Protein AF-0000000067794181 (afdb_homodimer)

Nearest PDB structures (foldseek):
  1wez-assembly1_A  TM=5.269E-01  e=7.602E-02  Homo sapiens
  7q4l-assembly1_A  TM=6.633E-01  e=2.798E-01  Homo sapiens
  2von-assembly1_A  TM=4.989E-01  e=1.961E-01  Homo sapiens
  6ezb-assembly1_A  TM=3.135E-01  e=2.990E+00  Homo sapiens
  4wfs-assembly1_A  TM=2.857E-01  e=4.527E+00  Homo sapiens

Sequence (930 aa):
MYAQSIDLLRHLAFFSPKLDPTSLPSEEDADIRKFLKSQSPDTSTCLLSELPEFISGAKRLAVPVYTIWGSSEDVRVVEKFASSELHVPNLHIVGLASDTPCPLITCPGGLKIRLLGLGGAFIVPKLLDHGASMTSSIGGMVGATWSTLLGVGELLCNVRDTYAVDEIRVFLCHNSPLKEELLCHLAHTLRADYVICGGLHFFYGLSFNHFAVTPSFETYVSALGQRSAAFAAVWQRLRHSNDLTSLTPQKLELLDLAANIFLTVPRLKDEEINGNGLVKLNHAENEALRNTTAVLFQRLWYFNLPDMTHGNLVLSWKNGRLGSEMSSEGFDLSNRKRGAGNAPRGGWKERERDPVLKNTPTGPAEPGSASSKDHIVEGPGVWVPVGGSEDLIRGFFPPEHRANITQVVIKMKSM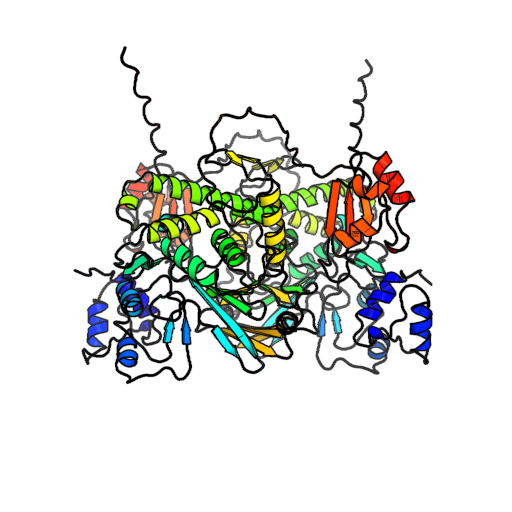KGSKPFSMIFFDTEEQADAALAAIDAAAGSASRIKKERKGRPRPGRGGRGMYAQSIDLLRHLAFFSPKLDPTSLPSEEDADIRKFLKSQSPDTSTCLLSELPEFISGAKRLAVPVYTIWGSSEDVRVVEKFASSELHVPNLHIVGLASDTPCPLITCPGGLKIRLLGLGGAFIVPKLLDHGASMTSSIGGMVGATWSTLLGVGELLCNVRDTYAVDEIRVFLCHNSPLKEELLCHLAHTLRADYVICGGLHFFYGLSFNHFAVTPSFETYVSALGQRSAAFAAVWQRLRHSNDLTSLTPQKLELLDLAANIFLTVPRLKDEEINGNGLVKLNHAENEALRNTTAVLFQRLWYFNLPDMTHGNLVLSWKNGRLGSEMSSEGFDLSNRKRGAGNAPRGGWKERERDPVLKNTPTGPAEPGSASSKDHIVEGPGVWVPVGGSEDLIRGFFPPEHRANITQVVIKMKSMKGSKPFSMIFFDTEEQADAALAAIDAAAGSASRIKKERKGRPRPGRGGRG

Organism: Yarrowia lipolytica (strain CLIB 122 / E 150) (NCBI:txid284591)

Secondary structure (DSSP, 8-state):
-----HHHHHHHHHH-TTS-GGGSPPTTTS-HHHHHHHH--STT--TT--HHHHHHTSS--SS-EEE---SSSBHHHHHHHHTTSS--TTEEETT-TTS-SS-EEE-TTS-EEEEEEE-SB--GGGTT--BT-SSTTEEEEBTEEEE-HHHHHHHHHHHHTT--TTEEEEEEESS-GGG-HHHHHHHHHTT-SEEEEE-SS-SS-EEE-HHHHSS-HHHHHHHHHHHHHHHHHHHHHHHHSGGGGGS-HHHHHHHHHHHHHHH----SSSEEEETTEEEE--HHHHHHHHHHHHHHHHH-EEEEEPPTTTEEEEEEEETTEEEEEEEE---B-THHHHTTTSS--------S-S------------------------S-EEEES--S-HHHHHHTS-HHHHTTEEEEEEE---STTPPPEEEEEESSHHHHHHHHHH--GGG-S-EEE----------------/-----HHHHHHHHHH-TTS-GGGSPPTTTS-HHHHHHHH--STT--TT--HHHHHHTSS--SS-EEE---SSSBHHHHHHHHTTSS--TTEEETT-TTS-SS-EEE-TTS-EEEEEEE-SB--GGGTT--BT-SSTTEEEEBTEEEE-HHHHHHHHHHHHTT--TTEEEEEEESS-GGG-HHHHHHHHHTT-SEEEEE-SS-SS-EEE-HHHHSS-HHHHHHHHHHHHHHHHHHHHHHHHSGGGGGS-HHHHHHHHHHHHHHH----SSSEEEETTEEEE--HHHHHHHHHHHHHHHHH-EEEEEPPTTTEEEEEEEETTEEEEEEEE---B-THHHHTTTSS--------S-S------------------------S-EEEES--S-HHHHHHTS-HHHHTTEEEEEEE---STTPPPEEEEEESSHHHHHHHHHT--GGG-S-EEE----------------

Foldseek 3Di:
DCVPDLVLLLVLQCPAPLHDNVPQDDPPDDSSPVVQCVVCVDPQDRSSDCQSCQQVVVDADPAQDEEAAEFFAALVVVVCVLVVVTDGPSYHHALRPVHLNWDWDADPPGAIETEQEFHHAEDLLCQQPQDPHPDRQWRDHHGGTHGHLLSLLSSLVSQVVPDDPRYAYEYEYADDCVVPVLVVLSCLSSVHQEYEYADFQDLFKDKDFQVVVPPDLQVSQVVLQQNLVVSVVSVVVVVPPCPCVVDDPVSVVSSVVSNVSSNDAADPDQWDQDPVGIDHDDPVSNVVRSVSVVVCRPRYMYIHAHDPVFWDKDWDDDPNDTDIDTGGNDDDPVVVVVCVPPPPPPPVPPPVPPPPPPDDDDDDPDPPPPCPPPDPVLAWKKKFLAADDPCVVLVQFPPVLSVFFPDKAWAPCDTPPRRTMIITGGDHNVSRVVRQVRGHCVRPPMDIDDRPPPPDDPPDPDPDD/DDPPPLVLLLVLQCPAPLHDNVPQDDPPDDSSVVVQCVVCVDPQDRSSDCQSCQQVVVDADPAQDEEAAEFFAALVVVVCVLVVVGDGPSYHHALRPVHLNWDWDADPPGAIETEQEFHHAEDLLCQQPQDPHPDRQWRDHHGGTHGHLLSLLSSLVSQVVPDDPRYAYEYEYADDCVVPVLVVLSCLSSVHQEYEYADFQDLFKDKDFQVVVPPDLQVSQVVLQQNLVVSVVSVVVVVPPCPCVVDDPVSVVSSVVSNVSSNDAADPDQWDQDPVGIDHDDPVSNVVRSVSCVVCRPRYMYIHAHDPVFWDKDWDDDPNDTDIDTGGNDDDPVVVVPCVPPVPPPPVPPPVPPPPPPDDDDDDPDDPPPPPPPDPVPAWKKKFLAADDPVVVLVQFPPVLSVFWPDKAWAPCPGPPRRTMIITGGDHNVSRVVRQVRGHCVRPPMDIDDRPDPPDDPPDDDDDD

pLDDT: mean 75.2, std 21.26, range [19.27, 96.81]

InterPro domains:
  IPR018829 Domain of unknown function DUF2433 [PF10360] (204-336)
  IPR052743 Fungal Glutaminase GtaA [PTHR31987] (8-339)

Radius of gyration: 31.62 Å; Cα contacts (8 Å, |Δi|>4): 1600; chains: 2; bounding box: 80×80×88 Å

Solvent-accessible surface area (backbone atoms only — not comparable to full-atom values): 51447 Å² total; per-residue (Å²): 129,85,75,72,48,70,62,54,52,46,51,50,45,48,69,29,90,78,40,61,52,84,72,51,67,57,94,85,76,57,55,65,61,57,53,50,50,65,72,24,77,52,88,79,49,51,71,90,47,63,57,63,38,33,57,71,56,79,38,77,58,93,53,80,42,79,42,57,55,48,41,62,35,45,33,68,59,53,46,30,41,40,70,56,75,42,66,42,76,46,61,40,50,32,46,28,76,60,44,64,31,58,44,73,45,76,41,88,95,67,47,30,37,33,40,39,32,47,36,11,32,76,42,80,90,40,24,87,42,28,70,72,39,90,48,68,48,42,13,16,34,83,54,32,18,23,27,14,38,43,31,50,12,50,49,50,60,64,46,70,82,60,76,53,75,50,44,44,29,37,34,35,34,36,54,53,39,61,77,31,52,64,55,42,52,49,38,55,74,67,59,34,47,31,34,44,21,50,36,83,71,26,41,54,40,33,26,46,32,50,58,66,50,38,84,40,70,66,56,52,33,50,51,37,43,52,51,23,50,55,47,46,56,53,50,54,57,46,71,70,36,78,72,63,72,79,53,52,71,68,56,48,50,26,35,49,53,33,49,47,55,55,64,60,64,37,54,92,47,52,68,41,78,50,99,90,40,80,47,76,48,57,60,70,57,33,50,50,40,41,52,54,48,55,52,43,32,60,61,30,36,38,35,30,37,24,33,77,92,34,29,49,74,46,76,43,80,56,96,44,14,52,19,39,37,40,36,18,44,29,56,81,51,46,66,31,61,58,59,69,70,78,44,71,82,68,53,68,76,68,65,77,69,58,72,68,81,68,78,83,77,80,77,79,76,78,81,72,76,78,73,76,67,80,63,72,76,80,36,28,18,33,33,26,64,44,48,73,50,70,67,58,60,47,61,31,34,52,75,81,44,44,74,48,50,74,43,75,46,64,38,58,63,76,56,88,83,49,69,20,25,22,40,36,27,20,85,37,57,65,54,21,51,54,36,58,74,54,40,36,75,86,38,49,83,56,41,74,46,75,72,80,72,75,76,74,77,76,77,78,80,76,80,81,126,134,79,82,64,52,69,63,55,53,48,50,50,45,48,70,29,91,77,40,62,52,83,72,50,65,58,92,84,78,57,53,65,61,56,53,50,50,64,72,25,79,53,88,79,51,51,71,90,47,64,58,64,37,33,56,71,56,80,38,78,59,93,53,79,41,79,42,57,55,48,43,63,35,46,34,70,59,53,47,31,42,41,70,55,75,43,65,42,74,45,60,41,51,32,49,28,75,61,44,66,32,58,42,72,43,76,43,90,94,68,47,31,37,33,40,39,30,46,34,10,32,78,42,78,90,40,23,87,41,27,71,72,39,91,47,66,48,42,13,17,34,82,55,33,18,24,28,15,38,41,32,48,12,50,50,49,59,63,45,68,83,60,77,52,76,50,45,44,31,37,34,36,34,36,54,53,38,61,75,32,50,63,55,43,51,48,38,56,74,68,59,33,47,31,36,43,21,50,35,84,76,26,39,54,41,33,26,46,34,51,56,65,52,38,84,40,73,64,57,51,33,50,50,38,43,52,51,24,51,55,46,48,57,53,51,53,57,46,73,69,37,80,73,62,73,80,51,52,70,67,55,48,49,26,35,49,52,33,48,48,53,52,64,60,62,36,55,91,44,50,67,41,77,50,100,89,37,80,46,76,48,56,61,71,58,34,49,52,42,40,51,55,47,54,51,43,34,62,60,30,36,38,35,31,37,22,31,77,91,34,27,49,75,46,77,43,81,55,97,47,14,53,18,38,37,39,36,17,43,30,56,78,50,47,65,29,61,59,56,70,71,76,46,70,79,67,54,71,77,64,67,75,68,59,74,68,82,70,75,84,78,80,78,79,77,76,80,77,76,78,73,77,69,81,61,71,77,80,36,28,17,32,32,27,63,42,49,73,52,69,66,60,61,47,61,31,34,50,74,82,46,42,74,48,51,73,43,75,44,65,38,60,61,78,55,92,82,49,68,21,26,22,39,37,27,20,85,38,57,65,53,21,54,54,35,57,74,55,39,38,75,86,40,51,82,54,42,75,47,75,75,81,73,75,77,73,78,76,77,80,80,76,80,83,127

Structure (mmCIF, N/CA/C/O backbone):
data_AF-0000000067794181-model_v1
#
loop_
_entity.id
_entity.type
_entity.pdbx_description
1 polymer YALI0D22748p
#
loop_
_atom_site.group_PDB
_atom_site.id
_atom_site.type_symbol
_atom_site.label_atom_id
_atom_site.label_alt_id
_atom_site.label_comp_id
_atom_site.label_asym_id
_atom_site.label_entity_id
_atom_site.label_seq_id
_atom_site.pdbx_PDB_ins_code
_atom_site.Cartn_x
_atom_site.Cartn_y
_atom_site.Cartn_z
_atom_site.occupancy
_atom_site.B_iso_or_equiv
_atom_site.auth_seq_id
_atom_site.auth_comp_id
_atom_site.auth_asym_id
_atom_site.auth_atom_id
_atom_site.pdbx_PDB_model_num
ATOM 1 N N . MET A 1 1 ? -4.297 -29.844 -33.812 1 21.94 1 MET A N 1
ATOM 2 C CA . MET A 1 1 ? -3.021 -29.438 -33.25 1 21.94 1 MET A CA 1
ATOM 3 C C . MET A 1 1 ? -3.02 -27.953 -32.906 1 21.94 1 MET A C 1
ATOM 5 O O . MET A 1 1 ? -3.873 -27.203 -33.406 1 21.94 1 MET A O 1
ATOM 9 N N . TYR A 1 2 ? -1.809 -27.406 -32.281 1 29.52 2 TYR A N 1
ATOM 10 C CA . TYR A 1 2 ? -1.677 -26.297 -31.344 1 29.52 2 TYR A CA 1
ATOM 11 C C . TYR A 1 2 ? -1.994 -24.969 -32 1 29.52 2 TYR A C 1
ATOM 13 O O . TYR A 1 2 ? -1.175 -24.422 -32.75 1 29.52 2 TYR A O 1
ATOM 21 N N . ALA A 1 3 ? -2.9 -24.797 -32.5 1 33.03 3 ALA A N 1
ATOM 22 C CA . ALA A 1 3 ? -3.422 -23.5 -32.906 1 33.03 3 ALA A CA 1
ATOM 23 C C . ALA A 1 3 ? -3.121 -22.438 -31.844 1 33.03 3 ALA A C 1
ATOM 25 O O . ALA A 1 3 ? -3.994 -22.078 -31.047 1 33.03 3 ALA A O 1
ATOM 26 N N . GLN A 1 4 ? -2.338 -22.594 -30.781 1 44.5 4 GLN A N 1
ATOM 27 C CA . GLN A 1 4 ? -1.729 -21.781 -29.734 1 44.5 4 GLN A CA 1
ATOM 28 C C . GLN A 1 4 ? -1.338 -20.406 -30.281 1 44.5 4 GLN A C 1
ATOM 30 O O . GLN A 1 4 ? -0.601 -20.297 -31.266 1 44.5 4 GLN A O 1
ATOM 35 N N . SER A 1 5 ? -2.307 -19.312 -30 1 59.09 5 SER A N 1
ATOM 36 C CA . SER A 1 5 ? -2.732 -18.078 -30.641 1 59.09 5 SER A CA 1
ATOM 37 C C . SER A 1 5 ? -1.534 -17.219 -31.047 1 59.09 5 SER A C 1
ATOM 39 O O . SER A 1 5 ? -0.481 -17.281 -30.406 1 59.09 5 SER A O 1
ATOM 41 N N . ILE A 1 6 ? -1.471 -17.078 -32.25 1 64.25 6 ILE A N 1
ATOM 42 C CA . ILE A 1 6 ? -0.579 -16.094 -32.875 1 64.25 6 ILE A CA 1
ATOM 43 C C . ILE A 1 6 ? -0.438 -14.875 -31.984 1 64.25 6 ILE A C 1
ATOM 45 O O . ILE A 1 6 ? 0.654 -14.32 -31.844 1 64.25 6 ILE A O 1
ATOM 49 N N . ASP A 1 7 ? -1.552 -14.805 -31.188 1 64.44 7 ASP A N 1
ATOM 50 C CA . ASP A 1 7 ? -1.535 -13.641 -30.312 1 64.44 7 ASP A CA 1
ATOM 51 C C . ASP A 1 7 ? -0.619 -13.867 -29.125 1 64.44 7 ASP A C 1
ATOM 53 O O . ASP A 1 7 ? 0.117 -12.961 -28.719 1 64.44 7 ASP A O 1
ATOM 57 N N . LEU A 1 8 ? -0.659 -15.016 -28.672 1 73.62 8 LEU A N 1
ATOM 58 C CA . LEU A 1 8 ? 0.198 -15.328 -27.547 1 73.62 8 LEU A CA 1
ATOM 59 C C . LEU A 1 8 ? 1.668 -15.312 -27.953 1 73.62 8 LEU A C 1
ATOM 61 O O . LEU A 1 8 ? 2.512 -14.789 -27.219 1 73.62 8 LEU A O 1
ATOM 65 N N . LEU A 1 9 ? 1.829 -15.883 -29.078 1 75.25 9 LEU A N 1
ATOM 66 C CA . LEU A 1 9 ? 3.205 -15.906 -29.562 1 75.25 9 LEU A CA 1
ATOM 67 C C . LEU A 1 9 ? 3.734 -14.5 -29.781 1 75.25 9 LEU A C 1
ATOM 69 O O . LEU A 1 9 ? 4.895 -14.211 -29.469 1 75.25 9 LEU A O 1
ATOM 73 N N . ARG A 1 10 ? 2.93 -13.734 -30.25 1 74.81 10 ARG A N 1
ATOM 74 C CA . ARG A 1 10 ? 3.326 -12.352 -30.469 1 74.81 10 ARG A CA 1
ATOM 75 C C . ARG A 1 10 ? 3.598 -11.641 -29.156 1 74.81 10 ARG A C 1
ATOM 77 O O . ARG A 1 10 ? 4.555 -10.867 -29.047 1 74.81 10 ARG A O 1
ATOM 84 N N . HIS A 1 11 ? 2.744 -11.891 -28.219 1 74.31 11 HIS A N 1
ATOM 85 C CA . HIS A 1 11 ? 2.924 -11.297 -26.906 1 74.31 11 HIS A CA 1
ATOM 86 C C . HIS A 1 11 ? 4.242 -11.742 -26.281 1 74.31 11 HIS A C 1
ATOM 88 O O . HIS A 1 11 ? 4.992 -10.914 -25.75 1 74.31 11 HIS A O 1
ATOM 94 N N . LEU A 1 12 ? 4.473 -12.938 -26.453 1 75.94 12 LEU A N 1
ATOM 95 C CA . LEU A 1 12 ? 5.703 -13.484 -25.891 1 75.94 12 LEU A CA 1
ATOM 96 C C . LEU A 1 12 ? 6.926 -12.906 -26.594 1 75.94 12 LEU A C 1
ATOM 98 O O . LEU A 1 12 ? 7.926 -12.586 -25.953 1 75.94 12 LEU A O 1
ATOM 102 N N . ALA A 1 13 ? 6.746 -12.805 -27.844 1 76.5 13 ALA A N 1
ATOM 103 C CA . ALA A 1 13 ? 7.852 -12.258 -28.625 1 76.5 13 ALA A CA 1
ATOM 104 C C . ALA A 1 13 ? 8.078 -10.781 -28.297 1 76.5 13 ALA A C 1
ATOM 106 O O . ALA A 1 13 ? 9.219 -10.336 -28.188 1 76.5 13 ALA A O 1
ATOM 107 N N . PHE A 1 14 ? 7.027 -10.195 -28.047 1 72.5 14 PHE A N 1
ATOM 108 C CA . PHE A 1 14 ? 7.086 -8.758 -27.797 1 72.5 14 PHE A CA 1
ATOM 109 C C . PHE A 1 14 ? 7.762 -8.469 -26.453 1 72.5 14 PHE A C 1
ATOM 111 O O . PHE A 1 14 ? 8.523 -7.508 -26.344 1 72.5 14 PHE A O 1
ATOM 118 N N . PHE A 1 15 ? 7.508 -9.336 -25.516 1 70.62 15 PHE A N 1
ATOM 119 C CA . PHE A 1 15 ? 8.008 -9.047 -24.172 1 70.62 15 PHE A CA 1
ATOM 120 C C . PHE A 1 15 ? 9.266 -9.852 -23.891 1 70.62 15 PHE A C 1
ATOM 122 O O . PHE A 1 15 ? 9.805 -9.797 -22.781 1 70.62 15 PHE A O 1
ATOM 129 N N . SER A 1 16 ? 9.656 -10.492 -24.922 1 73.88 16 SER A N 1
ATOM 130 C CA . SER A 1 16 ? 10.875 -11.266 -24.719 1 73.88 16 SER A CA 1
ATOM 131 C C . SER A 1 16 ? 12.102 -10.367 -24.641 1 73.88 16 SER A C 1
ATOM 133 O O . SER A 1 16 ? 12.289 -9.492 -25.5 1 73.88 16 SER A O 1
ATOM 135 N N . PRO A 1 17 ? 12.867 -10.602 -23.594 1 71 17 PRO A N 1
ATOM 136 C CA . PRO A 1 17 ? 14.102 -9.828 -23.531 1 71 17 PRO A CA 1
ATOM 137 C C . PRO A 1 17 ? 15.109 -10.227 -24.609 1 71 17 PRO A C 1
ATOM 139 O O . PRO A 1 17 ? 16.094 -9.523 -24.828 1 71 17 PRO A O 1
ATOM 142 N N . LYS A 1 18 ? 14.844 -11.273 -25.344 1 72.94 18 LYS A N 1
ATOM 143 C CA . LYS A 1 18 ? 15.781 -11.789 -26.328 1 72.94 18 LYS A CA 1
ATOM 144 C C . LYS A 1 18 ? 15.5 -11.195 -27.719 1 72.94 18 LYS A C 1
ATOM 146 O O . LYS A 1 18 ? 16.312 -11.328 -28.625 1 72.94 18 LYS A O 1
ATOM 151 N N . LEU A 1 19 ? 14.297 -10.57 -27.812 1 75.12 19 LEU A N 1
ATOM 152 C CA . LEU A 1 19 ? 13.906 -10.031 -29.109 1 75.12 19 LEU A CA 1
ATOM 153 C C . LEU A 1 19 ? 13.648 -8.531 -29.031 1 75.12 19 LEU A C 1
ATOM 155 O O . LEU A 1 19 ? 13.133 -8.039 -28.016 1 75.12 19 LEU A O 1
ATOM 159 N N . ASP A 1 20 ? 14.133 -7.93 -29.953 1 74.94 20 ASP A N 1
ATOM 160 C CA . ASP A 1 20 ? 13.75 -6.527 -30.094 1 74.94 20 ASP A CA 1
ATOM 161 C C . ASP A 1 20 ? 12.312 -6.398 -30.578 1 74.94 20 ASP A C 1
ATOM 163 O O . ASP A 1 20 ? 11.969 -6.859 -31.672 1 74.94 20 ASP A O 1
ATOM 167 N N . PRO A 1 21 ? 11.484 -5.84 -29.781 1 76.94 21 PRO A N 1
ATOM 168 C CA . PRO A 1 21 ? 10.078 -5.734 -30.156 1 76.94 21 PRO A CA 1
ATOM 169 C C . PRO A 1 21 ? 9.883 -5.008 -31.5 1 76.94 21 PRO A C 1
ATOM 171 O O . PRO A 1 21 ? 8.906 -5.262 -32.188 1 76.94 21 PRO A O 1
ATOM 174 N N . THR A 1 22 ? 10.742 -4.156 -31.844 1 74.44 22 THR A N 1
ATOM 175 C CA . THR A 1 22 ? 10.617 -3.379 -33.062 1 74.44 22 THR A CA 1
ATOM 176 C C . THR A 1 22 ? 10.914 -4.246 -34.281 1 74.44 22 THR A C 1
ATOM 178 O O . THR A 1 22 ? 10.523 -3.902 -35.406 1 74.44 22 THR A O 1
ATOM 181 N N . SER A 1 23 ? 11.547 -5.336 -34.094 1 75.38 23 SER A N 1
ATOM 182 C CA . SER A 1 23 ? 11.906 -6.215 -35.188 1 75.38 23 SER A CA 1
ATOM 183 C C . SER A 1 23 ? 10.766 -7.168 -35.562 1 75.38 23 SER A C 1
ATOM 185 O O . SER A 1 23 ? 10.828 -7.875 -36.562 1 75.38 23 SER A O 1
ATOM 187 N N . LEU A 1 24 ? 9.805 -7.109 -34.688 1 77.31 24 LEU A N 1
ATOM 188 C CA . LEU A 1 24 ? 8.703 -8.039 -34.906 1 77.31 24 LEU A CA 1
ATOM 189 C C . LEU A 1 24 ? 7.875 -7.625 -36.125 1 77.31 24 LEU A C 1
ATOM 191 O O . LEU A 1 24 ? 7.676 -6.434 -36.375 1 77.31 24 LEU A O 1
ATOM 195 N N . PRO A 1 25 ? 7.594 -8.633 -36.938 1 74.94 25 PRO A N 1
ATOM 196 C CA . PRO A 1 25 ? 6.777 -8.297 -38.094 1 74.94 25 PRO A CA 1
ATOM 197 C C . PRO A 1 25 ? 5.434 -7.684 -37.719 1 74.94 25 PRO A C 1
ATOM 199 O O . PRO A 1 25 ? 4.918 -7.941 -36.625 1 74.94 25 PRO A O 1
ATOM 202 N N . SER A 1 26 ? 4.996 -6.754 -38.531 1 64.31 26 SER A N 1
ATOM 203 C CA . SER A 1 26 ? 3.723 -6.082 -38.312 1 64.31 26 SER A CA 1
ATOM 204 C C . SER A 1 26 ? 2.568 -7.078 -38.25 1 64.31 26 SER A C 1
ATOM 206 O O . SER A 1 26 ? 2.658 -8.164 -38.844 1 64.31 26 SER A O 1
ATOM 208 N N . GLU A 1 27 ? 1.489 -6.898 -37.406 1 60.09 27 GLU A N 1
ATOM 209 C CA . GLU A 1 27 ? 0.33 -7.75 -37.156 1 60.09 27 GLU A CA 1
ATOM 210 C C . GLU A 1 27 ? -0.272 -8.258 -38.469 1 60.09 27 GLU A C 1
ATOM 212 O O . GLU A 1 27 ? -0.819 -9.359 -38.5 1 60.09 27 GLU A O 1
ATOM 217 N N . GLU A 1 28 ? -0.421 -7.387 -39.531 1 53.44 28 GLU A N 1
ATOM 218 C CA . GLU A 1 28 ? -1.058 -7.711 -40.812 1 53.44 28 GLU A CA 1
ATOM 219 C C . GLU A 1 28 ? -0.286 -8.805 -41.531 1 53.44 28 GLU A C 1
ATOM 221 O O . GLU A 1 28 ? -0.873 -9.594 -42.281 1 53.44 28 GLU A O 1
ATOM 226 N N . ASP A 1 29 ? 0.99 -8.617 -41.75 1 52 29 ASP A N 1
ATOM 227 C CA . ASP A 1 29 ? 1.738 -9.273 -42.812 1 52 29 ASP A CA 1
ATOM 228 C C . ASP A 1 29 ? 2.137 -10.688 -42.438 1 52 29 ASP A C 1
ATOM 230 O O . ASP A 1 29 ? 1.846 -11.648 -43.156 1 52 29 ASP A O 1
ATOM 234 N N . ALA A 1 30 ? 3.484 -10.875 -41.781 1 55.91 30 ALA A N 1
ATOM 235 C CA . ALA A 1 30 ? 4.355 -12.047 -41.812 1 55.91 30 ALA A CA 1
ATOM 236 C C . ALA A 1 30 ? 4.113 -12.93 -40.594 1 55.91 30 ALA A C 1
ATOM 238 O O . ALA A 1 30 ? 3.691 -12.445 -39.531 1 55.91 30 ALA A O 1
ATOM 239 N N . ASP A 1 31 ? 3.842 -14.234 -40.688 1 69.19 31 ASP A N 1
ATOM 240 C CA . ASP A 1 31 ? 3.711 -15.367 -39.781 1 69.19 31 ASP A CA 1
ATOM 241 C C . ASP A 1 31 ? 4.766 -15.312 -38.688 1 69.19 31 ASP A C 1
ATOM 243 O O . ASP A 1 31 ? 5.957 -15.484 -38.938 1 69.19 31 ASP A O 1
ATOM 247 N N . ILE A 1 32 ? 4.418 -14.555 -37.562 1 77.19 32 ILE A N 1
ATOM 248 C CA . ILE A 1 32 ? 5.332 -14.484 -36.438 1 77.19 32 ILE A CA 1
ATOM 249 C C . ILE A 1 32 ? 6.051 -15.82 -36.25 1 77.19 32 ILE A C 1
ATOM 251 O O . ILE A 1 32 ? 7.223 -15.859 -35.875 1 77.19 32 ILE A O 1
ATOM 255 N N . ARG A 1 33 ? 5.359 -16.75 -36.719 1 76.19 33 ARG A N 1
ATOM 256 C CA . ARG A 1 33 ? 5.973 -18.078 -36.625 1 76.19 33 ARG A CA 1
ATOM 257 C C . ARG A 1 33 ? 7.141 -18.203 -37.625 1 76.19 33 ARG A C 1
ATOM 259 O O . ARG A 1 33 ? 8.203 -18.719 -37.25 1 76.19 33 ARG A O 1
ATOM 266 N N . LYS A 1 34 ? 6.777 -17.766 -38.75 1 76.19 34 LYS A N 1
ATOM 267 C CA . LYS A 1 34 ? 7.812 -17.797 -39.781 1 76.19 34 LYS A CA 1
ATOM 268 C C . LYS A 1 34 ? 9.008 -16.938 -39.406 1 76.19 34 LYS A C 1
ATOM 270 O O . LYS A 1 34 ? 10.156 -17.312 -39.625 1 76.19 34 LYS A O 1
ATOM 275 N N . PHE A 1 35 ? 8.672 -15.836 -38.875 1 77.56 35 PHE A N 1
ATOM 276 C CA . PHE A 1 35 ? 9.711 -14.906 -38.438 1 77.56 35 PHE A CA 1
ATOM 277 C C . PHE A 1 35 ? 10.57 -15.531 -37.344 1 77.56 35 PHE A C 1
ATOM 279 O O . PHE A 1 35 ? 11.797 -15.516 -37.438 1 77.56 35 PHE A O 1
ATOM 286 N N . LEU A 1 36 ? 9.93 -16.172 -36.406 1 77.88 36 LEU A N 1
ATOM 287 C CA . LEU A 1 36 ? 10.656 -16.75 -35.281 1 77.88 36 LEU A CA 1
ATOM 288 C C . LEU A 1 36 ? 11.484 -17.953 -35.719 1 77.88 36 LEU A C 1
ATOM 290 O O . LEU A 1 36 ? 12.594 -18.156 -35.25 1 77.88 36 LEU A O 1
ATOM 294 N N . LYS A 1 37 ? 10.945 -18.641 -36.719 1 75.38 37 LYS A N 1
ATOM 295 C CA . LYS A 1 37 ? 11.664 -19.797 -37.25 1 75.38 37 LYS A CA 1
ATOM 296 C C . LYS A 1 37 ? 12.891 -19.359 -38.031 1 75.38 37 LYS A C 1
ATOM 298 O O . LYS A 1 37 ? 13.922 -20.016 -38 1 75.38 37 LYS A O 1
ATOM 303 N N . SER A 1 38 ? 12.695 -18.266 -38.656 1 75.31 38 SER A N 1
ATOM 304 C CA . SER A 1 38 ? 13.781 -17.766 -39.5 1 75.31 38 SER A CA 1
ATOM 305 C C . SER A 1 38 ? 14.93 -17.234 -38.656 1 75.31 38 SER A C 1
ATOM 307 O O . SER A 1 38 ? 16.094 -17.266 -39.062 1 75.31 38 SER A O 1
ATOM 309 N N . GLN A 1 39 ? 14.547 -16.703 -37.5 1 72.12 39 GLN A N 1
ATOM 310 C CA . GLN A 1 39 ? 15.562 -16.109 -36.625 1 72.12 39 GLN A CA 1
ATOM 311 C C . GLN A 1 39 ? 16.297 -17.188 -35.844 1 72.12 39 GLN A C 1
ATOM 313 O O . GLN A 1 39 ? 17.359 -16.922 -35.25 1 72.12 39 GLN A O 1
ATOM 318 N N . SER A 1 40 ? 15.703 -18.344 -35.719 1 64.62 40 SER A N 1
ATOM 319 C CA . SER A 1 40 ? 16.344 -19.438 -35 1 64.62 40 SER A CA 1
ATOM 320 C C . SER A 1 40 ? 16.875 -20.5 -35.969 1 64.62 40 SER A C 1
ATOM 322 O O . SER A 1 40 ? 16.188 -21.484 -36.25 1 64.62 40 SER A O 1
ATOM 324 N N . PRO A 1 41 ? 17.953 -20.172 -36.719 1 58.03 41 PRO A N 1
ATOM 325 C CA . PRO A 1 41 ? 18.422 -21.125 -37.719 1 58.03 41 PRO A CA 1
ATOM 326 C C . PRO A 1 41 ? 18.625 -22.531 -37.188 1 58.03 41 PRO A C 1
ATOM 328 O O . PRO A 1 41 ? 18.5 -23.516 -37.906 1 58.03 41 PRO A O 1
ATOM 331 N N . ASP A 1 42 ? 19.156 -22.625 -35.938 1 55.44 42 ASP A N 1
ATOM 332 C CA . ASP A 1 42 ? 19.391 -23.953 -35.375 1 55.44 42 ASP A CA 1
ATOM 333 C C . ASP A 1 42 ? 18.188 -24.469 -34.594 1 55.44 42 ASP A C 1
ATOM 335 O O . ASP A 1 42 ? 17.609 -23.75 -33.781 1 55.44 42 ASP A O 1
ATOM 339 N N . THR A 1 43 ? 17.484 -25.406 -35.125 1 53.44 43 THR A N 1
ATOM 340 C CA . THR A 1 43 ? 16.297 -26.078 -34.625 1 53.44 43 THR A CA 1
ATOM 341 C C . THR A 1 43 ? 16.391 -26.281 -33.094 1 53.44 43 THR A C 1
ATOM 343 O O . THR A 1 43 ? 15.375 -26.516 -32.438 1 53.44 43 THR A O 1
ATOM 346 N N . SER A 1 44 ? 17.578 -26.172 -32.562 1 53.97 44 SER A N 1
ATOM 347 C CA . SER A 1 44 ? 17.766 -26.562 -31.172 1 53.97 44 SER A CA 1
ATOM 348 C C . SER A 1 44 ? 17.531 -25.375 -30.25 1 53.97 44 SER A C 1
ATOM 350 O O . SER A 1 44 ? 17.375 -25.547 -29.031 1 53.97 44 SER A O 1
ATOM 352 N N . THR A 1 45 ? 17.562 -24.188 -30.859 1 60.12 45 THR A N 1
ATOM 353 C CA . THR A 1 45 ? 17.5 -23.047 -29.953 1 60.12 45 THR A CA 1
ATOM 354 C C . THR A 1 45 ? 16.188 -22.281 -30.125 1 60.12 45 THR A C 1
ATOM 356 O O . THR A 1 45 ? 15.789 -21.984 -31.25 1 60.12 45 THR A O 1
ATOM 359 N N . CYS A 1 46 ? 15.289 -22.469 -29.219 1 65.19 46 CYS A N 1
ATOM 360 C CA . CYS A 1 46 ? 14.07 -21.672 -29.203 1 65.19 46 CYS A CA 1
ATOM 361 C C . CYS A 1 46 ? 14.375 -20.203 -28.906 1 65.19 46 CYS A C 1
ATOM 363 O O . CYS A 1 46 ? 14.977 -19.891 -27.875 1 65.19 46 CYS A O 1
ATOM 365 N N . LEU A 1 47 ? 14.133 -19.312 -29.891 1 73.5 47 LEU A N 1
ATOM 366 C CA . LEU A 1 47 ? 14.43 -17.891 -29.781 1 73.5 47 LEU A CA 1
ATOM 367 C C . LEU A 1 47 ? 13.742 -17.281 -28.562 1 73.5 47 LEU A C 1
ATOM 369 O O . LEU A 1 47 ? 14.266 -16.344 -27.969 1 73.5 47 LEU A O 1
ATOM 373 N N . LEU A 1 48 ? 12.672 -17.938 -28.188 1 77.56 48 LEU A N 1
ATOM 374 C CA . LEU A 1 48 ? 11.875 -17.281 -27.156 1 77.56 48 LEU A CA 1
ATOM 375 C C . LEU A 1 48 ? 12.125 -17.922 -25.797 1 77.56 48 LEU A C 1
ATOM 377 O O . LEU A 1 48 ? 11.562 -17.484 -24.781 1 77.56 48 LEU A O 1
ATOM 381 N N . SER A 1 49 ? 12.961 -18.969 -25.875 1 82.88 49 SER A N 1
ATOM 382 C CA . SER A 1 49 ? 13.172 -19.656 -24.594 1 82.88 49 SER A CA 1
ATOM 383 C C . SER A 1 49 ? 14.625 -20.062 -24.438 1 82.88 49 SER A C 1
ATOM 385 O O . SER A 1 49 ? 15.266 -20.516 -25.391 1 82.88 49 SER A O 1
ATOM 387 N N . GLU A 1 50 ? 15.109 -19.953 -23.297 1 87 50 GLU A N 1
ATOM 388 C CA . GLU A 1 50 ? 16.438 -20.453 -22.953 1 87 50 GLU A CA 1
ATOM 389 C C . GLU A 1 50 ? 16.359 -21.75 -22.141 1 87 50 GLU A C 1
ATOM 391 O O . GLU A 1 50 ? 17.375 -22.266 -21.688 1 87 50 GLU A O 1
ATOM 396 N N . LEU A 1 51 ? 15.188 -22.297 -22.031 1 89.56 51 LEU A N 1
ATOM 397 C CA . LEU A 1 51 ? 14.969 -23.453 -21.188 1 89.56 51 LEU A CA 1
ATOM 398 C C . LEU A 1 51 ? 15.758 -24.656 -21.703 1 89.56 51 LEU A C 1
ATOM 400 O O . LEU A 1 51 ? 16.406 -25.359 -20.922 1 89.56 51 LEU A O 1
ATOM 404 N N . PRO A 1 52 ? 15.781 -24.859 -23 1 89.19 52 PRO A N 1
ATOM 405 C CA . PRO A 1 52 ? 16.547 -26.016 -23.484 1 89.19 52 PRO A CA 1
ATOM 406 C C . PRO A 1 52 ? 18.031 -25.922 -23.125 1 89.19 52 PRO A C 1
ATOM 408 O O . PRO A 1 52 ? 18.672 -26.938 -22.844 1 89.19 52 PRO A O 1
ATOM 411 N N . GLU A 1 53 ? 18.5 -24.719 -23.062 1 91.38 53 GLU A N 1
ATOM 412 C CA . GLU A 1 53 ? 19.906 -24.516 -22.703 1 91.38 53 GLU A CA 1
ATOM 413 C C . GLU A 1 53 ? 20.141 -24.812 -21.219 1 91.38 53 GLU A C 1
ATOM 415 O O . GLU A 1 53 ? 21.219 -25.281 -20.844 1 91.38 53 GLU A O 1
ATOM 420 N N . PHE A 1 54 ? 19.219 -24.531 -20.453 1 94.19 54 PHE A N 1
ATOM 421 C CA . PHE A 1 54 ? 19.328 -24.828 -19.031 1 94.19 54 PHE A CA 1
ATOM 422 C C . PHE A 1 54 ? 19.188 -26.328 -18.766 1 94.19 54 PHE A C 1
ATOM 424 O O . PHE A 1 54 ? 19.875 -26.891 -17.922 1 94.19 54 PHE A O 1
ATOM 431 N N . ILE A 1 55 ? 18.344 -27 -19.578 1 92.25 55 ILE A N 1
ATOM 432 C CA . ILE A 1 55 ? 18.125 -28.422 -19.422 1 92.25 55 ILE A CA 1
ATOM 433 C C . ILE A 1 55 ? 19.375 -29.188 -19.875 1 92.25 55 ILE A C 1
ATOM 435 O O . ILE A 1 55 ? 19.781 -30.156 -19.219 1 92.25 55 ILE A O 1
ATOM 439 N N . SER A 1 56 ? 19.969 -28.703 -20.891 1 91.81 56 SER A N 1
ATOM 440 C CA . SER A 1 56 ? 21.141 -29.375 -21.453 1 91.81 56 SER A CA 1
ATOM 441 C C . SER A 1 56 ? 22.391 -29.109 -20.625 1 91.81 56 SER A C 1
ATOM 443 O O . SER A 1 56 ? 23.391 -29.797 -20.781 1 91.81 56 SER A O 1
ATOM 445 N N . GLY A 1 57 ? 22.344 -28.016 -19.844 1 92.75 57 GLY A N 1
ATOM 446 C CA . GLY A 1 57 ? 23.516 -27.656 -19.047 1 92.75 57 GLY A CA 1
ATOM 447 C C . GLY A 1 57 ? 24.391 -26.609 -19.719 1 92.75 57 GLY A C 1
ATOM 448 O O . GLY A 1 57 ? 25.391 -26.172 -19.141 1 92.75 57 GLY A O 1
ATOM 449 N N . ALA A 1 58 ? 24.016 -26.234 -20.922 1 93.12 58 ALA A N 1
ATOM 450 C CA . ALA A 1 58 ? 24.75 -25.172 -21.594 1 93.12 58 ALA A CA 1
ATOM 451 C C . ALA A 1 58 ? 24.719 -23.875 -20.781 1 93.12 58 ALA A C 1
ATOM 453 O O . ALA A 1 58 ? 25.672 -23.094 -20.812 1 93.12 58 ALA A O 1
ATOM 454 N N . LYS A 1 59 ? 23.578 -23.594 -20.172 1 93.5 59 LYS A N 1
ATOM 455 C CA . LYS A 1 59 ? 23.406 -22.516 -19.203 1 93.5 59 LYS A CA 1
ATOM 456 C C . LYS A 1 59 ? 23.125 -23.078 -17.812 1 93.5 59 LYS A C 1
ATOM 458 O O . LYS A 1 59 ? 22.578 -24.172 -17.688 1 93.5 59 LYS A O 1
ATOM 463 N N . ARG A 1 60 ? 23.609 -22.344 -16.875 1 95.5 60 ARG A N 1
ATOM 464 C CA . ARG A 1 60 ? 23.406 -22.797 -15.508 1 95.5 60 ARG A CA 1
ATOM 465 C C . ARG A 1 60 ? 23 -21.641 -14.594 1 95.5 60 ARG A C 1
ATOM 467 O O . ARG A 1 60 ? 23.391 -20.5 -14.82 1 95.5 60 ARG A O 1
ATOM 474 N N . LEU A 1 61 ? 22.172 -21.906 -13.633 1 95.88 61 LEU A N 1
ATOM 475 C CA . LEU A 1 61 ? 21.906 -20.969 -12.547 1 95.88 61 LEU A CA 1
ATOM 476 C C . LEU A 1 61 ? 23 -21 -11.5 1 95.88 61 LEU A C 1
ATOM 478 O O . LEU A 1 61 ? 23.328 -22.078 -10.969 1 95.88 61 LEU A O 1
ATOM 482 N N . ALA A 1 62 ? 23.578 -19.859 -11.18 1 94.44 62 ALA A N 1
ATOM 483 C CA . ALA A 1 62 ? 24.766 -19.781 -10.32 1 94.44 62 ALA A CA 1
ATOM 484 C C . ALA A 1 62 ? 24.391 -19.969 -8.852 1 94.44 62 ALA A C 1
ATOM 486 O O . ALA A 1 62 ? 25.219 -20.391 -8.039 1 94.44 62 ALA A O 1
ATOM 487 N N . VAL A 1 63 ? 23.188 -19.641 -8.5 1 93.06 63 VAL A N 1
ATOM 488 C CA . VAL A 1 63 ? 22.703 -19.734 -7.129 1 93.06 63 VAL A CA 1
ATOM 489 C C . VAL A 1 63 ? 21.328 -20.391 -7.121 1 93.06 63 VAL A C 1
ATOM 491 O O . VAL A 1 63 ? 20.641 -20.438 -8.148 1 93.06 63 VAL A O 1
ATOM 494 N N . PRO A 1 64 ? 20.938 -20.953 -5.988 1 92.94 64 PRO A N 1
ATOM 495 C CA . PRO A 1 64 ? 19.578 -21.484 -5.918 1 92.94 64 PRO A CA 1
ATOM 496 C C . PRO A 1 64 ? 18.516 -20.422 -6.234 1 92.94 64 PRO A C 1
ATOM 498 O O . PRO A 1 64 ? 18.609 -19.297 -5.738 1 92.94 64 PRO A O 1
ATOM 501 N N . VAL A 1 65 ? 17.672 -20.734 -7.105 1 95.25 65 VAL A N 1
ATOM 502 C CA . VAL A 1 65 ? 16.547 -19.891 -7.5 1 95.25 65 VAL A CA 1
ATOM 503 C C . VAL A 1 65 ? 15.234 -20.547 -7.098 1 95.25 65 VAL A C 1
ATOM 505 O O . VAL A 1 65 ? 14.953 -21.672 -7.48 1 95.25 65 VAL A O 1
ATOM 508 N N . TYR A 1 66 ? 14.5 -19.812 -6.254 1 95.31 66 TYR A N 1
ATOM 509 C CA . TYR A 1 66 ? 13.172 -20.266 -5.848 1 95.31 66 TYR A CA 1
ATOM 510 C C . TYR A 1 66 ? 12.086 -19.453 -6.539 1 95.31 66 TYR A C 1
ATOM 512 O O . TYR A 1 66 ? 12.117 -18.219 -6.531 1 95.31 66 TYR A O 1
ATOM 520 N N . THR A 1 67 ? 11.211 -20.094 -7.191 1 94.5 67 THR A N 1
ATOM 521 C CA . THR A 1 67 ? 10.156 -19.391 -7.922 1 94.5 67 THR A CA 1
ATOM 522 C C . THR A 1 67 ? 8.852 -20.172 -7.871 1 94.5 67 THR A C 1
ATOM 524 O O . THR A 1 67 ? 8.836 -21.344 -7.488 1 94.5 67 THR A O 1
ATOM 527 N N . ILE A 1 68 ? 7.762 -19.531 -8.141 1 95.69 68 ILE A N 1
ATOM 528 C CA . ILE A 1 68 ? 6.492 -20.156 -8.484 1 95.69 68 ILE A CA 1
ATOM 529 C C . ILE A 1 68 ? 6.203 -19.969 -9.969 1 95.69 68 ILE A C 1
ATOM 531 O O . ILE A 1 68 ? 6.84 -19.141 -10.625 1 95.69 68 ILE A O 1
ATOM 535 N N . TRP A 1 69 ? 5.336 -20.844 -10.523 1 93.56 69 TRP A N 1
ATOM 536 C CA . TRP A 1 69 ? 4.953 -20.562 -11.906 1 93.56 69 TRP A CA 1
ATOM 537 C C . TRP A 1 69 ? 3.902 -19.469 -11.969 1 93.56 69 TRP A C 1
ATOM 539 O O . TRP A 1 69 ? 3.078 -19.328 -11.062 1 93.56 69 TRP A O 1
ATOM 549 N N . GLY A 1 70 ? 3.91 -18.641 -12.992 1 91.44 70 GLY A N 1
ATOM 550 C CA . GLY A 1 70 ? 3.014 -17.5 -13.156 1 91.44 70 GLY A CA 1
ATOM 551 C C . GLY A 1 70 ? 1.709 -17.875 -13.836 1 91.44 70 GLY A C 1
ATOM 552 O O . GLY A 1 70 ? 1.329 -19.047 -13.867 1 91.44 70 GLY A O 1
ATOM 553 N N . SER A 1 71 ? 1.025 -16.828 -14.352 1 91.06 71 SER A N 1
ATOM 554 C CA . SER A 1 71 ? -0.31 -17.016 -14.906 1 91.06 71 SER A CA 1
ATOM 555 C C . SER A 1 71 ? -0.25 -17.281 -16.406 1 91.06 71 SER A C 1
ATOM 557 O O . SER A 1 71 ? -1.238 -17.703 -17.016 1 91.06 71 SER A O 1
ATOM 559 N N . SER A 1 72 ? 0.879 -17.047 -17 1 86.81 72 SER A N 1
ATOM 560 C CA . SER A 1 72 ? 0.945 -17.125 -18.453 1 86.81 72 SER A CA 1
ATOM 561 C C . SER A 1 72 ? 1.931 -18.188 -18.906 1 86.81 72 SER A C 1
ATOM 563 O O . SER A 1 72 ? 2.568 -18.047 -19.953 1 86.81 72 SER A O 1
ATOM 565 N N . GLU A 1 73 ? 2.018 -19.25 -18.156 1 89.44 73 GLU A N 1
ATOM 566 C CA . GLU A 1 73 ? 2.936 -20.328 -18.5 1 89.44 73 GLU A CA 1
ATOM 567 C C . GLU A 1 73 ? 2.258 -21.375 -19.375 1 89.44 73 GLU A C 1
ATOM 569 O O . GLU A 1 73 ? 1.039 -21.344 -19.562 1 89.44 73 GLU A O 1
ATOM 574 N N . ASP A 1 74 ? 3.113 -22.203 -19.984 1 89.62 74 ASP A N 1
ATOM 575 C CA . ASP A 1 74 ? 2.625 -23.438 -20.578 1 89.62 74 ASP A CA 1
ATOM 576 C C . ASP A 1 74 ? 2.473 -24.547 -19.531 1 89.62 74 ASP A C 1
ATOM 578 O O . ASP A 1 74 ? 3.463 -25.016 -18.969 1 89.62 74 ASP A O 1
ATOM 582 N N . VAL A 1 75 ? 1.254 -25 -19.406 1 93.62 75 VAL A N 1
ATOM 583 C CA . VAL A 1 75 ? 0.949 -25.922 -18.328 1 93.62 75 VAL A CA 1
ATOM 584 C C . VAL A 1 75 ? 1.702 -27.234 -18.547 1 93.62 75 VAL A C 1
ATOM 586 O O . VAL A 1 75 ? 2.082 -27.906 -17.578 1 93.62 75 VAL A O 1
ATOM 589 N N . ARG A 1 76 ? 1.994 -27.656 -19.766 1 91.94 76 ARG A N 1
ATOM 590 C CA . ARG A 1 76 ? 2.699 -28.891 -20.078 1 91.94 76 ARG A CA 1
ATOM 591 C C . ARG A 1 76 ? 4.129 -28.859 -19.547 1 91.94 76 ARG A C 1
ATOM 593 O O . ARG A 1 76 ? 4.652 -29.875 -19.078 1 91.94 76 ARG A O 1
ATOM 600 N N . VAL A 1 77 ? 4.656 -27.672 -19.656 1 92.88 77 VAL A N 1
ATOM 601 C CA . VAL A 1 77 ? 6.02 -27.516 -19.156 1 92.88 77 VAL A CA 1
ATOM 602 C C . VAL A 1 77 ? 6.027 -27.562 -17.641 1 92.88 77 VAL A C 1
ATOM 604 O O . VAL A 1 77 ? 6.887 -28.219 -17.031 1 92.88 77 VAL A O 1
ATOM 607 N N . VAL A 1 78 ? 5.078 -26.922 -17.031 1 94.38 78 VAL A N 1
ATOM 608 C CA . VAL A 1 78 ? 4.965 -26.938 -15.57 1 94.38 78 VAL A CA 1
ATOM 609 C C . VAL A 1 78 ? 4.797 -28.359 -15.078 1 94.38 78 VAL A C 1
ATOM 611 O O . VAL A 1 78 ? 5.441 -28.766 -14.102 1 94.38 78 VAL A O 1
ATOM 614 N N . GLU A 1 79 ? 4.035 -29.109 -15.781 1 93.44 79 GLU A N 1
ATOM 615 C CA . GLU A 1 79 ? 3.779 -30.5 -15.414 1 93.44 79 GLU A CA 1
ATOM 616 C C . GLU A 1 79 ? 5.039 -31.344 -15.539 1 93.44 79 GLU A C 1
ATOM 618 O O . GLU A 1 79 ? 5.258 -32.281 -14.75 1 93.44 79 GLU A O 1
ATOM 623 N N . LYS A 1 80 ? 5.758 -31.078 -16.531 1 92.94 80 LYS A N 1
ATOM 624 C CA . LYS A 1 80 ? 7 -31.828 -16.719 1 92.94 80 LYS A CA 1
ATOM 625 C C . LYS A 1 80 ? 7.984 -31.531 -15.578 1 92.94 80 LYS A C 1
ATOM 627 O O . LYS A 1 80 ? 8.758 -32.406 -15.188 1 92.94 80 LYS A O 1
ATOM 632 N N . PHE A 1 81 ? 7.977 -30.328 -15.078 1 93.62 81 PHE A N 1
ATOM 633 C CA . PHE A 1 81 ? 8.766 -30.031 -13.891 1 93.62 81 PHE A CA 1
ATOM 634 C C . PHE A 1 81 ? 8.18 -30.734 -12.664 1 93.62 81 PHE A C 1
ATOM 636 O O . PHE A 1 81 ? 8.922 -31.25 -11.828 1 93.62 81 PHE A O 1
ATOM 643 N N . ALA A 1 82 ? 6.875 -30.766 -12.617 1 92.25 82 ALA A N 1
ATOM 644 C CA . ALA A 1 82 ? 6.195 -31.391 -11.484 1 92.25 82 ALA A CA 1
ATOM 645 C C . ALA A 1 82 ? 6.473 -32.875 -11.43 1 92.25 82 ALA A C 1
ATOM 647 O O . ALA A 1 82 ? 6.578 -33.469 -10.344 1 92.25 82 ALA A O 1
ATOM 648 N N . SER A 1 83 ? 6.625 -33.531 -12.625 1 89.25 83 SER A N 1
ATOM 649 C CA . SER A 1 83 ? 6.855 -34.969 -12.703 1 89.25 83 SER A CA 1
ATOM 650 C C . SER A 1 83 ? 8.344 -35.281 -12.695 1 89.25 83 SER A C 1
ATOM 652 O O . SER A 1 83 ? 8.734 -36.438 -12.781 1 89.25 83 SER A O 1
ATOM 654 N N . SER A 1 84 ? 9.164 -34.312 -12.703 1 89.38 84 SER A N 1
ATOM 655 C CA . SER A 1 84 ? 10.617 -34.438 -12.703 1 89.38 84 SER A CA 1
ATOM 656 C C . SER A 1 84 ? 11.125 -34.938 -14.055 1 89.38 84 SER A C 1
ATOM 658 O O . SER A 1 84 ? 12.234 -35.469 -14.156 1 89.38 84 SER A O 1
ATOM 660 N N . GLU A 1 85 ? 10.219 -34.875 -15.016 1 91.38 85 GLU A N 1
ATOM 661 C CA . GLU A 1 85 ? 10.695 -35.125 -16.375 1 91.38 85 GLU A CA 1
ATOM 662 C C . GLU A 1 85 ? 11.703 -34.062 -16.812 1 91.38 85 GLU A C 1
ATOM 664 O O . GLU A 1 85 ? 12.641 -34.375 -17.562 1 91.38 85 GLU A O 1
ATOM 669 N N . LEU A 1 86 ? 11.414 -32.812 -16.438 1 92.94 86 LEU A N 1
ATOM 670 C CA . LEU A 1 86 ? 12.352 -31.734 -16.656 1 92.94 86 LEU A CA 1
ATOM 671 C C . LEU A 1 86 ? 13.023 -31.312 -15.344 1 92.94 86 LEU A C 1
ATOM 673 O O . LEU A 1 86 ? 12.391 -31.328 -14.281 1 92.94 86 LEU A O 1
ATOM 677 N N . HIS A 1 87 ? 14.273 -31.062 -15.484 1 92.31 87 HIS A N 1
ATOM 678 C CA . HIS A 1 87 ? 15.039 -30.625 -14.32 1 92.31 87 HIS A CA 1
ATOM 679 C C . HIS A 1 87 ? 16.109 -29.625 -14.711 1 92.31 87 HIS A C 1
ATOM 681 O O . HIS A 1 87 ? 16.781 -29.781 -15.734 1 92.31 87 HIS A O 1
ATOM 687 N N . VAL A 1 88 ? 16.172 -28.609 -14 1 94.75 88 VAL A N 1
ATOM 688 C CA . VAL A 1 88 ? 17.234 -27.609 -14.109 1 94.75 88 VAL A CA 1
ATOM 689 C C . VAL A 1 88 ? 17.938 -27.453 -12.766 1 94.75 88 VAL A C 1
ATOM 691 O O . VAL A 1 88 ? 17.312 -27.078 -11.773 1 94.75 88 VAL A O 1
ATOM 694 N N . PRO A 1 89 ? 19.25 -27.75 -12.719 1 94.06 89 PRO A N 1
ATOM 695 C CA . PRO A 1 89 ? 19.969 -27.594 -11.445 1 94.06 89 PRO A CA 1
ATOM 696 C C . PRO A 1 89 ? 19.812 -26.203 -10.844 1 94.06 89 PRO A C 1
ATOM 698 O O . PRO A 1 89 ? 19.891 -25.203 -11.555 1 94.06 89 PRO A O 1
ATOM 701 N N . ASN A 1 90 ? 19.5 -26.094 -9.547 1 94.06 90 ASN A N 1
ATOM 702 C CA . ASN A 1 90 ? 19.391 -24.891 -8.75 1 94.06 90 ASN A CA 1
ATOM 703 C C . ASN A 1 90 ? 18.047 -24.203 -8.961 1 94.06 90 ASN A C 1
ATOM 705 O O . ASN A 1 90 ? 17.734 -23.203 -8.305 1 94.06 90 ASN A O 1
ATOM 709 N N . LEU A 1 91 ? 17.25 -24.734 -9.828 1 95.31 91 LEU A N 1
ATOM 710 C CA . LEU A 1 91 ? 15.898 -24.203 -9.977 1 95.31 91 LEU A CA 1
ATOM 711 C C . LEU A 1 91 ? 14.914 -24.938 -9.078 1 95.31 91 LEU A C 1
ATOM 713 O O . LEU A 1 91 ? 14.758 -26.156 -9.18 1 95.31 91 LEU A O 1
ATOM 717 N N . HIS A 1 92 ? 14.312 -24.25 -8.164 1 93.94 92 HIS A N 1
ATOM 718 C CA . HIS A 1 92 ? 13.328 -24.812 -7.242 1 93.94 92 HIS A CA 1
ATOM 719 C C . HIS A 1 92 ? 11.969 -24.156 -7.426 1 93.94 92 HIS A C 1
ATOM 721 O O . HIS A 1 92 ? 11.805 -22.969 -7.137 1 93.94 92 HIS A O 1
ATOM 727 N N . ILE A 1 93 ? 11.094 -24.891 -7.906 1 95.06 93 ILE A N 1
ATOM 728 C CA . ILE A 1 93 ? 9.734 -24.375 -8.07 1 95.06 93 ILE A CA 1
ATOM 729 C C . ILE A 1 93 ? 8.906 -24.703 -6.828 1 95.06 93 ILE A C 1
ATOM 731 O O . ILE A 1 93 ? 8.461 -25.844 -6.652 1 95.06 93 ILE A O 1
ATOM 735 N N . VAL A 1 94 ? 8.633 -23.672 -6.059 1 94.69 94 VAL A N 1
ATOM 736 C CA . VAL A 1 94 ? 7.957 -23.812 -4.77 1 94.69 94 VAL A CA 1
ATOM 737 C C . VAL A 1 94 ? 6.52 -24.266 -4.98 1 94.69 94 VAL A C 1
ATOM 739 O O . VAL A 1 94 ? 5.828 -23.766 -5.875 1 94.69 94 VAL A O 1
ATOM 742 N N . GLY A 1 95 ? 6.066 -25.234 -4.172 1 89 95 GLY A N 1
ATOM 743 C CA . GLY A 1 95 ? 4.699 -25.719 -4.242 1 89 95 GLY A CA 1
ATOM 744 C C . GLY A 1 95 ? 4.559 -26.984 -5.055 1 89 95 GLY A C 1
ATOM 745 O O . GLY A 1 95 ? 3.527 -27.656 -4.992 1 89 95 GLY A O 1
ATOM 746 N N . LEU A 1 96 ? 5.59 -27.266 -5.879 1 85.38 96 LEU A N 1
ATOM 747 C CA . LEU A 1 96 ? 5.523 -28.484 -6.664 1 85.38 96 LEU A CA 1
ATOM 748 C C . LEU A 1 96 ? 5.977 -29.688 -5.836 1 85.38 96 LEU A C 1
ATOM 750 O O . LEU A 1 96 ? 6.922 -29.594 -5.055 1 85.38 96 LEU A O 1
ATOM 754 N N . ALA A 1 97 ? 5.332 -30.766 -6.074 1 69 97 ALA A N 1
ATOM 755 C CA . ALA A 1 97 ? 5.578 -31.984 -5.316 1 69 97 ALA A CA 1
ATOM 756 C C . ALA A 1 97 ? 6.965 -32.531 -5.613 1 69 97 ALA A C 1
ATOM 758 O O . ALA A 1 97 ? 7.609 -33.125 -4.738 1 69 97 ALA A O 1
ATOM 759 N N . SER A 1 98 ? 7.355 -32.375 -6.809 1 65.94 98 SER A N 1
ATOM 760 C CA . SER A 1 98 ? 8.609 -33 -7.242 1 65.94 98 SER A CA 1
ATOM 761 C C . SER A 1 98 ? 9.805 -32.344 -6.531 1 65.94 98 SER A C 1
ATOM 763 O O . SER A 1 98 ? 10.883 -32.969 -6.465 1 65.94 98 SER A O 1
ATOM 765 N N . ASP A 1 99 ? 9.617 -31.234 -6.059 1 68.31 99 ASP A N 1
ATOM 766 C CA . ASP A 1 99 ? 10.633 -30.516 -5.289 1 68.31 99 ASP A CA 1
ATOM 767 C C . ASP A 1 99 ? 10.25 -30.438 -3.811 1 68.31 99 ASP A C 1
ATOM 769 O O . ASP A 1 99 ? 9.312 -31.109 -3.371 1 68.31 99 ASP A O 1
ATOM 773 N N . THR A 1 100 ? 11.102 -30.031 -2.986 1 76.81 100 THR A N 1
ATOM 774 C CA . THR A 1 100 ? 10.648 -29.672 -1.646 1 76.81 100 THR A CA 1
ATOM 775 C C . THR A 1 100 ? 9.586 -28.578 -1.713 1 76.81 100 THR A C 1
ATOM 777 O O . THR A 1 100 ? 9.883 -27.422 -2.018 1 76.81 100 THR A O 1
ATOM 780 N N . PRO A 1 101 ? 8.289 -29.109 -1.619 1 83.62 101 PRO A N 1
ATOM 781 C CA . PRO A 1 101 ? 7.188 -28.172 -1.861 1 83.62 101 PRO A CA 1
ATOM 782 C C . PRO A 1 101 ? 7.305 -26.891 -1.022 1 83.62 101 PRO A C 1
ATOM 784 O O . PRO A 1 101 ? 6.902 -25.812 -1.468 1 83.62 101 PRO A O 1
ATOM 787 N N . CYS A 1 102 ? 7.836 -27.047 0.184 1 89.25 102 CYS A N 1
ATOM 788 C CA . CYS A 1 102 ? 8.039 -25.906 1.075 1 89.25 102 CYS A CA 1
ATOM 789 C C . CYS A 1 102 ? 9.477 -25.844 1.568 1 89.25 102 CYS A C 1
ATOM 791 O O . CYS A 1 102 ? 9.758 -26.172 2.725 1 89.25 102 CYS A O 1
ATOM 793 N N . PRO A 1 103 ? 10.344 -25.359 0.699 1 89.88 103 PRO A N 1
ATOM 794 C CA . PRO A 1 103 ? 11.758 -25.375 1.076 1 89.88 103 PRO A CA 1
ATOM 795 C C . PRO A 1 103 ? 12.062 -24.469 2.268 1 89.88 103 PRO A C 1
ATOM 797 O O . PRO A 1 103 ? 11.477 -23.391 2.395 1 89.88 103 PRO A O 1
ATOM 800 N N . LEU A 1 104 ? 12.945 -24.969 3.123 1 89.75 104 LEU A N 1
ATOM 801 C CA . LEU A 1 104 ? 13.484 -24.219 4.25 1 89.75 104 LEU A CA 1
ATOM 802 C C . LEU A 1 104 ? 14.891 -23.719 3.945 1 89.75 104 LEU A C 1
ATOM 804 O O . LEU A 1 104 ? 15.797 -24.516 3.709 1 89.75 104 LEU A O 1
ATOM 808 N N . ILE A 1 105 ? 15.016 -22.438 3.871 1 89.31 105 ILE A N 1
ATOM 809 C CA . ILE A 1 105 ? 16.297 -21.812 3.572 1 89.31 105 ILE A CA 1
ATOM 810 C C . ILE A 1 105 ? 16.953 -21.328 4.867 1 89.31 105 ILE A C 1
ATOM 812 O O . ILE A 1 105 ? 16.344 -20.578 5.637 1 89.31 105 ILE A O 1
ATOM 816 N N . THR A 1 106 ? 18.109 -21.766 5.113 1 86.88 106 THR A N 1
ATOM 817 C CA . THR A 1 106 ? 18.859 -21.312 6.277 1 86.88 106 THR A CA 1
ATOM 818 C C . THR A 1 106 ? 19.859 -20.219 5.883 1 86.88 106 THR A C 1
ATOM 820 O O . THR A 1 106 ? 20.75 -20.469 5.066 1 86.88 106 THR A O 1
ATOM 823 N N . CYS A 1 107 ? 19.594 -19.078 6.359 1 79.81 107 CYS A N 1
ATOM 824 C CA . CYS A 1 107 ? 20.453 -17.922 6.047 1 79.81 107 CYS A CA 1
ATOM 825 C C . CYS A 1 107 ? 21.594 -17.812 7.043 1 79.81 107 CYS A C 1
ATOM 827 O O . CYS A 1 107 ? 21.562 -18.422 8.109 1 79.81 107 CYS A O 1
ATOM 829 N N . PRO A 1 108 ? 22.641 -17.062 6.512 1 75.75 108 PRO A N 1
ATOM 830 C CA . PRO A 1 108 ? 23.703 -16.781 7.488 1 75.75 108 PRO A CA 1
ATOM 831 C C . PRO A 1 108 ? 23.188 -16.078 8.734 1 75.75 108 PRO A C 1
ATOM 833 O O . PRO A 1 108 ? 22.312 -15.203 8.633 1 75.75 108 PRO A O 1
ATOM 836 N N . GLY A 1 109 ? 23.594 -16.484 9.977 1 74.19 109 GLY A N 1
ATOM 837 C CA . GLY A 1 109 ? 23.125 -15.883 11.219 1 74.19 109 GLY A CA 1
ATOM 838 C C . GLY A 1 109 ? 22 -16.672 11.867 1 74.19 109 GLY A C 1
ATOM 839 O O . GLY A 1 109 ? 21.531 -16.312 12.953 1 74.19 109 GLY A O 1
ATOM 840 N N . GLY A 1 110 ? 21.531 -17.703 11.109 1 76 110 GLY A N 1
ATOM 841 C CA . GLY A 1 110 ? 20.609 -18.625 11.734 1 76 110 GLY A CA 1
ATOM 842 C C . GLY A 1 110 ? 19.156 -18.375 11.359 1 76 110 GLY A C 1
ATOM 843 O O . GLY A 1 110 ? 18.266 -19.078 11.836 1 76 110 GLY A O 1
ATOM 844 N N . LEU A 1 111 ? 18.938 -17.406 10.523 1 81.31 111 LEU A N 1
ATOM 845 C CA . LEU A 1 111 ? 17.578 -17.141 10.086 1 81.31 111 LEU A CA 1
ATOM 846 C C . LEU A 1 111 ? 17.062 -18.266 9.195 1 81.31 111 LEU A C 1
ATOM 848 O O . LEU A 1 111 ? 17.766 -18.719 8.289 1 81.31 111 LEU A O 1
ATOM 852 N N . LYS A 1 112 ? 15.938 -18.812 9.562 1 87.94 112 LYS A N 1
ATOM 853 C CA . LYS A 1 112 ? 15.273 -19.828 8.75 1 87.94 112 LYS A CA 1
ATOM 854 C C . LYS A 1 112 ? 14.062 -19.234 8.023 1 87.94 112 LYS A C 1
ATOM 856 O O . LYS A 1 112 ? 13.188 -18.641 8.648 1 87.94 112 LYS A O 1
ATOM 861 N N . ILE A 1 113 ? 14.086 -19.391 6.734 1 91.81 113 ILE A N 1
ATOM 862 C CA . ILE A 1 113 ? 12.977 -18.922 5.918 1 91.81 113 ILE A CA 1
ATOM 863 C C . ILE A 1 113 ? 12.281 -20.094 5.25 1 91.81 113 ILE A C 1
ATOM 865 O O . ILE A 1 113 ? 12.906 -20.859 4.5 1 91.81 113 ILE A O 1
ATOM 869 N N . ARG A 1 114 ? 11.086 -20.312 5.594 1 92.88 114 ARG A N 1
ATOM 870 C CA . ARG A 1 114 ? 10.25 -21.281 4.914 1 92.88 114 ARG A CA 1
ATOM 871 C C . ARG A 1 114 ? 9.477 -20.641 3.766 1 92.88 114 ARG A C 1
ATOM 873 O O . ARG A 1 114 ? 8.766 -19.656 3.965 1 92.88 114 ARG A O 1
ATOM 880 N N . LEU A 1 115 ? 9.633 -21.141 2.582 1 94.94 115 LEU A N 1
ATOM 881 C CA . LEU A 1 115 ? 8.906 -20.625 1.428 1 94.94 115 LEU A CA 1
ATOM 882 C C . LEU A 1 115 ? 7.637 -21.438 1.178 1 94.94 115 LEU A C 1
ATOM 884 O O . LEU A 1 115 ? 7.68 -22.672 1.145 1 94.94 115 LEU A O 1
ATOM 888 N N . LEU A 1 116 ? 6.574 -20.734 1.138 1 95.5 116 LEU A N 1
ATOM 889 C CA . LEU A 1 116 ? 5.27 -21.281 0.757 1 95.5 116 LEU A CA 1
ATOM 890 C C . LEU A 1 116 ? 4.82 -20.703 -0.587 1 95.5 116 LEU A C 1
ATOM 892 O O . LEU A 1 116 ? 5.043 -19.531 -0.874 1 95.5 116 LEU A O 1
ATOM 896 N N . GLY A 1 117 ? 4.34 -21.578 -1.417 1 95.62 117 GLY A N 1
ATOM 897 C CA . GLY A 1 117 ? 4.07 -21.078 -2.754 1 95.62 117 GLY A CA 1
ATOM 898 C C . GLY A 1 117 ? 2.785 -21.625 -3.348 1 95.62 117 GLY A C 1
ATOM 899 O O . GLY A 1 117 ? 2.451 -22.797 -3.16 1 95.62 117 GLY A O 1
ATOM 900 N N . LEU A 1 118 ? 2.041 -20.781 -3.957 1 95.62 118 LEU A N 1
ATOM 901 C CA . LEU A 1 118 ? 0.896 -21.109 -4.797 1 95.62 118 LEU A CA 1
ATOM 902 C C . LEU A 1 118 ? 1.066 -20.547 -6.203 1 95.62 118 LEU A C 1
ATOM 904 O O . LEU A 1 118 ? 1 -19.328 -6.395 1 95.62 118 LEU A O 1
ATOM 908 N N . GLY A 1 119 ? 1.277 -21.469 -7.133 1 95.25 119 GLY A N 1
ATOM 909 C CA . GLY A 1 119 ? 1.521 -21.047 -8.5 1 95.25 119 GLY A CA 1
ATOM 910 C C . GLY A 1 119 ? 0.246 -20.828 -9.289 1 95.25 119 GLY A C 1
ATOM 911 O O . GLY A 1 119 ? -0.804 -21.375 -8.953 1 95.25 119 GLY A O 1
ATOM 912 N N . GLY A 1 120 ? 0.356 -19.969 -10.391 1 94.88 120 GLY A N 1
ATOM 913 C CA . GLY A 1 120 ? -0.758 -19.719 -11.289 1 94.88 120 GLY A CA 1
ATOM 914 C C . GLY A 1 120 ? -1.683 -18.609 -10.805 1 94.88 120 GLY A C 1
ATOM 915 O O . GLY A 1 120 ? -1.589 -18.188 -9.656 1 94.88 120 GLY A O 1
ATOM 916 N N . ALA A 1 121 ? -2.531 -18.188 -11.656 1 93.81 121 ALA A N 1
ATOM 917 C CA . ALA A 1 121 ? -3.504 -17.141 -11.305 1 93.81 121 ALA A CA 1
ATOM 918 C C . ALA A 1 121 ? -4.551 -17.688 -10.336 1 93.81 121 ALA A C 1
ATOM 920 O O . ALA A 1 121 ? -5.031 -18.812 -10.484 1 93.81 121 ALA A O 1
ATOM 921 N N . PHE A 1 122 ? -4.832 -16.922 -9.32 1 94.25 122 PHE A N 1
ATOM 922 C CA . PHE A 1 122 ? -5.91 -17.25 -8.406 1 94.25 122 PHE A CA 1
ATOM 923 C C . PHE A 1 122 ? -7.242 -16.703 -8.906 1 94.25 122 PHE A C 1
ATOM 925 O O . PHE A 1 122 ? -7.496 -15.5 -8.805 1 94.25 122 PHE A O 1
ATOM 932 N N . ILE A 1 123 ? -8.031 -17.562 -9.461 1 92.12 123 ILE A N 1
ATOM 933 C CA . ILE A 1 123 ? -9.328 -17.234 -10.039 1 92.12 123 ILE A CA 1
ATOM 934 C C . ILE A 1 123 ? -10.398 -18.156 -9.445 1 92.12 123 ILE A C 1
ATOM 936 O O . ILE A 1 123 ? -10.461 -19.344 -9.766 1 92.12 123 ILE A O 1
ATOM 940 N N . VAL A 1 124 ? -11.289 -17.531 -8.727 1 90.81 124 VAL A N 1
ATOM 941 C CA . VAL A 1 124 ? -12.203 -18.297 -7.887 1 90.81 124 VAL A CA 1
ATOM 942 C C . VAL A 1 124 ? -13.047 -19.219 -8.758 1 90.81 124 VAL A C 1
ATOM 944 O O . VAL A 1 124 ? -13.141 -20.422 -8.484 1 90.81 124 VAL A O 1
ATOM 947 N N . PRO A 1 125 ? -13.578 -18.797 -9.859 1 88.25 125 PRO A N 1
ATOM 948 C CA . PRO A 1 125 ? -14.406 -19.703 -10.672 1 88.25 125 PRO A CA 1
ATOM 949 C C . PRO A 1 125 ? -13.602 -20.844 -11.297 1 88.25 125 PRO A C 1
ATOM 951 O O . PRO A 1 125 ? -14.172 -21.844 -11.727 1 88.25 125 PRO A O 1
ATOM 954 N N . LYS A 1 126 ? -12.297 -20.719 -11.344 1 90.75 126 LYS A N 1
ATOM 955 C CA . LYS A 1 126 ? -11.469 -21.703 -12.016 1 90.75 126 LYS A CA 1
ATOM 956 C C . LYS A 1 126 ? -10.812 -22.656 -11.016 1 90.75 126 LYS A C 1
ATOM 958 O O . LYS A 1 126 ? -10.109 -23.594 -11.406 1 90.75 126 LYS A O 1
ATOM 963 N N . LEU A 1 127 ? -11.031 -22.469 -9.742 1 90.69 127 LEU A N 1
ATOM 964 C CA . LEU A 1 127 ? -10.344 -23.234 -8.703 1 90.69 127 LEU A CA 1
ATOM 965 C C . LEU A 1 127 ? -10.68 -24.719 -8.82 1 90.69 127 LEU A C 1
ATOM 967 O O . LEU A 1 127 ? -9.914 -25.562 -8.367 1 90.69 127 LEU A O 1
ATOM 971 N N . LEU A 1 128 ? -11.758 -25.047 -9.461 1 85.19 128 LEU A N 1
ATOM 972 C CA . LEU A 1 128 ? -12.172 -26.438 -9.531 1 85.19 128 LEU A CA 1
ATOM 973 C C . LEU A 1 128 ? -12.016 -26.984 -10.945 1 85.19 128 LEU A C 1
ATOM 975 O O . LEU A 1 128 ? -12.57 -28.031 -11.281 1 85.19 128 LEU A O 1
ATOM 979 N N . ASP A 1 129 ? -11.352 -26.25 -11.727 1 86.94 129 ASP A N 1
ATOM 980 C CA . ASP A 1 129 ? -11.039 -26.625 -13.102 1 86.94 129 ASP A CA 1
ATOM 981 C C . ASP A 1 129 ? -9.531 -26.75 -13.312 1 86.94 129 ASP A C 1
ATOM 983 O O . ASP A 1 129 ? -8.789 -25.781 -13.094 1 86.94 129 ASP A O 1
ATOM 987 N N . HIS A 1 130 ? -9.125 -27.984 -13.734 1 87.75 130 HIS A N 1
ATOM 988 C CA . HIS A 1 130 ? -7.688 -28.109 -13.969 1 87.75 130 HIS A CA 1
ATOM 989 C C . HIS A 1 130 ? -7.336 -27.875 -15.43 1 87.75 130 HIS A C 1
ATOM 991 O O . HIS A 1 130 ? -6.164 -27.938 -15.812 1 87.75 130 HIS A O 1
ATOM 997 N N . GLY A 1 131 ? -8.32 -27.672 -16.219 1 91.56 131 GLY A N 1
ATOM 998 C CA . GLY A 1 131 ? -8.094 -27.344 -17.625 1 91.56 131 GLY A CA 1
ATOM 999 C C . GLY A 1 131 ? -7.469 -28.484 -18.406 1 91.56 131 GLY A C 1
ATOM 1000 O O . GLY A 1 131 ? -7.961 -29.625 -18.359 1 91.56 131 GLY A O 1
ATOM 1001 N N . ALA A 1 132 ? -6.371 -28.203 -19.109 1 91.25 132 ALA A N 1
ATOM 1002 C CA . ALA A 1 132 ? -5.703 -29.188 -19.953 1 91.25 132 ALA A CA 1
ATOM 1003 C C . ALA A 1 132 ? -4.633 -29.938 -19.172 1 91.25 132 ALA A C 1
ATOM 1005 O O . ALA A 1 132 ? -3.943 -30.812 -19.719 1 91.25 132 ALA A O 1
ATOM 1006 N N . SER A 1 133 ? -4.516 -29.594 -17.922 1 91.12 133 SER A N 1
ATOM 1007 C CA . SER A 1 133 ? -3.482 -30.219 -17.109 1 91.12 133 SER A CA 1
ATOM 1008 C C . SER A 1 133 ? -3.828 -31.688 -16.812 1 91.12 133 SER A C 1
ATOM 1010 O O . SER A 1 133 ? -4.996 -32.031 -16.641 1 91.12 133 SER A O 1
ATOM 1012 N N . MET A 1 134 ? -2.777 -32.531 -16.797 1 86.88 134 MET A N 1
ATOM 1013 C CA . MET A 1 134 ? -2.938 -33.906 -16.422 1 86.88 134 MET A CA 1
ATOM 1014 C C . MET A 1 134 ? -2.768 -34.094 -14.906 1 86.88 134 MET A C 1
ATOM 1016 O O . MET A 1 134 ? -3.068 -35.156 -14.367 1 86.88 134 MET A O 1
ATOM 1020 N N . THR A 1 135 ? -2.242 -33.094 -14.266 1 81.94 135 THR A N 1
ATOM 1021 C CA . THR A 1 135 ? -2.068 -33.062 -12.812 1 81.94 135 THR A CA 1
ATOM 1022 C C . THR A 1 135 ? -3.152 -32.219 -12.156 1 81.94 135 THR A C 1
ATOM 1024 O O . THR A 1 135 ? -3.221 -31.016 -12.383 1 81.94 135 THR A O 1
ATOM 1027 N N . SER A 1 136 ? -3.93 -32.719 -11.312 1 79.25 136 SER A N 1
ATOM 1028 C CA . SER A 1 136 ? -5.121 -32.062 -10.781 1 79.25 136 SER A CA 1
ATOM 1029 C C . SER A 1 136 ? -4.746 -30.891 -9.891 1 79.25 136 SER A C 1
ATOM 1031 O O . SER A 1 136 ? -5.539 -29.953 -9.719 1 79.25 136 SER A O 1
ATOM 1033 N N . SER A 1 137 ? -3.613 -30.875 -9.359 1 87.69 137 SER A N 1
ATOM 1034 C CA . SER A 1 137 ? -3.207 -29.812 -8.453 1 87.69 137 SER A CA 1
ATOM 1035 C C . SER A 1 137 ? -2.668 -28.609 -9.227 1 87.69 137 SER A C 1
ATOM 1037 O O . SER A 1 137 ? -2.348 -27.578 -8.633 1 87.69 137 SER A O 1
ATOM 1039 N N . ILE A 1 138 ? -2.514 -28.75 -10.516 1 93 138 ILE A N 1
ATOM 1040 C CA . ILE A 1 138 ? -2.068 -27.688 -11.398 1 93 138 ILE A CA 1
ATOM 1041 C C . ILE A 1 138 ? -3.145 -27.391 -12.445 1 93 138 ILE A C 1
ATOM 1043 O O . ILE A 1 138 ? -3.645 -28.312 -13.102 1 93 138 ILE A O 1
ATOM 1047 N N . GLY A 1 139 ? -3.574 -26.141 -12.508 1 94.12 139 GLY A N 1
ATOM 1048 C CA . GLY A 1 139 ? -4.562 -25.766 -13.508 1 94.12 139 GLY A CA 1
ATOM 1049 C C . GLY A 1 139 ? -3.979 -24.938 -14.641 1 94.12 139 GLY A C 1
ATOM 1050 O O . GLY A 1 139 ? -3.09 -24.109 -14.422 1 94.12 139 GLY A O 1
ATOM 1051 N N . GLY A 1 140 ? -4.492 -25.25 -15.836 1 94.31 140 GLY A N 1
ATOM 1052 C CA . GLY A 1 140 ? -4.051 -24.359 -16.891 1 94.31 140 GLY A CA 1
ATOM 1053 C C . GLY A 1 140 ? -4.133 -24.984 -18.281 1 94.31 140 GLY A C 1
ATOM 1054 O O . GLY A 1 140 ? -4.707 -26.062 -18.438 1 94.31 140 GLY A O 1
ATOM 1055 N N . MET A 1 141 ? -3.799 -24.281 -19.266 1 91.81 141 MET A N 1
ATOM 1056 C CA . MET A 1 141 ? -3.596 -24.641 -20.672 1 91.81 141 MET A CA 1
ATOM 1057 C C . MET A 1 141 ? -2.377 -23.922 -21.25 1 91.81 141 MET A C 1
ATOM 1059 O O . MET A 1 141 ? -1.597 -23.328 -20.5 1 91.81 141 MET A O 1
ATOM 1063 N N . VAL A 1 142 ? -2.191 -24.031 -22.438 1 85.81 142 VAL A N 1
ATOM 1064 C CA . VAL A 1 142 ? -1.069 -23.359 -23.078 1 85.81 142 VAL A CA 1
ATOM 1065 C C . VAL A 1 142 ? -1.266 -21.844 -22.984 1 85.81 142 VAL A C 1
ATOM 1067 O O . VAL A 1 142 ? -2.24 -21.312 -23.531 1 85.81 142 VAL A O 1
ATOM 1070 N N . GLY A 1 143 ? -0.36 -21.203 -22.219 1 85.38 143 GLY A N 1
ATOM 1071 C CA . GLY A 1 143 ? -0.384 -19.75 -22.172 1 85.38 143 GLY A CA 1
ATOM 1072 C C . GLY A 1 143 ? -1.221 -19.188 -21.031 1 85.38 143 GLY A C 1
ATOM 1073 O O . GLY A 1 143 ? -1.351 -17.984 -20.875 1 85.38 143 GLY A O 1
ATOM 1074 N N . ALA A 1 144 ? -1.837 -20.031 -20.359 1 88.75 144 ALA A N 1
ATOM 1075 C CA . ALA A 1 144 ? -2.656 -19.609 -19.219 1 88.75 144 ALA A CA 1
ATOM 1076 C C . ALA A 1 144 ? -2.65 -20.672 -18.125 1 88.75 144 ALA A C 1
ATOM 1078 O O . ALA A 1 144 ? -3.047 -21.812 -18.344 1 88.75 144 ALA A O 1
ATOM 1079 N N . THR A 1 145 ? -2.164 -20.375 -17.047 1 94.62 145 THR A N 1
ATOM 1080 C CA . THR A 1 145 ? -2.125 -21.266 -15.906 1 94.62 145 THR A CA 1
ATOM 1081 C C . THR A 1 145 ? -2.801 -20.641 -14.695 1 94.62 145 THR A C 1
ATOM 1083 O O . THR A 1 145 ? -2.816 -19.406 -14.555 1 94.62 145 THR A O 1
ATOM 1086 N N . TRP A 1 146 ? -3.459 -21.438 -13.859 1 95.62 146 TRP A N 1
ATOM 1087 C CA . TRP A 1 146 ? -4.141 -20.938 -12.68 1 95.62 146 TRP A CA 1
ATOM 1088 C C . TRP A 1 146 ? -4.043 -21.938 -11.523 1 95.62 146 TRP A C 1
ATOM 1090 O O . TRP A 1 146 ? -3.615 -23.062 -11.719 1 95.62 146 TRP A O 1
ATOM 1100 N N . SER A 1 147 ? -4.332 -21.469 -10.32 1 95.44 147 SER A N 1
ATOM 1101 C CA . SER A 1 147 ? -4.328 -22.312 -9.125 1 95.44 147 SER A CA 1
ATOM 1102 C C . SER A 1 147 ? -5.59 -23.156 -9.055 1 95.44 147 SER A C 1
ATOM 1104 O O . SER A 1 147 ? -6.641 -22.766 -9.562 1 95.44 147 SER A O 1
ATOM 1106 N N . THR A 1 148 ? -5.461 -24.281 -8.453 1 93.44 148 THR A N 1
ATOM 1107 C CA . THR A 1 148 ? -6.609 -25.156 -8.219 1 93.44 148 THR A CA 1
ATOM 1108 C C . THR A 1 148 ? -6.859 -25.328 -6.723 1 93.44 148 THR A C 1
ATOM 1110 O O . THR A 1 148 ? -5.957 -25.109 -5.91 1 93.44 148 THR A O 1
ATOM 1113 N N . LEU A 1 149 ? -8.07 -25.703 -6.43 1 93.56 149 LEU A N 1
ATOM 1114 C CA . LEU A 1 149 ? -8.406 -25.953 -5.031 1 93.56 149 LEU A CA 1
ATOM 1115 C C . LEU A 1 149 ? -7.586 -27.109 -4.473 1 93.56 149 LEU A C 1
ATOM 1117 O O . LEU A 1 149 ? -7.203 -27.094 -3.301 1 93.56 149 LEU A O 1
ATOM 1121 N N . LEU A 1 150 ? -7.387 -28.109 -5.246 1 91 150 LEU A N 1
ATOM 1122 C CA . LEU A 1 150 ? -6.551 -29.219 -4.82 1 91 150 LEU A CA 1
ATOM 1123 C C . LEU A 1 150 ? -5.133 -28.75 -4.516 1 91 150 LEU A C 1
ATOM 1125 O O . LEU A 1 150 ? -4.516 -29.203 -3.553 1 91 150 LEU A O 1
ATOM 1129 N N . GLY A 1 151 ? -4.629 -27.859 -5.387 1 93.69 151 GLY A N 1
ATOM 1130 C CA . GLY A 1 151 ? -3.326 -27.281 -5.109 1 93.69 151 GLY A CA 1
ATOM 1131 C C . GLY A 1 151 ? -3.268 -26.547 -3.775 1 93.69 151 GLY A C 1
ATOM 1132 O O . GLY A 1 151 ? -2.271 -26.641 -3.057 1 93.69 151 GLY A O 1
ATOM 1133 N N . VAL A 1 152 ? -4.305 -25.828 -3.42 1 95.44 152 VAL A N 1
ATOM 1134 C CA . VAL A 1 152 ? -4.402 -25.156 -2.131 1 95.44 152 VAL A CA 1
ATOM 1135 C C . VAL A 1 152 ? -4.406 -26.172 -1.004 1 95.44 152 VAL A C 1
ATOM 1137 O O . VAL A 1 152 ? -3.725 -26 0.008 1 95.44 152 VAL A O 1
ATOM 1140 N N . GLY A 1 153 ? -5.188 -27.234 -1.226 1 92.88 153 GLY A N 1
ATOM 1141 C CA . GLY A 1 153 ? -5.219 -28.297 -0.235 1 92.88 153 GLY A CA 1
ATOM 1142 C C . GLY A 1 153 ? -3.861 -28.922 0.011 1 92.88 153 GLY A C 1
ATOM 1143 O O . GLY A 1 153 ? -3.492 -29.188 1.157 1 92.88 153 GLY A O 1
ATOM 1144 N N . GLU A 1 154 ? -3.152 -29.141 -1.049 1 90.19 154 GLU A N 1
ATOM 1145 C CA . GLU A 1 154 ? -1.812 -29.703 -0.93 1 90.19 154 GLU A CA 1
ATOM 1146 C C . GLU A 1 154 ? -0.883 -28.766 -0.162 1 90.19 154 GLU A C 1
ATOM 1148 O O . GLU A 1 154 ? -0.091 -29.219 0.67 1 90.19 154 GLU A O 1
ATOM 1153 N N . LEU A 1 155 ? -0.96 -27.516 -0.451 1 93.31 155 LEU A N 1
ATOM 1154 C CA . LEU A 1 155 ? -0.161 -26.516 0.252 1 93.31 155 LEU A CA 1
ATOM 1155 C C . LEU A 1 155 ? -0.46 -26.531 1.747 1 93.31 155 LEU A C 1
ATOM 1157 O O . LEU A 1 155 ? 0.459 -26.562 2.568 1 93.31 155 LEU A O 1
ATOM 1161 N N . LEU A 1 156 ? -1.689 -26.594 2.072 1 90.38 156 LEU A N 1
ATOM 1162 C CA . LEU A 1 156 ? -2.113 -26.609 3.469 1 90.38 156 LEU A CA 1
ATOM 1163 C C . LEU A 1 156 ? -1.624 -27.859 4.176 1 90.38 156 LEU A C 1
ATOM 1165 O O . LEU A 1 156 ? -1.153 -27.797 5.312 1 90.38 156 LEU A O 1
ATOM 1169 N N . CYS A 1 157 ? -1.696 -28.938 3.52 1 85.56 157 CYS A N 1
ATOM 1170 C CA . CYS A 1 157 ? -1.26 -30.203 4.094 1 85.56 157 CYS A CA 1
AT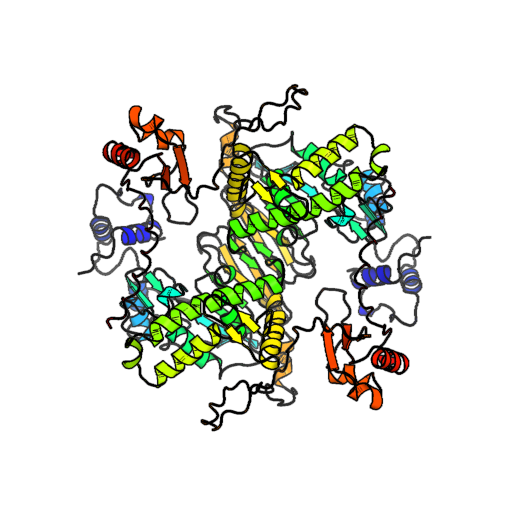OM 1171 C C . CYS A 1 157 ? 0.245 -30.203 4.336 1 85.56 157 CYS A C 1
ATOM 1173 O O . CYS A 1 157 ? 0.712 -30.688 5.371 1 85.56 157 CYS A O 1
ATOM 1175 N N . ASN A 1 158 ? 0.913 -29.672 3.383 1 83 158 ASN A N 1
ATOM 1176 C CA . ASN A 1 158 ? 2.367 -29.641 3.492 1 83 158 ASN A CA 1
ATOM 1177 C C . ASN A 1 158 ? 2.822 -28.75 4.645 1 83 158 ASN A C 1
ATOM 1179 O O . ASN A 1 158 ? 3.854 -29.016 5.266 1 83 158 ASN A O 1
ATOM 1183 N N . VAL A 1 159 ? 2.08 -27.672 4.992 1 82.12 159 VAL A N 1
ATOM 1184 C CA . VAL A 1 159 ? 2.49 -26.672 5.969 1 82.12 159 VAL A CA 1
ATOM 1185 C C . VAL A 1 159 ? 2.029 -27.094 7.363 1 82.12 159 VAL A C 1
ATOM 1187 O O . VAL A 1 159 ? 2.662 -26.734 8.359 1 82.12 159 VAL A O 1
ATOM 1190 N N . ARG A 1 160 ? 0.951 -27.688 7.508 1 70.94 160 ARG A N 1
ATOM 1191 C CA . ARG A 1 160 ? 0.35 -28.016 8.797 1 70.94 160 ARG A CA 1
ATOM 1192 C C . ARG A 1 160 ? 1.357 -28.703 9.711 1 70.94 160 ARG A C 1
ATOM 1194 O O . ARG A 1 160 ? 1.48 -28.359 10.883 1 70.94 160 ARG A O 1
ATOM 1201 N N . ASP A 1 161 ? 2.166 -29.578 9.188 1 63.91 161 ASP A N 1
ATOM 1202 C CA . ASP A 1 161 ? 3.002 -30.375 10.07 1 63.91 161 ASP A CA 1
ATOM 1203 C C . ASP A 1 161 ? 4.41 -29.781 10.172 1 63.91 161 ASP A C 1
ATOM 1205 O O . ASP A 1 161 ? 5.242 -30.297 10.93 1 63.91 161 ASP A O 1
ATOM 1209 N N . THR A 1 162 ? 4.609 -28.562 9.508 1 65.62 162 THR A N 1
ATOM 1210 C CA . THR A 1 162 ? 6.008 -28.156 9.438 1 65.62 162 THR A CA 1
ATOM 1211 C C . THR A 1 162 ? 6.219 -26.828 10.156 1 65.62 162 THR A C 1
ATOM 1213 O O . THR A 1 162 ? 7.312 -26.25 10.109 1 65.62 162 THR A O 1
ATOM 1216 N N . TYR A 1 163 ? 5.355 -26.359 10.961 1 71.06 163 TYR A N 1
ATOM 1217 C CA . TYR A 1 163 ? 5.531 -25.016 11.523 1 71.06 163 TYR A CA 1
ATOM 1218 C C . TYR A 1 163 ? 6.559 -25.031 12.648 1 71.06 163 TYR A C 1
ATOM 1220 O O . TYR A 1 163 ? 6.527 -25.906 13.523 1 71.06 163 TYR A O 1
ATOM 1228 N N . ALA A 1 164 ? 7.488 -24.172 12.477 1 73.44 164 ALA A N 1
ATOM 1229 C CA . ALA A 1 164 ? 8.445 -23.922 13.547 1 73.44 164 ALA A CA 1
ATOM 1230 C C . ALA A 1 164 ? 8.438 -22.438 13.953 1 73.44 164 ALA A C 1
ATOM 1232 O O . ALA A 1 164 ? 8.344 -21.562 13.102 1 73.44 164 ALA A O 1
ATOM 1233 N N . VAL A 1 165 ? 8.508 -22.234 15.25 1 73.44 165 VAL A N 1
ATOM 1234 C CA . VAL A 1 165 ? 8.367 -20.891 15.805 1 73.44 165 VAL A CA 1
ATOM 1235 C C . VAL A 1 165 ? 9.562 -20.031 15.398 1 73.44 165 VAL A C 1
ATOM 1237 O O . VAL A 1 165 ? 9.461 -18.812 15.328 1 73.44 165 VAL A O 1
ATOM 1240 N N . ASP A 1 166 ? 10.594 -20.656 15.055 1 78.06 166 ASP A N 1
ATOM 1241 C CA . ASP A 1 166 ? 11.82 -19.906 14.797 1 78.06 166 ASP A CA 1
ATOM 1242 C C . ASP A 1 166 ? 12 -19.641 13.305 1 78.06 166 ASP A C 1
ATOM 1244 O O . ASP A 1 166 ? 13.047 -19.141 12.883 1 78.06 166 ASP A O 1
ATOM 1248 N N . GLU A 1 167 ? 11.008 -19.969 12.539 1 87.69 167 GLU A N 1
ATOM 1249 C CA . GLU A 1 167 ? 11.125 -19.719 11.109 1 87.69 167 GLU A CA 1
ATOM 1250 C C . GLU A 1 167 ? 10.312 -18.5 10.695 1 87.69 167 GLU A C 1
ATOM 1252 O O . GLU A 1 167 ? 9.359 -18.109 11.375 1 87.69 167 GLU A O 1
ATOM 1257 N N . ILE A 1 168 ? 10.758 -17.859 9.664 1 90.88 168 ILE A N 1
ATOM 1258 C CA . ILE A 1 168 ? 9.984 -16.828 8.977 1 90.88 168 ILE A CA 1
ATOM 1259 C C . ILE A 1 168 ? 9.305 -17.438 7.75 1 90.88 168 ILE A C 1
ATOM 1261 O O . ILE A 1 168 ? 9.961 -18.062 6.91 1 90.88 168 ILE A O 1
ATOM 1265 N N . ARG A 1 169 ? 8.062 -17.281 7.688 1 93.19 169 ARG A N 1
ATOM 1266 C CA . ARG A 1 169 ? 7.324 -17.875 6.574 1 93.19 169 ARG A CA 1
ATOM 1267 C C . ARG A 1 169 ? 7.004 -16.828 5.516 1 93.19 169 ARG A C 1
ATOM 1269 O O . ARG A 1 169 ? 6.422 -15.781 5.824 1 93.19 169 ARG A O 1
ATOM 1276 N N . VAL A 1 170 ? 7.41 -17.109 4.324 1 95.56 170 VAL A N 1
ATOM 1277 C CA . VAL A 1 170 ? 7.156 -16.234 3.18 1 95.56 170 VAL A CA 1
ATOM 1278 C C . VAL A 1 170 ? 6.242 -16.938 2.184 1 95.56 170 VAL A C 1
ATOM 1280 O O . VAL A 1 170 ? 6.602 -17.984 1.633 1 95.56 170 VAL A O 1
ATOM 1283 N N . PHE A 1 171 ? 5.086 -16.344 2.006 1 96.5 171 PHE A N 1
ATOM 1284 C CA . PHE A 1 171 ? 4.117 -16.891 1.059 1 96.5 171 PHE A CA 1
ATOM 1285 C C . PHE A 1 171 ? 4.262 -16.234 -0.305 1 96.5 171 PHE A C 1
ATOM 1287 O O . PHE A 1 171 ? 4.109 -15.008 -0.426 1 96.5 171 PHE A O 1
ATOM 1294 N N . LEU A 1 172 ? 4.543 -17.047 -1.313 1 96.81 172 LEU A N 1
ATOM 1295 C CA . LEU A 1 172 ? 4.68 -16.594 -2.693 1 96.81 172 LEU A CA 1
ATOM 1296 C C . LEU A 1 172 ? 3.414 -16.891 -3.492 1 96.81 172 LEU A C 1
ATOM 1298 O O . LEU A 1 172 ? 2.928 -18.031 -3.488 1 96.81 172 LEU A O 1
ATOM 1302 N N . CYS A 1 173 ? 2.848 -15.914 -4.16 1 95.38 173 CYS A N 1
ATOM 1303 C CA . CYS A 1 173 ? 1.695 -16.109 -5.031 1 95.38 173 CYS A CA 1
ATOM 1304 C C . CYS A 1 173 ? 1.728 -15.148 -6.211 1 95.38 173 CYS A C 1
ATOM 1306 O O . CYS A 1 173 ? 2.527 -14.211 -6.227 1 95.38 173 CYS A O 1
ATOM 1308 N N . HIS A 1 174 ? 0.909 -15.453 -7.191 1 92.81 174 HIS A N 1
ATOM 1309 C CA . HIS A 1 174 ? 0.929 -14.648 -8.406 1 92.81 174 HIS A CA 1
ATOM 1310 C C . HIS A 1 174 ? 0.065 -13.398 -8.25 1 92.81 174 HIS A C 1
ATOM 1312 O O . HIS A 1 174 ? 0.509 -12.289 -8.555 1 92.81 174 HIS A O 1
ATOM 1318 N N . ASN A 1 175 ? -1.16 -13.594 -7.738 1 89.69 175 ASN A N 1
ATOM 1319 C CA . ASN A 1 175 ? -2.092 -12.477 -7.59 1 89.69 175 ASN A CA 1
ATOM 1320 C C . ASN A 1 175 ? -1.753 -11.625 -6.371 1 89.69 175 ASN A C 1
ATOM 1322 O O . ASN A 1 175 ? -1.339 -12.148 -5.336 1 89.69 175 ASN A O 1
ATOM 1326 N N . SER A 1 176 ? -1.942 -10.328 -6.547 1 84.06 176 SER A N 1
ATOM 1327 C CA . SER A 1 176 ? -1.874 -9.492 -5.355 1 84.06 176 SER A CA 1
ATOM 1328 C C . SER A 1 176 ? -3.027 -9.789 -4.402 1 84.06 176 SER A C 1
ATOM 1330 O O . SER A 1 176 ? -4.195 -9.734 -4.797 1 84.06 176 SER A O 1
ATOM 1332 N N . PRO A 1 177 ? -2.754 -10.055 -3.17 1 74.25 177 PRO A N 1
ATOM 1333 C CA . PRO A 1 177 ? -3.809 -10.445 -2.23 1 74.25 177 PRO A CA 1
ATOM 1334 C C . PRO A 1 177 ? -4.809 -9.32 -1.967 1 74.25 177 PRO A C 1
ATOM 1336 O O . PRO A 1 177 ? -5.941 -9.586 -1.555 1 74.25 177 PRO A O 1
ATOM 1339 N N . LEU A 1 178 ? -4.398 -8.117 -2.131 1 73.69 178 LEU A N 1
ATOM 1340 C CA . LEU A 1 178 ? -5.336 -7.035 -1.854 1 73.69 178 LEU A CA 1
ATOM 1341 C C . LEU A 1 178 ? -6.52 -7.086 -2.814 1 73.69 178 LEU A C 1
ATOM 1343 O O . LEU A 1 178 ? -7.586 -6.539 -2.523 1 73.69 178 LEU A O 1
ATOM 1347 N N . LYS A 1 179 ? -6.336 -7.762 -3.949 1 75.06 179 LYS A N 1
ATOM 1348 C CA . LYS A 1 179 ? -7.43 -7.898 -4.902 1 75.06 179 LYS A CA 1
ATOM 1349 C C . LYS A 1 179 ? -8.164 -9.227 -4.715 1 75.06 179 LYS A C 1
ATOM 1351 O O . LYS A 1 179 ? -9.172 -9.484 -5.375 1 75.06 179 LYS A O 1
ATOM 1356 N N . GLU A 1 180 ? -7.602 -9.977 -3.887 1 85.44 180 GLU A N 1
ATOM 1357 C CA . GLU A 1 180 ? -8.133 -11.305 -3.619 1 85.44 180 GLU A CA 1
ATOM 1358 C C . GLU A 1 180 ? -8.102 -11.625 -2.127 1 85.44 180 GLU A C 1
ATOM 1360 O O . GLU A 1 180 ? -7.184 -12.289 -1.649 1 85.44 180 GLU A O 1
ATOM 1365 N N . GLU A 1 181 ? -9.141 -11.258 -1.41 1 87.94 181 GLU A N 1
ATOM 1366 C CA . GLU A 1 181 ? -9.148 -11.359 0.046 1 87.94 181 GLU A CA 1
ATOM 1367 C C . GLU A 1 181 ? -9.031 -12.812 0.498 1 87.94 181 GLU A C 1
ATOM 1369 O O . GLU A 1 181 ? -8.516 -13.094 1.582 1 87.94 181 GLU A O 1
ATOM 1374 N N . LEU A 1 182 ? -9.453 -13.742 -0.315 1 92.56 182 LEU A N 1
ATOM 1375 C CA . LEU A 1 182 ? -9.32 -15.148 0.056 1 92.56 182 LEU A CA 1
ATOM 1376 C C . LEU A 1 182 ? -7.852 -15.562 0.103 1 92.56 182 LEU A C 1
ATOM 1378 O O . LEU A 1 182 ? -7.469 -16.406 0.913 1 92.56 182 LEU A O 1
ATOM 1382 N N . LEU A 1 183 ? -7.105 -15 -0.801 1 93 183 LEU A N 1
ATOM 1383 C CA . LEU A 1 183 ? -5.672 -15.266 -0.77 1 93 183 LEU A CA 1
ATOM 1384 C C . LEU A 1 183 ? -5.043 -14.711 0.505 1 93 183 LEU A C 1
ATOM 1386 O O . LEU A 1 183 ? -4.105 -15.297 1.048 1 93 183 LEU A O 1
ATOM 1390 N N . CYS A 1 184 ? -5.57 -13.562 0.949 1 92.5 184 CYS A N 1
ATOM 1391 C CA . CYS A 1 184 ? -5.117 -13.016 2.225 1 92.5 184 CYS A CA 1
ATOM 1392 C C . CYS A 1 184 ? -5.441 -13.969 3.369 1 92.5 184 CYS A C 1
ATOM 1394 O O . CYS A 1 184 ? -4.605 -14.211 4.242 1 92.5 184 CYS A O 1
ATOM 1396 N N . HIS A 1 185 ? -6.637 -14.461 3.322 1 94.25 185 HIS A N 1
ATOM 1397 C CA . HIS A 1 185 ? -7.055 -15.414 4.344 1 94.25 185 HIS A CA 1
ATOM 1398 C C . HIS A 1 185 ? -6.188 -16.672 4.312 1 94.25 185 HIS A C 1
ATOM 1400 O O . HIS A 1 185 ? -5.855 -17.219 5.359 1 94.25 185 HIS A O 1
ATOM 1406 N N . LEU A 1 186 ? -5.867 -17.078 3.119 1 95.25 186 LEU A N 1
ATOM 1407 C CA . LEU A 1 186 ? -4.965 -18.219 2.99 1 95.25 186 LEU A CA 1
ATOM 1408 C C . LEU A 1 186 ? -3.611 -17.922 3.623 1 95.25 186 LEU A C 1
ATOM 1410 O O . LEU A 1 186 ? -3.068 -18.75 4.363 1 95.25 186 LEU A O 1
ATOM 1414 N N . ALA A 1 187 ? -3.086 -16.766 3.377 1 94.81 187 ALA A N 1
ATOM 1415 C CA . ALA A 1 187 ? -1.812 -16.359 3.969 1 94.81 187 ALA A CA 1
ATOM 1416 C C . ALA A 1 187 ? -1.884 -16.375 5.492 1 94.81 187 ALA A C 1
ATOM 1418 O O . ALA A 1 187 ? -0.93 -16.781 6.16 1 94.81 187 ALA A O 1
ATOM 1419 N N . HIS A 1 188 ? -2.992 -15.938 5.98 1 91.12 188 HIS A N 1
ATOM 1420 C CA . HIS A 1 188 ? -3.203 -15.977 7.422 1 91.12 188 HIS A CA 1
ATOM 1421 C C . HIS A 1 188 ? -3.168 -17.406 7.953 1 91.12 188 HIS A C 1
ATOM 1423 O O . HIS A 1 188 ? -2.506 -17.688 8.953 1 91.12 188 HIS A O 1
ATOM 1429 N N . THR A 1 189 ? -3.855 -18.25 7.258 1 90.31 189 THR A N 1
ATOM 1430 C CA . THR A 1 189 ? -3.951 -19.641 7.66 1 90.31 189 THR A CA 1
ATOM 1431 C C . THR A 1 189 ? -2.584 -20.312 7.605 1 90.31 189 THR A C 1
ATOM 1433 O O . THR A 1 189 ? -2.277 -21.172 8.43 1 90.31 189 THR A O 1
ATOM 1436 N N . LEU A 1 190 ? -1.831 -19.891 6.688 1 92.5 190 LEU A N 1
ATOM 1437 C CA . LEU A 1 190 ? -0.488 -20.438 6.527 1 92.5 190 LEU A CA 1
ATOM 1438 C C . LEU A 1 190 ? 0.466 -19.844 7.559 1 92.5 190 LEU A C 1
ATOM 1440 O O . LEU A 1 190 ? 1.629 -20.25 7.637 1 92.5 190 LEU A O 1
ATOM 1444 N N . ARG A 1 191 ? 0.039 -18.828 8.32 1 88.62 191 ARG A N 1
ATOM 1445 C CA . ARG A 1 191 ? 0.847 -18.109 9.305 1 88.62 191 ARG A CA 1
ATOM 1446 C C . ARG A 1 191 ? 2.059 -17.453 8.641 1 88.62 191 ARG A C 1
ATOM 1448 O O . ARG A 1 191 ? 3.18 -17.578 9.141 1 88.62 191 ARG A O 1
ATOM 1455 N N . ALA A 1 192 ? 1.729 -16.953 7.488 1 93.44 192 ALA A N 1
ATOM 1456 C CA . ALA A 1 192 ? 2.789 -16.25 6.773 1 93.44 192 ALA A CA 1
ATOM 1457 C C . ALA A 1 192 ? 3.16 -14.953 7.488 1 93.44 192 ALA A C 1
ATOM 1459 O O . ALA A 1 192 ? 2.299 -14.289 8.07 1 93.44 192 ALA A O 1
ATOM 1460 N N . ASP A 1 193 ? 4.438 -14.609 7.453 1 92.12 193 ASP A N 1
ATOM 1461 C CA . ASP A 1 193 ? 4.91 -13.32 7.957 1 92.12 193 ASP A CA 1
ATOM 1462 C C . ASP A 1 193 ? 4.961 -12.281 6.84 1 92.12 193 ASP A C 1
ATOM 1464 O O . ASP A 1 193 ? 4.754 -11.086 7.082 1 92.12 193 ASP A O 1
ATOM 1468 N N . TYR A 1 194 ? 5.242 -12.836 5.676 1 95.44 194 TYR A N 1
ATOM 1469 C CA . TYR A 1 194 ? 5.348 -11.984 4.492 1 95.44 194 TYR A CA 1
ATOM 1470 C C . TYR A 1 194 ? 4.668 -12.633 3.293 1 95.44 194 TYR A C 1
ATOM 1472 O O . TYR A 1 194 ? 4.672 -13.859 3.158 1 95.44 194 TYR A O 1
ATOM 1480 N N . VAL A 1 195 ? 4.086 -11.82 2.504 1 96.38 195 VAL A N 1
ATOM 1481 C CA . VAL A 1 195 ? 3.566 -12.242 1.21 1 96.38 195 VAL A CA 1
ATOM 1482 C C . VAL A 1 195 ? 4.289 -11.5 0.089 1 96.38 195 VAL A C 1
ATOM 1484 O O . VAL A 1 195 ? 4.398 -10.273 0.12 1 96.38 195 VAL A O 1
ATOM 1487 N N . ILE A 1 196 ? 4.805 -12.227 -0.824 1 96 196 ILE A N 1
ATOM 1488 C CA . ILE A 1 196 ? 5.477 -11.633 -1.978 1 96 196 ILE A CA 1
ATOM 1489 C C . ILE A 1 196 ? 4.77 -12.062 -3.262 1 96 196 ILE A C 1
ATOM 1491 O O . ILE A 1 196 ? 4.594 -13.258 -3.508 1 96 196 ILE A O 1
ATOM 1495 N N . CYS A 1 197 ? 4.336 -11.156 -4.008 1 92.5 197 CYS A N 1
ATOM 1496 C CA . CYS A 1 197 ? 3.615 -11.477 -5.234 1 92.5 197 CYS A CA 1
ATOM 1497 C C . CYS A 1 197 ? 4.16 -10.672 -6.41 1 92.5 197 CYS A C 1
ATOM 1499 O O . CYS A 1 197 ? 5.012 -9.797 -6.23 1 92.5 197 CYS A O 1
ATOM 1501 N N . GLY A 1 198 ? 3.76 -11.117 -7.559 1 80.62 198 GLY A N 1
ATOM 1502 C CA . GLY A 1 198 ? 4.18 -10.422 -8.766 1 80.62 198 GLY A CA 1
ATOM 1503 C C . GLY A 1 198 ? 3.318 -9.211 -9.094 1 80.62 198 GLY A C 1
ATOM 1504 O O . GLY A 1 198 ? 2.162 -9.141 -8.664 1 80.62 198 GLY A O 1
ATOM 1505 N N . GLY A 1 199 ? 3.979 -8.078 -9.492 1 64.81 199 GLY A N 1
ATOM 1506 C CA . GLY A 1 199 ? 3.236 -6.883 -9.852 1 64.81 199 GLY A CA 1
ATOM 1507 C C . GLY A 1 199 ? 2.875 -6.824 -11.32 1 64.81 199 GLY A C 1
ATOM 1508 O O . GLY A 1 199 ? 3.574 -7.398 -12.164 1 64.81 199 GLY A O 1
ATOM 1509 N N . LEU A 1 200 ? 1.64 -6.625 -11.547 1 59.94 200 LEU A N 1
ATOM 1510 C CA . LEU A 1 200 ? 1.276 -6.391 -12.938 1 59.94 200 LEU A CA 1
ATOM 1511 C C . LEU A 1 200 ? 1.731 -5.012 -13.391 1 59.94 200 LEU A C 1
ATOM 1513 O O . LEU A 1 200 ? 1.136 -3.998 -13.016 1 59.94 200 LEU A O 1
ATOM 1517 N N . HIS A 1 201 ? 2.762 -4.887 -14.148 1 58.59 201 HIS A N 1
ATOM 1518 C CA . HIS A 1 201 ? 3.115 -3.697 -14.922 1 58.59 201 HIS A CA 1
ATOM 1519 C C . HIS A 1 201 ? 3.34 -2.496 -14.008 1 58.59 201 HIS A C 1
ATOM 1521 O O . HIS A 1 201 ? 3.107 -1.354 -14.406 1 58.59 201 HIS A O 1
ATOM 1527 N N . PHE A 1 202 ? 3.791 -2.852 -12.805 1 64.81 202 PHE A N 1
ATOM 1528 C CA . PHE A 1 202 ? 3.994 -1.709 -11.922 1 64.81 202 PHE A CA 1
ATOM 1529 C C . PHE A 1 202 ? 5.406 -1.154 -12.07 1 64.81 202 PHE A C 1
ATOM 1531 O O . PHE A 1 202 ? 6.379 -1.909 -12.055 1 64.81 202 PHE A O 1
ATOM 1538 N N . PHE A 1 203 ? 5.371 0.122 -12.242 1 79.12 203 PHE A N 1
ATOM 1539 C CA . PHE A 1 203 ? 6.664 0.795 -12.312 1 79.12 203 PHE A CA 1
ATOM 1540 C C . PHE A 1 203 ? 7.215 1.058 -10.922 1 79.12 203 PHE A C 1
ATOM 1542 O O . PHE A 1 203 ? 8.406 1.31 -10.758 1 79.12 203 PHE A O 1
ATOM 1549 N N . TYR A 1 204 ? 6.332 1.008 -9.898 1 88.88 204 TYR A N 1
ATOM 1550 C CA . TYR A 1 204 ? 6.77 1.043 -8.508 1 88.88 204 TYR A CA 1
ATOM 1551 C C . TYR A 1 204 ? 6.344 -0.222 -7.77 1 88.88 204 TYR A C 1
ATOM 1553 O O . TYR A 1 204 ? 5.238 -0.728 -7.98 1 88.88 204 TYR A O 1
ATOM 1561 N N . GLY A 1 205 ? 7.266 -0.783 -7.004 1 91.5 205 GLY A N 1
ATOM 1562 C CA . GLY A 1 205 ? 6.879 -1.866 -6.113 1 91.5 205 GLY A CA 1
ATOM 1563 C C . GLY A 1 205 ? 5.91 -1.431 -5.031 1 91.5 205 GLY A C 1
ATOM 1564 O O . GLY A 1 205 ? 5.902 -0.264 -4.633 1 91.5 205 GLY A O 1
ATOM 1565 N N . LEU A 1 206 ? 5.102 -2.344 -4.609 1 92 206 LEU A N 1
ATOM 1566 C CA . LEU A 1 206 ? 4.168 -2.072 -3.521 1 92 206 LEU A CA 1
ATOM 1567 C C . LEU A 1 206 ? 4.691 -2.629 -2.201 1 92 206 LEU A C 1
ATOM 1569 O O . LEU A 1 206 ? 5.312 -3.695 -2.174 1 92 206 LEU A O 1
ATOM 1573 N N . SER A 1 207 ? 4.531 -1.929 -1.167 1 92.62 207 SER A N 1
ATOM 1574 C CA . SER A 1 207 ? 4.816 -2.307 0.213 1 92.62 207 SER A CA 1
ATOM 1575 C C . SER A 1 207 ? 3.725 -1.821 1.159 1 92.62 207 SER A C 1
ATOM 1577 O O . SER A 1 207 ? 3.475 -0.619 1.264 1 92.62 207 SER A O 1
ATOM 1579 N N . PHE A 1 208 ? 3.039 -2.809 1.806 1 90.56 208 PHE A N 1
ATOM 1580 C CA . PHE A 1 208 ? 1.937 -2.365 2.65 1 90.56 208 PHE A CA 1
ATOM 1581 C C . PHE A 1 208 ? 1.479 -3.486 3.574 1 90.56 208 PHE A C 1
ATOM 1583 O O . PHE A 1 208 ? 1.959 -4.617 3.475 1 90.56 208 PHE A O 1
ATOM 1590 N N . ASN A 1 209 ? 0.671 -3.186 4.484 1 89.69 209 ASN A N 1
ATOM 1591 C CA . ASN A 1 209 ? -0.179 -4.113 5.223 1 89.69 209 ASN A CA 1
ATOM 1592 C C . ASN A 1 209 ? -1.638 -3.664 5.215 1 89.69 209 ASN A C 1
ATOM 1594 O O . ASN A 1 209 ? -1.947 -2.555 4.781 1 89.69 209 ASN A O 1
ATOM 1598 N N . HIS A 1 210 ? -2.486 -4.48 5.668 1 89 210 HIS A N 1
ATOM 1599 C CA . HIS A 1 210 ? -3.91 -4.18 5.555 1 89 210 HIS A CA 1
ATOM 1600 C C . HIS A 1 210 ? -4.309 -3.043 6.492 1 89 210 HIS A C 1
ATOM 1602 O O . HIS A 1 210 ? -5.195 -2.248 6.168 1 89 210 HIS A O 1
ATOM 1608 N N . PHE A 1 211 ? -3.68 -2.938 7.582 1 86.25 211 PHE A N 1
ATOM 1609 C CA . PHE A 1 211 ? -3.99 -1.876 8.531 1 86.25 211 PHE A CA 1
ATOM 1610 C C . PHE A 1 211 ? -3.795 -0.505 7.891 1 86.25 211 PHE A C 1
ATOM 1612 O O . PHE A 1 211 ? -4.586 0.411 8.125 1 86.25 211 PHE A O 1
ATOM 1619 N N . ALA A 1 212 ? -2.816 -0.459 7.141 1 83.94 212 ALA A N 1
ATOM 1620 C CA . ALA A 1 212 ? -2.461 0.833 6.562 1 83.94 212 ALA A CA 1
ATOM 1621 C C . ALA A 1 212 ? -3.354 1.163 5.367 1 83.94 212 ALA A C 1
ATOM 1623 O O . ALA A 1 212 ? -3.617 2.334 5.086 1 83.94 212 ALA A O 1
ATOM 1624 N N . VAL A 1 213 ? -3.824 0.18 4.66 1 83.81 213 VAL A N 1
ATOM 1625 C CA . VAL A 1 213 ? -4.398 0.482 3.354 1 83.81 213 VAL A CA 1
ATOM 1626 C C . VAL A 1 213 ? -5.91 0.26 3.391 1 83.81 213 VAL A C 1
ATOM 1628 O O . VAL A 1 213 ? -6.617 0.609 2.443 1 83.81 213 VAL A O 1
ATOM 1631 N N . THR A 1 214 ? -6.395 -0.347 4.391 1 83.62 214 THR A N 1
ATOM 1632 C CA . THR A 1 214 ? -7.832 -0.554 4.531 1 83.62 214 THR A CA 1
ATOM 1633 C C . THR A 1 214 ? -8.43 0.444 5.523 1 83.62 214 THR A C 1
ATOM 1635 O O . THR A 1 214 ? -7.816 0.748 6.547 1 83.62 214 THR A O 1
ATOM 1638 N N . PRO A 1 215 ? -9.633 0.908 5.25 1 76.44 215 PRO A N 1
ATOM 1639 C CA . PRO A 1 215 ? -10.227 1.915 6.129 1 76.44 215 PRO A CA 1
ATOM 1640 C C . PRO A 1 215 ? -10.383 1.427 7.566 1 76.44 215 PRO A C 1
ATOM 1642 O O . PRO A 1 215 ? -10.18 2.197 8.508 1 76.44 215 PRO A O 1
ATOM 1645 N N . SER A 1 216 ? -10.812 0.101 7.672 1 80.56 216 SER A N 1
ATOM 1646 C CA . SER A 1 216 ? -11 -0.458 9.008 1 80.56 216 SER A CA 1
ATOM 1647 C C . SER A 1 216 ? -10.945 -1.981 8.984 1 80.56 216 SER A C 1
ATOM 1649 O O . SER A 1 216 ? -11.047 -2.594 7.918 1 80.56 216 SER A O 1
ATOM 1651 N N . PHE A 1 217 ? -10.703 -2.5 10.18 1 88.44 217 PHE A N 1
ATOM 1652 C CA . PHE A 1 217 ? -10.727 -3.953 10.32 1 88.44 217 PHE A CA 1
ATOM 1653 C C . PHE A 1 217 ? -12.086 -4.516 9.93 1 88.44 217 PHE A C 1
ATOM 1655 O O . PHE A 1 217 ? -12.172 -5.574 9.297 1 88.44 217 PHE A O 1
ATOM 1662 N N . GLU A 1 218 ? -13.156 -3.811 10.234 1 86.19 218 GLU A N 1
ATOM 1663 C CA . GLU A 1 218 ? -14.516 -4.234 9.914 1 86.19 218 GLU A CA 1
ATOM 1664 C C . GLU A 1 218 ? -14.734 -4.305 8.406 1 86.19 218 GLU A C 1
ATOM 1666 O O . GLU A 1 218 ? -15.375 -5.23 7.91 1 86.19 218 GLU A O 1
ATOM 1671 N N . THR A 1 219 ? -14.18 -3.346 7.762 1 83.12 219 THR A N 1
ATOM 1672 C CA . THR A 1 219 ? -14.297 -3.34 6.309 1 83.12 219 THR A CA 1
ATOM 1673 C C . THR A 1 219 ? -13.578 -4.547 5.707 1 83.12 219 THR A C 1
ATOM 1675 O O . THR A 1 219 ? -14.078 -5.168 4.766 1 83.12 219 THR A O 1
ATOM 1678 N N . TYR A 1 220 ? -12.5 -4.848 6.234 1 89.12 220 TYR A N 1
ATOM 1679 C CA . TYR A 1 220 ? -11.727 -5.988 5.758 1 89.12 220 TYR A CA 1
ATOM 1680 C C . TYR A 1 220 ? -12.484 -7.293 5.977 1 89.12 220 TYR A C 1
ATOM 1682 O O . TYR A 1 220 ? -12.586 -8.117 5.062 1 89.12 220 TYR A O 1
ATOM 1690 N N . VAL A 1 221 ? -12.992 -7.477 7.211 1 91.69 221 VAL A N 1
ATOM 1691 C CA . VAL A 1 221 ? -13.719 -8.695 7.574 1 91.69 221 VAL A CA 1
ATOM 1692 C C . VAL A 1 221 ? -14.969 -8.828 6.707 1 91.69 221 VAL A C 1
ATOM 1694 O O . VAL A 1 221 ? -15.312 -9.93 6.27 1 91.69 221 VAL A O 1
ATOM 1697 N N . SER A 1 222 ? -15.609 -7.715 6.48 1 87.81 222 SER A N 1
ATOM 1698 C CA . SER A 1 222 ? -16.797 -7.73 5.629 1 87.81 222 SER A CA 1
ATOM 1699 C C . SER A 1 222 ? -16.453 -8.164 4.207 1 87.81 222 SER A C 1
ATOM 1701 O O . SER A 1 222 ? -17.172 -8.953 3.602 1 87.81 222 SER A O 1
ATOM 1703 N N . ALA A 1 223 ? -15.406 -7.664 3.715 1 86.56 223 ALA A N 1
ATOM 1704 C CA . ALA A 1 223 ? -14.953 -8.039 2.375 1 86.56 223 ALA A CA 1
ATOM 1705 C C . ALA A 1 223 ? -14.625 -9.523 2.303 1 86.56 223 ALA A C 1
ATOM 1707 O O . ALA A 1 223 ? -14.961 -10.195 1.322 1 86.56 223 ALA A O 1
ATOM 1708 N N . LEU A 1 224 ? -13.992 -9.992 3.291 1 90.5 224 LEU A N 1
ATOM 1709 C CA . LEU A 1 224 ? -13.672 -11.414 3.367 1 90.5 224 LEU A CA 1
ATOM 1710 C C . LEU A 1 224 ? -14.938 -12.258 3.35 1 90.5 224 LEU A C 1
ATOM 1712 O O . LEU A 1 224 ? -15 -13.281 2.672 1 90.5 224 LEU A O 1
ATOM 1716 N N . GLY A 1 225 ? -15.883 -11.82 4.148 1 88.81 225 GLY A N 1
ATOM 1717 C CA . GLY A 1 225 ? -17.156 -12.516 4.164 1 88.81 225 GLY A CA 1
ATOM 1718 C C . GLY A 1 225 ? -17.828 -12.578 2.801 1 88.81 225 GLY A C 1
ATOM 1719 O O . GLY A 1 225 ? -18.375 -13.609 2.42 1 88.81 225 GLY A O 1
ATOM 1720 N N . GLN A 1 226 ? -17.734 -11.523 2.078 1 86.94 226 GLN A N 1
ATOM 1721 C CA . GLN A 1 226 ? -18.312 -11.461 0.745 1 86.94 226 GLN A CA 1
ATOM 1722 C C . GLN A 1 226 ? -17.609 -12.422 -0.209 1 86.94 226 GLN A C 1
ATOM 1724 O O . GLN A 1 226 ? -18.266 -13.109 -1 1 86.94 226 GLN A O 1
ATOM 1729 N N . ARG A 1 227 ? -16.328 -12.445 -0.174 1 90 227 ARG A N 1
ATOM 1730 C CA . ARG A 1 227 ? -15.555 -13.336 -1.035 1 90 227 ARG A CA 1
ATOM 1731 C C . ARG A 1 227 ? -15.812 -14.797 -0.683 1 90 227 ARG A C 1
ATOM 1733 O O . ARG A 1 227 ? -15.859 -15.648 -1.566 1 90 227 ARG A O 1
ATOM 1740 N N . SER A 1 228 ? -15.914 -15.023 0.597 1 92.19 228 SER A N 1
ATOM 1741 C CA . SER A 1 228 ? -16.25 -16.375 1.037 1 92.19 228 SER A CA 1
ATOM 1742 C C . SER A 1 228 ? -17.609 -16.812 0.502 1 92.19 228 SER A C 1
ATOM 1744 O O . SER A 1 228 ? -17.766 -17.969 0.079 1 92.19 228 SER A O 1
ATOM 1746 N N . ALA A 1 229 ? -18.578 -15.914 0.544 1 89 229 ALA A N 1
ATOM 1747 C CA . ALA A 1 229 ? -19.906 -16.219 0.014 1 89 229 ALA A CA 1
ATOM 1748 C C . ALA A 1 229 ? -19.844 -16.5 -1.482 1 89 229 ALA A C 1
ATOM 1750 O O . ALA A 1 229 ? -20.516 -17.422 -1.97 1 89 229 ALA A O 1
ATOM 1751 N N . ALA A 1 230 ? -19.047 -15.742 -2.148 1 87 230 ALA A N 1
ATOM 1752 C CA . ALA A 1 230 ? -18.891 -15.961 -3.584 1 87 230 ALA A CA 1
ATOM 1753 C C . ALA A 1 230 ? -18.266 -17.328 -3.857 1 87 230 ALA A C 1
ATOM 1755 O O . ALA A 1 230 ? -18.688 -18.031 -4.777 1 87 230 ALA A O 1
ATOM 1756 N N . PHE A 1 231 ? -17.312 -17.703 -3.115 1 93.31 231 PHE A N 1
ATOM 1757 C CA . PHE A 1 231 ? -16.703 -19.031 -3.252 1 93.31 231 PHE A CA 1
ATOM 1758 C C . PHE A 1 231 ? -17.719 -20.125 -2.936 1 93.31 231 PHE A C 1
ATOM 1760 O O . PHE A 1 231 ? -17.734 -21.156 -3.605 1 93.31 231 PHE A O 1
ATOM 1767 N N . ALA A 1 232 ? -18.469 -19.891 -1.873 1 89.5 232 ALA A N 1
ATOM 1768 C CA . ALA A 1 232 ? -19.469 -20.875 -1.476 1 89.5 232 ALA A CA 1
ATOM 1769 C C . ALA A 1 232 ? -20.422 -21.203 -2.631 1 89.5 232 ALA A C 1
ATOM 1771 O O . ALA A 1 232 ? -20.797 -22.359 -2.82 1 89.5 232 ALA A O 1
ATOM 1772 N N . ALA A 1 233 ? -20.766 -20.203 -3.334 1 86.88 233 ALA A N 1
ATOM 1773 C CA . ALA A 1 233 ? -21.641 -20.391 -4.484 1 86.88 233 ALA A CA 1
ATOM 1774 C C . ALA A 1 233 ? -20.984 -21.281 -5.531 1 86.88 233 ALA A C 1
ATOM 1776 O O . ALA A 1 233 ? -21.625 -22.172 -6.105 1 86.88 233 ALA A O 1
ATOM 1777 N N . VAL A 1 234 ? -19.75 -21.109 -5.738 1 85.88 234 VAL A N 1
ATOM 1778 C CA . VAL A 1 234 ? -18.984 -21.906 -6.699 1 85.88 234 VAL A CA 1
ATOM 1779 C C . VAL A 1 234 ? -18.828 -23.328 -6.176 1 85.88 234 VAL A C 1
ATOM 1781 O O . VAL A 1 234 ? -19.016 -24.297 -6.918 1 85.88 234 VAL A O 1
ATOM 1784 N N . TRP A 1 235 ? -18.531 -23.469 -4.965 1 87.69 235 TRP A N 1
ATOM 1785 C CA . TRP A 1 235 ? -18.312 -24.766 -4.32 1 87.69 235 TRP A CA 1
ATOM 1786 C C . TRP A 1 235 ? -19.578 -25.609 -4.34 1 87.69 235 TRP A C 1
ATOM 1788 O O . TRP A 1 235 ? -19.531 -26.797 -4.629 1 87.69 235 TRP A O 1
ATOM 1798 N N . GLN A 1 236 ? -20.656 -25 -4.07 1 82.69 236 GLN A N 1
ATOM 1799 C CA . GLN A 1 236 ? -21.938 -25.719 -4.051 1 82.69 236 GLN A CA 1
ATOM 1800 C C . GLN A 1 236 ? -22.297 -26.25 -5.438 1 82.69 236 GLN A C 1
ATOM 1802 O O . GLN A 1 236 ? -22.797 -27.359 -5.574 1 82.69 236 GLN A O 1
ATOM 1807 N N . ARG A 1 237 ? -22.062 -25.5 -6.398 1 77.75 237 ARG A N 1
ATOM 1808 C CA . ARG A 1 237 ? -22.344 -25.922 -7.766 1 77.75 237 ARG A CA 1
ATOM 1809 C C . ARG A 1 237 ? -21.5 -27.141 -8.141 1 77.75 237 ARG A C 1
ATOM 1811 O O . ARG A 1 237 ? -21.969 -28.047 -8.828 1 77.75 237 ARG A O 1
ATOM 1818 N N . LEU A 1 238 ? -20.391 -27.25 -7.66 1 74.31 238 LEU A N 1
ATOM 1819 C CA . LEU A 1 238 ? -19.469 -28.328 -7.996 1 74.31 238 LEU A CA 1
ATOM 1820 C C . LEU A 1 238 ? -19.812 -29.609 -7.219 1 74.31 238 LEU A C 1
ATOM 1822 O O . LEU A 1 238 ? -19.703 -30.703 -7.75 1 74.31 238 LEU A O 1
ATOM 1826 N N . ARG A 1 239 ? -20.062 -29.438 -5.98 1 73.19 239 ARG A N 1
ATOM 1827 C CA . ARG A 1 239 ? -20.391 -30.609 -5.168 1 73.19 239 ARG A CA 1
ATOM 1828 C C . ARG A 1 239 ? -21.609 -31.344 -5.727 1 73.19 239 ARG A C 1
ATOM 1830 O O . ARG A 1 239 ? -21.719 -32.562 -5.59 1 73.19 239 ARG A O 1
ATOM 1837 N N . HIS A 1 240 ? -22.359 -30.547 -6.312 1 69.62 240 HIS A N 1
ATOM 1838 C CA . HIS A 1 240 ? -23.547 -31.156 -6.895 1 69.62 240 HIS A CA 1
ATOM 1839 C C . HIS A 1 240 ? -23.234 -31.797 -8.25 1 69.62 240 HIS A C 1
ATOM 1841 O O . HIS A 1 240 ? -23.969 -32.688 -8.703 1 69.62 240 HIS A O 1
ATOM 1847 N N . SER A 1 241 ? -22.172 -31.281 -8.711 1 63.5 241 SER A N 1
ATOM 1848 C CA . SER A 1 241 ? -21.812 -31.859 -10.008 1 63.5 241 SER A CA 1
ATOM 1849 C C . SER A 1 241 ? -21.062 -33.156 -9.852 1 63.5 241 SER A C 1
ATOM 1851 O O . SER A 1 241 ? -20.422 -33.406 -8.828 1 63.5 241 SER A O 1
ATOM 1853 N N . ASN A 1 242 ? -21.438 -34.344 -10.422 1 55.62 242 ASN A N 1
ATOM 1854 C CA . ASN A 1 242 ? -20.906 -35.688 -10.438 1 55.62 242 ASN A CA 1
ATOM 1855 C C . ASN A 1 242 ? -19.391 -35.688 -10.672 1 55.62 242 ASN A C 1
ATOM 1857 O O . ASN A 1 242 ? -18.766 -36.75 -10.75 1 55.62 242 ASN A O 1
ATOM 1861 N N . ASP A 1 243 ? -18.672 -34.594 -10.711 1 60.94 243 ASP A N 1
ATOM 1862 C CA . ASP A 1 243 ? -17.297 -34.562 -11.164 1 60.94 243 ASP A CA 1
ATOM 1863 C C . ASP A 1 243 ? -16.328 -34.938 -10.039 1 60.94 243 ASP A C 1
ATOM 1865 O O . ASP A 1 243 ? -15.242 -35.438 -10.289 1 60.94 243 ASP A O 1
ATOM 1869 N N . LEU A 1 244 ? -16.797 -34.969 -8.766 1 67.44 244 LEU A N 1
ATOM 1870 C CA . LEU A 1 244 ? -15.922 -35.25 -7.637 1 67.44 244 LEU A CA 1
ATOM 1871 C C . LEU A 1 244 ? -15.797 -36.75 -7.402 1 67.44 244 LEU A C 1
ATOM 1873 O O . LEU A 1 244 ? -14.891 -37.188 -6.691 1 67.44 244 LEU A O 1
ATOM 1877 N N . THR A 1 245 ? -16.656 -37.438 -8.125 1 60.66 245 THR A N 1
ATOM 1878 C CA . THR A 1 245 ? -16.719 -38.875 -7.883 1 60.66 245 THR A CA 1
ATOM 1879 C C . THR A 1 245 ? -15.484 -39.594 -8.43 1 60.66 245 THR A C 1
ATOM 1881 O O . THR A 1 245 ? -15.148 -40.688 -7.992 1 60.66 245 THR A O 1
ATOM 1884 N N . SER A 1 246 ? -14.812 -39 -9.297 1 69.56 246 SER A N 1
ATOM 1885 C CA . SER A 1 246 ? -13.648 -39.656 -9.891 1 69.56 246 SER A CA 1
ATOM 1886 C C . SER A 1 246 ? -12.383 -39.375 -9.086 1 69.56 246 SER A C 1
ATOM 1888 O O . SER A 1 246 ? -11.344 -39.969 -9.328 1 69.56 246 SER A O 1
ATOM 1890 N N . LEU A 1 247 ? -12.516 -38.688 -7.945 1 77.25 247 LEU A N 1
ATOM 1891 C CA . LEU A 1 247 ? -11.328 -38.344 -7.172 1 77.25 247 LEU A CA 1
ATOM 1892 C C . LEU A 1 247 ? -11.078 -39.344 -6.055 1 77.25 247 LEU A C 1
ATOM 1894 O O . LEU A 1 247 ? -12.023 -39.938 -5.52 1 77.25 247 LEU A O 1
ATOM 1898 N N . THR A 1 248 ? -9.781 -39.625 -5.848 1 81.06 248 THR A N 1
ATOM 1899 C CA . THR A 1 248 ? -9.398 -40.5 -4.742 1 81.06 248 THR A CA 1
ATOM 1900 C C . THR A 1 248 ? -9.828 -39.906 -3.406 1 81.06 248 THR A C 1
ATOM 1902 O O . THR A 1 248 ? -10.031 -38.688 -3.301 1 81.06 248 THR A O 1
ATOM 1905 N N . PRO A 1 249 ? -9.961 -40.781 -2.422 1 80.12 249 PRO A N 1
ATOM 1906 C CA . PRO A 1 249 ? -10.32 -40.25 -1.095 1 80.12 249 PRO A CA 1
ATOM 1907 C C . PRO A 1 249 ? -9.328 -39.219 -0.571 1 80.12 249 PRO A C 1
ATOM 1909 O O . PRO A 1 249 ? -9.727 -38.281 0.098 1 80.12 249 PRO A O 1
ATOM 1912 N N . GLN A 1 250 ? -8.117 -39.438 -0.83 1 81.75 250 GLN A N 1
ATOM 1913 C CA . GLN A 1 250 ? -7.09 -38.531 -0.381 1 81.75 250 GLN A CA 1
ATOM 1914 C C . GLN A 1 250 ? -7.281 -37.156 -1.016 1 81.75 250 GLN A C 1
ATOM 1916 O O . GLN A 1 250 ? -7.176 -36.125 -0.337 1 81.75 250 GLN A O 1
ATOM 1921 N N . LYS A 1 251 ? -7.531 -37.125 -2.279 1 85.12 251 LYS A N 1
ATOM 1922 C CA . LYS A 1 251 ? -7.754 -35.844 -2.992 1 85.12 251 LYS A CA 1
ATOM 1923 C C . LYS A 1 251 ? -9.023 -35.156 -2.504 1 85.12 251 LYS A C 1
ATOM 1925 O O . LYS A 1 251 ? -9.062 -33.938 -2.402 1 85.12 251 LYS A O 1
ATOM 1930 N N . LEU A 1 252 ? -9.984 -36 -2.172 1 83.12 252 LEU A N 1
ATOM 1931 C CA . LEU A 1 252 ? -11.234 -35.438 -1.657 1 83.12 252 LEU A CA 1
ATOM 1932 C C . LEU A 1 252 ? -11.008 -34.781 -0.301 1 83.12 252 LEU A C 1
ATOM 1934 O O . LEU A 1 252 ? -11.594 -33.719 -0.016 1 83.12 252 LEU A O 1
ATOM 1938 N N . GLU A 1 253 ? -10.195 -35.375 0.457 1 86.38 253 GLU A N 1
ATOM 1939 C CA . GLU A 1 253 ? -9.859 -34.812 1.756 1 86.38 253 GLU A CA 1
ATOM 1940 C C . GLU A 1 253 ? -9.148 -33.469 1.6 1 86.38 253 GLU A C 1
ATOM 1942 O O . GLU A 1 253 ? -9.43 -32.5 2.342 1 86.38 253 GLU A O 1
ATOM 1947 N N . LEU A 1 254 ? -8.25 -33.438 0.656 1 87.75 254 LEU A N 1
ATOM 1948 C CA . LEU A 1 254 ? -7.523 -32.188 0.389 1 87.75 254 LEU A CA 1
ATOM 1949 C C . LEU A 1 254 ? -8.469 -31.094 -0.096 1 87.75 254 LEU A C 1
ATOM 1951 O O . LEU A 1 254 ? -8.344 -29.938 0.304 1 87.75 254 LEU A O 1
ATOM 1955 N N . LEU A 1 255 ? -9.383 -31.469 -0.914 1 88.69 255 LEU A N 1
ATOM 1956 C CA . LEU A 1 255 ? -10.375 -30.531 -1.423 1 88.69 255 LEU A CA 1
ATOM 1957 C C . LEU A 1 255 ? -11.234 -29.984 -0.288 1 88.69 255 LEU A C 1
ATOM 1959 O O . LEU A 1 255 ? -11.492 -28.781 -0.226 1 88.69 255 LEU A O 1
ATOM 1963 N N . ASP A 1 256 ? -11.578 -30.875 0.583 1 87.19 256 ASP A N 1
ATOM 1964 C CA . ASP A 1 256 ? -12.422 -30.469 1.709 1 87.19 256 ASP A CA 1
ATOM 1965 C C . ASP A 1 256 ? -11.656 -29.547 2.656 1 87.19 256 ASP A C 1
ATOM 1967 O O . ASP A 1 256 ? -12.227 -28.578 3.182 1 87.19 256 ASP A O 1
ATOM 1971 N N . LEU A 1 257 ? -10.469 -29.859 2.836 1 89.38 257 LEU A N 1
ATOM 1972 C CA . LEU A 1 257 ? -9.633 -29.016 3.68 1 89.38 257 LEU A CA 1
ATOM 1973 C C . LEU A 1 257 ? -9.547 -27.594 3.125 1 89.38 257 LEU A C 1
ATOM 1975 O O . LEU A 1 257 ? -9.766 -26.625 3.855 1 89.38 257 LEU A O 1
ATOM 1979 N N . ALA A 1 258 ? -9.25 -27.469 1.876 1 94.06 258 ALA A N 1
ATOM 1980 C CA . ALA A 1 258 ? -9.133 -26.172 1.222 1 94.06 258 ALA A CA 1
ATOM 1981 C C . ALA A 1 258 ? -10.469 -25.438 1.229 1 94.06 258 ALA A C 1
ATOM 1983 O O . ALA A 1 258 ? -10.523 -24.234 1.536 1 94.06 258 ALA A O 1
ATOM 1984 N N . ALA A 1 259 ? -11.484 -26.156 0.92 1 91.75 259 ALA A N 1
ATOM 1985 C CA . ALA A 1 259 ? -12.812 -25.547 0.888 1 91.75 259 ALA A CA 1
ATOM 1986 C C . ALA A 1 259 ? -13.203 -25.016 2.264 1 91.75 259 ALA A C 1
ATOM 1988 O O . ALA A 1 259 ? -13.758 -23.922 2.377 1 91.75 259 ALA A O 1
ATOM 1989 N N . ASN A 1 260 ? -12.922 -25.781 3.211 1 90.5 260 ASN A N 1
ATOM 1990 C CA . ASN A 1 260 ? -13.266 -25.391 4.574 1 90.5 260 ASN A CA 1
ATOM 1991 C C . ASN A 1 260 ? -12.578 -24.078 4.973 1 90.5 260 ASN A C 1
ATOM 1993 O O . ASN A 1 260 ? -13.18 -23.234 5.645 1 90.5 260 ASN A O 1
ATOM 1997 N N . ILE A 1 261 ? -11.398 -23.938 4.59 1 92.56 261 ILE A N 1
ATOM 1998 C CA . ILE A 1 261 ? -10.656 -22.719 4.918 1 92.56 261 ILE A CA 1
ATOM 1999 C C . ILE A 1 261 ? -11.32 -21.516 4.262 1 92.56 261 ILE A C 1
ATOM 2001 O O . ILE A 1 261 ? -11.453 -20.453 4.887 1 92.56 261 ILE A O 1
ATOM 2005 N N . PHE A 1 262 ? -11.719 -21.609 3.02 1 94.25 262 PHE A N 1
ATOM 2006 C CA . PHE A 1 262 ? -12.289 -20.484 2.289 1 94.25 262 PHE A CA 1
ATOM 2007 C C . PHE A 1 262 ? -13.727 -20.219 2.734 1 94.25 262 PHE A C 1
ATOM 2009 O O . PHE A 1 262 ? -14.234 -19.109 2.582 1 94.25 262 PHE A O 1
ATOM 2016 N N . LEU A 1 263 ? -14.344 -21.234 3.305 1 90.31 263 LEU A N 1
ATOM 2017 C CA . LEU A 1 263 ? -15.727 -21.094 3.754 1 90.31 263 LEU A CA 1
ATOM 2018 C C . LEU A 1 263 ? -15.773 -20.578 5.191 1 90.31 263 LEU A C 1
ATOM 2020 O O . LEU A 1 263 ? -16.797 -20.031 5.621 1 90.31 263 LEU A O 1
ATOM 2024 N N . THR A 1 264 ? -14.688 -20.797 5.926 1 90.69 264 THR A N 1
ATOM 2025 C CA . THR A 1 264 ? -14.625 -20.391 7.32 1 90.69 264 THR A CA 1
ATOM 2026 C C . THR A 1 264 ? -13.742 -19.156 7.484 1 90.69 264 THR A C 1
ATOM 2028 O O . THR A 1 264 ? -12.531 -19.266 7.703 1 90.69 264 THR A O 1
ATOM 2031 N N . VAL A 1 265 ? -14.344 -18.031 7.418 1 93.62 265 VAL A N 1
ATOM 2032 C CA . VAL A 1 265 ? -13.648 -16.75 7.555 1 93.62 265 VAL A CA 1
ATOM 2033 C C . VAL A 1 265 ? -14.234 -15.969 8.727 1 93.62 265 VAL A C 1
ATOM 2035 O O . VAL A 1 265 ? -15.359 -16.234 9.164 1 93.62 265 VAL A O 1
ATOM 2038 N N . PRO A 1 266 ? -13.43 -15.055 9.297 1 92.5 266 PRO A N 1
ATOM 2039 C CA . PRO A 1 266 ? -14.008 -14.234 10.359 1 92.5 266 PRO A CA 1
ATOM 2040 C C . PRO A 1 266 ? -15.203 -13.414 9.891 1 92.5 266 PRO A C 1
ATOM 2042 O O . PRO A 1 266 ? -15.227 -12.93 8.758 1 92.5 266 PRO A O 1
ATOM 2045 N N . ARG A 1 267 ? -16.094 -13.242 10.789 1 89.44 267 ARG A N 1
ATOM 2046 C CA . ARG A 1 267 ? -17.328 -12.508 10.5 1 89.44 267 ARG A CA 1
ATOM 2047 C C . ARG A 1 267 ? -17.562 -11.406 11.523 1 89.44 267 ARG A C 1
ATOM 2049 O O . ARG A 1 267 ? -17.062 -11.484 12.648 1 89.44 267 ARG A O 1
ATOM 2056 N N . LEU A 1 268 ? -18.281 -10.375 11.047 1 87 268 LEU A N 1
ATOM 2057 C CA . LEU A 1 268 ? -18.594 -9.273 11.953 1 87 268 LEU A CA 1
ATOM 2058 C C . LEU A 1 268 ? -19.609 -9.719 13.016 1 87 268 LEU A C 1
ATOM 2060 O O . LEU A 1 268 ? -19.531 -9.289 14.164 1 87 268 LEU A O 1
ATOM 2064 N N . LYS A 1 269 ? -20.5 -10.547 12.562 1 84.5 269 LYS A N 1
ATOM 2065 C CA . LYS A 1 269 ? -21.5 -11.133 13.453 1 84.5 269 LYS A CA 1
ATOM 2066 C C . LYS A 1 269 ? -21.484 -12.656 13.359 1 84.5 269 LYS A C 1
ATOM 2068 O O . LYS A 1 269 ? -21.109 -13.219 12.328 1 84.5 269 LYS A O 1
ATOM 2073 N N . ASP A 1 270 ? -21.844 -13.211 14.477 1 78.5 270 ASP A N 1
ATOM 2074 C CA . ASP A 1 270 ? -21.859 -14.664 14.516 1 78.5 270 ASP A CA 1
ATOM 2075 C C . ASP A 1 270 ? -22.844 -15.242 13.508 1 78.5 270 ASP A C 1
ATOM 2077 O O . ASP A 1 270 ? -22.672 -16.359 13.039 1 78.5 270 ASP A O 1
ATOM 2081 N N . GLU A 1 271 ? -23.938 -14.461 13.336 1 75 271 GLU A N 1
ATOM 2082 C CA . GLU A 1 271 ? -24.938 -14.859 12.352 1 75 271 GLU A CA 1
ATOM 2083 C C . GLU A 1 271 ? -25.094 -13.789 11.273 1 75 271 GLU A C 1
ATOM 2085 O O . GLU A 1 271 ? -25.266 -12.609 11.586 1 75 271 GLU A O 1
ATOM 2090 N N . GLU A 1 272 ? -24.766 -14.289 10.078 1 76.94 272 GLU A N 1
ATOM 2091 C CA . GLU A 1 272 ? -24.906 -13.359 8.961 1 76.94 272 GLU A CA 1
ATOM 2092 C C . GLU A 1 272 ? -25.656 -14.008 7.805 1 76.94 272 GLU A C 1
ATOM 2094 O O . GLU A 1 272 ? -25.562 -15.219 7.59 1 76.94 272 GLU A O 1
ATOM 2099 N N . ILE A 1 273 ? -26.547 -13.289 7.223 1 68.19 273 ILE A N 1
ATOM 2100 C CA . ILE A 1 273 ? -27.234 -13.75 6.023 1 68.19 273 ILE A CA 1
ATOM 2101 C C . ILE A 1 273 ? -26.5 -13.266 4.777 1 68.19 273 ILE A C 1
ATOM 2103 O O . ILE A 1 273 ? -26.219 -12.07 4.641 1 68.19 273 ILE A O 1
ATOM 2107 N N . ASN A 1 274 ? -26.078 -14.234 4.102 1 63.72 274 ASN A N 1
ATOM 2108 C CA . ASN A 1 274 ? -25.5 -13.828 2.826 1 63.72 274 ASN A CA 1
ATOM 2109 C C . ASN A 1 274 ? -26.25 -14.438 1.65 1 63.72 274 ASN A C 1
ATOM 2111 O O . ASN A 1 274 ? -27.344 -14.992 1.828 1 63.72 274 ASN A O 1
ATOM 2115 N N . GLY A 1 275 ? -25.891 -14.125 0.387 1 57.06 275 GLY A N 1
ATOM 2116 C CA . GLY A 1 275 ? -26.578 -14.578 -0.808 1 57.06 275 GLY A CA 1
ATOM 2117 C C . GLY A 1 275 ? -26.859 -16.078 -0.81 1 57.06 275 GLY A C 1
ATOM 2118 O O . GLY A 1 275 ? -27.75 -16.547 -1.515 1 57.06 275 GLY A O 1
ATOM 2119 N N . ASN A 1 276 ? -26.094 -16.844 -0.023 1 62.72 276 ASN A N 1
ATOM 2120 C CA . ASN A 1 276 ? -26.234 -18.297 -0.042 1 62.72 276 ASN A CA 1
ATOM 2121 C C . ASN A 1 276 ? -26.969 -18.812 1.189 1 62.72 276 ASN A C 1
ATOM 2123 O O . ASN A 1 276 ? -27 -20.016 1.447 1 62.72 276 ASN A O 1
ATOM 2127 N N . GLY A 1 277 ? -27.453 -17.859 1.926 1 63.84 277 GLY A N 1
ATOM 2128 C CA . GLY A 1 277 ? -28.234 -18.234 3.098 1 63.84 277 GLY A CA 1
ATOM 2129 C C . GLY A 1 277 ? -27.562 -17.844 4.402 1 63.84 277 GLY A C 1
ATOM 2130 O O . GLY A 1 277 ? -26.719 -16.953 4.43 1 63.84 277 GLY A O 1
ATOM 2131 N N . LEU A 1 278 ? -28.078 -18.453 5.398 1 69.12 278 LEU A N 1
ATOM 2132 C CA . LEU A 1 278 ? -27.609 -18.172 6.75 1 69.12 278 LEU A CA 1
ATOM 2133 C C . LEU A 1 278 ? -26.281 -18.844 7.027 1 69.12 278 LEU A C 1
ATOM 2135 O O . LEU A 1 278 ? -26.109 -20.031 6.766 1 69.12 278 LEU A O 1
ATOM 2139 N N . VAL A 1 279 ? -25.297 -18.047 7.273 1 74.31 279 VAL A N 1
ATOM 2140 C CA . VAL A 1 279 ? -24.016 -18.578 7.719 1 74.31 279 VAL A CA 1
ATOM 2141 C C . VAL A 1 279 ? -23.844 -18.344 9.219 1 74.31 279 VAL A C 1
ATOM 2143 O O . VAL A 1 279 ? -24.016 -17.219 9.703 1 74.31 279 VAL A O 1
ATOM 2146 N N . LYS A 1 280 ? -23.734 -19.438 9.93 1 77.25 280 LYS A N 1
ATOM 2147 C CA . LYS A 1 280 ? -23.578 -19.359 11.383 1 77.25 280 LYS A CA 1
ATOM 2148 C C . LYS A 1 280 ? -22.25 -19.938 11.836 1 77.25 280 LYS A C 1
ATOM 2150 O O . LYS A 1 280 ? -21.875 -21.047 11.438 1 77.25 280 LYS A O 1
ATOM 2155 N N . LEU A 1 281 ? -21.469 -19.109 12.516 1 80.25 281 LEU A N 1
ATOM 2156 C CA . LEU A 1 281 ? -20.281 -19.578 13.203 1 80.25 281 LEU A CA 1
ATOM 2157 C C . LEU A 1 281 ? -20.469 -19.562 14.719 1 80.25 281 LEU A C 1
ATOM 2159 O O . LEU A 1 281 ? -21.172 -18.688 15.242 1 80.25 281 LEU A O 1
ATOM 2163 N N . ASN A 1 282 ? -19.922 -20.625 15.328 1 81.31 282 ASN A N 1
ATOM 2164 C CA . ASN A 1 282 ? -19.859 -20.594 16.781 1 81.31 282 ASN A CA 1
ATOM 2165 C C . ASN A 1 282 ? -19.141 -19.344 17.297 1 81.31 282 ASN A C 1
ATOM 2167 O O . ASN A 1 282 ? -18.156 -18.906 16.688 1 81.31 282 ASN A O 1
ATOM 2171 N N . HIS A 1 283 ? -19.656 -18.812 18.344 1 83.31 283 HIS A N 1
ATOM 2172 C CA . HIS A 1 283 ? -19.125 -17.547 18.859 1 83.31 283 HIS A CA 1
ATOM 2173 C C . HIS A 1 283 ? -17.641 -17.688 19.203 1 83.31 283 HIS A C 1
ATOM 2175 O O . HIS A 1 283 ? -16.844 -16.812 18.828 1 83.31 283 HIS A O 1
ATOM 2181 N N . ALA A 1 284 ? -17.359 -18.75 19.859 1 81.81 284 ALA A N 1
ATOM 2182 C CA . ALA A 1 284 ? -15.977 -18.953 20.281 1 81.81 284 ALA A CA 1
ATOM 2183 C C . ALA A 1 284 ? -15.055 -19.078 19.078 1 81.81 284 ALA A C 1
ATOM 2185 O O . ALA A 1 284 ? -13.953 -18.531 19.062 1 81.81 284 ALA A O 1
ATOM 2186 N N . GLU A 1 285 ? -15.516 -19.734 18.094 1 82.38 285 GLU A N 1
ATOM 2187 C CA . GLU A 1 285 ? -14.742 -19.938 16.859 1 82.38 285 GLU A CA 1
ATOM 2188 C C . GLU A 1 285 ? -14.57 -18.625 16.094 1 82.38 285 GLU A C 1
ATOM 2190 O O . GLU A 1 285 ? -13.469 -18.297 15.656 1 82.38 285 GLU A O 1
ATOM 2195 N N . ASN A 1 286 ? -15.578 -17.906 15.984 1 89.62 286 ASN A N 1
ATOM 2196 C CA . ASN A 1 286 ? -15.539 -16.625 15.281 1 89.62 286 ASN A CA 1
ATOM 2197 C C . ASN A 1 286 ? -14.648 -15.617 16 1 89.62 286 ASN A C 1
ATOM 2199 O O . ASN A 1 286 ? -13.883 -14.898 15.352 1 89.62 286 ASN A O 1
ATOM 2203 N N . GLU A 1 287 ? -14.742 -15.656 17.281 1 86.12 287 GLU A N 1
ATOM 2204 C CA . GLU A 1 287 ? -13.914 -14.75 18.062 1 86.12 287 GLU A CA 1
ATOM 2205 C C . GLU A 1 287 ? -12.43 -15.07 17.906 1 86.12 287 GLU A C 1
ATOM 2207 O O . GLU A 1 287 ? -11.609 -14.164 17.75 1 86.12 287 GLU A O 1
ATOM 2212 N N . ALA A 1 288 ? -12.195 -16.344 17.953 1 83.38 288 ALA A N 1
ATOM 2213 C CA . ALA A 1 288 ? -10.812 -16.781 17.766 1 83.38 288 ALA A CA 1
ATOM 2214 C C . ALA A 1 288 ? -10.289 -16.375 16.391 1 83.38 288 ALA A C 1
ATOM 2216 O O . ALA A 1 288 ? -9.172 -15.867 16.266 1 83.38 288 ALA A O 1
ATOM 2217 N N . LEU A 1 289 ? -11.094 -16.531 15.406 1 87.88 289 LEU A N 1
ATOM 2218 C CA . LEU A 1 289 ? -10.742 -16.172 14.039 1 87.88 289 LEU A CA 1
ATOM 2219 C C . LEU A 1 289 ? -10.555 -14.656 13.914 1 87.88 289 LEU A C 1
ATOM 2221 O O . LEU A 1 289 ? -9.594 -14.195 13.289 1 87.88 289 LEU A O 1
ATOM 2225 N N . ARG A 1 290 ? -11.383 -13.93 14.5 1 90.12 290 ARG A N 1
ATOM 2226 C CA . ARG A 1 290 ? -11.312 -12.477 14.445 1 90.12 290 ARG A CA 1
ATOM 2227 C C . ARG A 1 290 ? -10.047 -11.969 15.141 1 90.12 290 ARG A C 1
ATOM 2229 O O . ARG A 1 290 ? -9.375 -11.07 14.633 1 90.12 290 ARG A O 1
ATOM 2236 N N . ASN A 1 291 ? -9.742 -12.57 16.188 1 86.88 291 ASN A N 1
ATOM 2237 C CA . ASN A 1 291 ? -8.57 -12.156 16.953 1 86.88 291 ASN A CA 1
ATOM 2238 C C . ASN A 1 291 ? -7.273 -12.422 16.188 1 86.88 291 ASN A C 1
ATOM 2240 O O . ASN A 1 291 ? -6.41 -11.555 16.094 1 86.88 291 ASN A O 1
ATOM 2244 N N . THR A 1 292 ? -7.207 -13.602 15.672 1 86.19 292 THR A N 1
ATOM 2245 C CA . THR A 1 292 ? -6.023 -13.953 14.891 1 86.19 292 THR A CA 1
ATOM 2246 C C . THR A 1 292 ? -5.902 -13.07 13.656 1 86.19 292 THR A C 1
ATOM 2248 O O . THR A 1 292 ? -4.812 -12.594 13.328 1 86.19 292 THR A O 1
ATOM 2251 N N . THR A 1 293 ? -7.016 -12.828 13.078 1 90.31 293 THR A N 1
ATOM 2252 C CA . THR A 1 293 ? -7.043 -12 11.875 1 90.31 293 THR A CA 1
ATOM 2253 C C . THR A 1 293 ? -6.664 -10.555 12.195 1 90.31 293 THR A C 1
ATOM 2255 O O . THR A 1 293 ? -5.992 -9.891 11.406 1 90.31 293 THR A O 1
ATOM 2258 N N . ALA A 1 294 ? -7.031 -10.125 13.359 1 89.25 294 ALA A N 1
ATOM 2259 C CA . ALA A 1 294 ? -6.723 -8.758 13.766 1 89.25 294 ALA A CA 1
ATOM 2260 C C . ALA A 1 294 ? -5.219 -8.555 13.922 1 89.25 294 ALA A C 1
ATOM 2262 O O . ALA A 1 294 ? -4.684 -7.504 13.555 1 89.25 294 ALA A O 1
ATOM 2263 N N . VAL A 1 295 ? -4.59 -9.555 14.391 1 86.25 295 VAL A N 1
ATOM 2264 C CA . VAL A 1 295 ? -3.143 -9.492 14.562 1 86.25 295 VAL A CA 1
ATOM 2265 C C . VAL A 1 295 ? -2.465 -9.461 13.195 1 86.25 295 VAL A C 1
ATOM 2267 O O . VAL A 1 295 ? -1.607 -8.609 12.938 1 86.25 295 VAL A O 1
ATOM 2270 N N . LEU A 1 296 ? -2.928 -10.289 12.391 1 86.94 296 LEU A N 1
ATOM 2271 C CA . LEU A 1 296 ? -2.295 -10.422 11.086 1 86.94 296 LEU A CA 1
ATOM 2272 C C . LEU A 1 296 ? -2.652 -9.242 10.188 1 86.94 296 LEU A C 1
ATOM 2274 O O . LEU A 1 296 ? -1.89 -8.891 9.281 1 86.94 296 LEU A O 1
ATOM 2278 N N . PHE A 1 297 ? -3.746 -8.664 10.5 1 87.88 297 PHE A N 1
ATOM 2279 C CA . PHE A 1 297 ? -4.195 -7.445 9.844 1 87.88 297 PHE A CA 1
ATOM 2280 C C . PHE A 1 297 ? -3.15 -6.344 9.977 1 87.88 297 PHE A C 1
ATOM 2282 O O . PHE A 1 297 ? -2.971 -5.535 9.062 1 87.88 297 PHE A O 1
ATOM 2289 N N . GLN A 1 298 ? -2.375 -6.414 10.961 1 85.19 298 GLN A N 1
ATOM 2290 C CA . GLN A 1 298 ? -1.375 -5.391 11.242 1 85.19 298 GLN A CA 1
ATOM 2291 C C . GLN A 1 298 ? 0.033 -5.898 10.953 1 85.19 298 GLN A C 1
ATOM 2293 O O . GLN A 1 298 ? 0.896 -5.133 10.516 1 85.19 298 GLN A O 1
ATOM 2298 N N . ARG A 1 299 ? 0.209 -7.145 11.078 1 86 299 ARG A N 1
ATOM 2299 C CA . ARG A 1 299 ? 1.584 -7.629 11.141 1 86 299 ARG A CA 1
ATOM 2300 C C . ARG A 1 299 ? 2.01 -8.25 9.812 1 86 299 ARG A C 1
ATOM 2302 O O . ARG A 1 299 ? 3.197 -8.273 9.484 1 86 299 ARG A O 1
ATOM 2309 N N . LEU A 1 300 ? 1.058 -8.852 9.164 1 92.81 300 LEU A N 1
ATOM 2310 C CA . LEU A 1 300 ? 1.406 -9.453 7.879 1 92.81 300 LEU A CA 1
ATOM 2311 C C . LEU A 1 300 ? 1.768 -8.375 6.859 1 92.81 300 LEU A C 1
ATOM 2313 O O . LEU A 1 300 ? 1 -7.438 6.641 1 92.81 300 LEU A O 1
ATOM 2317 N N . TRP A 1 301 ? 2.967 -8.516 6.312 1 94.19 301 TRP A N 1
ATOM 2318 C CA . TRP A 1 301 ? 3.42 -7.496 5.375 1 94.19 301 TRP A CA 1
ATOM 2319 C C . TRP A 1 301 ? 3.412 -8.031 3.945 1 94.19 301 TRP A C 1
ATOM 2321 O O . TRP A 1 301 ? 3.793 -9.172 3.701 1 94.19 301 TRP A O 1
ATOM 2331 N N . TYR A 1 302 ? 3.006 -7.184 3.025 1 93.62 302 TYR A N 1
ATOM 2332 C CA . TYR A 1 302 ? 2.863 -7.555 1.622 1 93.62 302 TYR A CA 1
ATOM 2333 C C . TYR A 1 302 ? 3.846 -6.777 0.751 1 93.62 302 TYR A C 1
ATOM 2335 O O . TYR A 1 302 ? 3.965 -5.559 0.873 1 93.62 302 TYR A O 1
ATOM 2343 N N . PHE A 1 303 ? 4.543 -7.492 -0.102 1 94.56 303 PHE A N 1
ATOM 2344 C CA . PHE A 1 303 ? 5.371 -6.891 -1.141 1 94.56 303 PHE A CA 1
ATOM 2345 C C . PHE A 1 303 ? 4.91 -7.336 -2.525 1 94.56 303 PHE A C 1
ATOM 2347 O O . PHE A 1 303 ? 4.844 -8.531 -2.807 1 94.56 303 PHE A O 1
ATOM 2354 N N . ASN A 1 304 ? 4.461 -6.426 -3.303 1 92.75 304 ASN A N 1
ATOM 2355 C CA . ASN A 1 304 ? 4.297 -6.676 -4.73 1 92.75 304 ASN A CA 1
ATOM 2356 C C . ASN A 1 304 ? 5.508 -6.199 -5.527 1 92.75 304 ASN A C 1
ATOM 2358 O O . ASN A 1 304 ? 5.824 -5.008 -5.527 1 92.75 304 ASN A O 1
ATOM 2362 N N . LEU A 1 305 ? 6.082 -7.09 -6.191 1 91.5 305 LEU A N 1
ATOM 2363 C CA . LEU A 1 305 ? 7.328 -6.777 -6.883 1 91.5 305 LEU A CA 1
ATOM 2364 C C . LEU A 1 305 ? 7.059 -5.977 -8.156 1 91.5 305 LEU A C 1
ATOM 2366 O O . LEU A 1 305 ? 6.062 -6.211 -8.844 1 91.5 305 LEU A O 1
ATOM 2370 N N . PRO A 1 306 ? 7.945 -5.027 -8.422 1 86 306 PRO A N 1
ATOM 2371 C CA . PRO A 1 306 ? 7.875 -4.426 -9.758 1 86 306 PRO A CA 1
ATOM 2372 C C . PRO A 1 306 ? 8.289 -5.391 -10.859 1 86 306 PRO A C 1
ATOM 2374 O O . PRO A 1 306 ? 8.812 -6.473 -10.578 1 86 306 PRO A O 1
ATOM 2377 N N . ASP A 1 307 ? 8.023 -4.961 -12.078 1 81.12 307 ASP A N 1
ATOM 2378 C CA . ASP A 1 307 ? 8.57 -5.723 -13.195 1 81.12 307 ASP A CA 1
ATOM 2379 C C . ASP A 1 307 ? 10.078 -5.922 -13.047 1 81.12 307 ASP A C 1
ATOM 2381 O O . ASP A 1 307 ? 10.789 -5.02 -12.609 1 81.12 307 ASP A O 1
ATOM 2385 N N . MET A 1 308 ? 10.523 -7.086 -13.406 1 79.81 308 MET A N 1
ATOM 2386 C CA . MET A 1 308 ? 11.914 -7.48 -13.188 1 79.81 308 MET A CA 1
ATOM 2387 C C . MET A 1 308 ? 12.867 -6.504 -13.867 1 79.81 308 MET A C 1
ATOM 2389 O O . MET A 1 308 ? 13.992 -6.309 -13.398 1 79.81 308 MET A O 1
ATOM 2393 N N . THR A 1 309 ? 12.414 -5.906 -14.93 1 78.62 309 THR A N 1
ATOM 2394 C CA . THR A 1 309 ? 13.273 -4.988 -15.672 1 78.62 309 THR A CA 1
ATOM 2395 C C . THR A 1 309 ? 13.273 -3.605 -15.023 1 78.62 309 THR A C 1
ATOM 2397 O O . THR A 1 309 ? 14.117 -2.768 -15.328 1 78.62 309 THR A O 1
ATOM 2400 N N . HIS A 1 310 ? 12.375 -3.443 -14.016 1 83.75 310 HIS A N 1
ATOM 2401 C CA . HIS A 1 310 ? 12.188 -2.076 -13.539 1 83.75 310 HIS A CA 1
ATOM 2402 C C . HIS A 1 310 ? 12.469 -1.968 -12.047 1 83.75 310 HIS A C 1
ATOM 2404 O O . HIS A 1 310 ? 12.32 -0.894 -11.461 1 83.75 310 HIS A O 1
ATOM 2410 N N . GLY A 1 311 ? 12.805 -2.992 -11.438 1 90.12 311 GLY A N 1
ATOM 2411 C CA . GLY A 1 311 ? 13.109 -2.881 -10.016 1 90.12 311 GLY A CA 1
ATOM 2412 C C . GLY A 1 311 ? 13.281 -4.223 -9.336 1 90.12 311 GLY A C 1
ATOM 2413 O O . GLY A 1 311 ? 13.32 -5.262 -10 1 90.12 311 GLY A O 1
ATOM 2414 N N . ASN A 1 312 ? 13.555 -4.215 -8.062 1 92.25 312 ASN A N 1
ATOM 2415 C CA . ASN A 1 312 ? 13.742 -5.418 -7.262 1 92.25 312 ASN A CA 1
ATOM 2416 C C . ASN A 1 312 ? 13.5 -5.148 -5.781 1 92.25 312 ASN A C 1
ATOM 2418 O O . ASN A 1 312 ? 13.359 -3.994 -5.371 1 92.25 312 ASN A O 1
ATOM 2422 N N . LEU A 1 313 ? 13.336 -6.211 -5.07 1 95.38 313 LEU A N 1
ATOM 2423 C CA . LEU A 1 313 ? 13.258 -6.203 -3.615 1 95.38 313 LEU A CA 1
ATOM 2424 C C . LEU A 1 313 ? 14.383 -7.031 -3.004 1 95.38 313 LEU A C 1
ATOM 2426 O O . LEU A 1 313 ? 14.602 -8.18 -3.402 1 95.38 313 LEU A O 1
ATOM 2430 N N . VAL A 1 314 ? 15.125 -6.418 -2.121 1 95.38 314 VAL A N 1
ATOM 2431 C CA . VAL A 1 314 ? 16.172 -7.121 -1.377 1 95.38 314 VAL A CA 1
ATOM 2432 C C . VAL A 1 314 ? 15.773 -7.215 0.095 1 95.38 314 VAL A C 1
ATOM 2434 O O . VAL A 1 314 ? 15.523 -6.199 0.744 1 95.38 314 VAL A O 1
ATOM 2437 N N . LEU A 1 315 ? 15.672 -8.391 0.574 1 92.75 315 LEU A N 1
ATOM 2438 C CA . LEU A 1 315 ? 15.492 -8.633 2.002 1 92.75 315 LEU A CA 1
ATOM 2439 C C . LEU A 1 315 ? 16.812 -9.008 2.666 1 92.75 315 LEU A C 1
ATOM 2441 O O . LEU A 1 315 ? 17.547 -9.852 2.158 1 92.75 315 LEU A O 1
ATOM 2445 N N . SER A 1 316 ? 17.078 -8.312 3.764 1 88.94 316 SER A N 1
ATOM 2446 C CA . SER A 1 316 ? 18.344 -8.531 4.457 1 88.94 316 SER A CA 1
ATOM 2447 C C . SER A 1 316 ? 18.125 -8.805 5.938 1 88.94 316 SER A C 1
ATOM 2449 O O . SER A 1 316 ? 17.344 -8.109 6.598 1 88.94 316 SER A O 1
ATOM 2451 N N . TRP A 1 317 ? 18.797 -9.82 6.387 1 86.88 317 TRP A N 1
ATOM 2452 C CA . TRP A 1 317 ? 18.734 -10.18 7.801 1 86.88 317 TRP A CA 1
ATOM 2453 C C . TRP A 1 317 ? 19.922 -9.609 8.562 1 86.88 317 TRP A C 1
ATOM 2455 O O . TRP A 1 317 ? 21.078 -9.938 8.258 1 86.88 317 TRP A O 1
ATOM 2465 N N . LYS A 1 318 ? 19.625 -8.664 9.445 1 80.94 318 LYS A N 1
ATOM 2466 C CA . LYS A 1 318 ? 20.672 -8.039 10.258 1 80.94 318 LYS A CA 1
ATOM 2467 C C . LYS A 1 318 ? 20.203 -7.824 11.688 1 80.94 318 LYS A C 1
ATOM 2469 O O . LYS A 1 318 ? 19.141 -7.223 11.914 1 80.94 318 LYS A O 1
ATOM 2474 N N . ASN A 1 319 ? 20.891 -8.359 12.711 1 78.31 319 ASN A N 1
ATOM 2475 C CA . ASN A 1 319 ? 20.641 -8.125 14.125 1 78.31 319 ASN A CA 1
ATOM 2476 C C . ASN A 1 319 ? 19.203 -8.492 14.508 1 78.31 319 ASN A C 1
ATOM 2478 O O . ASN A 1 319 ? 18.516 -7.711 15.172 1 78.31 319 ASN A O 1
ATOM 2482 N N . GLY A 1 320 ? 18.688 -9.562 13.898 1 79.62 320 GLY A N 1
ATOM 2483 C CA . GLY A 1 320 ? 17.375 -10.062 14.297 1 79.62 320 GLY A CA 1
ATOM 2484 C C . GLY A 1 320 ? 16.234 -9.383 13.562 1 79.62 320 GLY A C 1
ATOM 2485 O O . GLY A 1 320 ? 15.062 -9.664 13.836 1 79.62 320 GLY A O 1
ATOM 2486 N N . ARG A 1 321 ? 16.609 -8.508 12.656 1 85.81 321 ARG A N 1
ATOM 2487 C CA . ARG A 1 321 ? 15.594 -7.805 11.891 1 85.81 321 ARG A CA 1
ATOM 2488 C C . ARG A 1 321 ? 15.664 -8.172 10.414 1 85.81 321 ARG A C 1
ATOM 2490 O O . ARG A 1 321 ? 16.75 -8.422 9.883 1 85.81 321 ARG A O 1
ATOM 2497 N N . LEU A 1 322 ? 14.492 -8.273 9.859 1 89.94 322 LEU A N 1
ATOM 2498 C CA . LEU A 1 322 ? 14.438 -8.477 8.414 1 89.94 322 LEU A CA 1
ATOM 2499 C C . LEU A 1 322 ? 14.148 -7.168 7.691 1 89.94 322 LEU A C 1
ATOM 2501 O O . LEU A 1 322 ? 12.992 -6.773 7.551 1 89.94 322 LEU A O 1
ATOM 2505 N N . GLY A 1 323 ? 15.219 -6.562 7.285 1 91.12 323 GLY A N 1
ATOM 2506 C CA . GLY A 1 323 ? 15.102 -5.309 6.562 1 91.12 323 GLY A CA 1
ATOM 2507 C C . GLY A 1 323 ? 14.75 -5.492 5.098 1 91.12 323 GLY A C 1
ATOM 2508 O O . GLY A 1 323 ? 14.859 -6.598 4.562 1 91.12 323 GLY A O 1
ATOM 2509 N N . SER A 1 324 ? 14.227 -4.449 4.492 1 94.81 324 SER A N 1
ATOM 2510 C CA . SER A 1 324 ? 13.859 -4.488 3.082 1 94.81 324 SER A CA 1
ATOM 2511 C C . SER A 1 324 ? 14.391 -3.268 2.338 1 94.81 324 SER A C 1
ATOM 2513 O O . SER A 1 324 ? 14.453 -2.17 2.898 1 94.81 324 SER A O 1
ATOM 2515 N N . GLU A 1 325 ? 14.836 -3.488 1.127 1 94.81 325 GLU A N 1
ATOM 2516 C CA . GLU A 1 325 ? 15.164 -2.434 0.173 1 94.81 325 GLU A CA 1
ATOM 2517 C C . GLU A 1 325 ? 14.469 -2.66 -1.165 1 94.81 325 GLU A C 1
ATOM 2519 O O . GLU A 1 325 ? 14.781 -3.613 -1.882 1 94.81 325 GLU A O 1
ATOM 2524 N N . MET A 1 326 ? 13.555 -1.817 -1.422 1 95.19 326 MET A N 1
ATOM 2525 C CA . MET A 1 326 ? 12.812 -1.914 -2.676 1 95.19 326 MET A CA 1
ATOM 2526 C C . MET A 1 326 ? 13.25 -0.828 -3.652 1 95.19 326 MET A C 1
ATOM 2528 O O . MET A 1 326 ? 13.18 0.361 -3.338 1 95.19 326 MET A O 1
ATOM 2532 N N . SER A 1 327 ? 13.711 -1.241 -4.762 1 93.69 327 SER A N 1
ATOM 2533 C CA . SER A 1 327 ? 14.133 -0.321 -5.816 1 93.69 327 SER A CA 1
ATOM 2534 C C . SER A 1 327 ? 13.18 -0.375 -7.008 1 93.69 327 SER A C 1
ATOM 2536 O O . SER A 1 327 ? 12.773 -1.457 -7.434 1 93.69 327 SER A O 1
ATOM 2538 N N . SER A 1 328 ? 12.781 0.77 -7.488 1 93.75 328 SER A N 1
ATOM 2539 C CA . SER A 1 328 ? 11.906 0.893 -8.648 1 93.75 328 SER A CA 1
ATOM 2540 C C . SER A 1 328 ? 12.406 1.968 -9.609 1 93.75 328 SER A C 1
ATOM 2542 O O . SER A 1 328 ? 12.891 3.018 -9.172 1 93.75 328 SER A O 1
ATOM 2544 N N . GLU A 1 329 ? 12.289 1.729 -10.852 1 88.69 329 GLU A N 1
ATOM 2545 C CA . GLU A 1 329 ? 12.719 2.691 -11.867 1 88.69 329 GLU A CA 1
ATOM 2546 C C . GLU A 1 329 ? 11.742 3.855 -11.969 1 88.69 329 GLU A C 1
ATOM 2548 O O . GLU A 1 329 ? 12.109 4.953 -12.391 1 88.69 329 GLU A O 1
ATOM 2553 N N . GLY A 1 330 ? 10.492 3.588 -11.57 1 88.06 330 GLY A N 1
ATOM 2554 C CA . GLY A 1 330 ? 9.5 4.645 -11.508 1 88.06 330 GLY A CA 1
ATOM 2555 C C . GLY A 1 330 ? 8.898 4.984 -12.859 1 88.06 330 GLY A C 1
ATOM 2556 O O . GLY A 1 330 ? 9.195 4.324 -13.859 1 88.06 330 GLY A O 1
ATOM 2557 N N . PHE A 1 331 ? 8.039 5.977 -12.906 1 84.25 331 PHE A N 1
ATOM 2558 C CA . PHE A 1 331 ? 7.301 6.391 -14.094 1 84.25 331 PHE A CA 1
ATOM 2559 C C . PHE A 1 331 ? 8.203 7.168 -15.047 1 84.25 331 PHE A C 1
ATOM 2561 O O . PHE A 1 331 ? 9.109 7.883 -14.602 1 84.25 331 PHE A O 1
ATOM 2568 N N . ASP A 1 332 ? 7.895 6.949 -16.312 1 78.88 332 ASP A N 1
ATOM 2569 C CA . ASP A 1 332 ? 8.508 7.809 -17.312 1 78.88 332 ASP A CA 1
ATOM 2570 C C . ASP A 1 332 ? 7.809 9.164 -17.375 1 78.88 332 ASP A C 1
ATOM 2572 O O . ASP A 1 332 ? 6.652 9.258 -17.797 1 78.88 332 ASP A O 1
ATOM 2576 N N . LEU A 1 333 ? 8.492 10.18 -16.969 1 78.94 333 LEU A N 1
ATOM 2577 C CA . LEU A 1 333 ? 7.922 11.523 -16.922 1 78.94 333 LEU A CA 1
ATOM 2578 C C . LEU A 1 333 ? 8.602 12.438 -17.938 1 78.94 333 LEU A C 1
ATOM 2580 O O . LEU A 1 333 ? 8.547 13.656 -17.812 1 78.94 333 LEU A O 1
ATOM 2584 N N . SER A 1 334 ? 9.219 11.828 -18.891 1 72.94 334 SER A N 1
ATOM 2585 C CA . SER A 1 334 ? 9.969 12.602 -19.891 1 72.94 334 SER A CA 1
ATOM 2586 C C . SER A 1 334 ? 9.047 13.5 -20.703 1 72.94 334 SER A C 1
ATOM 2588 O O . SER A 1 334 ? 9.477 14.531 -21.219 1 72.94 334 SER A O 1
ATOM 2590 N N . ASN A 1 335 ? 7.82 13.008 -20.891 1 65.56 335 ASN A N 1
ATOM 2591 C CA . ASN A 1 335 ? 6.875 13.82 -21.641 1 65.56 335 ASN A CA 1
ATOM 2592 C C . ASN A 1 335 ? 6.625 15.164 -20.969 1 65.56 335 ASN A C 1
ATOM 2594 O O . ASN A 1 335 ? 6.184 16.125 -21.609 1 65.56 335 ASN A O 1
ATOM 2598 N N . ARG A 1 336 ? 6.824 15.281 -19.766 1 64.81 336 ARG A N 1
ATOM 2599 C CA . ARG A 1 336 ? 6.648 16.547 -19.062 1 64.81 336 ARG A CA 1
ATOM 2600 C C . ARG A 1 336 ? 7.676 17.578 -19.516 1 64.81 336 ARG A C 1
ATOM 2602 O O . ARG A 1 336 ? 7.414 18.781 -19.484 1 64.81 336 ARG A O 1
ATOM 2609 N N . LYS A 1 337 ? 8.836 17.203 -19.969 1 57.12 337 LYS A N 1
ATOM 2610 C CA . LYS A 1 337 ? 9.844 18.109 -20.516 1 57.12 337 LYS A CA 1
ATOM 2611 C C . LYS A 1 337 ? 9.453 18.594 -21.906 1 57.12 337 LYS A C 1
ATOM 2613 O O . LYS A 1 337 ? 9.703 19.75 -22.25 1 57.12 337 LYS A O 1
ATOM 2618 N N . ARG A 1 338 ? 9.047 17.672 -22.828 1 49.53 338 ARG A N 1
ATOM 2619 C CA . ARG A 1 338 ? 8.789 18.016 -24.219 1 49.53 338 ARG A CA 1
ATOM 2620 C C . ARG A 1 338 ? 7.617 18.984 -24.344 1 49.53 338 ARG A C 1
ATOM 2622 O O . ARG A 1 338 ? 7.516 19.734 -25.312 1 49.53 338 ARG A O 1
ATOM 2629 N N . GLY A 1 339 ? 6.598 18.828 -23.641 1 44.59 339 GLY A N 1
ATOM 2630 C CA . GLY A 1 339 ? 5.438 19.672 -23.828 1 44.59 339 GLY A CA 1
ATOM 2631 C C . GLY A 1 339 ? 5.75 21.156 -23.656 1 44.59 339 GLY A C 1
ATOM 2632 O O . GLY A 1 339 ? 4.859 22 -23.766 1 44.59 339 GLY A O 1
ATOM 2633 N N . ALA A 1 340 ? 6.938 21.516 -23.219 1 42.06 340 ALA A N 1
ATOM 2634 C CA . ALA A 1 340 ? 7.184 22.953 -23.172 1 42.06 340 ALA A CA 1
ATOM 2635 C C . ALA A 1 340 ? 7.219 23.547 -24.578 1 42.06 340 ALA A C 1
ATOM 2637 O O . ALA A 1 340 ? 6.93 24.734 -24.766 1 42.06 340 ALA A O 1
ATOM 2638 N N . GLY A 1 341 ? 7.891 22.938 -25.625 1 37.16 341 GLY A N 1
ATOM 2639 C CA . GLY A 1 341 ? 7.98 23.656 -26.891 1 37.16 341 GLY A CA 1
ATOM 2640 C C . GLY A 1 341 ? 6.664 23.688 -27.656 1 37.16 341 GLY A C 1
ATOM 2641 O O . GLY A 1 341 ? 6.23 24.766 -28.094 1 37.16 341 GLY A O 1
ATOM 2642 N N . ASN A 1 342 ? 6.488 22.75 -28.734 1 33.16 342 ASN A N 1
ATOM 2643 C CA . ASN A 1 342 ? 5.422 22.797 -29.734 1 33.16 342 ASN A CA 1
ATOM 2644 C C . ASN A 1 342 ? 4.074 22.406 -29.141 1 33.16 342 ASN A C 1
ATOM 2646 O O . ASN A 1 342 ? 3.396 21.516 -29.656 1 33.16 342 ASN A O 1
ATOM 2650 N N . ALA A 1 343 ? 3.949 22.188 -28.031 1 31.53 343 ALA A N 1
ATOM 2651 C CA . ALA A 1 343 ? 2.555 21.891 -27.719 1 31.53 343 ALA A CA 1
ATOM 2652 C C . ALA A 1 343 ? 1.625 22.953 -28.312 1 31.53 343 ALA A C 1
ATOM 2654 O O . ALA A 1 343 ? 1.897 24.141 -28.234 1 31.53 343 ALA A O 1
ATOM 2655 N N . PRO A 1 344 ? 0.998 22.75 -29.422 1 28.42 344 PRO A N 1
ATOM 2656 C CA . PRO A 1 344 ? -0.011 23.797 -29.547 1 28.42 344 PRO A CA 1
ATOM 2657 C C . PRO A 1 344 ? -0.498 24.312 -28.203 1 28.42 344 PRO A C 1
ATOM 2659 O O . PRO A 1 344 ? -0.443 23.594 -27.203 1 28.42 344 PRO A O 1
ATOM 2662 N N . ARG A 1 345 ? -0.384 25.656 -27.953 1 28.78 345 ARG A N 1
ATOM 2663 C CA . ARG A 1 345 ? -1.083 26.406 -26.906 1 28.78 345 ARG A CA 1
ATOM 2664 C C . ARG A 1 345 ? -2.381 25.703 -26.516 1 28.78 345 ARG A C 1
ATOM 2666 O O . ARG A 1 345 ? -3.324 26.359 -26.062 1 28.78 345 ARG A O 1
ATOM 2673 N N . GLY A 1 346 ? -2.693 24.703 -27.219 1 26.42 346 GLY A N 1
ATOM 2674 C CA . GLY A 1 346 ? -4.016 24.25 -26.812 1 26.42 346 GLY A CA 1
ATOM 2675 C C . GLY A 1 346 ? -4.137 24.016 -25.312 1 26.42 346 GLY A C 1
ATOM 2676 O O . GLY A 1 346 ? -3.225 23.469 -24.688 1 26.42 346 GLY A O 1
ATOM 2677 N N . GLY A 1 347 ? -4.668 24.953 -24.672 1 24.38 347 GLY A N 1
ATOM 2678 C CA . GLY A 1 347 ? -5.145 25.062 -23.297 1 24.38 347 GLY A CA 1
ATOM 2679 C C . GLY A 1 347 ? -5.418 23.703 -22.656 1 24.38 347 GLY A C 1
ATOM 2680 O O . GLY A 1 347 ? -5.688 22.734 -23.359 1 24.38 347 GLY A O 1
ATOM 2681 N N . TRP A 1 348 ? -4.707 23.188 -21.859 1 23.45 348 TRP A N 1
ATOM 2682 C CA . TRP A 1 348 ? -5.676 22.391 -21.109 1 23.45 348 TRP A CA 1
ATOM 2683 C C . TRP A 1 348 ? -7.102 22.828 -21.422 1 23.45 348 TRP A C 1
ATOM 2685 O O . TRP A 1 348 ? -7.41 24.016 -21.391 1 23.45 348 TRP A O 1
ATOM 2695 N N . LYS A 1 349 ? -7.766 22.609 -22.453 1 25.84 349 LYS A N 1
ATOM 2696 C CA . LYS A 1 349 ? -9.117 23.141 -22.312 1 25.84 349 LYS A CA 1
ATOM 2697 C C . LYS A 1 349 ? -9.438 23.484 -20.859 1 25.84 349 LYS A C 1
ATOM 2699 O O . LYS A 1 349 ? -9.328 22.625 -19.984 1 25.84 349 LYS A O 1
ATOM 2704 N N . GLU A 1 350 ? -9.07 24.656 -20.359 1 24.66 350 GLU A N 1
ATOM 2705 C CA . GLU A 1 350 ? -9.586 25.375 -19.203 1 24.66 350 GLU A CA 1
ATOM 2706 C C . GLU A 1 350 ? -10.906 24.797 -18.719 1 24.66 350 GLU A C 1
ATOM 2708 O O . GLU A 1 350 ? -11.945 24.984 -19.359 1 24.66 350 GLU A O 1
ATOM 2713 N N . ARG A 1 351 ? -11.125 23.609 -18.578 1 26.06 351 ARG A N 1
ATOM 2714 C CA . ARG A 1 351 ? -12.516 23.422 -18.188 1 26.06 351 ARG A CA 1
ATOM 2715 C C . ARG A 1 351 ? -13.031 24.641 -17.422 1 26.06 351 ARG A C 1
ATOM 2717 O O . ARG A 1 351 ? -12.297 25.25 -16.641 1 26.06 351 ARG A O 1
ATOM 2724 N N . GLU A 1 352 ? -14 25.469 -18.047 1 26.45 352 GLU A N 1
ATOM 2725 C CA . GLU A 1 352 ? -14.883 26.516 -17.531 1 26.45 352 GLU A CA 1
ATOM 2726 C C . GLU A 1 352 ? -15.086 26.375 -16.031 1 26.45 352 GLU A C 1
ATOM 2728 O O . GLU A 1 352 ? -16.031 26.953 -15.477 1 26.45 352 GLU A O 1
ATOM 2733 N N . ARG A 1 353 ? -14.414 25.391 -15.492 1 25.59 353 ARG A N 1
ATOM 2734 C CA . ARG A 1 353 ? -14.898 25.328 -14.117 1 25.59 353 ARG A CA 1
ATOM 2735 C C . ARG A 1 353 ? -14.438 26.531 -13.305 1 25.59 353 ARG A C 1
ATOM 2737 O O . ARG A 1 353 ? -14.219 26.422 -12.094 1 25.59 353 ARG A O 1
ATOM 2744 N N . ASP A 1 354 ? -13.68 27.422 -14 1 25.95 354 ASP A N 1
ATOM 2745 C CA . ASP A 1 354 ? -13.633 28.578 -13.102 1 25.95 354 ASP A CA 1
ATOM 2746 C C . ASP A 1 354 ? -15.039 28.984 -12.656 1 25.95 354 ASP A C 1
ATOM 2748 O O . ASP A 1 354 ? -15.906 29.25 -13.484 1 25.95 354 ASP A O 1
ATOM 2752 N N . PRO A 1 355 ? -15.484 28.484 -11.633 1 25.23 355 PRO A N 1
ATOM 2753 C CA . PRO A 1 355 ? -16.797 29.031 -11.305 1 25.23 355 PRO A CA 1
ATOM 2754 C C . PRO A 1 355 ? -16.906 30.531 -11.586 1 25.23 355 PRO A C 1
ATOM 2756 O O . PRO A 1 355 ? -16.172 31.328 -10.984 1 25.23 355 PRO A O 1
ATOM 2759 N N . VAL A 1 356 ? -16.844 30.938 -12.852 1 24.83 356 VAL A N 1
ATOM 2760 C CA . VAL A 1 356 ? -17.359 32.312 -12.961 1 24.83 356 VAL A CA 1
ATOM 2761 C C . VAL A 1 356 ? -18.578 32.469 -12.07 1 24.83 356 VAL A C 1
ATOM 2763 O O . VAL A 1 356 ? -19.562 31.734 -12.211 1 24.83 356 VAL A O 1
ATOM 2766 N N . LEU A 1 357 ? -18.328 33.094 -10.93 1 23.94 357 LEU A N 1
ATOM 2767 C CA . LEU A 1 357 ? -19.422 33.656 -10.133 1 23.94 357 LEU A CA 1
ATOM 2768 C C . LEU A 1 357 ? -20.422 34.375 -11.023 1 23.94 357 LEU A C 1
ATOM 2770 O O . LEU A 1 357 ? -20.234 35.531 -11.367 1 23.94 357 LEU A O 1
ATOM 2774 N N . LYS A 1 358 ? -20.812 33.844 -12.211 1 24.34 358 LYS A N 1
ATOM 2775 C CA . LYS A 1 358 ? -21.875 34.594 -12.859 1 24.34 358 LYS A CA 1
ATOM 2776 C C . LYS A 1 358 ? -22.969 34.938 -11.859 1 24.34 358 LYS A C 1
ATOM 2778 O O . LYS A 1 358 ? -23.203 34.219 -10.898 1 24.34 358 LYS A O 1
ATOM 2783 N N . ASN A 1 359 ? -23.547 36.188 -12.016 1 22.33 359 ASN A N 1
ATOM 2784 C CA . ASN A 1 359 ? -24.672 36.938 -11.453 1 22.33 359 ASN A CA 1
ATOM 2785 C C . ASN A 1 359 ? -25.922 36.062 -11.344 1 22.33 359 ASN A C 1
ATOM 2787 O O . ASN A 1 359 ? -26.047 35.062 -12.055 1 22.33 359 ASN A O 1
ATOM 2791 N N . THR A 1 360 ? -26.781 36.438 -10.438 1 21.59 360 THR A N 1
ATOM 2792 C CA . THR A 1 360 ? -28.047 36 -9.859 1 21.59 360 THR A CA 1
ATOM 2793 C C . THR A 1 360 ? -29.094 35.812 -10.938 1 21.59 360 THR A C 1
ATOM 2795 O O . THR A 1 360 ? -29.688 36.781 -11.414 1 21.59 360 THR A O 1
ATOM 2798 N N . PRO A 1 361 ? -28.828 35.156 -12.125 1 21.78 361 PRO A N 1
ATOM 2799 C CA . PRO A 1 361 ? -30.062 35.281 -12.898 1 21.78 361 PRO A CA 1
ATOM 2800 C C . PRO A 1 361 ? -31.281 34.812 -12.117 1 21.78 361 PRO A C 1
ATOM 2802 O O . PRO A 1 361 ? -31.156 34 -11.188 1 21.78 361 PRO A O 1
ATOM 2805 N N . THR A 1 362 ? -32.5 35.5 -12.359 1 21.94 362 THR A N 1
ATOM 2806 C CA . THR A 1 362 ? -33.844 35.531 -11.828 1 21.94 362 THR A CA 1
ATOM 2807 C C . THR A 1 362 ? -34.469 34.125 -11.797 1 21.94 362 THR A C 1
ATOM 2809 O O . THR A 1 362 ? -34.969 33.688 -10.766 1 21.94 362 THR A O 1
ATOM 2812 N N . GLY A 1 363 ? -35.438 33.938 -12.727 1 19.8 363 GLY A N 1
ATOM 2813 C CA . GLY A 1 363 ? -36.719 33.312 -12.469 1 19.8 363 GLY A CA 1
ATOM 2814 C C . GLY A 1 363 ? -36.656 31.797 -12.438 1 19.8 363 GLY A C 1
ATOM 2815 O O . GLY A 1 363 ? -35.656 31.203 -12.875 1 19.8 363 GLY A O 1
ATOM 2816 N N . PRO A 1 364 ? -37.688 31.156 -11.797 1 20.47 364 PRO A N 1
ATOM 2817 C CA . PRO A 1 364 ? -38.031 29.812 -11.312 1 20.47 364 PRO A CA 1
ATOM 2818 C C . PRO A 1 364 ? -38.031 28.781 -12.438 1 20.47 364 PRO A C 1
ATOM 2820 O O . PRO A 1 364 ? -38.469 27.641 -12.227 1 20.47 364 PRO A O 1
ATOM 2823 N N . ALA A 1 365 ? -37.094 28.844 -13.469 1 22.83 365 ALA A N 1
ATOM 2824 C CA . ALA A 1 365 ? -37.656 28 -14.523 1 22.83 365 ALA A CA 1
ATOM 2825 C C . ALA A 1 365 ? -38 26.609 -14 1 22.83 365 ALA A C 1
ATOM 2827 O O . ALA A 1 365 ? -37.375 26.141 -13.031 1 22.83 365 ALA A O 1
ATOM 2828 N N . GLU A 1 366 ? -39.094 26.062 -14.359 1 20.41 366 GLU A N 1
ATOM 2829 C CA . GLU A 1 366 ? -39.875 24.844 -14.117 1 20.41 366 GLU A CA 1
ATOM 2830 C C . GLU A 1 366 ? -39 23.594 -14.328 1 20.41 366 GLU A C 1
ATOM 2832 O O . GLU A 1 366 ? -38.25 23.516 -15.297 1 20.41 366 GLU A O 1
ATOM 2837 N N . PRO A 1 367 ? -38.781 22.828 -13.234 1 22.3 367 PRO A N 1
ATOM 2838 C CA . PRO A 1 367 ? -37.906 21.688 -12.984 1 22.3 367 PRO A CA 1
ATOM 2839 C C . PRO A 1 367 ? -38.062 20.578 -14.023 1 22.3 367 PRO A C 1
ATOM 2841 O O . PRO A 1 367 ? -39.125 19.984 -14.117 1 22.3 367 PRO A O 1
ATOM 2844 N N . GLY A 1 368 ? -37.812 20.922 -15.289 1 19.53 368 GLY A N 1
ATOM 2845 C CA . GLY A 1 368 ? -38.062 19.812 -16.203 1 19.53 368 GLY A CA 1
ATOM 2846 C C . GLY A 1 368 ? -37.406 18.516 -15.75 1 19.53 368 GLY A C 1
ATOM 2847 O O . GLY A 1 368 ? -36.469 18.531 -14.969 1 19.53 368 GLY A O 1
ATOM 2848 N N . SER A 1 369 ? -38.125 17.328 -15.742 1 20.91 369 SER A N 1
ATOM 2849 C CA . SER A 1 369 ? -38.125 15.938 -15.312 1 20.91 369 SER A CA 1
ATOM 2850 C C . SER A 1 369 ? -36.906 15.188 -15.828 1 20.91 369 SER A C 1
ATOM 2852 O O . SER A 1 369 ? -36.938 13.953 -15.93 1 20.91 369 SER A O 1
ATOM 2854 N N . ALA A 1 370 ? -35.906 15.867 -16.203 1 22 370 ALA A N 1
ATOM 2855 C CA . ALA A 1 370 ? -35.062 14.969 -16.984 1 22 370 ALA A CA 1
ATOM 2856 C C . ALA A 1 370 ? -34.438 13.883 -16.109 1 22 370 ALA A C 1
ATOM 2858 O O . ALA A 1 370 ? -33.844 14.18 -15.07 1 22 370 ALA A O 1
ATOM 2859 N N . SER A 1 371 ? -35 12.672 -16 1 21.52 371 SER A N 1
ATOM 2860 C CA . SER A 1 371 ? -34.75 11.344 -15.469 1 21.52 371 SER A CA 1
ATOM 2861 C C . SER A 1 371 ? -33.281 10.922 -15.695 1 21.52 371 SER A C 1
ATOM 2863 O O . SER A 1 371 ? -32.875 10.695 -16.828 1 21.52 371 SER A O 1
ATOM 2865 N N . SER A 1 372 ? -32.469 11.625 -15.273 1 21.56 372 SER A N 1
ATOM 2866 C CA . SER A 1 372 ? -31.078 11.297 -15.594 1 21.56 372 SER A CA 1
ATOM 2867 C C . SER A 1 372 ? -30.688 9.93 -15.039 1 21.56 372 SER A C 1
ATOM 2869 O O . SER A 1 372 ? -30.484 9.781 -13.828 1 21.56 372 SER A O 1
ATOM 2871 N N . LYS A 1 373 ? -31.281 8.891 -15.523 1 23.11 373 LYS A N 1
ATOM 2872 C CA . LYS A 1 373 ? -31.062 7.465 -15.289 1 23.11 373 LYS A CA 1
ATOM 2873 C C . LYS A 1 373 ? -29.578 7.137 -15.219 1 23.11 373 LYS A C 1
ATOM 2875 O O . LYS A 1 373 ? -28.781 7.66 -16 1 23.11 373 LYS A O 1
ATOM 2880 N N . ASP A 1 374 ? -29.047 6.992 -14.273 1 26.45 374 ASP A N 1
ATOM 2881 C CA . ASP A 1 374 ? -27.766 6.41 -13.883 1 26.45 374 ASP A CA 1
ATOM 2882 C C . ASP A 1 374 ? -27.297 5.379 -14.906 1 26.45 374 ASP A C 1
ATOM 2884 O O . ASP A 1 374 ? -27.625 4.195 -14.805 1 26.45 374 ASP A O 1
ATOM 2888 N N . HIS A 1 375 ? -27.375 5.574 -16.297 1 27.11 375 HIS A N 1
ATOM 2889 C CA . HIS A 1 375 ? -27.406 4.59 -17.359 1 27.11 375 HIS A CA 1
ATOM 2890 C C . HIS A 1 375 ? -26.109 3.779 -17.406 1 27.11 375 HIS A C 1
ATOM 2892 O O . HIS A 1 375 ? -25.016 4.348 -17.484 1 27.11 375 HIS A O 1
ATOM 2898 N N . ILE A 1 376 ? -25.875 2.787 -16.672 1 31.8 376 ILE A N 1
ATOM 2899 C CA . ILE A 1 376 ? -25.312 1.601 -17.312 1 31.8 376 ILE A CA 1
ATOM 2900 C C . ILE A 1 376 ? -25.625 1.63 -18.797 1 31.8 376 ILE A C 1
ATOM 2902 O O . ILE A 1 376 ? -26.781 1.54 -19.203 1 31.8 376 ILE A O 1
ATOM 2906 N N . VAL A 1 377 ? -25.109 2.518 -19.453 1 36.06 377 VAL A N 1
ATOM 2907 C CA . VAL A 1 377 ? -25.5 2.762 -20.844 1 36.06 377 VAL A CA 1
ATOM 2908 C C . VAL A 1 377 ? -25.734 1.432 -21.547 1 36.06 377 VAL A C 1
ATOM 2910 O O . VAL A 1 377 ? -24.797 0.653 -21.75 1 36.06 377 VAL A O 1
ATOM 2913 N N . GLU A 1 378 ? -26.703 0.902 -21.156 1 45.03 378 GLU A N 1
ATOM 2914 C CA . GLU A 1 378 ? -27.422 -0.202 -21.781 1 45.03 378 GLU A CA 1
ATOM 2915 C C . GLU A 1 378 ? -27.922 0.191 -23.172 1 45.03 378 GLU A C 1
ATOM 2917 O O . GLU A 1 378 ? -28.969 0.838 -23.297 1 45.03 378 GLU A O 1
ATOM 2922 N N . GLY A 1 379 ? -27.109 0.697 -23.969 1 51.94 379 GLY A N 1
ATOM 2923 C CA . GLY A 1 379 ? -27.578 0.861 -25.328 1 51.94 379 GLY A CA 1
ATOM 2924 C C . GLY A 1 379 ? -26.828 -0.012 -26.312 1 51.94 379 GLY A C 1
ATOM 2925 O O . GLY A 1 379 ? -25.781 -0.58 -25.984 1 51.94 379 GLY A O 1
ATOM 2926 N N . PRO A 1 380 ? -27.438 -0.242 -27.344 1 72.06 380 PRO A N 1
ATOM 2927 C CA . PRO A 1 380 ? -26.672 -0.952 -28.375 1 72.06 380 PRO A CA 1
ATOM 2928 C C . PRO A 1 380 ? -25.391 -0.226 -28.75 1 72.06 380 PRO A C 1
ATOM 2930 O O . PRO A 1 380 ? -25.375 1 -28.891 1 72.06 380 PRO A O 1
ATOM 2933 N N . GLY A 1 381 ? -24.297 -0.801 -28.438 1 77.19 381 GLY A N 1
ATOM 2934 C CA . GLY A 1 381 ? -23.031 -0.135 -28.703 1 77.19 381 GLY A CA 1
ATOM 2935 C C . GLY A 1 381 ? -22.141 -0.932 -29.625 1 77.19 381 GLY A C 1
ATOM 2936 O O . GLY A 1 381 ? -22.422 -2.092 -29.938 1 77.19 381 GLY A O 1
ATOM 2937 N N . VAL A 1 382 ? -21.125 -0.203 -30.188 1 82.94 382 VAL A N 1
ATOM 2938 C CA . VAL A 1 382 ? -20.031 -0.773 -30.984 1 82.94 382 VAL A CA 1
ATOM 2939 C C . VAL A 1 382 ? -18.719 -0.672 -30.219 1 82.94 382 VAL A C 1
ATOM 2941 O O . VAL A 1 382 ? -18.391 0.386 -29.672 1 82.94 382 VAL A O 1
ATOM 2944 N N . TRP A 1 383 ? -18.188 -1.711 -30.125 1 81.06 383 TRP A N 1
ATOM 2945 C CA . TRP A 1 383 ? -16.844 -1.81 -29.562 1 81.06 383 TRP A CA 1
ATOM 2946 C C . TRP A 1 383 ? -15.789 -1.671 -30.656 1 81.06 383 TRP A C 1
ATOM 2948 O O . TRP A 1 383 ? -15.898 -2.295 -31.719 1 81.06 383 TRP A O 1
ATOM 2958 N N . VAL A 1 384 ? -14.734 -0.79 -30.328 1 81.56 384 VAL A N 1
ATOM 2959 C CA . VAL A 1 384 ? -13.617 -0.617 -31.266 1 81.56 384 VAL A CA 1
ATOM 2960 C C . VAL A 1 384 ? -12.297 -0.774 -30.531 1 81.56 384 VAL A C 1
ATOM 2962 O O . VAL A 1 384 ? -12.117 -0.228 -29.438 1 81.56 384 VAL A O 1
ATOM 2965 N N . PRO A 1 385 ? -11.445 -1.593 -31.094 1 73.56 385 PRO A N 1
ATOM 2966 C CA . PRO A 1 385 ? -10.164 -1.858 -30.438 1 73.56 385 PRO A CA 1
ATOM 2967 C C . PRO A 1 385 ? -9.148 -0.732 -30.641 1 73.56 385 PRO A C 1
ATOM 2969 O O . PRO A 1 385 ? -7.988 -0.992 -30.953 1 73.56 385 PRO A O 1
ATOM 2972 N N . VAL A 1 386 ? -9.555 0.364 -30.594 1 70.69 386 VAL A N 1
ATOM 2973 C CA . VAL A 1 386 ? -8.711 1.543 -30.766 1 70.69 386 VAL A CA 1
ATOM 2974 C C . VAL A 1 386 ? -9.016 2.551 -29.656 1 70.69 386 VAL A C 1
ATOM 2976 O O . VAL A 1 386 ? -10.188 2.824 -29.359 1 70.69 386 VAL A O 1
ATOM 2979 N N . GLY A 1 387 ? -7.961 2.881 -29.078 1 68.25 387 GLY A N 1
ATOM 2980 C CA . GLY A 1 387 ? -8.047 4.02 -28.188 1 68.25 387 GLY A CA 1
ATOM 2981 C C . GLY A 1 387 ? -7.582 5.316 -28.828 1 68.25 387 GLY A C 1
ATOM 2982 O O . GLY A 1 387 ? -7.086 5.316 -29.953 1 68.25 387 GLY A O 1
ATOM 2983 N N . GLY A 1 388 ? -7.922 6.582 -28.172 1 60.19 388 GLY A N 1
ATOM 2984 C CA . GLY A 1 388 ? -7.531 7.875 -28.703 1 60.19 388 GLY A CA 1
ATOM 2985 C C . GLY A 1 388 ? -8.461 9 -28.297 1 60.19 388 GLY A C 1
ATOM 2986 O O . GLY A 1 388 ? -9.125 8.922 -27.266 1 60.19 388 GLY A O 1
ATOM 2987 N N . SER A 1 389 ? -8.375 9.969 -29.125 1 65.94 389 SER A N 1
ATOM 2988 C CA . SER A 1 389 ? -9.273 11.094 -28.891 1 65.94 389 SER A CA 1
ATOM 2989 C C . SER A 1 389 ? -10.703 10.758 -29.297 1 65.94 389 SER A C 1
ATOM 2991 O O . SER A 1 389 ? -10.922 9.906 -30.156 1 65.94 389 SER A O 1
ATOM 2993 N N . GLU A 1 390 ? -11.586 11.328 -28.531 1 72.88 390 GLU A N 1
ATOM 2994 C CA . GLU A 1 390 ? -12.984 11.141 -28.906 1 72.88 390 GLU A CA 1
ATOM 2995 C C . GLU A 1 390 ? -13.227 11.508 -30.359 1 72.88 390 GLU A C 1
ATOM 2997 O O . GLU A 1 390 ? -14.008 10.844 -31.062 1 72.88 390 GLU A O 1
ATOM 3002 N N . ASP A 1 391 ? -12.555 12.484 -30.875 1 72.31 391 ASP A N 1
ATOM 3003 C CA . ASP A 1 391 ? -12.711 12.883 -32.281 1 72.31 391 ASP A CA 1
ATOM 3004 C C . ASP A 1 391 ? -12.211 11.797 -33.219 1 72.31 391 ASP A C 1
ATOM 3006 O O . ASP A 1 391 ? -12.82 11.539 -34.25 1 72.31 391 ASP A O 1
ATOM 3010 N N . LEU A 1 392 ? -11.203 11.203 -32.844 1 74.69 392 LEU A N 1
ATOM 3011 C CA . LEU A 1 392 ? -10.68 10.094 -33.625 1 74.69 392 LEU A CA 1
ATOM 3012 C C . LEU A 1 392 ? -11.672 8.93 -33.656 1 74.69 392 LEU A C 1
ATOM 3014 O O . LEU A 1 392 ? -11.93 8.352 -34.719 1 74.69 392 LEU A O 1
ATOM 3018 N N . ILE A 1 393 ? -12.164 8.672 -32.562 1 79.56 393 ILE A N 1
ATOM 3019 C CA . ILE A 1 393 ? -13.055 7.527 -32.438 1 79.56 393 ILE A CA 1
ATOM 3020 C C . ILE A 1 393 ? -14.367 7.809 -33.156 1 79.56 393 ILE A C 1
ATOM 3022 O O . ILE A 1 393 ? -14.883 6.949 -33.875 1 79.56 393 ILE A O 1
ATOM 3026 N N . ARG A 1 394 ? -14.812 8.969 -33 1 82.06 394 ARG A N 1
ATOM 3027 C CA . ARG A 1 394 ? -16.016 9.375 -33.75 1 82.06 394 ARG A CA 1
ATOM 3028 C C . ARG A 1 394 ? -15.75 9.414 -35.25 1 82.06 394 ARG A C 1
ATOM 3030 O O . ARG A 1 394 ? -16.656 9.172 -36.031 1 82.06 394 ARG A O 1
ATOM 3037 N N . GLY A 1 395 ? -14.578 9.594 -35.625 1 79.44 395 GLY A N 1
ATOM 3038 C CA . GLY A 1 395 ? -14.172 9.68 -37 1 79.44 395 GLY A CA 1
ATOM 3039 C C . GLY A 1 395 ? -14.242 8.344 -37.75 1 79.44 395 GLY A C 1
ATOM 3040 O O . GLY A 1 395 ? -14.266 8.297 -38.969 1 79.44 395 GLY A O 1
ATOM 3041 N N . PHE A 1 396 ? -14.32 7.328 -37 1 81.94 396 PHE A N 1
ATOM 3042 C CA . PHE A 1 396 ? -14.414 6.012 -37.625 1 81.94 396 PHE A CA 1
ATOM 3043 C C . PHE A 1 396 ? -15.805 5.781 -38.219 1 81.94 396 PHE A C 1
ATOM 3045 O O . PHE A 1 396 ? -16.016 4.828 -38.969 1 81.94 396 PHE A O 1
ATOM 3052 N N . PHE A 1 397 ? -16.719 6.633 -37.906 1 86.56 397 PHE A N 1
ATOM 3053 C CA . PHE A 1 397 ? -18.109 6.477 -38.344 1 86.56 397 PHE A CA 1
ATOM 3054 C C . PHE A 1 397 ? -18.484 7.566 -39.344 1 86.56 397 PHE A C 1
ATOM 3056 O O . PHE A 1 397 ? -18.047 8.711 -39.219 1 86.56 397 PHE A O 1
ATOM 3063 N N . PRO A 1 398 ? -19.172 7.176 -40.5 1 85.44 398 PRO A N 1
ATOM 3064 C CA . PRO A 1 398 ? -19.656 8.203 -41.406 1 85.44 398 PRO A CA 1
ATOM 3065 C C . PRO A 1 398 ? -20.484 9.281 -40.719 1 85.44 398 PRO A C 1
ATOM 3067 O O . PRO A 1 398 ? -21.078 9.031 -39.656 1 85.44 398 PRO A O 1
ATOM 3070 N N . PRO A 1 399 ? -20.516 10.484 -41.312 1 83.44 399 PRO A N 1
ATOM 3071 C CA . PRO A 1 399 ? -21.172 11.641 -40.688 1 83.44 399 PRO A CA 1
ATOM 3072 C C . PRO A 1 399 ? -22.625 11.344 -40.281 1 83.44 399 PRO A C 1
ATOM 3074 O O . PRO A 1 399 ? -23.109 11.859 -39.281 1 83.44 399 PRO A O 1
ATOM 3077 N N . GLU A 1 400 ? -23.312 10.484 -41.062 1 83.69 400 GLU A N 1
ATOM 3078 C CA . GLU A 1 400 ? -24.719 10.18 -40.75 1 83.69 400 GLU A CA 1
ATOM 3079 C C . GLU A 1 400 ? -24.859 9.398 -39.469 1 83.69 400 GLU A C 1
ATOM 3081 O O . GLU A 1 400 ? -25.859 9.531 -38.75 1 83.69 400 GLU A O 1
ATOM 3086 N N . HIS A 1 401 ? -23.812 8.57 -39.094 1 85.31 401 HIS A N 1
ATOM 3087 C CA . HIS A 1 401 ? -23.891 7.75 -37.906 1 85.31 401 HIS A CA 1
ATOM 3088 C C . HIS A 1 401 ? -23.25 8.453 -36.719 1 85.31 401 HIS A C 1
ATOM 3090 O O . HIS A 1 401 ? -23.594 8.172 -35.562 1 85.31 401 HIS A O 1
ATOM 3096 N N . ARG A 1 402 ? -22.391 9.359 -36.969 1 84.5 402 ARG A N 1
ATOM 3097 C CA . ARG A 1 402 ? -21.719 10.125 -35.906 1 84.5 402 ARG A CA 1
ATOM 3098 C C . ARG A 1 402 ? -22.719 10.945 -35.094 1 84.5 402 ARG A C 1
ATOM 3100 O O . ARG A 1 402 ? -22.562 11.086 -33.875 1 84.5 402 ARG A O 1
ATOM 3107 N N . ALA A 1 403 ? -23.672 11.438 -35.812 1 81.5 403 ALA A N 1
ATOM 3108 C CA . ALA A 1 403 ? -24.703 12.25 -35.188 1 81.5 403 ALA A CA 1
ATOM 3109 C C . ALA A 1 403 ? -25.516 11.438 -34.188 1 81.5 403 ALA A C 1
ATOM 3111 O O . ALA A 1 403 ? -26.125 11.984 -33.281 1 81.5 403 ALA A O 1
ATOM 3112 N N . ASN A 1 404 ? -25.516 10.078 -34.406 1 81.75 404 ASN A N 1
ATOM 3113 C CA . ASN A 1 404 ? -26.344 9.211 -33.562 1 81.75 404 ASN A CA 1
ATOM 3114 C C . ASN A 1 404 ? -25.562 8.703 -32.375 1 81.75 404 ASN A C 1
ATOM 3116 O O . ASN A 1 404 ? -26.109 7.973 -31.531 1 81.75 404 ASN A O 1
ATOM 3120 N N . ILE A 1 405 ? -24.312 9.016 -32.281 1 82.62 405 ILE A N 1
ATOM 3121 C CA . ILE A 1 405 ? -23.5 8.562 -31.156 1 82.62 405 ILE A CA 1
ATOM 3122 C C . ILE A 1 405 ? -23.906 9.312 -29.891 1 82.62 405 ILE A C 1
ATOM 3124 O O . ILE A 1 405 ? -23.875 10.547 -29.859 1 82.62 405 ILE A O 1
ATOM 3128 N N . THR A 1 406 ? -24.297 8.57 -28.953 1 78.88 406 THR A N 1
ATOM 3129 C CA . THR A 1 406 ? -24.766 9.18 -27.719 1 78.88 406 THR A CA 1
ATOM 3130 C C . THR A 1 406 ? -23.609 9.305 -26.719 1 78.88 406 THR A C 1
ATOM 3132 O O . THR A 1 406 ? -23.594 10.227 -25.891 1 78.88 406 THR A O 1
ATOM 3135 N N . GLN A 1 407 ? -22.781 8.32 -26.844 1 76.31 407 GLN A N 1
ATOM 3136 C CA . GLN A 1 407 ? -21.672 8.312 -25.875 1 76.31 407 GLN A CA 1
ATOM 3137 C C . GLN A 1 407 ? -20.484 7.551 -26.438 1 76.31 407 GLN A C 1
ATOM 3139 O O . GLN A 1 407 ? -20.641 6.543 -27.125 1 76.31 407 GLN A O 1
ATOM 3144 N N . VAL A 1 408 ? -19.266 8.102 -26.203 1 75.5 408 VAL A N 1
ATOM 3145 C CA . VAL A 1 408 ? -18.016 7.395 -26.484 1 75.5 408 VAL A CA 1
ATOM 3146 C C . VAL A 1 408 ? -17.25 7.188 -25.172 1 75.5 408 VAL A C 1
ATOM 3148 O O . VAL A 1 408 ? -16.984 8.148 -24.453 1 75.5 408 VAL A O 1
ATOM 3151 N N . VAL A 1 409 ? -17.109 6.012 -24.969 1 67.62 409 VAL A N 1
ATOM 3152 C CA . VAL A 1 409 ? -16.281 5.648 -23.828 1 67.62 409 VAL A CA 1
ATOM 3153 C C . VAL A 1 409 ? -14.922 5.125 -24.312 1 67.62 409 VAL A C 1
ATOM 3155 O O . VAL A 1 409 ? -14.859 4.109 -25 1 67.62 409 VAL A O 1
ATOM 3158 N N . ILE A 1 410 ? -13.945 5.84 -24.094 1 62.47 410 ILE A N 1
ATOM 3159 C CA . ILE A 1 410 ? -12.594 5.445 -24.484 1 62.47 410 ILE A CA 1
ATOM 3160 C C . ILE A 1 410 ? -11.852 4.855 -23.281 1 62.47 410 ILE A C 1
ATOM 3162 O O . ILE A 1 410 ? -11.734 5.5 -22.25 1 62.47 410 ILE A O 1
ATOM 3166 N N . LYS A 1 411 ? -11.602 3.719 -23.453 1 53.47 411 LYS A N 1
ATOM 3167 C CA . LYS A 1 411 ? -10.789 3.033 -22.453 1 53.47 411 LYS A CA 1
ATOM 3168 C C . LYS A 1 411 ? -9.336 2.934 -22.906 1 53.47 411 LYS A C 1
ATOM 3170 O O . LYS A 1 411 ? -9.031 2.307 -23.922 1 53.47 411 LYS A O 1
ATOM 3175 N N . MET A 1 412 ? -8.562 3.75 -22.359 1 44.19 412 MET A N 1
ATOM 3176 C CA . MET A 1 412 ? -7.141 3.719 -22.703 1 44.19 412 MET A CA 1
ATOM 3177 C C . MET A 1 412 ? -6.449 2.537 -22.031 1 44.19 412 MET A C 1
ATOM 3179 O O . MET A 1 412 ? -6.992 1.936 -21.094 1 44.19 412 MET A O 1
ATOM 3183 N N . LYS A 1 413 ? -5.152 2.322 -22.312 1 44.47 413 LYS A N 1
ATOM 3184 C CA . LYS A 1 413 ? -4.316 1.21 -21.859 1 44.47 413 LYS A CA 1
ATOM 3185 C C . LYS A 1 413 ? -4.262 1.135 -20.344 1 44.47 413 LYS A C 1
ATOM 3187 O O . LYS A 1 413 ? -3.863 2.096 -19.688 1 44.47 413 LYS A O 1
ATOM 3192 N N . SER A 1 414 ? -5.145 0.69 -19.812 1 38.25 414 SER A N 1
ATOM 3193 C CA . SER A 1 414 ? -5.066 0.669 -18.344 1 38.25 414 SER A CA 1
ATOM 3194 C C . SER A 1 414 ? -4.012 -0.322 -17.859 1 38.25 414 SER A C 1
ATOM 3196 O O . SER A 1 414 ? -3.379 -0.107 -16.828 1 38.25 414 SER A O 1
ATOM 3198 N N . MET A 1 415 ? -4.078 -1.697 -18.078 1 33.12 415 MET A N 1
ATOM 3199 C CA . MET A 1 415 ? -3.127 -2.746 -17.719 1 33.12 415 MET A CA 1
ATOM 3200 C C . MET A 1 415 ? -2.172 -3.035 -18.875 1 33.12 415 MET A C 1
ATOM 3202 O O . MET A 1 415 ? -2.512 -2.811 -20.031 1 33.12 415 MET A O 1
ATOM 3206 N N . LYS A 1 416 ? -0.917 -3.488 -18.5 1 33.81 416 LYS A N 1
ATOM 3207 C CA . LYS A 1 416 ? 0.063 -3.975 -19.453 1 33.81 416 LYS A CA 1
ATOM 3208 C C . LYS A 1 416 ? -0.513 -5.109 -20.297 1 33.81 416 LYS A C 1
ATOM 3210 O O . LYS A 1 416 ? -0.838 -6.176 -19.781 1 33.81 416 LYS A O 1
ATOM 3215 N N . GLY A 1 417 ? -0.877 -4.793 -21.609 1 41.72 417 GLY A N 1
ATOM 3216 C CA . GLY A 1 417 ? -1.265 -5.664 -22.703 1 41.72 417 GLY A CA 1
ATOM 3217 C C . GLY A 1 417 ? -2.658 -5.379 -23.234 1 41.72 417 GLY A C 1
ATOM 3218 O O . GLY A 1 417 ? -3.119 -6.027 -24.172 1 41.72 417 GLY A O 1
ATOM 3219 N N . SER A 1 418 ? -3.4 -4.637 -22.516 1 44.66 418 SER A N 1
ATOM 3220 C CA . SER A 1 418 ? -4.711 -4.418 -23.109 1 44.66 418 SER A CA 1
ATOM 3221 C C . SER A 1 418 ? -4.672 -3.287 -24.141 1 44.66 418 SER A C 1
ATOM 3223 O O . SER A 1 418 ? -4.023 -2.264 -23.906 1 44.66 418 SER A O 1
ATOM 3225 N N . LYS A 1 419 ? -4.918 -3.574 -25.219 1 54.75 419 LYS A N 1
ATOM 3226 C CA . LYS A 1 419 ? -5.039 -2.559 -26.266 1 54.75 419 LYS A CA 1
ATOM 3227 C C . LYS A 1 419 ? -6.125 -1.543 -25.922 1 54.75 419 LYS A C 1
ATOM 3229 O O . LYS A 1 419 ? -7.16 -1.902 -25.359 1 54.75 419 LYS A O 1
ATOM 3234 N N . PRO A 1 420 ? -5.762 -0.395 -25.984 1 63.78 420 PRO A N 1
ATOM 3235 C CA . PRO A 1 420 ? -6.84 0.581 -25.812 1 63.78 420 PRO A CA 1
ATOM 3236 C C . PRO A 1 420 ? -8.07 0.26 -26.656 1 63.78 420 PRO A C 1
ATOM 3238 O O . PRO A 1 420 ? -7.941 -0.271 -27.766 1 63.78 420 PRO A O 1
ATOM 3241 N N . PHE A 1 421 ? -9.164 0.307 -25.969 1 69.12 421 PHE A N 1
ATOM 3242 C CA . PHE A 1 421 ? -10.391 0.137 -26.734 1 69.12 421 PHE A CA 1
ATOM 3243 C C . PHE A 1 421 ? -11.391 1.246 -26.406 1 69.12 421 PHE A C 1
ATOM 3245 O O . PHE A 1 421 ? -11.219 1.982 -25.438 1 69.12 421 PHE A O 1
ATOM 3252 N N . SER A 1 422 ? -12.289 1.433 -27.297 1 74.62 422 SER A N 1
ATOM 3253 C CA . SER A 1 422 ? -13.352 2.422 -27.141 1 74.62 422 SER A CA 1
ATOM 3254 C C . SER A 1 422 ? -14.734 1.784 -27.297 1 74.62 422 SER A C 1
ATOM 3256 O O . SER A 1 422 ? -14.906 0.863 -28.109 1 74.62 422 SER A O 1
ATOM 3258 N N . MET A 1 423 ? -15.586 2.162 -26.469 1 77.5 423 MET A N 1
ATOM 3259 C CA . MET A 1 423 ? -17 1.788 -26.594 1 77.5 423 MET A CA 1
ATOM 3260 C C . MET A 1 423 ? -17.844 2.982 -27.016 1 77.5 423 MET A C 1
ATOM 3262 O O . MET A 1 423 ? -17.766 4.051 -26.406 1 77.5 423 MET A O 1
ATOM 3266 N N . ILE A 1 424 ? -18.578 2.791 -28.109 1 80.38 424 ILE A N 1
ATOM 3267 C CA . ILE A 1 424 ? -19.406 3.838 -28.688 1 80.38 424 ILE A CA 1
ATOM 3268 C C . ILE A 1 424 ? -20.875 3.459 -28.562 1 80.38 424 ILE A C 1
ATOM 3270 O O . ILE A 1 424 ? -21.281 2.383 -29 1 80.38 424 ILE A O 1
ATOM 3274 N N . PHE A 1 425 ? -21.609 4.238 -28 1 79.31 425 PHE A N 1
ATOM 3275 C CA . PHE A 1 425 ? -23 3.895 -27.703 1 79.31 425 PHE A CA 1
ATOM 3276 C C . PHE A 1 425 ? -23.969 4.754 -28.516 1 79.31 425 PHE A C 1
ATOM 3278 O O . PHE A 1 425 ? -23.641 5.898 -28.844 1 79.31 425 PHE A O 1
ATOM 3285 N N . PHE A 1 426 ? -25.141 4.129 -28.922 1 81.12 426 PHE A N 1
ATOM 3286 C CA . PHE A 1 426 ? -26.188 4.703 -29.75 1 81.12 426 PHE A CA 1
ATOM 3287 C C . PHE A 1 426 ? -27.547 4.621 -29.047 1 81.12 426 PHE A C 1
ATOM 3289 O O . PHE A 1 426 ? -27.688 3.914 -28.047 1 81.12 426 PHE A O 1
ATOM 3296 N N . ASP A 1 427 ? -28.484 5.297 -29.516 1 77 427 ASP A N 1
ATOM 3297 C CA . ASP A 1 427 ? -29.812 5.34 -28.922 1 77 427 ASP A CA 1
ATOM 3298 C C . ASP A 1 427 ? -30.578 4.043 -29.172 1 77 427 ASP A C 1
ATOM 3300 O O . ASP A 1 427 ? -31.391 3.613 -28.344 1 77 427 ASP A O 1
ATOM 3304 N N . THR A 1 428 ? -30.422 3.387 -30.375 1 79.56 428 THR A N 1
ATOM 3305 C CA . THR A 1 428 ? -31.172 2.193 -30.734 1 79.56 428 THR A CA 1
ATOM 3306 C C . THR A 1 428 ? -30.25 1.095 -31.25 1 79.56 428 THR A C 1
ATOM 3308 O O . THR A 1 428 ? -29.141 1.373 -31.688 1 79.56 428 THR A O 1
ATOM 3311 N N . GLU A 1 429 ? -30.703 -0.121 -31.156 1 79.88 429 GLU A N 1
ATOM 3312 C CA . GLU A 1 429 ? -29.953 -1.267 -31.672 1 79.88 429 GLU A CA 1
ATOM 3313 C C . GLU A 1 429 ? -29.719 -1.142 -33.188 1 79.88 429 GLU A C 1
ATOM 3315 O O . GLU A 1 429 ? -28.641 -1.504 -33.688 1 79.88 429 GLU A O 1
ATOM 3320 N N . GLU A 1 430 ? -30.719 -0.584 -33.844 1 82.38 430 GLU A N 1
ATOM 3321 C CA . GLU A 1 430 ? -30.625 -0.406 -35.312 1 82.38 430 GLU A CA 1
ATOM 3322 C C . GLU A 1 430 ? -29.531 0.592 -35.656 1 82.38 430 GLU A C 1
ATOM 3324 O O . GLU A 1 430 ? -28.797 0.393 -36.625 1 82.38 430 GLU A O 1
ATOM 3329 N N . GLN A 1 431 ? -29.406 1.592 -34.844 1 83.88 431 GLN A N 1
ATOM 3330 C CA . GLN A 1 431 ? -28.359 2.592 -35.062 1 83.88 431 GLN A CA 1
ATOM 3331 C C . GLN A 1 431 ? -26.969 2.004 -34.844 1 83.88 431 GLN A C 1
ATOM 3333 O O . GLN A 1 431 ? -26.047 2.262 -35.625 1 83.88 431 GLN A O 1
ATOM 3338 N N . ALA A 1 432 ? -26.859 1.193 -33.875 1 85.56 432 ALA A N 1
ATOM 3339 C CA . ALA A 1 432 ? -25.578 0.56 -33.594 1 85.56 432 ALA A CA 1
ATOM 3340 C C . ALA A 1 432 ? -25.188 -0.429 -34.688 1 85.56 432 ALA A C 1
ATOM 3342 O O . ALA A 1 432 ? -24.031 -0.47 -35.094 1 85.56 432 ALA A O 1
ATOM 3343 N N . ASP A 1 433 ? -26.141 -1.158 -35.062 1 84.31 433 ASP A N 1
ATOM 3344 C CA . ASP A 1 433 ? -25.891 -2.129 -36.125 1 84.31 433 ASP A CA 1
ATOM 3345 C C . ASP A 1 433 ? -25.516 -1.431 -37.406 1 84.31 433 ASP A C 1
ATOM 3347 O O . ASP A 1 433 ? -24.594 -1.861 -38.125 1 84.31 433 ASP A O 1
ATOM 3351 N N . ALA A 1 434 ? -26.25 -0.387 -37.781 1 86.44 434 ALA A N 1
ATOM 3352 C CA . ALA A 1 434 ? -25.969 0.368 -39 1 86.44 434 ALA A CA 1
ATOM 3353 C C . ALA A 1 434 ? -24.594 1.03 -38.938 1 86.44 434 ALA A C 1
ATOM 3355 O O . ALA A 1 434 ? -23.875 1.056 -39.938 1 86.44 434 ALA A O 1
ATOM 3356 N N . ALA A 1 435 ? -24.281 1.548 -37.75 1 86.81 435 ALA A N 1
ATOM 3357 C CA . ALA A 1 435 ? -22.984 2.182 -37.562 1 86.81 435 ALA A CA 1
ATOM 3358 C C . ALA A 1 435 ? -21.844 1.161 -37.656 1 86.81 435 ALA A C 1
ATOM 3360 O O . ALA A 1 435 ? -20.812 1.43 -38.281 1 86.81 435 ALA A O 1
ATOM 3361 N N . LEU A 1 436 ? -22.047 0.019 -37.094 1 86.25 436 LEU A N 1
ATOM 3362 C CA . LEU A 1 436 ? -21.047 -1.041 -37.156 1 86.25 436 LEU A CA 1
ATOM 3363 C C . LEU A 1 436 ? -20.828 -1.484 -38.594 1 86.25 436 LEU A C 1
ATOM 3365 O O . LEU A 1 436 ? -19.703 -1.732 -39.031 1 86.25 436 LEU A O 1
ATOM 3369 N N . ALA A 1 437 ? -21.844 -1.623 -39.344 1 85.38 437 ALA A N 1
ATOM 3370 C CA . ALA A 1 437 ? -21.766 -2.051 -40.719 1 85.38 437 ALA A CA 1
ATOM 3371 C C . ALA A 1 437 ? -21.047 -1.018 -41.594 1 85.38 437 ALA A C 1
ATOM 3373 O O . ALA A 1 437 ? -20.438 -1.359 -42.594 1 85.38 437 ALA A O 1
ATOM 3374 N N . ALA A 1 438 ? -21.125 0.29 -41.188 1 82.62 438 ALA A N 1
ATOM 3375 C CA . ALA A 1 438 ? -20.562 1.363 -42 1 82.62 438 ALA A CA 1
ATOM 3376 C C . ALA A 1 438 ? -19.219 1.822 -41.438 1 82.62 438 ALA A C 1
ATOM 3378 O O . ALA A 1 438 ? -18.641 2.799 -41.938 1 82.62 438 ALA A O 1
ATOM 3379 N N . ILE A 1 439 ? -18.734 1.208 -40.344 1 81.56 439 ILE A N 1
ATOM 3380 C CA . ILE A 1 439 ? -17.547 1.671 -39.656 1 81.56 439 ILE A CA 1
ATOM 3381 C C . ILE A 1 439 ? -16.328 1.547 -40.562 1 81.56 439 ILE A C 1
ATOM 3383 O O . ILE A 1 439 ? -16.25 0.628 -41.375 1 81.56 439 ILE A O 1
ATOM 3387 N N . ASP A 1 440 ? -15.531 2.539 -40.5 1 80.31 440 ASP A N 1
ATOM 3388 C CA . ASP A 1 440 ? -14.305 2.557 -41.281 1 80.31 440 ASP A CA 1
ATOM 3389 C C . ASP A 1 440 ? -13.398 1.378 -40.938 1 80.31 440 ASP A C 1
ATOM 3391 O O . ASP A 1 440 ? -13.242 1.053 -39.75 1 80.31 440 ASP A O 1
ATOM 3395 N N . ALA A 1 441 ? -12.805 0.785 -41.875 1 76.62 441 ALA A N 1
ATOM 3396 C CA . ALA A 1 441 ? -11.898 -0.342 -41.688 1 76.62 441 ALA A CA 1
ATOM 3397 C C . ALA A 1 441 ? -10.734 0.05 -40.781 1 76.62 441 ALA A C 1
ATOM 3399 O O . ALA A 1 441 ? -10.148 -0.801 -40.094 1 76.62 441 ALA A O 1
ATOM 3400 N N . ALA A 1 442 ? -10.516 1.269 -40.719 1 73.25 442 ALA A N 1
ATOM 3401 C CA . ALA A 1 442 ? -9.414 1.778 -39.906 1 73.25 442 ALA A CA 1
ATOM 3402 C C . ALA A 1 442 ? -9.703 1.606 -38.406 1 73.25 442 ALA A C 1
ATOM 3404 O O . ALA A 1 442 ? -8.789 1.658 -37.594 1 73.25 442 ALA A O 1
ATOM 3405 N N . ALA A 1 443 ? -10.898 1.354 -38.031 1 76.62 443 ALA A N 1
ATOM 3406 C CA . ALA A 1 443 ? -11.289 1.195 -36.625 1 76.62 443 ALA A CA 1
ATOM 3407 C C . ALA A 1 443 ? -10.891 -0.18 -36.125 1 76.62 443 ALA A C 1
ATOM 3409 O O . ALA A 1 443 ? -10.898 -0.413 -34.906 1 76.62 443 ALA A O 1
ATOM 3410 N N . GLY A 1 444 ? -10.555 -1.032 -36.938 1 71.69 444 GLY A N 1
ATOM 3411 C CA . GLY A 1 444 ? -10.195 -2.383 -36.531 1 71.69 444 GLY A CA 1
ATOM 3412 C C . GLY A 1 444 ? -11.391 -3.311 -36.438 1 71.69 444 GLY A C 1
ATOM 3413 O O . GLY A 1 444 ? -12.43 -3.076 -37.031 1 71.69 444 GLY A O 1
ATOM 3414 N N . SER A 1 445 ? -11.172 -4.426 -35.75 1 75.56 445 SER A N 1
ATOM 3415 C CA . SER A 1 445 ? -12.25 -5.395 -35.562 1 75.56 445 SER A CA 1
ATOM 3416 C C . SER A 1 445 ? -13.305 -4.871 -34.594 1 75.56 445 SER A C 1
ATOM 3418 O O . SER A 1 445 ? -13.273 -5.191 -33.406 1 75.56 445 SER A O 1
ATOM 3420 N N . ALA A 1 446 ? -14.094 -4.098 -35.062 1 79.44 446 ALA A N 1
ATOM 3421 C CA . ALA A 1 446 ? -15.188 -3.535 -34.281 1 79.44 446 ALA A CA 1
ATOM 3422 C C . ALA A 1 446 ? -16.312 -4.551 -34.094 1 79.44 446 ALA A C 1
ATOM 3424 O O . ALA A 1 446 ? -16.562 -5.379 -34.969 1 79.44 446 ALA A O 1
ATOM 3425 N N . SER A 1 447 ? -16.922 -4.602 -32.938 1 81.06 447 SER A N 1
ATOM 3426 C CA . SER A 1 447 ? -17.984 -5.551 -32.688 1 81.06 447 SER A CA 1
ATOM 3427 C C . SER A 1 447 ? -19.141 -4.891 -31.922 1 81.06 447 SER A C 1
ATOM 3429 O O . SER A 1 447 ? -18.969 -3.809 -31.344 1 81.06 447 SER A O 1
ATOM 3431 N N . ARG A 1 448 ? -20.312 -5.594 -32.062 1 80.81 448 ARG A N 1
ATOM 3432 C CA . ARG A 1 448 ? -21.5 -5.145 -31.312 1 80.81 448 ARG A CA 1
ATOM 3433 C C . ARG A 1 448 ? -21.344 -5.426 -29.828 1 80.81 448 ARG A C 1
ATOM 3435 O O . ARG A 1 448 ? -20.891 -6.508 -29.422 1 80.81 448 ARG A O 1
ATOM 3442 N N . ILE A 1 449 ? -21.641 -4.453 -29.109 1 74 449 ILE A N 1
ATOM 3443 C CA . ILE A 1 449 ? -21.719 -4.676 -27.672 1 74 449 ILE A CA 1
ATOM 3444 C C . ILE A 1 449 ? -23.031 -5.363 -27.328 1 74 449 ILE A C 1
ATOM 3446 O O . ILE A 1 449 ? -24.109 -4.855 -27.641 1 74 449 ILE A O 1
ATOM 3450 N N . LYS A 1 450 ? -23.062 -6.723 -26.969 1 56.44 450 LYS A N 1
ATOM 3451 C CA . LYS A 1 450 ? -24.266 -7.496 -26.641 1 56.44 450 LYS A CA 1
ATOM 3452 C C . LYS A 1 450 ? -24.859 -7.07 -25.297 1 56.44 450 LYS A C 1
ATOM 3454 O O . LYS A 1 450 ? -24.125 -6.867 -24.328 1 56.44 450 LYS A O 1
ATOM 3459 N N . LYS A 1 451 ? -26.094 -6.844 -25.312 1 49.19 451 LYS A N 1
ATOM 3460 C CA . LYS A 1 451 ? -26.875 -6.695 -24.094 1 49.19 451 LYS A CA 1
ATOM 3461 C C . LYS A 1 451 ? -26.797 -7.949 -23.234 1 49.19 451 LYS A C 1
ATOM 3463 O O . LYS A 1 451 ? -27.062 -9.055 -23.703 1 49.19 451 LYS A O 1
ATOM 3468 N N . GLU A 1 452 ? -26.094 -8.086 -22.25 1 34.69 452 GLU A N 1
ATOM 3469 C CA . GLU A 1 452 ? -26.344 -9.25 -21.422 1 34.69 452 GLU A CA 1
ATOM 3470 C C . GLU A 1 452 ? -27.844 -9.422 -21.156 1 34.69 452 GLU A C 1
ATOM 3472 O O . GLU A 1 452 ? -28.516 -8.5 -20.688 1 34.69 452 GLU A O 1
ATOM 3477 N N . ARG A 1 453 ? -28.562 -10.375 -21.844 1 30.84 453 ARG A N 1
ATOM 3478 C CA . ARG A 1 453 ? -29.938 -10.758 -21.516 1 30.84 453 ARG A CA 1
ATOM 3479 C C . ARG A 1 453 ? -30.094 -11.039 -20.031 1 30.84 453 ARG A C 1
ATOM 3481 O O . ARG A 1 453 ? -29.328 -11.828 -19.453 1 30.84 453 ARG A O 1
ATOM 3488 N N . LYS A 1 454 ? -30.75 -10.219 -19.297 1 34.78 454 LYS A N 1
ATOM 3489 C CA . LYS A 1 454 ? -31.359 -10.703 -18.062 1 34.78 454 LYS A CA 1
ATOM 3490 C C . LYS A 1 454 ? -31.922 -12.109 -18.234 1 34.78 454 LYS A C 1
ATOM 3492 O O . LYS A 1 454 ? -32.625 -12.383 -19.219 1 34.78 454 LYS A O 1
ATOM 3497 N N . GLY A 1 455 ? -31.266 -13.117 -17.672 1 29.89 455 GLY A N 1
ATOM 3498 C CA . GLY A 1 455 ? -31.797 -14.469 -17.672 1 29.89 455 GLY A CA 1
ATOM 3499 C C . GLY A 1 455 ? -33.312 -14.508 -17.531 1 29.89 455 GLY A C 1
ATOM 3500 O O . GLY A 1 455 ? -33.875 -13.703 -16.797 1 29.89 455 GLY A O 1
ATOM 3501 N N . ARG A 1 456 ? -34 -15.078 -18.469 1 32.56 456 ARG A N 1
ATOM 3502 C CA . ARG A 1 456 ? -35.406 -15.406 -18.453 1 32.56 456 ARG A CA 1
ATOM 3503 C C . ARG A 1 456 ? -35.812 -16.062 -17.125 1 32.56 456 ARG A C 1
ATOM 3505 O O . ARG A 1 456 ? -35.094 -16.953 -16.641 1 32.56 456 ARG A O 1
ATOM 3512 N N . PRO A 1 457 ? -36.562 -15.43 -16.297 1 32.31 457 PRO A N 1
ATOM 3513 C CA . PRO A 1 457 ? -37.188 -16.172 -15.188 1 32.31 457 PRO A CA 1
ATOM 3514 C C . PRO A 1 457 ? -37.688 -17.547 -15.617 1 32.31 457 PRO A C 1
ATOM 3516 O O . PRO A 1 457 ? -38.25 -17.703 -16.719 1 32.31 457 PRO A O 1
ATOM 3519 N N . ARG A 1 458 ? -37.125 -18.672 -15.188 1 30.27 458 ARG A N 1
ATOM 3520 C CA . ARG A 1 458 ? -37.594 -20.031 -15.438 1 30.27 458 ARG A CA 1
ATOM 3521 C C . ARG A 1 458 ? -39.094 -20.141 -15.211 1 30.27 458 ARG A C 1
ATOM 3523 O O . ARG A 1 458 ? -39.625 -19.656 -14.195 1 30.27 458 ARG A O 1
ATOM 3530 N N . PRO A 1 459 ? -39.844 -20.281 -16.25 1 31.5 459 PRO A N 1
ATOM 3531 C CA . PRO A 1 459 ? -41.281 -20.5 -16.141 1 31.5 459 PRO A CA 1
ATOM 3532 C C . PRO A 1 459 ? -41.656 -21.609 -15.133 1 31.5 459 PRO A C 1
ATOM 3534 O O . PRO A 1 459 ? -40.875 -22.562 -14.969 1 31.5 459 PRO A O 1
ATOM 3537 N N . GLY A 1 460 ? -42.25 -21.234 -13.969 1 32.09 460 GLY A N 1
ATOM 3538 C CA . GLY A 1 460 ? -42.844 -22.109 -12.984 1 32.09 460 GLY A CA 1
ATOM 3539 C C . GLY A 1 460 ? -43.594 -23.281 -13.609 1 32.09 460 GLY A C 1
ATOM 3540 O O . GLY A 1 460 ? -44.344 -23.109 -14.578 1 32.09 460 GLY A O 1
ATOM 3541 N N . ARG A 1 461 ? -43.031 -24.547 -13.617 1 32.81 461 ARG A N 1
ATOM 3542 C CA . ARG A 1 461 ? -43.688 -25.797 -13.953 1 32.81 461 ARG A CA 1
ATOM 3543 C C . ARG A 1 461 ? -45.094 -25.891 -13.344 1 32.81 461 ARG A C 1
ATOM 3545 O O . ARG A 1 461 ? -45.25 -25.688 -12.141 1 32.81 461 ARG A O 1
ATOM 3552 N N . GLY A 1 462 ? -46.125 -25.609 -14.031 1 28.14 462 GLY A N 1
ATOM 3553 C CA . GLY A 1 462 ? -47.531 -25.891 -13.773 1 28.14 462 GLY A CA 1
ATOM 3554 C C . GLY A 1 462 ? -47.781 -27.281 -13.203 1 28.14 462 GLY A C 1
ATOM 3555 O O . GLY A 1 462 ? -47.125 -28.234 -13.609 1 28.14 462 GLY A O 1
ATOM 3556 N N . GLY A 1 463 ? -48.062 -27.391 -11.875 1 24.11 463 GLY A N 1
ATOM 3557 C CA . GLY A 1 463 ? -48.656 -28.531 -11.188 1 24.11 463 GLY A CA 1
ATOM 3558 C C . GLY A 1 463 ? -49.812 -29.141 -11.953 1 24.11 463 GLY A C 1
ATOM 3559 O O . GLY A 1 463 ? -50.812 -28.469 -12.25 1 24.11 463 GLY A O 1
ATOM 3560 N N . ARG A 1 464 ? -49.688 -30.062 -12.906 1 23.02 464 ARG A N 1
ATOM 3561 C CA . ARG A 1 464 ? -50.719 -30.984 -13.336 1 23.02 464 ARG A CA 1
ATOM 3562 C C . ARG A 1 464 ? -51.344 -31.703 -12.148 1 23.02 464 ARG A C 1
ATOM 3564 O O . ARG A 1 464 ? -50.656 -32.344 -11.375 1 23.02 464 ARG A O 1
ATOM 3571 N N . GLY A 1 465 ? -52.562 -31.188 -11.773 1 19.7 465 GLY A N 1
ATOM 3572 C CA . GLY A 1 465 ? -53.719 -32.031 -11.461 1 19.7 465 GLY A CA 1
ATOM 3573 C C . GLY A 1 465 ? -54.094 -32.969 -12.594 1 19.7 465 GLY A C 1
ATOM 3574 O O . GLY A 1 465 ? -53.719 -32.719 -13.75 1 19.7 465 GLY A O 1
ATOM 3575 N N . MET B 1 1 ? 4.207 30.016 32.781 1 23.61 1 MET B N 1
ATOM 3576 C CA . MET B 1 1 ? 5.109 28.891 32.531 1 23.61 1 MET B CA 1
ATOM 3577 C C . MET B 1 1 ? 4.328 27.594 32.375 1 23.61 1 MET B C 1
ATOM 3579 O O . MET B 1 1 ? 3.734 27.078 33.312 1 23.61 1 MET B O 1
ATOM 3583 N N . TYR B 1 2 ? 3.605 27.406 31.266 1 32.12 2 TYR B N 1
ATOM 3584 C CA . TYR B 1 2 ? 2.473 26.594 30.844 1 32.12 2 TYR B CA 1
ATOM 3585 C C . TYR B 1 2 ? 2.699 25.125 31.188 1 32.12 2 TYR B C 1
ATOM 3587 O O . TYR B 1 2 ? 3.842 24.656 31.25 1 32.12 2 TYR B O 1
ATOM 3595 N N . ALA B 1 3 ? 1.875 24.516 32 1 35.59 3 ALA B N 1
ATOM 3596 C CA . ALA B 1 3 ? 1.721 23.141 32.438 1 35.59 3 ALA B CA 1
ATOM 3597 C C . ALA B 1 3 ? 1.929 22.172 31.281 1 35.59 3 ALA B C 1
ATOM 3599 O O . ALA B 1 3 ? 1.01 21.922 30.5 1 35.59 3 ALA B O 1
ATOM 3600 N N . GLN B 1 4 ? 2.871 22.25 30.5 1 48 4 GLN B N 1
ATOM 3601 C CA . GLN B 1 4 ? 3.283 21.219 29.562 1 48 4 GLN B CA 1
ATOM 3602 C C . GLN B 1 4 ? 3.127 19.828 30.156 1 48 4 GLN B C 1
ATOM 3604 O O . GLN B 1 4 ? 3.615 19.562 31.25 1 48 4 GLN B O 1
ATOM 3609 N N . SER B 1 5 ? 2.037 19.188 29.797 1 61.72 5 SER B N 1
ATOM 3610 C CA . SER B 1 5 ? 1.719 17.891 30.406 1 61.72 5 SER B CA 1
ATOM 3611 C C . SER B 1 5 ? 2.971 17.047 30.594 1 61.72 5 SER B C 1
ATOM 3613 O O . SER B 1 5 ? 3.906 17.125 29.797 1 61.72 5 SER B O 1
ATOM 3615 N N . ILE B 1 6 ? 3.303 16.875 31.812 1 65 6 ILE B N 1
ATOM 3616 C CA . ILE B 1 6 ? 4.367 15.977 32.25 1 65 6 ILE B CA 1
ATOM 3617 C C . ILE B 1 6 ? 4.434 14.766 31.328 1 65 6 ILE B C 1
ATOM 3619 O O . ILE B 1 6 ? 5.523 14.289 31 1 65 6 ILE B O 1
ATOM 3623 N N . ASP B 1 7 ? 3.244 14.562 30.781 1 65.12 7 ASP B N 1
ATOM 3624 C CA . ASP B 1 7 ? 3.189 13.391 29.906 1 65.12 7 ASP B CA 1
ATOM 3625 C C . ASP B 1 7 ? 3.846 13.672 28.562 1 65.12 7 ASP B C 1
ATOM 3627 O O . ASP B 1 7 ? 4.562 12.828 28.016 1 65.12 7 ASP B O 1
ATOM 3631 N N . LEU B 1 8 ? 3.65 14.805 28.156 1 73.38 8 LEU B N 1
ATOM 3632 C CA . LEU B 1 8 ? 4.246 15.18 26.891 1 73.38 8 LEU B CA 1
ATOM 3633 C C . LEU B 1 8 ? 5.766 15.273 27 1 73.38 8 LEU B C 1
ATOM 3635 O O . LEU B 1 8 ? 6.488 14.812 26.125 1 73.38 8 LEU B O 1
ATOM 3639 N N . LEU B 1 9 ? 6.113 15.82 28.078 1 75.19 9 LEU B N 1
ATOM 3640 C CA . LEU B 1 9 ? 7.547 15.969 28.297 1 75.19 9 LEU B CA 1
ATOM 3641 C C . LEU B 1 9 ? 8.227 14.602 28.391 1 75.19 9 LEU B C 1
ATOM 3643 O O . LEU B 1 9 ? 9.32 14.414 27.859 1 75.19 9 LEU B O 1
ATOM 3647 N N . ARG B 1 10 ? 7.582 13.805 29 1 74.62 10 ARG B N 1
ATOM 3648 C CA . ARG B 1 10 ? 8.125 12.453 29.141 1 74.62 10 ARG B CA 1
ATOM 3649 C C . ARG B 1 10 ? 8.188 11.758 27.781 1 74.62 10 ARG B C 1
ATOM 3651 O O . ARG B 1 10 ? 9.164 11.07 27.484 1 74.62 10 ARG B O 1
ATOM 3658 N N . HIS B 1 11 ? 7.16 11.93 27.031 1 74.31 11 HIS B N 1
ATOM 3659 C CA . HIS B 1 11 ? 7.129 11.344 25.703 1 74.31 11 HIS B CA 1
ATOM 3660 C C . HIS B 1 11 ? 8.258 11.891 24.828 1 74.31 11 HIS B C 1
ATOM 3662 O O . HIS B 1 11 ? 8.945 11.125 24.156 1 74.31 11 HIS B O 1
ATOM 3668 N N . LEU B 1 12 ? 8.43 13.094 24.969 1 75.62 12 LEU B N 1
ATOM 3669 C CA . LEU B 1 12 ? 9.484 13.742 24.188 1 75.62 12 LEU B CA 1
ATOM 3670 C C . LEU B 1 12 ? 10.859 13.258 24.625 1 75.62 12 LEU B C 1
ATOM 3672 O O . LEU B 1 12 ? 11.734 13.016 23.797 1 75.62 12 LEU B O 1
ATOM 3676 N N . ALA B 1 13 ? 10.93 13.141 25.891 1 76.25 13 ALA B N 1
ATOM 3677 C CA . ALA B 1 13 ? 12.211 12.688 26.422 1 76.25 13 ALA B CA 1
ATOM 3678 C C . ALA B 1 13 ? 12.484 11.242 26.031 1 76.25 13 ALA B C 1
ATOM 3680 O O . ALA B 1 13 ? 13.617 10.883 25.703 1 76.25 13 ALA B O 1
ATOM 3681 N N . PHE B 1 14 ? 11.453 10.57 25.984 1 72.25 14 PHE B N 1
ATOM 3682 C CA . PHE B 1 14 ? 11.578 9.148 25.703 1 72.25 14 PHE B CA 1
ATOM 3683 C C . PHE B 1 14 ? 12 8.914 24.25 1 72.25 14 PHE B C 1
ATOM 3685 O O . PHE B 1 14 ? 12.797 8.016 23.969 1 72.25 14 PHE B O 1
ATOM 3692 N N . PHE B 1 15 ? 11.5 9.758 23.406 1 70.25 15 PHE B N 1
ATOM 3693 C CA . PHE B 1 15 ? 11.742 9.516 21.984 1 70.25 15 PHE B CA 1
ATOM 3694 C C . PHE B 1 15 ? 12.859 10.406 21.469 1 70.25 15 PHE B C 1
ATOM 3696 O O . PHE B 1 15 ? 13.172 10.383 20.266 1 70.25 15 PHE B O 1
ATOM 3703 N N . SER B 1 16 ? 13.391 11.078 22.406 1 73.38 16 SER B N 1
ATOM 3704 C CA . SER B 1 16 ? 14.477 11.953 21.984 1 73.38 16 SER B CA 1
ATOM 3705 C C . SER B 1 16 ? 15.734 11.148 21.656 1 73.38 16 SER B C 1
ATOM 3707 O O . SER B 1 16 ? 16.156 10.297 22.438 1 73.38 16 SER B O 1
ATOM 3709 N N . PRO B 1 17 ? 16.25 11.453 20.484 1 70.5 17 PRO B N 1
ATOM 3710 C CA . PRO B 1 17 ? 17.516 10.773 20.156 1 70.5 17 PRO B CA 1
ATOM 3711 C C . PRO B 1 17 ? 18.688 11.25 21.031 1 70.5 17 PRO B C 1
ATOM 3713 O O . PRO B 1 17 ? 19.75 10.633 21.031 1 70.5 17 PRO B O 1
ATOM 3716 N N . LYS B 1 18 ? 18.469 12.273 21.812 1 72.62 18 LYS B N 1
ATOM 3717 C CA . LYS B 1 18 ? 19.547 12.867 22.594 1 72.62 18 LYS B CA 1
ATOM 3718 C C . LYS B 1 18 ? 19.594 12.258 24 1 72.62 18 LYS B C 1
ATOM 3720 O O . LYS B 1 18 ? 20.562 12.469 24.734 1 72.62 18 LYS B O 1
ATOM 3725 N N . LEU B 1 19 ? 18.5 11.531 24.328 1 74.62 19 LEU B N 1
ATOM 3726 C CA . LEU B 1 19 ? 18.406 10.969 25.672 1 74.62 19 LEU B CA 1
ATOM 3727 C C . LEU B 1 19 ? 18.266 9.453 25.609 1 74.62 19 LEU B C 1
ATOM 3729 O O . LEU B 1 19 ? 17.609 8.922 24.719 1 74.62 19 LEU B O 1
ATOM 3733 N N . ASP B 1 20 ? 19 8.891 26.422 1 74.81 20 ASP B N 1
ATOM 3734 C CA . ASP B 1 20 ? 18.781 7.465 26.625 1 74.81 20 ASP B CA 1
ATOM 3735 C C . ASP B 1 20 ? 17.469 7.211 27.375 1 74.81 20 ASP B C 1
ATOM 3737 O O . ASP B 1 20 ? 17.328 7.637 28.531 1 74.81 20 ASP B O 1
ATOM 3741 N N . PRO B 1 21 ? 16.562 6.578 26.734 1 76.25 21 PRO B N 1
ATOM 3742 C CA . PRO B 1 21 ? 15.266 6.359 27.391 1 76.25 21 PRO B CA 1
ATOM 3743 C C . PRO B 1 21 ? 15.391 5.621 28.719 1 76.25 21 PRO B C 1
ATOM 3745 O O . PRO B 1 21 ? 14.562 5.801 29.609 1 76.25 21 PRO B O 1
ATOM 3748 N N . THR B 1 22 ? 16.375 4.855 28.875 1 74.06 22 THR B N 1
ATOM 3749 C CA . THR B 1 22 ? 16.547 4.07 30.094 1 74.06 22 THR B CA 1
ATOM 3750 C C . THR B 1 22 ? 17 4.961 31.234 1 74.06 22 THR B C 1
ATOM 3752 O O . THR B 1 22 ? 16.875 4.582 32.406 1 74.06 22 THR B O 1
ATOM 3755 N N . SER B 1 23 ? 17.5 6.117 30.953 1 75 23 SER B N 1
ATOM 3756 C CA . SER B 1 23 ? 18 7.023 31.969 1 75 23 SER B CA 1
ATOM 3757 C C . SER B 1 23 ? 16.875 7.879 32.562 1 75 23 SER B C 1
ATOM 3759 O O . SER B 1 23 ? 17.078 8.594 33.531 1 75 23 SER B O 1
ATOM 3761 N N . LEU B 1 24 ? 15.758 7.738 31.891 1 76.81 24 LEU B N 1
ATOM 3762 C CA . LEU B 1 24 ? 14.656 8.578 32.344 1 76.81 24 LEU B CA 1
ATOM 3763 C C . LEU B 1 24 ? 14.117 8.094 33.688 1 76.81 24 LEU B C 1
ATOM 3765 O O . LEU B 1 24 ? 14.062 6.891 33.938 1 76.81 24 LEU B O 1
ATOM 3769 N N . PRO B 1 25 ? 13.922 9.109 34.562 1 74 25 PRO B N 1
ATOM 3770 C CA . PRO B 1 25 ? 13.391 8.703 35.844 1 74 25 PRO B CA 1
ATOM 3771 C C . PRO B 1 25 ? 12.047 7.98 35.75 1 74 25 PRO B C 1
ATOM 3773 O O . PRO B 1 25 ? 11.305 8.195 34.781 1 74 25 PRO B O 1
ATOM 3776 N N . SER B 1 26 ? 11.859 7.016 36.594 1 63.78 26 SER B N 1
ATOM 3777 C CA . SER B 1 26 ? 10.625 6.238 36.625 1 63.78 26 SER B CA 1
ATOM 3778 C C . SER B 1 26 ? 9.406 7.133 36.844 1 63.78 26 SER B C 1
ATOM 3780 O O . SER B 1 26 ? 9.531 8.227 37.406 1 63.78 26 SER B O 1
ATOM 3782 N N . GLU B 1 27 ? 8.188 6.891 36.188 1 59.88 27 GLU B N 1
ATOM 3783 C CA . GLU B 1 27 ? 6.934 7.641 36.188 1 59.88 27 GLU B CA 1
ATOM 3784 C C . GLU B 1 27 ? 6.57 8.109 37.594 1 59.88 27 GLU B C 1
ATOM 3786 O O . GLU B 1 27 ? 5.949 9.164 37.75 1 59.88 27 GLU B O 1
ATOM 3791 N N . GLU B 1 28 ? 6.742 7.258 38.656 1 52.47 28 GLU B N 1
ATOM 3792 C CA . GLU B 1 28 ? 6.309 7.547 40 1 52.47 28 GLU B CA 1
ATOM 3793 C C . GLU B 1 28 ? 7.031 8.773 40.562 1 52.47 28 GLU B C 1
ATOM 3795 O O . GLU B 1 28 ? 6.457 9.531 41.344 1 52.47 28 GLU B O 1
ATOM 3800 N N . ASP B 1 29 ? 8.359 8.703 40.75 1 52.09 29 ASP B N 1
ATOM 3801 C CA . ASP B 1 29 ? 9.133 9.469 41.719 1 52.09 29 ASP B CA 1
ATOM 3802 C C . ASP B 1 29 ? 9.453 10.867 41.188 1 52.09 29 ASP B C 1
ATOM 3804 O O . ASP B 1 29 ? 9.211 11.867 41.875 1 52.09 29 ASP B O 1
ATOM 3808 N N . ALA B 1 30 ? 10.578 10.969 40.25 1 55.88 30 ALA B N 1
ATOM 3809 C CA . ALA B 1 30 ? 11.406 12.156 40.062 1 55.88 30 ALA B CA 1
ATOM 3810 C C . ALA B 1 30 ? 10.875 13.023 38.906 1 55.88 30 ALA B C 1
ATOM 3812 O O . ALA B 1 30 ? 10.312 12.5 37.938 1 55.88 30 ALA B O 1
ATOM 3813 N N . ASP B 1 31 ? 10.492 14.312 39.094 1 69.88 31 ASP B N 1
ATOM 3814 C CA . ASP B 1 31 ? 10.055 15.391 38.219 1 69.88 31 ASP B CA 1
ATOM 3815 C C . ASP B 1 31 ? 10.883 15.438 36.938 1 69.88 31 ASP B C 1
ATOM 3817 O O . ASP B 1 31 ? 12.078 15.719 36.969 1 69.88 31 ASP B O 1
ATOM 3821 N N . ILE B 1 32 ? 10.414 14.703 35.875 1 77.31 32 ILE B N 1
ATOM 3822 C CA . ILE B 1 32 ? 11.094 14.711 34.594 1 77.31 32 ILE B CA 1
ATOM 3823 C C . ILE B 1 32 ? 11.656 16.109 34.312 1 77.31 32 ILE B C 1
ATOM 3825 O O . ILE B 1 32 ? 12.727 16.234 33.719 1 77.31 32 ILE B O 1
ATOM 3829 N N . ARG B 1 33 ? 11.023 16.984 34.906 1 76.06 33 ARG B N 1
ATOM 3830 C CA . ARG B 1 33 ? 11.5 18.359 34.719 1 76.06 33 ARG B CA 1
ATOM 3831 C C . ARG B 1 33 ? 12.82 18.578 35.469 1 76.06 33 ARG B C 1
ATOM 3833 O O . ARG B 1 33 ? 13.75 19.172 34.906 1 76.06 33 ARG B O 1
ATOM 3840 N N . LYS B 1 34 ? 12.742 18.094 36.656 1 76.19 34 LYS B N 1
ATOM 3841 C CA . LYS B 1 34 ? 13.953 18.219 37.469 1 76.19 34 LYS B CA 1
ATOM 3842 C C . LYS B 1 34 ? 15.109 17.453 36.844 1 76.19 34 LYS B C 1
ATOM 3844 O O . LYS B 1 34 ? 16.25 17.938 36.844 1 76.19 34 LYS B O 1
ATOM 3849 N N . PHE B 1 35 ? 14.734 16.344 36.375 1 77.75 35 PHE B N 1
ATOM 3850 C CA . PHE B 1 35 ? 15.742 15.508 35.75 1 77.75 35 PHE B CA 1
ATOM 3851 C C . PHE B 1 35 ? 16.328 16.203 34.5 1 77.75 35 PHE B C 1
ATOM 3853 O O . PHE B 1 35 ? 17.547 16.281 34.375 1 77.75 35 PHE B O 1
ATOM 3860 N N . LEU B 1 36 ? 15.477 16.766 33.688 1 77.69 36 LEU B N 1
ATOM 3861 C CA . LEU B 1 36 ? 15.93 17.406 32.469 1 77.69 36 LEU B CA 1
ATOM 3862 C C . LEU B 1 36 ? 16.734 18.672 32.75 1 77.69 36 LEU B C 1
ATOM 3864 O O . LEU B 1 36 ? 17.703 18.953 32.062 1 77.69 36 LEU B O 1
ATOM 3868 N N . LYS B 1 37 ? 16.344 19.297 33.844 1 75.12 37 LYS B N 1
ATOM 3869 C CA . LYS B 1 37 ? 17.047 20.5 34.25 1 75.12 37 LYS B CA 1
ATOM 3870 C C . LYS B 1 37 ? 18.438 20.172 34.781 1 75.12 37 LYS B C 1
ATOM 3872 O O . LYS B 1 37 ? 19.391 20.922 34.562 1 75.12 37 LYS B O 1
ATOM 3877 N N . SER B 1 38 ? 18.453 19.062 35.406 1 75.06 38 SER B N 1
ATOM 3878 C CA . SER B 1 38 ? 19.719 18.656 36 1 75.06 38 SER B CA 1
ATOM 3879 C C . SER B 1 38 ? 20.719 18.219 34.938 1 75.06 38 SER B C 1
ATOM 3881 O O . SER B 1 38 ? 21.938 18.328 35.125 1 75.06 38 SER B O 1
ATOM 3883 N N . GLN B 1 39 ? 20.172 17.672 33.875 1 71.94 39 GLN B N 1
ATOM 3884 C CA . GLN B 1 39 ? 21.031 17.156 32.844 1 71.94 39 GLN B CA 1
ATOM 3885 C C . GLN B 1 39 ? 21.547 18.281 31.938 1 71.94 39 GLN B C 1
ATOM 3887 O O . GLN B 1 39 ? 22.469 18.094 31.156 1 71.94 39 GLN B O 1
ATOM 3892 N N . SER B 1 40 ? 20.844 19.375 31.953 1 64.19 40 SER B N 1
ATOM 3893 C CA . SER B 1 40 ? 21.266 20.531 31.141 1 64.19 40 SER B CA 1
ATOM 3894 C C . SER B 1 40 ? 21.891 21.609 32 1 64.19 40 SER B C 1
ATOM 3896 O O . SER B 1 40 ? 21.203 22.531 32.469 1 64.19 40 SER B O 1
ATOM 3898 N N . PRO B 1 41 ? 23.125 21.375 32.5 1 57.53 41 PRO B N 1
ATOM 3899 C CA . PRO B 1 41 ? 23.734 22.359 33.406 1 57.53 41 PRO B CA 1
ATOM 3900 C C . PRO B 1 41 ? 23.688 23.781 32.875 1 57.53 41 PRO B C 1
ATOM 3902 O O . PRO B 1 41 ? 23.641 24.734 33.625 1 57.53 41 PRO B O 1
ATOM 3905 N N . ASP B 1 42 ? 23.969 23.938 31.547 1 54.44 42 ASP B N 1
ATOM 3906 C CA . ASP B 1 42 ? 23.984 25.297 31 1 54.44 42 ASP B CA 1
ATOM 3907 C C . ASP B 1 42 ? 22.609 25.688 30.484 1 54.44 42 ASP B C 1
ATOM 3909 O O . ASP B 1 42 ? 21.953 24.922 29.781 1 54.44 42 ASP B O 1
ATOM 3913 N N . THR B 1 43 ? 21.922 26.531 31.172 1 53.19 43 THR B N 1
ATOM 3914 C CA . THR B 1 43 ? 20.594 27.109 30.938 1 53.19 43 THR B CA 1
ATOM 3915 C C . THR B 1 43 ? 20.359 27.328 29.438 1 53.19 43 THR B C 1
ATOM 3917 O O . THR B 1 43 ? 19.219 27.516 29.016 1 53.19 43 THR B O 1
ATOM 3920 N N . SER B 1 44 ? 21.422 27.328 28.672 1 53.31 44 SER B N 1
ATOM 3921 C CA . SER B 1 44 ? 21.281 27.75 27.281 1 53.31 44 SER B CA 1
ATOM 3922 C C . SER B 1 44 ? 20.969 26.547 26.375 1 53.31 44 SER B C 1
ATOM 3924 O O . SER B 1 44 ? 20.578 26.719 25.219 1 53.31 44 SER B O 1
ATOM 3926 N N . THR B 1 45 ? 21.203 25.359 26.922 1 59.56 45 THR B N 1
ATOM 3927 C CA . THR B 1 45 ? 21.047 24.234 26.016 1 59.56 45 THR B CA 1
ATOM 3928 C C . THR B 1 45 ? 19.875 23.359 26.422 1 59.56 45 THR B C 1
ATOM 3930 O O . THR B 1 45 ? 19.719 23.031 27.609 1 59.56 45 THR B O 1
ATOM 3933 N N . CYS B 1 46 ? 18.797 23.453 25.719 1 64.69 46 CYS B N 1
ATOM 3934 C CA . CYS B 1 46 ? 17.656 22.562 25.922 1 64.69 46 CYS B CA 1
ATOM 3935 C C . CYS B 1 46 ? 18.031 21.125 25.547 1 64.69 46 CYS B C 1
ATOM 3937 O O . CYS B 1 46 ? 18.438 20.875 24.406 1 64.69 46 CYS B O 1
ATOM 3939 N N . LEU B 1 47 ? 18.062 20.219 26.562 1 73.06 47 LEU B N 1
ATOM 3940 C CA . LEU B 1 47 ? 18.453 18.828 26.375 1 73.06 47 LEU B CA 1
ATOM 3941 C C . LEU B 1 47 ? 17.594 18.156 25.297 1 73.06 47 LEU B C 1
ATOM 3943 O O . LEU B 1 47 ? 18.078 17.281 24.594 1 73.06 47 LEU B O 1
ATOM 3947 N N . LEU B 1 48 ? 16.422 18.734 25.156 1 77.31 48 LEU B N 1
ATOM 3948 C CA . LEU B 1 48 ? 15.492 18.016 24.281 1 77.31 48 LEU B CA 1
ATOM 3949 C C . LEU B 1 48 ? 15.422 18.656 22.906 1 77.31 48 LEU B C 1
ATOM 3951 O O . LEU B 1 48 ? 14.703 18.172 22.016 1 77.31 48 LEU B O 1
ATOM 3955 N N . SER B 1 49 ? 16.172 19.766 22.812 1 82.56 49 SER B N 1
ATOM 3956 C CA . SER B 1 49 ? 16.062 20.469 21.547 1 82.56 49 SER B CA 1
ATOM 3957 C C . SER B 1 49 ? 17.422 21 21.094 1 82.56 49 SER B C 1
ATOM 3959 O O . SER B 1 49 ? 18.188 21.5 21.906 1 82.56 49 SER B O 1
ATOM 3961 N N . GLU B 1 50 ? 17.672 20.938 19.891 1 86.88 50 GLU B N 1
ATOM 3962 C CA . GLU B 1 50 ? 18.859 21.547 19.297 1 86.88 50 GLU B CA 1
ATOM 3963 C C . GLU B 1 50 ? 18.516 22.828 18.547 1 86.88 50 GLU B C 1
ATOM 3965 O O . GLU B 1 50 ? 19.375 23.438 17.906 1 86.88 50 GLU B O 1
ATOM 3970 N N . LEU B 1 51 ? 17.312 23.266 18.672 1 89.44 51 LEU B N 1
ATOM 3971 C CA . LEU B 1 51 ? 16.828 24.406 17.891 1 89.44 51 LEU B CA 1
ATOM 3972 C C . LEU B 1 51 ? 17.594 25.672 18.266 1 89.44 51 LEU B C 1
ATOM 3974 O O . LEU B 1 51 ? 18.016 26.422 17.375 1 89.44 51 LEU B O 1
ATOM 3978 N N . PRO B 1 52 ? 17.859 25.891 19.516 1 89 52 PRO B N 1
ATOM 3979 C CA . PRO B 1 52 ? 18.609 27.109 19.859 1 89 52 PRO B CA 1
ATOM 3980 C C . PRO B 1 52 ? 20 27.125 19.219 1 89 52 PRO B C 1
ATOM 3982 O O . PRO B 1 52 ? 20.484 28.203 18.828 1 89 52 PRO B O 1
ATOM 3985 N N . GLU B 1 53 ? 20.547 25.953 19.047 1 91.31 53 GLU B N 1
ATOM 3986 C CA . GLU B 1 53 ? 21.859 25.875 18.422 1 91.31 53 GLU B CA 1
ATOM 3987 C C . GLU B 1 53 ? 21.766 26.172 16.922 1 91.31 53 GLU B C 1
ATOM 3989 O O . GLU B 1 53 ? 22.703 26.734 16.344 1 91.31 53 GLU B O 1
ATOM 3994 N N . PHE B 1 54 ? 20.734 25.812 16.359 1 94.19 54 PHE B N 1
ATOM 3995 C CA . PHE B 1 54 ? 20.547 26.109 14.945 1 94.19 54 PHE B CA 1
ATOM 3996 C C . PHE B 1 54 ? 20.234 27.578 14.734 1 94.19 54 PHE B C 1
ATOM 3998 O O . PHE B 1 54 ? 20.688 28.188 13.766 1 94.19 54 PHE B O 1
ATOM 4005 N N . ILE B 1 55 ? 19.516 28.188 15.672 1 92.19 55 ILE B N 1
ATOM 4006 C CA . ILE B 1 55 ? 19.156 29.594 15.578 1 92.19 55 ILE B CA 1
ATOM 4007 C C . ILE B 1 55 ? 20.391 30.469 15.773 1 92.19 55 ILE B C 1
ATOM 4009 O O . ILE B 1 55 ? 20.594 31.438 15.055 1 92.19 55 ILE B O 1
ATOM 4013 N N . SER B 1 56 ? 21.234 30.031 16.656 1 91.69 56 SER B N 1
ATOM 4014 C CA . SER B 1 56 ? 22.422 30.812 16.984 1 91.69 56 SER B CA 1
ATOM 4015 C C . SER B 1 56 ? 23.5 30.625 15.922 1 91.69 56 SER B C 1
ATOM 4017 O O . SER B 1 56 ? 24.453 31.406 15.867 1 91.69 56 SER B O 1
ATOM 4019 N N . GLY B 1 57 ? 23.406 29.531 15.148 1 92.81 57 GLY B N 1
ATOM 4020 C CA . GLY B 1 57 ? 24.406 29.25 14.133 1 92.81 57 GLY B CA 1
ATOM 4021 C C . GLY B 1 57 ? 25.484 28.281 14.609 1 92.81 57 GLY B C 1
ATOM 4022 O O . GLY B 1 57 ? 26.375 27.922 13.844 1 92.81 57 GLY B O 1
ATOM 4023 N N . ALA B 1 58 ? 25.375 27.906 15.867 1 93.25 58 ALA B N 1
ATOM 4024 C CA . ALA B 1 58 ? 26.312 26.922 16.375 1 93.25 58 ALA B CA 1
ATOM 4025 C C . ALA B 1 58 ? 26.219 25.609 15.586 1 93.25 58 ALA B C 1
ATOM 4027 O O . ALA B 1 58 ? 27.219 24.906 15.422 1 93.25 58 ALA B O 1
ATOM 4028 N N . LYS B 1 59 ? 25.016 25.219 15.211 1 93.56 59 LYS B N 1
ATOM 4029 C CA . LYS B 1 59 ? 24.75 24.109 14.281 1 93.56 59 LYS B CA 1
ATOM 4030 C C . LYS B 1 59 ? 24.156 24.625 12.977 1 93.56 59 LYS B C 1
ATOM 4032 O O . LYS B 1 59 ? 23.5 25.672 12.961 1 93.56 59 LYS B O 1
ATOM 4037 N N . ARG B 1 60 ? 24.5 23.938 11.961 1 95.44 60 ARG B N 1
ATOM 4038 C CA . ARG B 1 60 ? 24 24.375 10.664 1 95.44 60 ARG B CA 1
ATOM 4039 C C . ARG B 1 60 ? 23.531 23.172 9.836 1 95.44 60 ARG B C 1
ATOM 4041 O O . ARG B 1 60 ? 24.062 22.062 9.977 1 95.44 60 ARG B O 1
ATOM 4048 N N . LEU B 1 61 ? 22.5 23.359 9.07 1 95.75 61 LEU B N 1
ATOM 4049 C CA . LEU B 1 61 ? 22.109 22.391 8.062 1 95.75 61 LEU B CA 1
ATOM 4050 C C . LEU B 1 61 ? 22.984 22.5 6.824 1 95.75 61 LEU B C 1
ATOM 4052 O O . LEU B 1 61 ? 23.125 23.594 6.254 1 95.75 61 LEU B O 1
ATOM 4056 N N . ALA B 1 62 ? 23.578 21.406 6.391 1 94.38 62 ALA B N 1
ATOM 4057 C CA . ALA B 1 62 ? 24.562 21.406 5.32 1 94.38 62 ALA B CA 1
ATOM 4058 C C . ALA B 1 62 ? 23.906 21.562 3.955 1 94.38 62 ALA B C 1
ATOM 4060 O O . ALA B 1 62 ? 24.531 22.031 3.002 1 94.38 62 ALA B O 1
ATOM 4061 N N . VAL B 1 63 ? 22.688 21.125 3.838 1 93 63 VAL B N 1
ATOM 4062 C CA . VAL B 1 63 ? 21.938 21.188 2.588 1 93 63 VAL B CA 1
ATOM 4063 C C . VAL B 1 63 ? 20.547 21.719 2.844 1 93 63 VAL B C 1
ATOM 4065 O O . VAL B 1 63 ? 20.078 21.734 3.986 1 93 63 VAL B O 1
ATOM 4068 N N . PRO B 1 64 ? 19.891 22.25 1.816 1 92.81 64 PRO B N 1
ATOM 4069 C CA . PRO B 1 64 ? 18.5 22.672 2.014 1 92.81 64 PRO B CA 1
ATOM 4070 C C . PRO B 1 64 ? 17.625 21.531 2.52 1 92.81 64 PRO B C 1
ATOM 4072 O O . PRO B 1 64 ? 17.703 20.406 2.012 1 92.81 64 PRO B O 1
ATOM 4075 N N . VAL B 1 65 ? 16.938 21.781 3.537 1 95.19 65 VAL B N 1
ATOM 4076 C CA . VAL B 1 65 ? 15.984 20.844 4.129 1 95.19 65 VAL B CA 1
ATOM 4077 C C . VAL B 1 65 ? 14.562 21.391 3.992 1 95.19 65 VAL B C 1
ATOM 4079 O O . VAL B 1 65 ? 14.281 22.516 4.414 1 95.19 65 VAL B O 1
ATOM 4082 N N . TYR B 1 66 ? 13.734 20.594 3.309 1 95.12 66 TYR B N 1
ATOM 4083 C CA . TYR B 1 66 ? 12.32 20.922 3.17 1 95.12 66 TYR B CA 1
ATOM 4084 C C . TYR B 1 66 ? 11.461 20.031 4.055 1 95.12 66 TYR B C 1
ATOM 4086 O O . TYR B 1 66 ? 11.594 18.812 4.027 1 95.12 66 TYR B O 1
ATOM 4094 N N . THR B 1 67 ? 10.68 20.594 4.875 1 94.5 67 THR B N 1
ATOM 4095 C CA . THR B 1 67 ? 9.859 19.812 5.789 1 94.5 67 THR B CA 1
ATOM 4096 C C . THR B 1 67 ? 8.5 20.484 5.996 1 94.5 67 THR B C 1
ATOM 4098 O O . THR B 1 67 ? 8.312 21.656 5.645 1 94.5 67 THR B O 1
ATOM 4101 N N . ILE B 1 68 ? 7.543 19.75 6.453 1 95.62 68 ILE B N 1
ATOM 4102 C CA . ILE B 1 68 ? 6.316 20.266 7.043 1 95.62 68 ILE B CA 1
ATOM 4103 C C . ILE B 1 68 ? 6.34 20.062 8.555 1 95.62 68 ILE B C 1
ATOM 4105 O O . ILE B 1 68 ? 7.164 19.312 9.07 1 95.62 68 ILE B O 1
ATOM 4109 N N . TRP B 1 69 ? 5.523 20.875 9.273 1 93.44 69 TRP B N 1
ATOM 4110 C CA . TRP B 1 69 ? 5.441 20.578 10.703 1 93.44 69 TRP B CA 1
ATOM 4111 C C . TRP B 1 69 ? 4.516 19.391 10.961 1 93.44 69 TRP B C 1
ATOM 4113 O O . TRP B 1 69 ? 3.543 19.188 10.227 1 93.44 69 TRP B O 1
ATOM 4123 N N . GLY B 1 70 ? 4.801 18.562 11.945 1 91.44 70 GLY B N 1
ATOM 4124 C CA . GLY B 1 70 ? 4.051 17.359 12.273 1 91.44 70 GLY B CA 1
ATOM 4125 C C . GLY B 1 70 ? 2.879 17.609 13.203 1 91.44 70 GLY B C 1
ATOM 4126 O O . GLY B 1 70 ? 2.412 18.75 13.312 1 91.44 70 GLY B O 1
ATOM 4127 N N . SER B 1 71 ? 2.406 16.531 13.812 1 91 71 SER B N 1
ATOM 4128 C CA . SER B 1 71 ? 1.194 16.609 14.625 1 91 71 SER B CA 1
ATOM 4129 C C . SER B 1 71 ? 1.522 16.875 16.094 1 91 71 SER B C 1
ATOM 4131 O O . SER B 1 71 ? 0.637 17.234 16.875 1 91 71 SER B O 1
ATOM 4133 N N . SER B 1 72 ? 2.766 16.766 16.453 1 86.56 72 SER B N 1
ATOM 4134 C CA . SER B 1 72 ? 3.105 16.844 17.859 1 86.56 72 SER B CA 1
ATOM 4135 C C . SER B 1 72 ? 4.059 18 18.125 1 86.56 72 SER B C 1
ATOM 4137 O O . SER B 1 72 ? 4.879 17.938 19.047 1 86.56 72 SER B O 1
ATOM 4139 N N . GLU B 1 73 ? 3.912 19.047 17.375 1 89.06 73 GLU B N 1
ATOM 4140 C CA . GLU B 1 73 ? 4.781 20.203 17.547 1 89.06 73 GLU B CA 1
ATOM 4141 C C . GLU B 1 73 ? 4.203 21.203 18.547 1 89.06 73 GLU B C 1
ATOM 4143 O O . GLU B 1 73 ? 3.047 21.062 18.969 1 89.06 73 GLU B O 1
ATOM 4148 N N . ASP B 1 74 ? 5.094 22.094 18.984 1 89.38 74 ASP B N 1
ATOM 4149 C CA . ASP B 1 74 ? 4.633 23.297 19.688 1 89.38 74 ASP B CA 1
ATOM 4150 C C . ASP B 1 74 ? 4.188 24.375 18.703 1 89.38 74 ASP B C 1
ATOM 4152 O O . ASP B 1 74 ? 5.004 24.922 17.953 1 89.38 74 ASP B O 1
ATOM 4156 N N . VAL B 1 75 ? 2.943 24.703 18.797 1 93.44 75 VAL B N 1
ATOM 4157 C CA . VAL B 1 75 ? 2.359 25.594 17.812 1 93.44 75 VAL B CA 1
ATOM 4158 C C . VAL B 1 75 ? 3.025 26.969 17.891 1 93.44 75 VAL B C 1
ATOM 4160 O O . VAL B 1 75 ? 3.15 27.672 16.875 1 93.44 75 VAL B O 1
ATOM 4163 N N . ARG B 1 76 ? 3.516 27.438 19.031 1 91.62 76 ARG B N 1
ATOM 4164 C CA . ARG B 1 76 ? 4.156 28.734 19.203 1 91.62 76 ARG B CA 1
ATOM 4165 C C . ARG B 1 76 ? 5.457 28.812 18.406 1 91.62 76 ARG B C 1
ATOM 4167 O O . ARG B 1 76 ? 5.797 29.859 17.875 1 91.62 76 ARG B O 1
ATOM 4174 N N . VAL B 1 77 ? 6.098 27.672 18.406 1 92.81 77 VAL B N 1
ATOM 4175 C CA . VAL B 1 77 ? 7.348 27.625 17.656 1 92.81 77 VAL B CA 1
ATOM 4176 C C . VAL B 1 77 ? 7.055 27.672 16.156 1 92.81 77 VAL B C 1
ATOM 4178 O O . VAL B 1 77 ? 7.723 28.391 15.406 1 92.81 77 VAL B O 1
ATOM 4181 N N . VAL B 1 78 ? 6.055 26.938 15.75 1 94.19 78 VAL B N 1
ATOM 4182 C CA . VAL B 1 78 ? 5.66 26.922 14.344 1 94.19 78 VAL B CA 1
ATOM 4183 C C . VAL B 1 78 ? 5.277 28.344 13.906 1 94.19 78 VAL B C 1
ATOM 4185 O O . VAL B 1 78 ? 5.684 28.797 12.828 1 94.19 78 VAL B O 1
ATOM 4188 N N . GLU B 1 79 ? 4.609 29.016 14.742 1 92.94 79 GLU B N 1
ATOM 4189 C CA . GLU B 1 79 ? 4.172 30.375 14.445 1 92.94 79 GLU B CA 1
ATOM 4190 C C . GLU B 1 79 ? 5.359 31.328 14.336 1 92.94 79 GLU B C 1
ATOM 4192 O O . GLU B 1 79 ? 5.34 32.25 13.523 1 92.94 79 GLU B O 1
ATOM 4197 N N . LYS B 1 80 ? 6.285 31.125 15.164 1 92.81 80 LYS B N 1
ATOM 4198 C CA . LYS B 1 80 ? 7.473 31.969 15.109 1 92.81 80 LYS B CA 1
ATOM 4199 C C . LYS B 1 80 ? 8.242 31.766 13.805 1 92.81 80 LYS B C 1
ATOM 4201 O O . LYS B 1 80 ? 8.852 32.688 13.281 1 92.81 80 LYS B O 1
ATOM 4206 N N . PHE B 1 81 ? 8.227 30.562 13.305 1 93.38 81 PHE B N 1
ATOM 4207 C CA . PHE B 1 81 ? 8.797 30.344 11.984 1 93.38 81 PHE B CA 1
ATOM 4208 C C . PHE B 1 81 ? 7.922 30.969 10.906 1 93.38 81 PHE B C 1
ATOM 4210 O O . PHE B 1 81 ? 8.438 31.547 9.945 1 93.38 81 PHE B O 1
ATOM 4217 N N . ALA B 1 82 ? 6.637 30.906 11.102 1 91.88 82 ALA B N 1
ATOM 4218 C CA . ALA B 1 82 ? 5.695 31.453 10.133 1 91.88 82 ALA B CA 1
ATOM 4219 C C . ALA B 1 82 ? 5.828 32.969 10.047 1 91.88 82 ALA B C 1
ATOM 4221 O O . ALA B 1 82 ? 5.672 33.562 8.969 1 91.88 82 ALA B O 1
ATOM 4222 N N . SER B 1 83 ? 6.152 33.625 11.195 1 88.88 83 SER B N 1
ATOM 4223 C CA . SER B 1 83 ? 6.27 35.094 11.25 1 88.88 83 SER B CA 1
ATOM 4224 C C . SER B 1 83 ? 7.699 35.531 10.953 1 88.88 83 SER B C 1
ATOM 4226 O O . SER B 1 83 ? 7.992 36.719 10.969 1 88.88 83 SER B O 1
ATOM 4228 N N . SER B 1 84 ? 8.602 34.625 10.789 1 89.06 84 SER B N 1
ATOM 4229 C CA . SER B 1 84 ? 10.008 34.875 10.508 1 89.06 84 SER B CA 1
ATOM 4230 C C . SER B 1 84 ? 10.727 35.438 11.742 1 89.06 84 SER B C 1
ATOM 4232 O O . SER B 1 84 ? 11.781 36.062 11.625 1 89.06 84 SER B O 1
ATOM 4234 N N . GLU B 1 85 ? 10.023 35.281 12.859 1 91.19 85 GLU B N 1
ATOM 4235 C CA . GLU B 1 85 ? 10.727 35.594 14.102 1 91.19 85 GLU B CA 1
ATOM 4236 C C . GLU B 1 85 ? 11.891 34.625 14.328 1 91.19 85 GLU B C 1
ATOM 4238 O O . GLU B 1 85 ? 12.922 35.031 14.875 1 91.19 85 GLU B O 1
ATOM 4243 N N . LEU B 1 86 ? 11.648 33.375 13.984 1 92.88 86 LEU B N 1
ATOM 4244 C CA . LEU B 1 86 ? 12.703 32.344 14 1 92.88 86 LEU B CA 1
ATOM 4245 C C . LEU B 1 86 ? 13.133 32 12.586 1 92.88 86 LEU B C 1
ATOM 4247 O O . LEU B 1 86 ? 12.305 31.953 11.672 1 92.88 86 LEU B O 1
ATOM 4251 N N . HIS B 1 87 ? 14.414 31.859 12.469 1 92.19 87 HIS B N 1
ATOM 4252 C CA . HIS B 1 87 ? 14.969 31.484 11.172 1 92.19 87 HIS B CA 1
ATOM 4253 C C . HIS B 1 87 ? 16.172 30.578 11.336 1 92.19 87 HIS B C 1
ATOM 4255 O O . HIS B 1 87 ? 17.016 30.797 12.211 1 92.19 87 HIS B O 1
ATOM 4261 N N . VAL B 1 88 ? 16.172 29.547 10.633 1 94.69 88 VAL B N 1
ATOM 4262 C CA . VAL B 1 88 ? 17.312 28.656 10.523 1 94.69 88 VAL B CA 1
ATOM 4263 C C . VAL B 1 88 ? 17.75 28.547 9.07 1 94.69 88 VAL B C 1
ATOM 4265 O O . VAL B 1 88 ? 16.984 28.109 8.211 1 94.69 88 VAL B O 1
ATOM 4268 N N . PRO B 1 89 ? 19 28.938 8.781 1 94 89 PRO B N 1
ATOM 4269 C CA . PRO B 1 89 ? 19.469 28.828 7.395 1 94 89 PRO B CA 1
ATOM 4270 C C . PRO B 1 89 ? 19.312 27.422 6.82 1 94 89 PRO B C 1
ATOM 4272 O O . PRO B 1 89 ? 19.609 26.438 7.5 1 94 89 PRO B O 1
ATOM 4275 N N . ASN B 1 90 ? 18.766 27.281 5.609 1 93.94 90 ASN B N 1
ATOM 4276 C CA . ASN B 1 90 ? 18.594 26.062 4.832 1 93.94 90 ASN B CA 1
ATOM 4277 C C . ASN B 1 90 ? 17.375 25.266 5.293 1 93.94 90 ASN B C 1
ATOM 4279 O O . ASN B 1 90 ? 17.031 24.25 4.699 1 93.94 90 ASN B O 1
ATOM 4283 N N . LEU B 1 91 ? 16.719 25.766 6.309 1 95.25 91 LEU B N 1
ATOM 4284 C CA . LEU B 1 91 ? 15.477 25.109 6.715 1 95.25 91 LEU B CA 1
ATOM 4285 C C . LEU B 1 91 ? 14.281 25.75 6.023 1 95.25 91 LEU B C 1
ATOM 4287 O O . LEU B 1 91 ? 14.047 26.953 6.172 1 95.25 91 LEU B O 1
ATOM 4291 N N . HIS B 1 92 ? 13.555 25.016 5.242 1 93.69 92 HIS B N 1
ATOM 4292 C CA . HIS B 1 92 ? 12.367 25.484 4.539 1 93.69 92 HIS B CA 1
ATOM 4293 C C . HIS B 1 92 ? 11.133 24.703 4.98 1 93.69 92 HIS B C 1
ATOM 4295 O O . HIS B 1 92 ? 11.016 23.516 4.723 1 93.69 92 HIS B O 1
ATOM 4301 N N . ILE B 1 93 ? 10.312 25.375 5.629 1 94.88 93 ILE B N 1
ATOM 4302 C CA . ILE B 1 93 ? 9.062 24.75 6.055 1 94.88 93 ILE B CA 1
ATOM 4303 C C . ILE B 1 93 ? 7.98 25 5.004 1 94.88 93 ILE B C 1
ATOM 4305 O O . ILE B 1 93 ? 7.406 26.094 4.934 1 94.88 93 ILE B O 1
ATOM 4309 N N . VAL B 1 94 ? 7.645 23.953 4.289 1 94.5 94 VAL B N 1
ATOM 4310 C CA . VAL B 1 94 ? 6.73 24.016 3.156 1 94.5 94 VAL B CA 1
ATOM 4311 C C . VAL B 1 94 ? 5.32 24.344 3.645 1 94.5 94 VAL B C 1
ATOM 4313 O O . VAL B 1 94 ? 4.859 23.812 4.648 1 94.5 94 VAL B O 1
ATOM 4316 N N . GLY B 1 95 ? 4.66 25.266 2.953 1 88.5 95 GLY B N 1
ATOM 4317 C CA . GLY B 1 95 ? 3.299 25.641 3.293 1 88.5 95 GLY B CA 1
ATOM 4318 C C . GLY B 1 95 ? 3.219 26.906 4.113 1 88.5 95 GLY B C 1
ATOM 4319 O O . GLY B 1 95 ? 2.148 27.516 4.23 1 88.5 95 GLY B O 1
ATOM 4320 N N . LEU B 1 96 ? 4.367 27.297 4.727 1 84.88 96 LEU B N 1
ATOM 4321 C CA . LEU B 1 96 ? 4.355 28.516 5.516 1 84.88 96 LEU B CA 1
ATOM 4322 C C . LEU B 1 96 ? 4.547 29.734 4.625 1 84.88 96 LEU B C 1
ATOM 4324 O O . LEU B 1 96 ? 5.328 29.703 3.674 1 84.88 96 LEU B O 1
ATOM 4328 N N . ALA B 1 97 ? 3.881 30.75 4.988 1 67.44 97 ALA B N 1
ATOM 4329 C CA . ALA B 1 97 ? 3.875 31.984 4.207 1 67.44 97 ALA B CA 1
ATOM 4330 C C . ALA B 1 97 ? 5.242 32.656 4.238 1 67.44 97 ALA B C 1
ATOM 4332 O O . ALA B 1 97 ? 5.652 33.281 3.264 1 67.44 97 ALA B O 1
ATOM 4333 N N . SER B 1 98 ? 5.855 32.562 5.324 1 64.81 98 SER B N 1
ATOM 4334 C CA . SER B 1 98 ? 7.113 33.281 5.523 1 64.81 98 SER B CA 1
ATOM 4335 C C . SER B 1 98 ? 8.195 32.75 4.586 1 64.81 98 SER B C 1
ATOM 4337 O O . SER B 1 98 ? 9.188 33.438 4.328 1 64.81 98 SER B O 1
ATOM 4339 N N . ASP B 1 99 ? 7.992 31.609 4.145 1 67.44 99 ASP B N 1
ATOM 4340 C CA . ASP B 1 99 ? 8.898 31 3.184 1 67.44 99 ASP B CA 1
ATOM 4341 C C . ASP B 1 99 ? 8.242 30.859 1.813 1 67.44 99 ASP B C 1
ATOM 4343 O O . ASP B 1 99 ? 7.184 31.438 1.566 1 67.44 99 ASP B O 1
ATOM 4347 N N . THR B 1 100 ? 8.938 30.516 0.815 1 75.56 100 THR B N 1
ATOM 4348 C CA . THR B 1 100 ? 8.266 30.094 -0.409 1 75.56 100 THR B CA 1
ATOM 4349 C C . THR B 1 100 ? 7.336 28.906 -0.135 1 75.56 100 THR B C 1
ATOM 4351 O O . THR B 1 100 ? 7.793 27.797 0.107 1 75.56 100 THR B O 1
ATOM 4354 N N . PRO B 1 101 ? 5.996 29.312 0.034 1 82.56 101 PRO B N 1
ATOM 4355 C CA . PRO B 1 101 ? 5.055 28.281 0.484 1 82.56 101 PRO B CA 1
ATOM 4356 C C . PRO B 1 101 ? 5.121 27.016 -0.364 1 82.56 101 PRO B C 1
ATOM 4358 O O . PRO B 1 101 ? 4.926 25.906 0.153 1 82.56 101 PRO B O 1
ATOM 4361 N N . CYS B 1 102 ? 5.395 27.203 -1.658 1 88.25 102 CYS B N 1
ATOM 4362 C CA . CYS B 1 102 ? 5.516 26.062 -2.574 1 88.25 102 CYS B CA 1
ATOM 4363 C C . CYS B 1 102 ? 6.832 26.125 -3.338 1 88.25 102 CYS B C 1
ATOM 4365 O O . CYS B 1 102 ? 6.855 26.469 -4.52 1 88.25 102 CYS B O 1
ATOM 4367 N N . PRO B 1 103 ? 7.875 25.719 -2.66 1 89.31 103 PRO B N 1
ATOM 4368 C CA . PRO B 1 103 ? 9.188 25.859 -3.303 1 89.31 103 PRO B CA 1
ATOM 4369 C C . PRO B 1 103 ? 9.328 24.969 -4.539 1 89.31 103 PRO B C 1
ATOM 4371 O O . PRO B 1 103 ? 8.82 23.844 -4.559 1 89.31 103 PRO B O 1
ATOM 4374 N N . LEU B 1 104 ? 9.992 25.531 -5.543 1 89.44 104 LEU B N 1
ATOM 4375 C CA . LEU B 1 104 ? 10.359 24.812 -6.762 1 89.44 104 LEU B CA 1
ATOM 4376 C C . LEU B 1 104 ? 11.836 24.438 -6.742 1 89.44 104 LEU B C 1
ATOM 4378 O O . LEU B 1 104 ? 12.711 25.297 -6.691 1 89.44 104 LEU B O 1
ATOM 4382 N N . ILE B 1 105 ? 12.062 23.172 -6.707 1 89.06 105 ILE B N 1
ATOM 4383 C CA . ILE B 1 105 ? 13.43 22.656 -6.676 1 89.06 105 ILE B CA 1
ATOM 4384 C C . ILE B 1 105 ? 13.852 22.219 -8.078 1 89.06 105 ILE B C 1
ATOM 4386 O O . ILE B 1 105 ? 13.164 21.438 -8.734 1 89.06 105 ILE B O 1
ATOM 4390 N N . THR B 1 106 ? 14.906 22.766 -8.539 1 86.44 106 THR B N 1
ATOM 4391 C CA . THR B 1 106 ? 15.445 22.375 -9.836 1 86.44 106 THR B CA 1
ATOM 4392 C C . THR B 1 106 ? 16.594 21.375 -9.672 1 86.44 106 THR B C 1
ATOM 4394 O O . THR B 1 106 ? 17.594 21.688 -9.031 1 86.44 106 THR B O 1
ATOM 4397 N N . CYS B 1 107 ? 16.328 20.219 -10.117 1 79.31 107 CYS B N 1
ATOM 4398 C CA . CYS B 1 107 ? 17.312 19.141 -10.008 1 79.31 107 CYS B CA 1
ATOM 4399 C C . CYS B 1 107 ? 18.25 19.141 -11.211 1 79.31 107 CYS B C 1
ATOM 4401 O O . CYS B 1 107 ? 17.953 19.75 -12.242 1 79.31 107 CYS B O 1
ATOM 4403 N N . PRO B 1 108 ? 19.438 18.5 -10.922 1 75.25 108 PRO B N 1
ATOM 4404 C CA . PRO B 1 108 ? 20.312 18.312 -12.086 1 75.25 108 PRO B CA 1
ATOM 4405 C C . PRO B 1 108 ? 19.609 17.547 -13.219 1 75.25 108 PRO B C 1
ATOM 4407 O O . PRO B 1 108 ? 18.875 16.609 -12.969 1 75.25 108 PRO B O 1
ATOM 4410 N N . GLY B 1 109 ? 19.734 17.984 -14.5 1 74.12 109 GLY B N 1
ATOM 4411 C CA . GLY B 1 109 ? 19.078 17.359 -15.633 1 74.12 109 GLY B CA 1
ATOM 4412 C C . GLY B 1 109 ? 17.781 18.047 -16.031 1 74.12 109 GLY B C 1
ATOM 4413 O O . GLY B 1 109 ? 17.156 17.656 -17.016 1 74.12 109 GLY B O 1
ATOM 4414 N N . GLY B 1 110 ? 17.391 19.031 -15.18 1 75.81 110 GLY B N 1
ATOM 4415 C CA . GLY B 1 110 ? 16.281 19.875 -15.594 1 75.81 110 GLY B CA 1
ATOM 4416 C C . GLY B 1 110 ? 14.961 19.5 -14.945 1 75.81 110 GLY B C 1
ATOM 4417 O O . GLY B 1 110 ? 13.93 20.125 -15.219 1 75.81 110 GLY B O 1
ATOM 4418 N N . LEU B 1 111 ? 15.008 18.5 -14.094 1 80.94 111 LEU B N 1
ATOM 4419 C CA . LEU B 1 111 ? 13.781 18.125 -13.391 1 80.94 111 LEU B CA 1
ATOM 4420 C C . LEU B 1 111 ? 13.367 19.219 -12.406 1 80.94 111 LEU B C 1
ATOM 4422 O O . LEU B 1 111 ? 14.203 19.734 -11.656 1 80.94 111 LEU B O 1
ATOM 4426 N N . LYS B 1 112 ? 12.133 19.656 -12.523 1 87.75 112 LYS B N 1
ATOM 4427 C CA . LYS B 1 112 ? 11.562 20.594 -11.578 1 87.75 112 LYS B CA 1
ATOM 4428 C C . LYS B 1 112 ? 10.578 19.906 -10.633 1 87.75 112 LYS B C 1
ATOM 4430 O O . LYS B 1 112 ? 9.648 19.234 -11.086 1 87.75 112 LYS B O 1
ATOM 4435 N N . ILE B 1 113 ? 10.852 20.062 -9.367 1 91.75 113 ILE B N 1
ATOM 4436 C CA . ILE B 1 113 ? 9.969 19.5 -8.359 1 91.75 113 ILE B CA 1
ATOM 4437 C C . ILE B 1 113 ? 9.32 20.609 -7.551 1 91.75 113 ILE B C 1
ATOM 4439 O O . ILE B 1 113 ? 10.008 21.422 -6.926 1 91.75 113 ILE B O 1
ATOM 4443 N N . ARG B 1 114 ? 8.055 20.719 -7.656 1 92.75 114 ARG B N 1
ATOM 4444 C CA . ARG B 1 114 ? 7.289 21.641 -6.816 1 92.75 114 ARG B CA 1
ATOM 4445 C C . ARG B 1 114 ? 6.812 20.938 -5.547 1 92.75 114 ARG B C 1
ATOM 4447 O O . ARG B 1 114 ? 6.16 19.891 -5.613 1 92.75 114 ARG B O 1
ATOM 4454 N N . LEU B 1 115 ? 7.156 21.453 -4.402 1 94.81 115 LEU B N 1
ATOM 4455 C CA . LEU B 1 115 ? 6.711 20.891 -3.133 1 94.81 115 LEU B CA 1
ATOM 4456 C C . LEU B 1 115 ? 5.457 21.594 -2.635 1 94.81 115 LEU B C 1
ATOM 4458 O O . LEU B 1 115 ? 5.406 22.828 -2.594 1 94.81 115 LEU B O 1
ATOM 4462 N N . LEU B 1 116 ? 4.484 20.797 -2.408 1 95.38 116 LEU B N 1
ATOM 4463 C CA . LEU B 1 116 ? 3.238 21.219 -1.783 1 95.38 116 LEU B CA 1
ATOM 4464 C C . LEU B 1 116 ? 3.1 20.625 -0.385 1 95.38 116 LEU B C 1
ATOM 4466 O O . LEU B 1 116 ? 3.445 19.469 -0.162 1 95.38 116 LEU B O 1
ATOM 4470 N N . GLY B 1 117 ? 2.742 21.484 0.539 1 95.5 117 GLY B N 1
ATOM 4471 C CA . GLY B 1 117 ? 2.779 20.953 1.896 1 95.5 117 GLY B CA 1
ATOM 4472 C C . GLY B 1 117 ? 1.591 21.391 2.734 1 95.5 117 GLY B C 1
ATOM 4473 O O . GLY B 1 117 ? 1.13 22.531 2.627 1 95.5 117 GLY B O 1
ATOM 4474 N N . LEU B 1 118 ? 1.047 20.5 3.463 1 95.62 118 LEU B N 1
ATOM 4475 C CA . LEU B 1 118 ? 0.064 20.734 4.512 1 95.62 118 LEU B CA 1
ATOM 4476 C C . LEU B 1 118 ? 0.549 20.188 5.852 1 95.62 118 LEU B C 1
ATOM 4478 O O . LEU B 1 118 ? 0.623 18.969 6.035 1 95.62 118 LEU B O 1
ATOM 4482 N N . GLY B 1 119 ? 0.857 21.141 6.742 1 95.25 119 GLY B N 1
ATOM 4483 C CA . GLY B 1 119 ? 1.396 20.734 8.031 1 95.25 119 GLY B CA 1
ATOM 4484 C C . GLY B 1 119 ? 0.32 20.406 9.055 1 95.25 119 GLY B C 1
ATOM 4485 O O . GLY B 1 119 ? -0.817 20.875 8.93 1 95.25 119 GLY B O 1
ATOM 4486 N N . GLY B 1 120 ? 0.704 19.578 10.102 1 94.88 120 GLY B N 1
ATOM 4487 C CA . GLY B 1 120 ? -0.19 19.234 11.195 1 94.88 120 GLY B CA 1
ATOM 4488 C C . GLY B 1 120 ? -1.094 18.062 10.883 1 94.88 120 GLY B C 1
ATOM 4489 O O . GLY B 1 120 ? -1.193 17.641 9.734 1 94.88 120 GLY B O 1
ATOM 4490 N N . ALA B 1 121 ? -1.731 17.578 11.875 1 93.88 121 ALA B N 1
ATOM 4491 C CA . ALA B 1 121 ? -2.66 16.453 11.711 1 93.88 121 ALA B CA 1
ATOM 4492 C C . ALA B 1 121 ? -3.916 16.891 10.961 1 93.88 121 ALA B C 1
ATOM 4494 O O . ALA B 1 121 ? -4.457 17.969 11.219 1 93.88 121 ALA B O 1
ATOM 4495 N N . PHE B 1 122 ? -4.324 16.109 10.016 1 94.25 122 PHE B N 1
ATOM 4496 C CA . PHE B 1 122 ? -5.586 16.344 9.328 1 94.25 122 PHE B CA 1
ATOM 4497 C C . PHE B 1 122 ? -6.746 15.688 10.07 1 94.25 122 PHE B C 1
ATOM 4499 O O . PHE B 1 122 ? -6.918 14.469 10.008 1 94.25 122 PHE B O 1
ATOM 4506 N N . ILE B 1 123 ? -7.457 16.484 10.781 1 92.19 123 ILE B N 1
ATOM 4507 C CA . ILE B 1 123 ? -8.586 16.062 11.602 1 92.19 123 ILE B CA 1
ATOM 4508 C C . ILE B 1 123 ? -9.82 16.891 11.227 1 92.19 123 ILE B C 1
ATOM 4510 O O . ILE B 1 123 ? -9.922 18.062 11.578 1 92.19 123 ILE B O 1
ATOM 4514 N N . VAL B 1 124 ? -10.789 16.188 10.688 1 90.81 124 VAL B N 1
ATOM 4515 C CA . VAL B 1 124 ? -11.914 16.859 10.055 1 90.81 124 VAL B CA 1
ATOM 4516 C C . VAL B 1 124 ? -12.648 17.719 11.078 1 90.81 124 VAL B C 1
ATOM 4518 O O . VAL B 1 124 ? -12.891 18.906 10.852 1 90.81 124 VAL B O 1
ATOM 4521 N N . PRO B 1 125 ? -12.906 17.266 12.258 1 88.25 125 PRO B N 1
ATOM 4522 C CA . PRO B 1 125 ? -13.633 18.094 13.219 1 88.25 125 PRO B CA 1
ATOM 4523 C C . PRO B 1 125 ? -12.82 19.297 13.695 1 88.25 125 PRO B C 1
ATOM 4525 O O . PRO B 1 125 ? -13.383 20.25 14.242 1 88.25 125 PRO B O 1
ATOM 4528 N N . LYS B 1 126 ? -11.523 19.297 13.477 1 90.62 126 LYS B N 1
ATOM 4529 C CA . LYS B 1 126 ? -10.664 20.359 13.992 1 90.62 126 LYS B CA 1
ATOM 4530 C C . LYS B 1 126 ? -10.297 21.344 12.891 1 90.62 126 LYS B C 1
ATOM 4532 O O . LYS B 1 126 ? -9.625 22.344 13.148 1 90.62 126 LYS B O 1
ATOM 4537 N N . LEU B 1 127 ? -10.734 21.141 11.688 1 90.5 127 LEU B N 1
ATOM 4538 C CA . LEU B 1 127 ? -10.336 21.953 10.547 1 90.5 127 LEU B CA 1
ATOM 4539 C C . LEU B 1 127 ? -10.766 23.406 10.742 1 90.5 127 LEU B C 1
ATOM 4541 O O . LEU B 1 127 ? -10.172 24.312 10.148 1 90.5 127 LEU B O 1
ATOM 4545 N N . LEU B 1 128 ? -11.719 23.609 11.578 1 84.88 128 LEU B N 1
ATOM 4546 C CA . LEU B 1 128 ? -12.234 24.969 11.742 1 84.88 128 LEU B CA 1
ATOM 4547 C C . LEU B 1 128 ? -11.844 25.531 13.109 1 84.88 128 LEU B C 1
ATOM 4549 O O . LEU B 1 128 ? -12.406 26.547 13.547 1 84.88 128 LEU B O 1
ATOM 4553 N N . ASP B 1 129 ? -10.977 24.875 13.734 1 86.69 129 ASP B N 1
ATOM 4554 C CA . ASP B 1 129 ? -10.438 25.266 15.039 1 86.69 129 ASP B CA 1
ATOM 4555 C C . ASP B 1 129 ? -8.938 25.516 14.953 1 86.69 129 ASP B C 1
ATOM 4557 O O . ASP B 1 129 ? -8.172 24.625 14.57 1 86.69 129 ASP B O 1
ATOM 4561 N N . HIS B 1 130 ? -8.555 26.781 15.305 1 87.06 130 HIS B N 1
ATOM 4562 C CA . HIS B 1 130 ? -7.117 27.031 15.25 1 87.06 130 HIS B CA 1
ATOM 4563 C C . HIS B 1 130 ? -6.469 26.844 16.609 1 87.06 130 HIS B C 1
ATOM 4565 O O . HIS B 1 130 ? -5.258 27.016 16.766 1 87.06 130 HIS B O 1
ATOM 4571 N N . GLY B 1 131 ? -7.254 26.547 17.578 1 91.19 131 GLY B N 1
ATOM 4572 C CA . GLY B 1 131 ? -6.734 26.266 18.906 1 91.19 131 GLY B CA 1
ATOM 4573 C C . GLY B 1 131 ? -6.07 27.453 19.562 1 91.19 131 GLY B C 1
ATOM 4574 O O . GLY B 1 131 ? -6.656 28.531 19.625 1 91.19 131 GLY B O 1
ATOM 4575 N N . ALA B 1 132 ? -4.832 27.266 20.016 1 90.75 132 ALA B N 1
ATOM 4576 C CA . ALA B 1 132 ? -4.102 28.312 20.719 1 90.75 132 ALA B CA 1
ATOM 4577 C C . ALA B 1 132 ? -3.27 29.156 19.75 1 90.75 132 ALA B C 1
ATOM 4579 O O . ALA B 1 132 ? -2.568 30.078 20.172 1 90.75 132 ALA B O 1
ATOM 4580 N N . SER B 1 133 ? -3.365 28.797 18.516 1 90.81 133 SER B N 1
ATOM 4581 C CA . SER B 1 133 ? -2.566 29.516 17.531 1 90.81 133 SER B CA 1
ATOM 4582 C C . SER B 1 133 ? -3.086 30.922 17.312 1 90.81 133 SER B C 1
ATOM 4584 O O . SER B 1 133 ? -4.293 31.172 17.375 1 90.81 133 SER B O 1
ATOM 4586 N N . MET B 1 134 ? -2.135 31.859 17.109 1 86.31 134 MET B N 1
ATOM 4587 C CA . MET B 1 134 ? -2.484 33.25 16.766 1 86.31 134 MET B CA 1
ATOM 4588 C C . MET B 1 134 ? -2.623 33.406 15.266 1 86.31 134 MET B C 1
ATOM 4590 O O . MET B 1 134 ? -3.115 34.438 14.797 1 86.31 134 MET B O 1
ATOM 4594 N N . THR B 1 135 ? -2.156 32.469 14.516 1 81.56 135 THR B N 1
ATOM 4595 C CA . THR B 1 135 ? -2.262 32.438 13.062 1 81.56 135 THR B CA 1
ATOM 4596 C C . THR B 1 135 ? -3.377 31.484 12.617 1 81.56 135 THR B C 1
ATOM 4598 O O . THR B 1 135 ? -3.301 30.281 12.844 1 81.56 135 THR B O 1
ATOM 4601 N N . SER B 1 136 ? -4.355 31.922 11.961 1 78.94 136 SER B N 1
ATO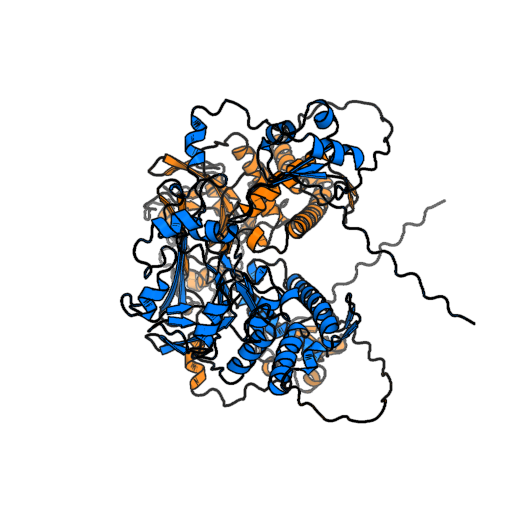M 4602 C CA . SER B 1 136 ? -5.566 31.172 11.664 1 78.94 136 SER B CA 1
ATOM 4603 C C . SER B 1 136 ? -5.273 30.016 10.703 1 78.94 136 SER B C 1
ATOM 4605 O O . SER B 1 136 ? -6.004 29.031 10.672 1 78.94 136 SER B O 1
ATOM 4607 N N . SER B 1 137 ? -4.266 30.109 9.969 1 87.44 137 SER B N 1
ATOM 4608 C CA . SER B 1 137 ? -3.949 29.062 8.984 1 87.44 137 SER B CA 1
ATOM 4609 C C . SER B 1 137 ? -3.172 27.922 9.625 1 87.44 137 SER B C 1
ATOM 4611 O O . SER B 1 137 ? -2.887 26.922 8.969 1 87.44 137 SER B O 1
ATOM 4613 N N . ILE B 1 138 ? -2.795 28.078 10.867 1 92.75 138 ILE B N 1
ATOM 4614 C CA . ILE B 1 138 ? -2.098 27.047 11.641 1 92.75 138 ILE B CA 1
ATOM 4615 C C . ILE B 1 138 ? -2.92 26.688 12.875 1 92.75 138 ILE B C 1
ATOM 4617 O O . ILE B 1 138 ? -3.346 27.562 13.625 1 92.75 138 ILE B O 1
ATOM 4621 N N . GLY B 1 139 ? -3.234 25.391 13 1 93.94 139 GLY B N 1
ATOM 4622 C CA . GLY B 1 139 ? -3.971 24.953 14.172 1 93.94 139 GLY B CA 1
ATOM 4623 C C . GLY B 1 139 ? -3.113 24.188 15.156 1 93.94 139 GLY B C 1
ATOM 4624 O O . GLY B 1 139 ? -2.223 23.422 14.758 1 93.94 139 GLY B O 1
ATOM 4625 N N . GLY B 1 140 ? -3.395 24.453 16.438 1 94.19 140 GLY B N 1
ATOM 4626 C CA . GLY B 1 140 ? -2.686 23.609 17.375 1 94.19 140 GLY B CA 1
ATOM 4627 C C . GLY B 1 140 ? -2.555 24.234 18.75 1 94.19 140 GLY B C 1
ATOM 4628 O O . GLY B 1 140 ? -3.168 25.266 19.031 1 94.19 140 GLY B O 1
ATOM 4629 N N . MET B 1 141 ? -1.979 23.562 19.656 1 91.44 141 MET B N 1
ATOM 4630 C CA . MET B 1 141 ? -1.537 23.938 21 1 91.44 141 MET B CA 1
ATOM 4631 C C . MET B 1 141 ? -0.176 23.328 21.312 1 91.44 141 MET B C 1
ATOM 4633 O O . MET B 1 141 ? 0.486 22.797 20.422 1 91.44 141 MET B O 1
ATOM 4637 N N . VAL B 1 142 ? 0.229 23.5 22.422 1 85.38 142 VAL B N 1
ATOM 4638 C CA . VAL B 1 142 ? 1.507 22.922 22.828 1 85.38 142 VAL B CA 1
ATOM 4639 C C . VAL B 1 142 ? 1.423 21.391 22.781 1 85.38 142 VAL B C 1
ATOM 4641 O O . VAL B 1 142 ? 0.605 20.781 23.469 1 85.38 142 VAL B O 1
ATOM 4644 N N . GLY B 1 143 ? 2.213 20.812 21.844 1 85 143 GLY B N 1
ATOM 4645 C CA . GLY B 1 143 ? 2.297 19.359 21.781 1 85 143 GLY B CA 1
ATOM 4646 C C . GLY B 1 143 ? 1.309 18.75 20.812 1 85 143 GLY B C 1
ATOM 4647 O O . GLY B 1 143 ? 1.262 17.516 20.672 1 85 143 GLY B O 1
ATOM 4648 N N . ALA B 1 144 ? 0.512 19.516 20.281 1 88.56 144 ALA B N 1
ATOM 4649 C CA . ALA B 1 144 ? -0.473 19.016 19.328 1 88.56 144 ALA B CA 1
ATOM 4650 C C . ALA B 1 144 ? -0.766 20.078 18.25 1 88.56 144 ALA B C 1
ATOM 4652 O O . ALA B 1 144 ? -1.204 21.188 18.578 1 88.56 144 ALA B O 1
ATOM 4653 N N . THR B 1 145 ? -0.494 19.812 17.109 1 94.5 145 THR B N 1
ATOM 4654 C CA . THR B 1 145 ? -0.752 20.703 15.984 1 94.5 145 THR B CA 1
ATOM 4655 C C . THR B 1 145 ? -1.596 20.016 14.922 1 94.5 145 THR B C 1
ATOM 4657 O O . THR B 1 145 ? -1.538 18.797 14.773 1 94.5 145 THR B O 1
ATOM 4660 N N . TRP B 1 146 ? -2.467 20.75 14.25 1 95.5 146 TRP B N 1
ATOM 4661 C CA . TRP B 1 146 ? -3.322 20.188 13.211 1 95.5 146 TRP B CA 1
ATOM 4662 C C . TRP B 1 146 ? -3.531 21.172 12.078 1 95.5 146 TRP B C 1
ATOM 4664 O O . TRP B 1 146 ? -3.178 22.359 12.195 1 95.5 146 TRP B O 1
ATOM 4674 N N . SER B 1 147 ? -4 20.688 10.945 1 95.38 147 SER B N 1
ATOM 4675 C CA . SER B 1 147 ? -4.301 21.516 9.781 1 95.38 147 SER B CA 1
ATOM 4676 C C . SER B 1 147 ? -5.617 22.266 9.953 1 95.38 147 SER B C 1
ATOM 4678 O O . SER B 1 147 ? -6.516 21.797 10.648 1 95.38 147 SER B O 1
ATOM 4680 N N . THR B 1 148 ? -5.703 23.391 9.352 1 93.25 148 THR B N 1
ATOM 4681 C CA . THR B 1 148 ? -6.945 24.156 9.352 1 93.25 148 THR B CA 1
ATOM 4682 C C . THR B 1 148 ? -7.492 24.297 7.938 1 93.25 148 THR B C 1
ATOM 4684 O O . THR B 1 148 ? -6.75 24.156 6.961 1 93.25 148 THR B O 1
ATOM 4687 N N . LEU B 1 149 ? -8.758 24.578 7.887 1 93.31 149 LEU B N 1
ATOM 4688 C CA . LEU B 1 149 ? -9.375 24.797 6.586 1 93.31 149 LEU B CA 1
ATOM 4689 C C . LEU B 1 149 ? -8.773 26.016 5.891 1 93.31 149 LEU B C 1
ATOM 4691 O O . LEU B 1 149 ? -8.633 26.016 4.664 1 93.31 149 LEU B O 1
ATOM 4695 N N . LEU B 1 150 ? -8.508 27.031 6.617 1 90.69 150 LEU B N 1
ATOM 4696 C CA . LEU B 1 150 ? -7.863 28.203 6.051 1 90.69 150 LEU B CA 1
ATOM 4697 C C . LEU B 1 150 ? -6.496 27.844 5.477 1 90.69 150 LEU B C 1
ATOM 4699 O O . LEU B 1 150 ? -6.117 28.344 4.414 1 90.69 150 LEU B O 1
ATOM 4703 N N . GLY B 1 151 ? -5.777 27.016 6.234 1 93.44 151 GLY B N 1
ATOM 4704 C CA . GLY B 1 151 ? -4.508 26.531 5.707 1 93.44 151 GLY B CA 1
ATOM 4705 C C . GLY B 1 151 ? -4.645 25.812 4.383 1 93.44 151 GLY B C 1
ATOM 4706 O O . GLY B 1 151 ? -3.816 25.984 3.484 1 93.44 151 GLY B O 1
ATOM 4707 N N . VAL B 1 152 ? -5.676 24.984 4.223 1 95.31 152 VAL B N 1
ATOM 4708 C CA . VAL B 1 152 ? -5.965 24.297 2.973 1 95.31 152 VAL B CA 1
ATOM 4709 C C . VAL B 1 152 ? -6.27 25.312 1.876 1 95.31 152 VAL B C 1
ATOM 4711 O O . VAL B 1 152 ? -5.781 25.188 0.75 1 95.31 152 VAL B O 1
ATOM 4714 N N . GLY B 1 153 ? -7.074 26.312 2.252 1 92.69 153 GLY B N 1
ATOM 4715 C CA . GLY B 1 153 ? -7.383 27.359 1.295 1 92.69 153 GLY B CA 1
ATOM 4716 C C . GLY B 1 153 ? -6.152 28.094 0.799 1 92.69 153 GLY B C 1
ATOM 4717 O O . GLY B 1 153 ? -6.035 28.391 -0.393 1 92.69 153 GLY B O 1
ATOM 4718 N N . GLU B 1 154 ? -5.277 28.359 1.693 1 89.88 154 GLU B N 1
ATOM 4719 C CA . GLU B 1 154 ? -4.035 29.031 1.324 1 89.88 154 GLU B CA 1
ATOM 4720 C C . GLU B 1 154 ? -3.197 28.172 0.383 1 89.88 154 GLU B C 1
ATOM 4722 O O . GLU B 1 154 ? -2.621 28.688 -0.582 1 89.88 154 GLU B O 1
ATOM 4727 N N . LEU B 1 155 ? -3.115 26.922 0.682 1 93.19 155 LEU B N 1
ATOM 4728 C CA . LEU B 1 155 ? -2.387 25.984 -0.173 1 93.19 155 LEU B CA 1
ATOM 4729 C C . LEU B 1 155 ? -2.975 25.969 -1.581 1 93.19 155 LEU B C 1
ATOM 4731 O O . LEU B 1 155 ? -2.238 26.078 -2.566 1 93.19 155 LEU B O 1
ATOM 4735 N N . LEU B 1 156 ? -4.238 25.938 -1.666 1 90.12 156 LEU B N 1
ATOM 4736 C CA . LEU B 1 156 ? -4.926 25.891 -2.953 1 90.12 156 LEU B CA 1
ATOM 4737 C C . LEU B 1 156 ? -4.695 27.188 -3.729 1 90.12 156 LEU B C 1
ATOM 4739 O O . LEU B 1 156 ? -4.457 27.156 -4.938 1 90.12 156 LEU B O 1
ATOM 4743 N N . CYS B 1 157 ? -4.734 28.25 -3.066 1 85.19 157 CYS B N 1
ATOM 4744 C CA . CYS B 1 157 ? -4.531 29.562 -3.699 1 85.19 157 CYS B CA 1
ATOM 4745 C C . CYS B 1 157 ? -3.111 29.688 -4.234 1 85.19 157 CYS B C 1
ATOM 4747 O O . CYS B 1 157 ? -2.904 30.203 -5.336 1 85.19 157 CYS B O 1
ATOM 4749 N N . ASN B 1 158 ? -2.217 29.203 -3.451 1 82.5 158 ASN B N 1
ATOM 4750 C CA . ASN B 1 158 ? -0.814 29.312 -3.84 1 82.5 158 ASN B CA 1
ATOM 4751 C C . ASN B 1 158 ? -0.512 28.453 -5.07 1 82.5 158 ASN B C 1
ATOM 4753 O O . ASN B 1 158 ? 0.368 28.797 -5.863 1 82.5 158 ASN B O 1
ATOM 4757 N N . VAL B 1 159 ? -1.241 27.344 -5.281 1 81.44 159 VAL B N 1
ATOM 4758 C CA . VAL B 1 159 ? -0.934 26.375 -6.324 1 81.44 159 VAL B CA 1
ATOM 4759 C C . VAL B 1 159 ? -1.702 26.719 -7.598 1 81.44 159 VAL B C 1
ATOM 4761 O O . VAL B 1 159 ? -1.257 26.406 -8.703 1 81.44 159 VAL B O 1
ATOM 4764 N N . ARG B 1 160 ? -2.797 27.25 -7.512 1 70.56 160 ARG B N 1
ATOM 4765 C CA . ARG B 1 160 ? -3.672 27.516 -8.648 1 70.56 160 ARG B CA 1
ATOM 4766 C C . ARG B 1 160 ? -2.926 28.25 -9.758 1 70.56 160 ARG B C 1
ATOM 4768 O O . ARG B 1 160 ? -3.031 27.891 -10.93 1 70.56 160 ARG B O 1
ATOM 4775 N N . ASP B 1 161 ? -2.102 29.188 -9.43 1 63.31 161 ASP B N 1
ATOM 4776 C CA . ASP B 1 161 ? -1.519 30.031 -10.469 1 63.31 161 ASP B CA 1
ATOM 4777 C C . ASP B 1 161 ? -0.105 29.562 -10.82 1 63.31 161 ASP B C 1
ATOM 4779 O O . ASP B 1 161 ? 0.54 30.141 -11.703 1 63.31 161 ASP B O 1
ATOM 4783 N N . THR B 1 162 ? 0.289 28.375 -10.172 1 65.38 162 THR B N 1
ATOM 4784 C CA . THR B 1 162 ? 1.707 28.078 -10.344 1 65.38 162 THR B CA 1
ATOM 4785 C C . THR B 1 162 ? 1.9 26.781 -11.109 1 65.38 162 THR B C 1
ATOM 4787 O O . THR B 1 162 ? 3.033 26.328 -11.312 1 65.38 162 THR B O 1
ATOM 4790 N N . TYR B 1 163 ? 0.936 26.219 -11.75 1 71.5 163 TYR B N 1
ATOM 4791 C CA . TYR B 1 163 ? 1.121 24.906 -12.352 1 71.5 163 TYR B CA 1
ATOM 4792 C C . TYR B 1 163 ? 1.899 25 -13.656 1 71.5 163 TYR B C 1
ATOM 4794 O O . TYR B 1 163 ? 1.604 25.844 -14.5 1 71.5 163 TYR B O 1
ATOM 4802 N N . ALA B 1 164 ? 2.898 24.234 -13.672 1 73.5 164 ALA B N 1
ATOM 4803 C CA . ALA B 1 164 ? 3.652 24.062 -14.914 1 73.5 164 ALA B CA 1
ATOM 4804 C C . ALA B 1 164 ? 3.682 22.594 -15.328 1 73.5 164 ALA B C 1
ATOM 4806 O O . ALA B 1 164 ? 3.85 21.703 -14.492 1 73.5 164 ALA B O 1
ATOM 4807 N N . VAL B 1 165 ? 3.512 22.359 -16.609 1 73.56 165 VAL B N 1
ATOM 4808 C CA . VAL B 1 165 ? 3.385 21.016 -17.141 1 73.56 165 VAL B CA 1
ATOM 4809 C C . VAL B 1 165 ? 4.707 20.266 -16.984 1 73.56 165 VAL B C 1
ATOM 4811 O O . VAL B 1 165 ? 4.727 19.031 -16.891 1 73.56 165 VAL B O 1
ATOM 4814 N N . ASP B 1 166 ? 5.727 20.969 -16.844 1 77.75 166 ASP B N 1
ATOM 4815 C CA . ASP B 1 166 ? 7.039 20.328 -16.844 1 77.75 166 ASP B CA 1
ATOM 4816 C C . ASP B 1 166 ? 7.523 20.094 -15.406 1 77.75 166 ASP B C 1
ATOM 4818 O O . ASP B 1 166 ? 8.672 19.703 -15.195 1 77.75 166 ASP B O 1
ATOM 4822 N N . GLU B 1 167 ? 6.66 20.344 -14.461 1 87.44 167 GLU B N 1
ATOM 4823 C CA . GLU B 1 167 ? 7.07 20.125 -13.078 1 87.44 167 GLU B CA 1
ATOM 4824 C C . GLU B 1 167 ? 6.457 18.828 -12.523 1 87.44 167 GLU B C 1
ATOM 4826 O O . GLU B 1 167 ? 5.422 18.375 -13.016 1 87.44 167 GLU B O 1
ATOM 4831 N N . ILE B 1 168 ? 7.152 18.25 -11.617 1 90.81 168 ILE B N 1
ATOM 4832 C CA . ILE B 1 168 ? 6.617 17.156 -10.805 1 90.81 168 ILE B CA 1
ATOM 4833 C C . ILE B 1 168 ? 6.137 17.703 -9.461 1 90.81 168 ILE B C 1
ATOM 4835 O O . ILE B 1 168 ? 6.883 18.406 -8.766 1 90.81 168 ILE B O 1
ATOM 4839 N N . ARG B 1 169 ? 4.941 17.438 -9.156 1 93.06 169 ARG B N 1
ATOM 4840 C CA . ARG B 1 169 ? 4.387 17.969 -7.918 1 93.06 169 ARG B CA 1
ATOM 4841 C C . ARG B 1 169 ? 4.371 16.891 -6.828 1 93.06 169 ARG B C 1
ATOM 4843 O O . ARG B 1 169 ? 3.84 15.805 -7.031 1 93.06 169 ARG B O 1
ATOM 4850 N N . VAL B 1 170 ? 4.973 17.219 -5.738 1 95.62 170 VAL B N 1
ATOM 4851 C CA . VAL B 1 170 ? 5.023 16.344 -4.574 1 95.62 170 VAL B CA 1
ATOM 4852 C C . VAL B 1 170 ? 4.258 16.984 -3.416 1 95.62 170 VAL B C 1
ATOM 4854 O O . VAL B 1 170 ? 4.629 18.047 -2.928 1 95.62 170 VAL B O 1
ATOM 4857 N N . PHE B 1 171 ? 3.217 16.297 -3.021 1 96.5 171 PHE B N 1
ATOM 4858 C CA . PHE B 1 171 ? 2.41 16.766 -1.899 1 96.5 171 PHE B CA 1
ATOM 4859 C C . PHE B 1 171 ? 2.871 16.109 -0.596 1 96.5 171 PHE B C 1
ATOM 4861 O O . PHE B 1 171 ? 2.848 14.891 -0.46 1 96.5 171 PHE B O 1
ATOM 4868 N N . LEU B 1 172 ? 3.27 16.969 0.351 1 96.81 172 LEU B N 1
ATOM 4869 C CA . LEU B 1 172 ? 3.709 16.531 1.672 1 96.81 172 LEU B CA 1
ATOM 4870 C C . LEU B 1 172 ? 2.604 16.734 2.705 1 96.81 172 LEU B C 1
ATOM 4872 O O . LEU B 1 172 ? 2.033 17.812 2.811 1 96.81 172 LEU B O 1
ATOM 4876 N N . CYS B 1 173 ? 2.26 15.711 3.455 1 95.31 173 CYS B N 1
ATOM 4877 C CA . CYS B 1 173 ? 1.286 15.812 4.535 1 95.31 173 CYS B CA 1
ATOM 4878 C C . CYS B 1 173 ? 1.627 14.859 5.676 1 95.31 173 CYS B C 1
ATOM 4880 O O . CYS B 1 173 ? 2.496 14 5.531 1 95.31 173 CYS B O 1
ATOM 4882 N N . HIS B 1 174 ? 0.981 15.109 6.801 1 92.88 174 HIS B N 1
ATOM 4883 C CA . HIS B 1 174 ? 1.303 14.312 7.98 1 92.88 174 HIS B CA 1
ATOM 4884 C C . HIS B 1 174 ? 0.534 12.992 7.984 1 92.88 174 HIS B C 1
ATOM 4886 O O . HIS B 1 174 ? 1.122 11.93 8.18 1 92.88 174 HIS B O 1
ATOM 4892 N N . ASN B 1 175 ? -0.77 13.062 7.719 1 89.88 175 ASN B N 1
ATOM 4893 C CA . ASN B 1 175 ? -1.616 11.875 7.738 1 89.88 175 ASN B CA 1
ATOM 4894 C C . ASN B 1 175 ? -1.448 11.047 6.469 1 89.88 175 ASN B C 1
ATOM 4896 O O . ASN B 1 175 ? -1.288 11.594 5.379 1 89.88 175 ASN B O 1
ATOM 4900 N N . SER B 1 176 ? -1.507 9.742 6.664 1 84.31 176 SER B N 1
ATOM 4901 C CA . SER B 1 176 ? -1.596 8.906 5.473 1 84.31 176 SER B CA 1
ATOM 4902 C C . SER B 1 176 ? -2.93 9.094 4.762 1 84.31 176 SER B C 1
ATOM 4904 O O . SER B 1 176 ? -3.992 8.945 5.367 1 84.31 176 SER B O 1
ATOM 4906 N N . PRO B 1 177 ? -2.918 9.383 3.5 1 74.38 177 PRO B N 1
ATOM 4907 C CA . PRO B 1 177 ? -4.16 9.68 2.779 1 74.38 177 PRO B CA 1
ATOM 4908 C C . PRO B 1 177 ? -5.09 8.469 2.695 1 74.38 177 PRO B C 1
ATOM 4910 O O . PRO B 1 177 ? -6.297 8.625 2.5 1 74.38 177 PRO B O 1
ATOM 4913 N N . LEU B 1 178 ? -4.547 7.312 2.799 1 74.38 178 LEU B N 1
ATOM 4914 C CA . LEU B 1 178 ? -5.418 6.145 2.695 1 74.38 178 LEU B CA 1
ATOM 4915 C C . LEU B 1 178 ? -6.41 6.102 3.852 1 74.38 178 LEU B C 1
ATOM 4917 O O . LEU B 1 178 ? -7.457 5.461 3.75 1 74.38 178 LEU B O 1
ATOM 4921 N N . LYS B 1 179 ? -6.062 6.797 4.938 1 75.44 179 LYS B N 1
ATOM 4922 C CA . LYS B 1 179 ? -6.973 6.84 6.078 1 75.44 179 LYS B CA 1
ATOM 4923 C C . LYS B 1 179 ? -7.836 8.094 6.051 1 75.44 179 LYS B C 1
ATOM 4925 O O . LYS B 1 179 ? -8.719 8.273 6.891 1 75.44 179 LYS B O 1
ATOM 4930 N N . GLU B 1 180 ? -7.508 8.914 5.156 1 85.44 180 GLU B N 1
ATOM 4931 C CA . GLU B 1 180 ? -8.188 10.195 5.008 1 85.44 180 GLU B CA 1
ATOM 4932 C C . GLU B 1 180 ? -8.469 10.5 3.539 1 85.44 180 GLU B C 1
ATOM 4934 O O . GLU B 1 180 ? -7.715 11.25 2.906 1 85.44 180 GLU B O 1
ATOM 4939 N N . GLU B 1 181 ? -9.586 10.039 3.031 1 88.06 181 GLU B N 1
ATOM 4940 C CA . GLU B 1 181 ? -9.875 10.133 1.603 1 88.06 181 GLU B CA 1
ATOM 4941 C C . GLU B 1 181 ? -9.961 11.586 1.147 1 88.06 181 GLU B C 1
ATOM 4943 O O . GLU B 1 181 ? -9.68 11.898 -0.011 1 88.06 181 GLU B O 1
ATOM 4948 N N . LEU B 1 182 ? -10.305 12.492 2.037 1 92.69 182 LEU B N 1
ATOM 4949 C CA . LEU B 1 182 ? -10.367 13.906 1.656 1 92.69 182 LEU B CA 1
ATOM 4950 C C . LEU B 1 182 ? -8.977 14.438 1.336 1 92.69 182 LEU B C 1
ATOM 4952 O O . LEU B 1 182 ? -8.82 15.312 0.478 1 92.69 182 LEU B O 1
ATOM 4956 N N . LEU B 1 183 ? -8.031 13.938 2.066 1 93.12 183 LEU B N 1
ATOM 4957 C CA . LEU B 1 183 ? -6.652 14.32 1.766 1 93.12 183 LEU B CA 1
ATOM 4958 C C . LEU B 1 183 ? -6.238 13.812 0.389 1 93.12 183 LEU B C 1
ATOM 4960 O O . LEU B 1 183 ? -5.469 14.477 -0.315 1 93.12 183 LEU B O 1
ATOM 4964 N N . CYS B 1 184 ? -6.75 12.633 0.043 1 92.62 184 CYS B N 1
ATOM 4965 C CA . CYS B 1 184 ? -6.504 12.117 -1.301 1 92.62 184 CYS B CA 1
ATOM 4966 C C . CYS B 1 184 ? -7.125 13.031 -2.354 1 92.62 184 CYS B C 1
ATOM 4968 O O . CYS B 1 184 ? -6.496 13.336 -3.365 1 92.62 184 CYS B O 1
ATOM 4970 N N . HIS B 1 185 ? -8.32 13.422 -2.072 1 94.19 185 HIS B N 1
ATOM 4971 C CA . HIS B 1 185 ? -9.008 14.328 -2.982 1 94.19 185 HIS B CA 1
ATOM 4972 C C . HIS B 1 185 ? -8.258 15.656 -3.104 1 94.19 185 HIS B C 1
ATOM 4974 O O . HIS B 1 185 ? -8.18 16.234 -4.188 1 94.19 185 HIS B O 1
ATOM 4980 N N . LEU B 1 186 ? -7.75 16.094 -1.998 1 95.19 186 LEU B N 1
ATOM 4981 C CA . LEU B 1 186 ? -6.938 17.312 -2.031 1 95.19 186 LEU B CA 1
ATOM 4982 C C . LEU B 1 186 ? -5.711 17.109 -2.918 1 95.19 186 LEU B C 1
ATOM 4984 O O . LEU B 1 186 ? -5.387 17.969 -3.736 1 95.19 186 LEU B O 1
ATOM 4988 N N . ALA B 1 187 ? -5.055 16 -2.791 1 94.94 187 ALA B N 1
ATOM 4989 C CA . ALA B 1 187 ? -3.893 15.703 -3.623 1 94.94 187 ALA B CA 1
ATOM 4990 C C . ALA B 1 187 ? -4.258 15.711 -5.105 1 94.94 187 ALA B C 1
ATOM 4992 O O . ALA B 1 187 ? -3.492 16.203 -5.938 1 94.94 187 ALA B O 1
ATOM 4993 N N . HIS B 1 188 ? -5.402 15.172 -5.375 1 91.38 188 HIS B N 1
ATOM 4994 C CA . HIS B 1 188 ? -5.895 15.188 -6.746 1 91.38 188 HIS B CA 1
ATOM 4995 C C . HIS B 1 188 ? -6.074 16.609 -7.254 1 91.38 188 HIS B C 1
ATOM 4997 O O . HIS B 1 188 ? -5.645 16.938 -8.359 1 91.38 188 HIS B O 1
ATOM 5003 N N . THR B 1 189 ? -6.684 17.391 -6.43 1 90.31 189 THR B N 1
ATOM 5004 C CA . THR B 1 189 ? -6.969 18.781 -6.789 1 90.31 189 THR B CA 1
ATOM 5005 C C . THR B 1 189 ? -5.676 19.562 -6.992 1 90.31 189 THR B C 1
ATOM 5007 O O . THR B 1 189 ? -5.609 20.453 -7.852 1 90.31 189 THR B O 1
ATOM 5010 N N . LEU B 1 190 ? -4.723 19.203 -6.25 1 92.44 190 LEU B N 1
ATOM 5011 C CA . LEU B 1 190 ? -3.426 19.859 -6.344 1 92.44 190 LEU B CA 1
ATOM 5012 C C . LEU B 1 190 ? -2.639 19.344 -7.543 1 92.44 190 LEU B C 1
ATOM 5014 O O . LEU B 1 190 ? -1.548 19.844 -7.836 1 92.44 190 LEU B O 1
ATOM 5018 N N . ARG B 1 191 ? -3.127 18.312 -8.227 1 88.5 191 ARG B N 1
ATOM 5019 C CA . ARG B 1 191 ? -2.465 17.656 -9.352 1 88.5 191 ARG B CA 1
ATOM 5020 C C . ARG B 1 191 ? -1.101 17.109 -8.945 1 88.5 191 ARG B C 1
ATOM 5022 O O . ARG B 1 191 ? -0.11 17.312 -9.648 1 88.5 191 ARG B O 1
ATOM 5029 N N . ALA B 1 192 ? -1.171 16.578 -7.754 1 93.44 192 ALA B N 1
ATOM 5030 C CA . ALA B 1 192 ? 0.061 15.961 -7.262 1 93.44 192 ALA B CA 1
ATOM 5031 C C . ALA B 1 192 ? 0.394 14.695 -8.039 1 93.44 192 ALA B C 1
ATOM 5033 O O . ALA B 1 192 ? -0.505 13.953 -8.445 1 93.44 192 ALA B O 1
ATOM 5034 N N . ASP B 1 193 ? 1.688 14.453 -8.258 1 92.06 193 ASP B N 1
ATOM 5035 C CA . ASP B 1 193 ? 2.158 13.203 -8.852 1 92.06 193 ASP B CA 1
ATOM 5036 C C . ASP B 1 193 ? 2.51 12.188 -7.773 1 92.06 193 ASP B C 1
ATOM 5038 O O . ASP B 1 193 ? 2.363 10.977 -7.984 1 92.06 193 ASP B O 1
ATOM 5042 N N . TYR B 1 194 ? 2.951 12.766 -6.684 1 95.38 194 TYR B N 1
ATOM 5043 C CA . TYR B 1 194 ? 3.354 11.938 -5.555 1 95.38 194 TYR B CA 1
ATOM 5044 C C . TYR B 1 194 ? 2.865 12.539 -4.238 1 95.38 194 TYR B C 1
ATOM 5046 O O . TYR B 1 194 ? 2.787 13.758 -4.098 1 95.38 194 TYR B O 1
ATOM 5054 N N . VAL B 1 195 ? 2.523 11.68 -3.354 1 96.31 195 VAL B N 1
ATOM 5055 C CA . VAL B 1 195 ? 2.225 12.07 -1.979 1 96.31 195 VAL B CA 1
ATOM 5056 C C . VAL B 1 195 ? 3.207 11.398 -1.024 1 96.31 195 VAL B C 1
ATOM 5058 O O . VAL B 1 195 ? 3.414 10.188 -1.089 1 96.31 195 VAL B O 1
ATOM 5061 N N . ILE B 1 196 ? 3.828 12.172 -0.23 1 96.06 196 ILE B N 1
ATOM 5062 C CA . ILE B 1 196 ? 4.754 11.648 0.769 1 96.06 196 ILE B CA 1
ATOM 5063 C C . ILE B 1 196 ? 4.273 12.031 2.168 1 96.06 196 ILE B C 1
ATOM 5065 O O . ILE B 1 196 ? 4.043 13.203 2.455 1 96.06 196 ILE B O 1
ATOM 5069 N N . CYS B 1 197 ? 4.062 11.086 2.977 1 92.56 197 CYS B N 1
ATOM 5070 C CA . CYS B 1 197 ? 3.57 11.344 4.324 1 92.56 197 CYS B CA 1
ATOM 5071 C C . CYS B 1 197 ? 4.406 10.609 5.363 1 92.56 197 CYS B C 1
ATOM 5073 O O . CYS B 1 197 ? 5.27 9.805 5.016 1 92.56 197 CYS B O 1
ATOM 5075 N N . GLY B 1 198 ? 4.207 11.039 6.586 1 80.81 198 GLY B N 1
ATOM 5076 C CA . GLY B 1 198 ? 4.922 10.398 7.676 1 80.81 198 GLY B CA 1
ATOM 5077 C C . GLY B 1 198 ? 4.258 9.125 8.156 1 80.81 198 GLY B C 1
ATOM 5078 O O . GLY B 1 198 ? 3.055 8.93 7.957 1 80.81 198 GLY B O 1
ATOM 5079 N N . GLY B 1 199 ? 5.082 8.055 8.414 1 65.31 199 GLY B N 1
ATOM 5080 C CA . GLY B 1 199 ? 4.547 6.801 8.93 1 65.31 199 GLY B CA 1
ATOM 5081 C C . GLY B 1 199 ? 4.484 6.75 10.438 1 65.31 199 GLY B C 1
ATOM 5082 O O . GLY B 1 199 ? 5.289 7.391 11.125 1 65.31 199 GLY B O 1
ATOM 5083 N N . LEU B 1 200 ? 3.314 6.461 10.906 1 60.28 200 LEU B N 1
ATOM 5084 C CA . LEU B 1 200 ? 3.266 6.23 12.344 1 60.28 200 LEU B CA 1
ATOM 5085 C C . LEU B 1 200 ? 3.914 4.898 12.711 1 60.28 200 LEU B C 1
ATOM 5087 O O . LEU B 1 200 ? 3.322 3.838 12.5 1 60.28 200 LEU B O 1
ATOM 5091 N N . HIS B 1 201 ? 5.102 4.875 13.211 1 59.25 201 HIS B N 1
ATOM 5092 C CA . HIS B 1 201 ? 5.715 3.734 13.875 1 59.25 201 HIS B CA 1
ATOM 5093 C C . HIS B 1 201 ? 5.855 2.551 12.93 1 59.25 201 HIS B C 1
ATOM 5095 O O . HIS B 1 201 ? 5.816 1.396 13.359 1 59.25 201 HIS B O 1
ATOM 5101 N N . PHE B 1 202 ? 6.012 2.908 11.672 1 64.94 202 PHE B N 1
ATOM 5102 C CA . PHE B 1 202 ? 6.129 1.782 10.75 1 64.94 202 PHE B CA 1
ATOM 5103 C C . PHE B 1 202 ? 7.582 1.342 10.617 1 64.94 202 PHE B C 1
ATOM 5105 O O . PHE B 1 202 ? 8.469 2.172 10.422 1 64.94 202 PHE B O 1
ATOM 5112 N N . PHE B 1 203 ? 7.672 0.082 10.781 1 79.56 203 PHE B N 1
ATOM 5113 C CA . PHE B 1 203 ? 9 -0.487 10.594 1 79.56 203 PHE B CA 1
ATOM 5114 C C . PHE B 1 203 ? 9.281 -0.724 9.117 1 79.56 203 PHE B C 1
ATOM 5116 O O . PHE B 1 203 ? 10.445 -0.875 8.719 1 79.56 203 PHE B O 1
ATOM 5123 N N . TYR B 1 204 ? 8.211 -0.775 8.297 1 89.38 204 TYR B N 1
ATOM 5124 C CA . TYR B 1 204 ? 8.359 -0.801 6.848 1 89.38 204 TYR B CA 1
ATOM 5125 C C . TYR B 1 204 ? 7.695 0.412 6.207 1 89.38 204 TYR B C 1
ATOM 5127 O O . TYR B 1 204 ? 6.617 0.833 6.633 1 89.38 204 TYR B O 1
ATOM 5135 N N . GLY B 1 205 ? 8.391 1.029 5.27 1 91.56 205 GLY B N 1
ATOM 5136 C CA . GLY B 1 205 ? 7.746 2.064 4.48 1 91.56 205 GLY B CA 1
ATOM 5137 C C . GLY B 1 205 ? 6.625 1.536 3.602 1 91.56 205 GLY B C 1
ATOM 5138 O O . GLY B 1 205 ? 6.633 0.365 3.217 1 91.56 205 GLY B O 1
ATOM 5139 N N . LEU B 1 206 ? 5.684 2.373 3.346 1 92.12 206 LEU B N 1
ATOM 5140 C CA . LEU B 1 206 ? 4.582 2.016 2.457 1 92.12 206 LEU B CA 1
ATOM 5141 C C . LEU B 1 206 ? 4.797 2.604 1.065 1 92.12 206 LEU B C 1
ATOM 5143 O O . LEU B 1 206 ? 5.297 3.721 0.929 1 92.12 206 LEU B O 1
ATOM 5147 N N . SER B 1 207 ? 4.492 1.893 0.07 1 92.62 207 SER B N 1
ATOM 5148 C CA . SER B 1 207 ? 4.477 2.283 -1.336 1 92.62 207 SER B CA 1
ATOM 5149 C C . SER B 1 207 ? 3.268 1.697 -2.057 1 92.62 207 SER B C 1
ATOM 5151 O O . SER B 1 207 ? 3.105 0.476 -2.119 1 92.62 207 SER B O 1
ATOM 5153 N N . PHE B 1 208 ? 2.396 2.623 -2.543 1 90.62 208 PHE B N 1
ATOM 5154 C CA . PHE B 1 208 ? 1.193 2.078 -3.162 1 90.62 208 PHE B CA 1
ATOM 5155 C C . PHE B 1 208 ? 0.471 3.146 -3.975 1 90.62 208 PHE B C 1
ATOM 5157 O O . PHE B 1 208 ? 0.861 4.316 -3.957 1 90.62 208 PHE B O 1
ATOM 5164 N N . ASN B 1 209 ? -0.479 2.768 -4.727 1 89.56 209 ASN B N 1
ATOM 5165 C CA . ASN B 1 209 ? -1.533 3.609 -5.281 1 89.56 209 ASN B CA 1
ATOM 5166 C C . ASN B 1 209 ? -2.918 3.033 -4.996 1 89.56 209 ASN B C 1
ATOM 5168 O O . ASN B 1 209 ? -3.039 1.903 -4.52 1 89.56 209 ASN B O 1
ATOM 5172 N N . HIS B 1 210 ? -3.902 3.754 -5.258 1 88.94 210 HIS B N 1
ATOM 5173 C CA . HIS B 1 210 ? -5.246 3.33 -4.875 1 88.94 210 HIS B CA 1
ATOM 5174 C C . HIS B 1 210 ? -5.715 2.154 -5.727 1 88.94 210 HIS B C 1
ATOM 5176 O O . HIS B 1 210 ? -6.449 1.289 -5.246 1 88.94 210 HIS B O 1
ATOM 5182 N N . PHE B 1 211 ? -5.301 2.115 -6.914 1 86.25 211 PHE B N 1
ATOM 5183 C CA . PHE B 1 211 ? -5.691 1.022 -7.797 1 86.25 211 PHE B CA 1
ATOM 5184 C C . PHE B 1 211 ? -5.258 -0.32 -7.223 1 86.25 211 PHE B C 1
ATOM 5186 O O . PHE B 1 211 ? -5.992 -1.307 -7.309 1 86.25 211 PHE B O 1
ATOM 5193 N N . ALA B 1 212 ? -4.152 -0.267 -6.664 1 83.81 212 ALA B N 1
ATOM 5194 C CA . ALA B 1 212 ? -3.58 -1.519 -6.172 1 83.81 212 ALA B CA 1
ATOM 5195 C C . ALA B 1 212 ? -4.199 -1.919 -4.836 1 83.81 212 ALA B C 1
ATOM 5197 O O . ALA B 1 212 ? -4.297 -3.107 -4.523 1 83.81 212 ALA B O 1
ATOM 5198 N N . VAL B 1 213 ? -4.605 -0.984 -4.047 1 83.69 213 VAL B N 1
ATOM 5199 C CA . VAL B 1 213 ? -4.895 -1.325 -2.656 1 83.69 213 VAL B CA 1
ATOM 5200 C C . VAL B 1 213 ? -6.398 -1.228 -2.4 1 83.69 213 VAL B C 1
ATOM 5202 O O . VAL B 1 213 ? -6.879 -1.621 -1.336 1 83.69 213 VAL B O 1
ATOM 5205 N N . THR B 1 214 ? -7.117 -0.659 -3.285 1 83.62 214 THR B N 1
ATOM 5206 C CA . THR B 1 214 ? -8.57 -0.575 -3.146 1 83.62 214 THR B CA 1
ATOM 5207 C C . THR B 1 214 ? -9.258 -1.628 -4.012 1 83.62 214 THR B C 1
ATOM 5209 O O . THR B 1 214 ? -8.828 -1.888 -5.137 1 83.62 214 THR B O 1
ATOM 5212 N N . PRO B 1 215 ? -10.328 -2.178 -3.514 1 76.56 215 PRO B N 1
ATOM 5213 C CA . PRO B 1 215 ? -11 -3.24 -4.266 1 76.56 215 PRO B CA 1
ATOM 5214 C C . PRO B 1 215 ? -11.461 -2.783 -5.645 1 76.56 215 PRO B C 1
ATOM 5216 O O . PRO B 1 215 ? -11.383 -3.543 -6.613 1 76.56 215 PRO B O 1
ATOM 5219 N N . SER B 1 216 ? -12.008 -1.502 -5.648 1 80.31 216 SER B N 1
ATOM 5220 C CA . SER B 1 216 ? -12.5 -0.977 -6.918 1 80.31 216 SER B CA 1
ATOM 5221 C C . SER B 1 216 ? -12.57 0.546 -6.895 1 80.31 216 SER B C 1
ATOM 5223 O O . SER B 1 216 ? -12.508 1.16 -5.828 1 80.31 216 SER B O 1
ATOM 5225 N N . PHE B 1 217 ? -12.617 1.088 -8.117 1 88.5 217 PHE B N 1
ATOM 5226 C CA . PHE B 1 217 ? -12.789 2.531 -8.242 1 88.5 217 PHE B CA 1
ATOM 5227 C C . PHE B 1 217 ? -14.094 2.977 -7.594 1 88.5 217 PHE B C 1
ATOM 5229 O O . PHE B 1 217 ? -14.148 4.031 -6.957 1 88.5 217 PHE B O 1
ATOM 5236 N N . GLU B 1 218 ? -15.133 2.164 -7.699 1 86.06 218 GLU B N 1
ATOM 5237 C CA . GLU B 1 218 ? -16.438 2.471 -7.125 1 86.06 218 GLU B CA 1
ATOM 5238 C C . GLU B 1 218 ? -16.359 2.539 -5.602 1 86.06 218 GLU B C 1
ATOM 5240 O O . GLU B 1 218 ? -16.969 3.418 -4.984 1 86.06 218 GLU B O 1
ATOM 5245 N N . THR B 1 219 ? -15.625 1.654 -5.09 1 83.31 219 THR B N 1
ATOM 5246 C CA . THR B 1 219 ? -15.453 1.653 -3.639 1 83.31 219 THR B CA 1
ATOM 5247 C C . THR B 1 219 ? -14.742 2.922 -3.18 1 83.31 219 THR B C 1
ATOM 5249 O O . THR B 1 219 ? -15.102 3.506 -2.154 1 83.31 219 THR B O 1
ATOM 5252 N N . TYR B 1 220 ? -13.82 3.312 -3.9 1 89.19 220 TYR B N 1
ATOM 5253 C CA . TYR B 1 220 ? -13.07 4.516 -3.574 1 89.19 220 TYR B CA 1
ATOM 5254 C C . TYR B 1 220 ? -13.953 5.754 -3.633 1 89.19 220 TYR B C 1
ATOM 5256 O O . TYR B 1 220 ? -13.945 6.574 -2.713 1 89.19 220 TYR B O 1
ATOM 5264 N N . VAL B 1 221 ? -14.695 5.887 -4.734 1 91.62 221 VAL B N 1
ATOM 5265 C CA . VAL B 1 221 ? -15.57 7.035 -4.941 1 91.62 221 VAL B CA 1
ATOM 5266 C C . VAL B 1 221 ? -16.641 7.07 -3.855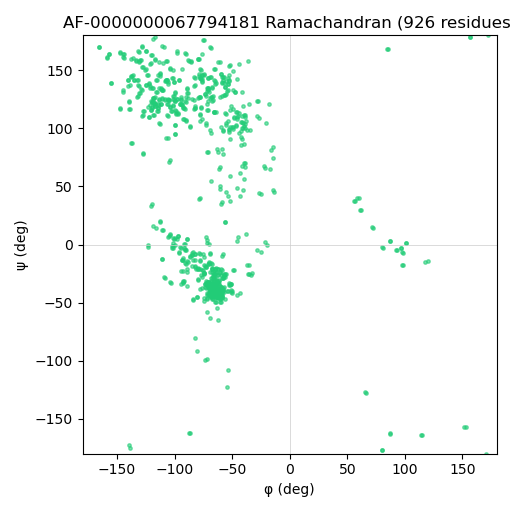 1 91.62 221 VAL B C 1
ATOM 5268 O O . VAL B 1 221 ? -16.984 8.141 -3.352 1 91.62 221 VAL B O 1
ATOM 5271 N N . SER B 1 222 ? -17.125 5.926 -3.51 1 87.81 222 SER B N 1
ATOM 5272 C CA . SER B 1 222 ? -18.125 5.852 -2.447 1 87.81 222 SER B CA 1
ATOM 5273 C C . SER B 1 222 ? -17.547 6.324 -1.116 1 87.81 222 SER B C 1
ATOM 5275 O O . SER B 1 222 ? -18.203 7.055 -0.373 1 87.81 222 SER B O 1
ATOM 5277 N N . ALA B 1 223 ? -16.391 5.922 -0.841 1 86.69 223 ALA B N 1
ATOM 5278 C CA . ALA B 1 223 ? -15.734 6.344 0.39 1 86.69 223 ALA B CA 1
ATOM 5279 C C . ALA B 1 223 ? -15.523 7.855 0.41 1 86.69 223 ALA B C 1
ATOM 5281 O O . ALA B 1 223 ? -15.719 8.5 1.442 1 86.69 223 ALA B O 1
ATOM 5282 N N . LEU B 1 224 ? -15.125 8.375 -0.678 1 90.62 224 LEU B N 1
ATOM 5283 C CA . LEU B 1 224 ? -14.953 9.82 -0.802 1 90.62 224 LEU B CA 1
ATOM 5284 C C . LEU B 1 224 ? -16.266 10.547 -0.529 1 90.62 224 LEU B C 1
ATOM 5286 O O . LEU B 1 224 ? -16.281 11.57 0.158 1 90.62 224 LEU B O 1
ATOM 5290 N N . GLY B 1 225 ? -17.297 10.016 -1.127 1 88.81 225 GLY B N 1
ATOM 5291 C CA . GLY B 1 225 ? -18.609 10.594 -0.89 1 88.81 225 GLY B CA 1
ATOM 5292 C C . GLY B 1 225 ? -19 10.609 0.576 1 88.81 225 GLY B C 1
ATOM 5293 O O . GLY B 1 225 ? -19.562 11.594 1.067 1 88.81 225 GLY B O 1
ATOM 5294 N N . GLN B 1 226 ? -18.672 9.57 1.252 1 86.94 226 GLN B N 1
ATOM 5295 C CA . GLN B 1 226 ? -18.984 9.477 2.674 1 86.94 226 GLN B CA 1
ATOM 5296 C C . GLN B 1 226 ? -18.188 10.492 3.482 1 86.94 226 GLN B C 1
ATOM 5298 O O . GLN B 1 226 ? -18.734 11.133 4.391 1 86.94 226 GLN B O 1
ATOM 5303 N N . ARG B 1 227 ? -16.953 10.633 3.197 1 90.12 227 ARG B N 1
ATOM 5304 C CA . ARG B 1 227 ? -16.109 11.586 3.904 1 90.12 227 ARG B CA 1
ATOM 5305 C C . ARG B 1 227 ? -16.547 13.023 3.621 1 90.12 227 ARG B C 1
ATOM 5307 O O . ARG B 1 227 ? -16.5 13.875 4.504 1 90.12 227 ARG B O 1
ATOM 5314 N N . SER B 1 228 ? -16.906 13.242 2.389 1 92.06 228 SER B N 1
ATOM 5315 C CA . SER B 1 228 ? -17.438 14.562 2.031 1 92.06 228 SER B CA 1
ATOM 5316 C C . SER B 1 228 ? -18.703 14.891 2.822 1 92.06 228 SER B C 1
ATOM 5318 O O . SER B 1 228 ? -18.875 16.016 3.277 1 92.06 228 SER B O 1
ATOM 5320 N N . ALA B 1 229 ? -19.562 13.906 2.967 1 88.81 229 ALA B N 1
ATOM 5321 C CA . ALA B 1 229 ? -20.781 14.094 3.746 1 88.81 229 ALA B CA 1
ATOM 5322 C C . ALA B 1 229 ? -20.453 14.406 5.207 1 88.81 229 ALA B C 1
ATOM 5324 O O . ALA B 1 229 ? -21.109 15.258 5.824 1 88.81 229 ALA B O 1
ATOM 5325 N N . ALA B 1 230 ? -19.5 13.695 5.695 1 87.25 230 ALA B N 1
ATOM 5326 C CA . ALA B 1 230 ? -19.078 13.945 7.074 1 87.25 230 ALA B CA 1
ATOM 5327 C C . ALA B 1 230 ? -18.547 15.359 7.238 1 87.25 230 ALA B C 1
ATOM 5329 O O . ALA B 1 230 ? -18.828 16.031 8.234 1 87.25 230 ALA B O 1
ATOM 5330 N N . PHE B 1 231 ? -17.781 15.82 6.344 1 93.12 231 PHE B N 1
ATOM 5331 C CA . PHE B 1 231 ? -17.266 17.188 6.371 1 93.12 231 PHE B CA 1
ATOM 5332 C C . PHE B 1 231 ? -18.406 18.188 6.27 1 93.12 231 PHE B C 1
ATOM 5334 O O . PHE B 1 231 ? -18.375 19.234 6.941 1 93.12 231 PHE B O 1
ATOM 5341 N N . ALA B 1 232 ? -19.328 17.906 5.371 1 89.25 232 ALA B N 1
ATOM 5342 C CA . ALA B 1 232 ? -20.469 18.797 5.184 1 89.25 232 ALA B CA 1
ATOM 5343 C C . ALA B 1 232 ? -21.188 19.047 6.504 1 89.25 232 ALA B C 1
ATOM 5345 O O . ALA B 1 232 ? -21.641 20.172 6.777 1 89.25 232 ALA B O 1
ATOM 5346 N N . ALA B 1 233 ? -21.297 18.016 7.25 1 86.5 233 ALA B N 1
ATOM 5347 C CA . ALA B 1 233 ? -21.953 18.156 8.547 1 86.5 233 ALA B CA 1
ATOM 5348 C C . ALA B 1 233 ? -21.172 19.094 9.461 1 86.5 233 ALA B C 1
ATOM 5350 O O . ALA B 1 233 ? -21.766 19.922 10.164 1 86.5 233 ALA B O 1
ATOM 5351 N N . VAL B 1 234 ? -19.906 19.047 9.414 1 85.88 234 VAL B N 1
ATOM 5352 C CA . VAL B 1 234 ? -19.047 19.906 10.219 1 85.88 234 VAL B CA 1
ATOM 5353 C C . VAL B 1 234 ? -19.125 21.344 9.68 1 85.88 234 VAL B C 1
ATOM 5355 O O . VAL B 1 234 ? -19.234 22.297 10.453 1 85.88 234 VAL B O 1
ATOM 5358 N N . TRP B 1 235 ? -19.094 21.5 8.43 1 87.31 235 TRP B N 1
ATOM 5359 C CA . TRP B 1 235 ? -19.109 22.797 7.766 1 87.31 235 TRP B CA 1
ATOM 5360 C C . TRP B 1 235 ? -20.422 23.516 8.039 1 87.31 235 TRP B C 1
ATOM 5362 O O . TRP B 1 235 ? -20.422 24.719 8.312 1 87.31 235 TRP B O 1
ATOM 5372 N N . GLN B 1 236 ? -21.453 22.828 8 1 82.25 236 GLN B N 1
ATOM 5373 C CA . GLN B 1 236 ? -22.766 23.422 8.242 1 82.25 236 GLN B CA 1
ATOM 5374 C C . GLN B 1 236 ? -22.875 23.938 9.672 1 82.25 236 GLN B C 1
ATOM 5376 O O . GLN B 1 236 ? -23.453 25 9.914 1 82.25 236 GLN B O 1
ATOM 5381 N N . ARG B 1 237 ? -22.375 23.234 10.555 1 77.31 237 ARG B N 1
ATOM 5382 C CA . ARG B 1 237 ? -22.406 23.672 11.953 1 77.31 237 ARG B CA 1
ATOM 5383 C C . ARG B 1 237 ? -21.609 24.969 12.141 1 77.31 237 ARG B C 1
ATOM 5385 O O . ARG B 1 237 ? -22.016 25.844 12.914 1 77.31 237 ARG B O 1
ATOM 5392 N N . LEU B 1 238 ? -20.641 25.203 11.453 1 73.75 238 LEU B N 1
ATOM 5393 C CA . LEU B 1 238 ? -19.781 26.375 11.578 1 73.75 238 LEU B CA 1
ATOM 5394 C C . LEU B 1 238 ? -20.406 27.578 10.898 1 73.75 238 LEU B C 1
ATOM 5396 O O . LEU B 1 238 ? -20.312 28.703 11.414 1 73.75 238 LEU B O 1
ATOM 5400 N N . ARG B 1 239 ? -20.906 27.375 9.75 1 72.75 239 ARG B N 1
ATOM 5401 C CA . ARG B 1 239 ? -21.5 28.484 9.031 1 72.75 239 ARG B CA 1
ATOM 5402 C C . ARG B 1 239 ? -22.656 29.094 9.828 1 72.75 239 ARG B C 1
ATOM 5404 O O . ARG B 1 239 ? -22.922 30.297 9.727 1 72.75 239 ARG B O 1
ATOM 5411 N N . HIS B 1 240 ? -23.141 28.234 10.578 1 69.06 240 HIS B N 1
ATOM 5412 C CA . HIS B 1 240 ? -24.234 28.734 11.398 1 69.06 240 HIS B CA 1
ATOM 5413 C C . HIS B 1 240 ? -23.719 29.391 12.672 1 69.06 240 HIS B C 1
ATOM 5415 O O . HIS B 1 240 ? -24.422 30.188 13.305 1 69.06 240 HIS B O 1
ATOM 5421 N N . SER B 1 241 ? -22.516 29.016 12.898 1 62.75 241 SER B N 1
ATOM 5422 C CA . SER B 1 241 ? -21.953 29.625 14.109 1 62.75 241 SER B CA 1
ATOM 5423 C C . SER B 1 241 ? -21.375 31 13.82 1 62.75 241 SER B C 1
ATOM 5425 O O . SER B 1 241 ? -20.984 31.297 12.695 1 62.75 241 SER B O 1
ATOM 5427 N N . ASN B 1 242 ? -21.719 32.125 14.484 1 55.03 242 ASN B N 1
ATOM 5428 C CA . ASN B 1 242 ? -21.312 33.531 14.422 1 55.03 242 ASN B CA 1
ATOM 5429 C C . ASN B 1 242 ? -19.797 33.656 14.344 1 55.03 242 ASN B C 1
ATOM 5431 O O . ASN B 1 242 ? -19.266 34.781 14.273 1 55.03 242 ASN B O 1
ATOM 5435 N N . ASP B 1 243 ? -18.984 32.625 14.273 1 60.78 243 ASP B N 1
ATOM 5436 C CA . ASP B 1 243 ? -17.547 32.719 14.438 1 60.78 243 ASP B CA 1
ATOM 5437 C C . ASP B 1 243 ? -16.859 33.156 13.141 1 60.78 243 ASP B C 1
ATOM 5439 O O . ASP B 1 243 ? -15.797 33.75 13.164 1 60.78 243 ASP B O 1
ATOM 5443 N N . LEU B 1 244 ? -17.578 33.125 11.977 1 67 244 LEU B N 1
ATOM 5444 C CA . LEU B 1 244 ? -16.969 33.438 10.695 1 67 244 LEU B CA 1
ATOM 5445 C C . LEU B 1 244 ? -17.016 34.969 10.453 1 67 244 LEU B C 1
ATOM 5447 O O . LEU B 1 244 ? -16.281 35.469 9.609 1 67 244 LEU B O 1
ATOM 5451 N N . THR B 1 245 ? -17.766 35.594 11.32 1 60.16 245 THR B N 1
ATOM 5452 C CA . THR B 1 245 ? -18 37.031 11.102 1 60.16 245 THR B CA 1
ATOM 5453 C C . THR B 1 245 ? -16.734 37.812 11.422 1 60.16 245 THR B C 1
ATOM 5455 O O . THR B 1 245 ? -16.578 38.938 10.945 1 60.16 245 THR B O 1
ATOM 5458 N N . SER B 1 246 ? -15.867 37.25 12.133 1 69.12 246 SER B N 1
ATOM 5459 C CA . SER B 1 246 ? -14.672 38 12.516 1 69.12 246 SER B CA 1
ATOM 5460 C C . SER B 1 246 ? -13.562 37.844 11.477 1 69.12 246 SER B C 1
ATOM 5462 O O . SER B 1 246 ? -12.539 38.531 11.539 1 69.12 246 SER B O 1
ATOM 5464 N N . LEU B 1 247 ? -13.859 37.156 10.375 1 76.69 247 LEU B N 1
ATOM 5465 C CA . LEU B 1 247 ? -12.828 36.875 9.383 1 76.69 247 LEU B CA 1
ATOM 5466 C C . LEU B 1 247 ? -12.875 37.906 8.258 1 76.69 247 LEU B C 1
ATOM 5468 O O . LEU B 1 247 ? -13.945 38.406 7.918 1 76.69 247 LEU B O 1
ATOM 5472 N N . THR B 1 248 ? -11.68 38.281 7.789 1 80.44 248 THR B N 1
ATOM 5473 C CA . THR B 1 248 ? -11.594 39.188 6.645 1 80.44 248 THR B CA 1
ATOM 5474 C C . THR B 1 248 ? -12.211 38.562 5.402 1 80.44 248 THR B C 1
ATOM 5476 O O . THR B 1 248 ? -12.328 37.344 5.32 1 80.44 248 THR B O 1
ATOM 5479 N N . PRO B 1 249 ? -12.609 39.406 4.492 1 79.62 249 PRO B N 1
ATOM 5480 C CA . PRO B 1 249 ? -13.172 38.844 3.254 1 79.62 249 PRO B CA 1
ATOM 5481 C C . PRO B 1 249 ? -12.219 37.906 2.535 1 79.62 249 PRO B C 1
ATOM 5483 O O . PRO B 1 249 ? -12.656 36.906 1.943 1 79.62 249 PRO B O 1
ATOM 5486 N N . GLN B 1 250 ? -11.023 38.219 2.568 1 81.19 250 GLN B N 1
ATOM 5487 C CA . GLN B 1 250 ? -10.023 37.375 1.922 1 81.19 250 GLN B CA 1
ATOM 5488 C C . GLN B 1 250 ? -9.969 36 2.566 1 81.19 250 GLN B C 1
ATOM 5490 O O . GLN B 1 250 ? -9.906 35 1.868 1 81.19 250 GLN B O 1
ATOM 5495 N N . LYS B 1 251 ? -9.969 35.938 3.852 1 84.5 251 LYS B N 1
ATOM 5496 C CA . LYS B 1 251 ? -9.945 34.688 4.578 1 84.5 251 LYS B CA 1
ATOM 5497 C C . LYS B 1 251 ? -11.219 33.875 4.336 1 84.5 251 LYS B C 1
ATOM 5499 O O . LYS B 1 251 ? -11.18 32.656 4.234 1 84.5 251 LYS B O 1
ATOM 5504 N N . LEU B 1 252 ? -12.297 34.625 4.203 1 82.94 252 LEU B N 1
ATOM 5505 C CA . LEU B 1 252 ? -13.57 33.969 3.93 1 82.94 252 LEU B CA 1
ATOM 5506 C C . LEU B 1 252 ? -13.562 33.312 2.549 1 82.94 252 LEU B C 1
ATOM 5508 O O . LEU B 1 252 ? -14.102 32.219 2.369 1 82.94 252 LEU B O 1
ATOM 5512 N N . GLU B 1 253 ? -12.961 34 1.663 1 85.75 253 GLU B N 1
ATOM 5513 C CA . GLU B 1 253 ? -12.836 33.438 0.318 1 85.75 253 GLU B CA 1
ATOM 5514 C C . GLU B 1 253 ? -12 32.156 0.318 1 85.75 253 GLU B C 1
ATOM 5516 O O . GLU B 1 253 ? -12.328 31.188 -0.371 1 85.75 253 GLU B O 1
ATOM 5521 N N . LEU B 1 254 ? -10.945 32.219 1.067 1 87.31 254 LEU B N 1
ATOM 5522 C CA . LEU B 1 254 ? -10.078 31.031 1.173 1 87.31 254 LEU B CA 1
ATOM 5523 C C . LEU B 1 254 ? -10.82 29.875 1.818 1 87.31 254 LEU B C 1
ATOM 5525 O O . LEU B 1 254 ? -10.68 28.719 1.387 1 87.31 254 LEU B O 1
ATOM 5529 N N . LEU B 1 255 ? -11.586 30.172 2.811 1 88.38 255 LEU B N 1
ATOM 5530 C CA . LEU B 1 255 ? -12.383 29.156 3.486 1 88.38 255 LEU B CA 1
ATOM 5531 C C . LEU B 1 255 ? -13.391 28.531 2.529 1 88.38 255 LEU B C 1
ATOM 5533 O O . LEU B 1 255 ? -13.555 27.297 2.504 1 88.38 255 LEU B O 1
ATOM 5537 N N . ASP B 1 256 ? -13.977 29.375 1.756 1 86.75 256 ASP B N 1
ATOM 5538 C CA . ASP B 1 256 ? -14.977 28.906 0.805 1 86.75 256 ASP B CA 1
ATOM 5539 C C . ASP B 1 256 ? -14.336 28.047 -0.28 1 86.75 256 ASP B C 1
ATOM 5541 O O . ASP B 1 256 ? -14.914 27.031 -0.699 1 86.75 256 ASP B O 1
ATOM 5545 N N . LEU B 1 257 ? -13.234 28.453 -0.677 1 89.25 257 LEU B N 1
ATOM 5546 C CA . LEU B 1 257 ? -12.508 27.688 -1.678 1 89.25 257 LEU B CA 1
ATOM 5547 C C . LEU B 1 257 ? -12.203 26.281 -1.165 1 89.25 257 LEU B C 1
ATOM 5549 O O . LEU B 1 257 ? -12.461 25.297 -1.854 1 89.25 257 LEU B O 1
ATOM 5553 N N . ALA B 1 258 ? -11.672 26.188 0.006 1 93.88 258 ALA B N 1
ATOM 5554 C CA . ALA B 1 258 ? -11.32 24.906 0.608 1 93.88 258 ALA B CA 1
ATOM 5555 C C . ALA B 1 258 ? -12.562 24.047 0.849 1 93.88 258 ALA B C 1
ATOM 5557 O O . ALA B 1 258 ? -12.57 22.859 0.541 1 93.88 258 ALA B O 1
ATOM 5558 N N . ALA B 1 259 ? -13.562 24.688 1.356 1 91.62 259 ALA B N 1
ATOM 5559 C CA . ALA B 1 259 ? -14.805 23.969 1.636 1 91.62 259 ALA B CA 1
ATOM 5560 C C . ALA B 1 259 ? -15.414 23.391 0.355 1 91.62 259 ALA B C 1
ATOM 5562 O O . ALA B 1 259 ? -15.883 22.25 0.335 1 91.62 259 ALA B O 1
ATOM 5563 N N . ASN B 1 260 ? -15.375 24.172 -0.624 1 90.25 260 ASN B N 1
ATOM 5564 C CA . ASN B 1 260 ? -15.945 23.75 -1.897 1 90.25 260 ASN B CA 1
ATOM 5565 C C . ASN B 1 260 ? -15.234 22.5 -2.439 1 90.25 260 ASN B C 1
ATOM 5567 O O . ASN B 1 260 ? -15.883 21.609 -2.996 1 90.25 260 ASN B O 1
ATOM 5571 N N . ILE B 1 261 ? -14.008 22.453 -2.289 1 92.38 261 ILE B N 1
ATOM 5572 C CA . ILE B 1 261 ? -13.242 21.312 -2.77 1 92.38 261 ILE B CA 1
ATOM 5573 C C . ILE B 1 261 ? -13.664 20.062 -2.016 1 92.38 261 ILE B C 1
ATOM 5575 O O . ILE B 1 261 ? -13.82 18.984 -2.615 1 92.38 261 ILE B O 1
ATOM 5579 N N . PHE B 1 262 ? -13.828 20.125 -0.711 1 94.19 262 PHE B N 1
ATOM 5580 C CA . PHE B 1 262 ? -14.148 18.953 0.101 1 94.19 262 PHE B CA 1
ATOM 5581 C C . PHE B 1 262 ? -15.609 18.562 -0.064 1 94.19 262 PHE B C 1
ATOM 5583 O O . PHE B 1 262 ? -15.984 17.406 0.165 1 94.19 262 PHE B O 1
ATOM 5590 N N . LEU B 1 263 ? -16.406 19.531 -0.494 1 90.25 263 LEU B N 1
ATOM 5591 C CA . LEU B 1 263 ? -17.828 19.266 -0.673 1 90.25 263 LEU B CA 1
ATOM 5592 C C . LEU B 1 263 ? -18.109 18.75 -2.078 1 90.25 263 LEU B C 1
ATOM 5594 O O . LEU B 1 263 ? -19.141 18.109 -2.312 1 90.25 263 LEU B O 1
ATOM 5598 N N . THR B 1 264 ? -17.188 19.031 -3.002 1 90.31 264 THR B N 1
ATOM 5599 C CA . THR B 1 264 ? -17.375 18.609 -4.391 1 90.31 264 THR B CA 1
ATOM 5600 C C . THR B 1 264 ? -16.438 17.453 -4.73 1 90.31 264 THR B C 1
ATOM 5602 O O . THR B 1 264 ? -15.305 17.672 -5.18 1 90.31 264 THR B O 1
ATOM 5605 N N . VAL B 1 265 ? -16.938 16.281 -4.543 1 93.5 265 VAL B N 1
ATOM 5606 C CA . VAL B 1 265 ? -16.172 15.07 -4.828 1 93.5 265 VAL B CA 1
ATOM 5607 C C . VAL B 1 265 ? -16.906 14.234 -5.871 1 93.5 265 VAL B C 1
ATOM 5609 O O . VAL B 1 265 ? -18.109 14.398 -6.082 1 93.5 265 VAL B O 1
ATOM 5612 N N . PRO B 1 266 ? -16.141 13.391 -6.586 1 92.5 266 PRO B N 1
ATOM 5613 C CA . PRO B 1 266 ? -16.844 12.516 -7.535 1 92.5 266 PRO B CA 1
ATOM 5614 C C . PRO B 1 266 ? -17.859 11.602 -6.859 1 92.5 266 PRO B C 1
ATOM 5616 O O . PRO B 1 266 ? -17.609 11.125 -5.746 1 92.5 266 PRO B O 1
ATOM 5619 N N . ARG B 1 267 ? -18.891 11.359 -7.57 1 89.25 267 ARG B N 1
ATOM 5620 C CA . ARG B 1 267 ? -19.984 10.523 -7.059 1 89.25 267 ARG B CA 1
ATOM 5621 C C . ARG B 1 267 ? -20.312 9.406 -8.039 1 89.25 267 ARG B C 1
ATOM 5623 O O . ARG B 1 267 ? -20.047 9.516 -9.234 1 89.25 267 ARG B O 1
ATOM 5630 N N . LEU B 1 268 ? -20.828 8.328 -7.434 1 86.69 268 LEU B N 1
ATOM 5631 C CA . LEU B 1 268 ? -21.219 7.203 -8.273 1 86.69 268 LEU B CA 1
ATOM 5632 C C . LEU B 1 268 ? -22.438 7.551 -9.117 1 86.69 268 LEU B C 1
ATOM 5634 O O . LEU B 1 268 ? -22.547 7.117 -10.266 1 86.69 268 LEU B O 1
ATOM 5638 N N . LYS B 1 269 ? -23.297 8.281 -8.492 1 84.19 269 LYS B N 1
ATOM 5639 C CA . LYS B 1 269 ? -24.484 8.781 -9.172 1 84.19 269 LYS B CA 1
ATOM 5640 C C . LYS B 1 269 ? -24.594 10.305 -9.062 1 84.19 269 LYS B C 1
ATOM 5642 O O . LYS B 1 269 ? -24.078 10.898 -8.109 1 84.19 269 LYS B O 1
ATOM 5647 N N . ASP B 1 270 ? -25.219 10.828 -10.07 1 77.69 270 ASP B N 1
ATOM 5648 C CA . ASP B 1 270 ? -25.359 12.281 -10.094 1 77.69 270 ASP B CA 1
ATOM 5649 C C . ASP B 1 270 ? -26.188 12.766 -8.898 1 77.69 270 ASP B C 1
ATOM 5651 O O . ASP B 1 270 ? -26.031 13.906 -8.453 1 77.69 270 ASP B O 1
ATOM 5655 N N . GLU B 1 271 ? -27.141 11.906 -8.531 1 74.62 271 GLU B N 1
ATOM 5656 C CA . GLU B 1 271 ? -27.953 12.219 -7.359 1 74.62 271 GLU B CA 1
ATOM 5657 C C . GLU B 1 271 ? -27.812 11.141 -6.281 1 74.62 271 GLU B C 1
ATOM 5659 O O . GLU B 1 271 ? -27.922 9.953 -6.566 1 74.62 271 GLU B O 1
ATOM 5664 N N . GLU B 1 272 ? -27.281 11.695 -5.191 1 76.25 272 GLU B N 1
ATOM 5665 C CA . GLU B 1 272 ? -27.125 10.766 -4.078 1 76.25 272 GLU B CA 1
ATOM 5666 C C . GLU B 1 272 ? -27.688 11.344 -2.785 1 76.25 272 GLU B C 1
ATOM 5668 O O . GLU B 1 272 ? -27.641 12.562 -2.574 1 76.25 272 GLU B O 1
ATOM 5673 N N . ILE B 1 273 ? -28.391 10.57 -2.057 1 67.38 273 ILE B N 1
ATOM 5674 C CA . ILE B 1 273 ? -28.891 10.969 -0.744 1 67.38 273 ILE B CA 1
ATOM 5675 C C . ILE B 1 273 ? -27.875 10.562 0.331 1 67.38 273 ILE B C 1
ATOM 5677 O O . ILE B 1 273 ? -27.484 9.398 0.402 1 67.38 273 ILE B O 1
ATOM 5681 N N . ASN B 1 274 ? -27.406 11.586 0.913 1 63.16 274 ASN B N 1
ATOM 5682 C CA . ASN B 1 274 ? -26.562 11.234 2.051 1 63.16 274 ASN B CA 1
ATOM 5683 C C . ASN B 1 274 ? -27.141 11.766 3.359 1 63.16 274 ASN B C 1
ATOM 5685 O O . ASN B 1 274 ? -28.281 12.219 3.402 1 63.16 274 ASN B O 1
ATOM 5689 N N . GLY B 1 275 ? -26.5 11.5 4.535 1 56.69 275 GLY B N 1
ATOM 5690 C CA . GLY B 1 275 ? -26.984 11.891 5.848 1 56.69 275 GLY B CA 1
ATOM 5691 C C . GLY B 1 275 ? -27.391 13.352 5.922 1 56.69 275 GLY B C 1
ATOM 5692 O O . GLY B 1 275 ? -28.172 13.734 6.789 1 56.69 275 GLY B O 1
ATOM 5693 N N . ASN B 1 276 ? -26.875 14.203 5.004 1 61.81 276 ASN B N 1
ATOM 5694 C CA . ASN B 1 276 ? -27.141 15.633 5.07 1 61.81 276 ASN B CA 1
ATOM 5695 C C . ASN B 1 276 ? -28.141 16.062 4.008 1 61.81 276 ASN B C 1
ATOM 5697 O O . ASN B 1 276 ? -28.328 17.266 3.785 1 61.81 276 ASN B O 1
ATOM 5701 N N . GLY B 1 277 ? -28.656 15.07 3.355 1 63.31 277 GLY B N 1
ATOM 5702 C CA . GLY B 1 277 ? -29.672 15.367 2.355 1 63.31 277 GLY B CA 1
ATOM 5703 C C . GLY B 1 277 ? -29.234 15.031 0.944 1 63.31 277 GLY B C 1
ATOM 5704 O O . GLY B 1 277 ? -28.328 14.219 0.748 1 63.31 277 GLY B O 1
ATOM 5705 N N . LEU B 1 278 ? -29.984 15.594 0.079 1 68 278 LEU B N 1
ATOM 5706 C CA . LEU B 1 278 ? -29.766 15.336 -1.339 1 68 278 LEU B CA 1
ATOM 5707 C C . LEU B 1 278 ? -28.578 16.109 -1.861 1 68 278 LEU B C 1
ATOM 5709 O O . LEU B 1 278 ? -28.469 17.328 -1.628 1 68 278 LEU B O 1
ATOM 5713 N N . VAL B 1 279 ? -27.594 15.422 -2.314 1 74 279 VAL B N 1
ATOM 5714 C CA . VAL B 1 279 ? -26.469 16.062 -2.992 1 74 279 VAL B CA 1
ATOM 5715 C C . VAL B 1 279 ? -26.578 15.828 -4.5 1 74 279 VAL B C 1
ATOM 5717 O O . VAL B 1 279 ? -26.734 14.695 -4.953 1 74 279 VAL B O 1
ATOM 5720 N N . LYS B 1 280 ? -26.703 16.938 -5.199 1 76.25 280 LYS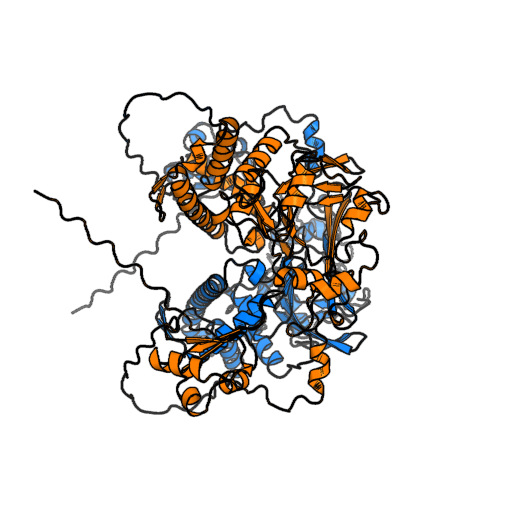 B N 1
ATOM 5721 C CA . LYS B 1 280 ? -26.844 16.844 -6.652 1 76.25 280 LYS B CA 1
ATOM 5722 C C . LYS B 1 280 ? -25.672 17.531 -7.352 1 76.25 280 LYS B C 1
ATOM 5724 O O . LYS B 1 280 ? -25.328 18.672 -7.023 1 76.25 280 LYS B O 1
ATOM 5729 N N . LEU B 1 281 ? -24.969 16.766 -8.164 1 80 281 LEU B N 1
ATOM 5730 C CA . LEU B 1 281 ? -23.969 17.328 -9.062 1 80 281 LEU B CA 1
ATOM 5731 C C . LEU B 1 281 ? -24.453 17.297 -10.508 1 80 281 LEU B C 1
ATOM 5733 O O . LEU B 1 281 ? -25.172 16.375 -10.898 1 80 281 LEU B O 1
ATOM 5737 N N . ASN B 1 282 ? -24.109 18.391 -11.203 1 80.81 282 ASN B N 1
ATOM 5738 C CA . ASN B 1 282 ? -24.328 18.359 -12.648 1 80.81 282 ASN B CA 1
ATOM 5739 C C . ASN B 1 282 ? -23.609 17.188 -13.297 1 80.81 282 ASN B C 1
ATOM 5741 O O . ASN B 1 282 ? -22.5 16.828 -12.898 1 80.81 282 ASN B O 1
ATOM 5745 N N . HIS B 1 283 ? -24.297 16.578 -14.227 1 83 283 HIS B N 1
ATOM 5746 C CA . HIS B 1 283 ? -23.766 15.367 -14.859 1 83 283 HIS B CA 1
ATOM 5747 C C . HIS B 1 283 ? -22.391 15.625 -15.469 1 83 283 HIS B C 1
ATOM 5749 O O . HIS B 1 283 ? -21.469 14.828 -15.273 1 83 283 HIS B O 1
ATOM 5755 N N . ALA B 1 284 ? -22.328 16.703 -16.172 1 81.12 284 ALA B N 1
ATOM 5756 C CA . ALA B 1 284 ? -21.078 17.031 -16.844 1 81.12 284 ALA B CA 1
ATOM 5757 C C . ALA B 1 284 ? -19.953 17.234 -15.828 1 81.12 284 ALA B C 1
ATOM 5759 O O . ALA B 1 284 ? -18.828 16.781 -16.031 1 81.12 284 ALA B O 1
ATOM 5760 N N . GLU B 1 285 ? -20.281 17.844 -14.766 1 82.12 285 GLU B N 1
ATOM 5761 C CA . GLU B 1 285 ? -19.312 18.125 -13.711 1 82.12 285 GLU B CA 1
ATOM 5762 C C . GLU B 1 285 ? -18.875 16.844 -13.008 1 82.12 285 GLU B C 1
ATOM 5764 O O . GLU B 1 285 ? -17.688 16.609 -12.789 1 82.12 285 GLU B O 1
ATOM 5769 N N . ASN B 1 286 ? -19.781 16.031 -12.727 1 89.25 286 ASN B N 1
ATOM 5770 C CA . ASN B 1 286 ? -19.5 14.773 -12.055 1 89.25 286 ASN B CA 1
ATOM 5771 C C . ASN B 1 286 ? -18.688 13.836 -12.938 1 89.25 286 ASN B C 1
ATOM 5773 O O . ASN B 1 286 ? -17.75 13.18 -12.469 1 89.25 286 ASN B O 1
ATOM 5777 N N . GLU B 1 287 ? -19.031 13.859 -14.172 1 85.88 287 GLU B N 1
ATOM 5778 C CA . GLU B 1 287 ? -18.297 13.016 -15.117 1 85.88 287 GLU B CA 1
ATOM 5779 C C . GLU B 1 287 ? -16.844 13.461 -15.242 1 85.88 287 GLU B C 1
ATOM 5781 O O . GLU B 1 287 ? -15.93 12.625 -15.258 1 85.88 287 GLU B O 1
ATOM 5786 N N . ALA B 1 288 ? -16.719 14.75 -15.312 1 82.69 288 ALA B N 1
ATOM 5787 C CA . ALA B 1 288 ? -15.367 15.289 -15.398 1 82.69 288 ALA B CA 1
ATOM 5788 C C . ALA B 1 288 ? -14.555 14.938 -14.156 1 82.69 288 ALA B C 1
ATOM 5790 O O . ALA B 1 288 ? -13.398 14.531 -14.258 1 82.69 288 ALA B O 1
ATOM 5791 N N . LEU B 1 289 ? -15.172 15.031 -13.023 1 87.69 289 LEU B N 1
ATOM 5792 C CA . LEU B 1 289 ? -14.531 14.703 -11.758 1 87.69 289 LEU B CA 1
ATOM 5793 C C . LEU B 1 289 ? -14.195 13.211 -11.688 1 87.69 289 LEU B C 1
ATOM 5795 O O . LEU B 1 289 ? -13.102 12.836 -11.258 1 87.69 289 LEU B O 1
ATOM 5799 N N . ARG B 1 290 ? -15.062 12.422 -12.117 1 89.88 290 ARG B N 1
ATOM 5800 C CA . ARG B 1 290 ? -14.859 10.977 -12.094 1 89.88 290 ARG B CA 1
ATOM 5801 C C . ARG B 1 290 ? -13.727 10.57 -13.023 1 89.88 290 ARG B C 1
ATOM 5803 O O . ARG B 1 290 ? -12.891 9.727 -12.664 1 89.88 290 ARG B O 1
ATOM 5810 N N . ASN B 1 291 ? -13.664 11.18 -14.109 1 86.56 291 ASN B N 1
ATOM 5811 C CA . ASN B 1 291 ? -12.633 10.852 -15.086 1 86.56 291 ASN B CA 1
ATOM 5812 C C . ASN B 1 291 ? -11.242 11.234 -14.578 1 86.56 291 ASN B C 1
ATOM 5814 O O . ASN B 1 291 ? -10.305 10.438 -14.656 1 86.56 291 ASN B O 1
ATOM 5818 N N . THR B 1 292 ? -11.188 12.414 -14.07 1 86 292 THR B N 1
ATOM 5819 C CA . THR B 1 292 ? -9.914 12.867 -13.523 1 86 292 THR B CA 1
ATOM 5820 C C . THR B 1 292 ? -9.484 12 -12.344 1 86 292 THR B C 1
ATOM 5822 O O . THR B 1 292 ? -8.32 11.625 -12.234 1 86 292 THR B O 1
ATOM 5825 N N . THR B 1 293 ? -10.445 11.656 -11.578 1 90.19 293 THR B N 1
ATOM 5826 C CA . THR B 1 293 ? -10.18 10.836 -10.398 1 90.19 293 THR B CA 1
ATOM 5827 C C . THR B 1 293 ? -9.75 9.43 -10.805 1 90.19 293 THR B C 1
ATOM 5829 O O . THR B 1 293 ? -8.883 8.828 -10.164 1 90.19 293 THR B O 1
ATOM 5832 N N . ALA B 1 294 ? -10.289 8.969 -11.875 1 89.19 294 ALA B N 1
ATOM 5833 C CA . ALA B 1 294 ? -9.953 7.633 -12.352 1 89.19 294 ALA B CA 1
ATOM 5834 C C . ALA B 1 294 ? -8.5 7.559 -12.797 1 89.19 294 ALA B C 1
ATOM 5836 O O . ALA B 1 294 ? -7.816 6.562 -12.555 1 89.19 294 ALA B O 1
ATOM 5837 N N . VAL B 1 295 ? -8.062 8.602 -13.367 1 86.06 295 VAL B N 1
ATOM 5838 C CA . VAL B 1 295 ? -6.672 8.656 -13.812 1 86.06 295 VAL B CA 1
ATOM 5839 C C . VAL B 1 295 ? -5.742 8.688 -12.602 1 86.06 295 VAL B C 1
ATOM 5841 O O . VAL B 1 295 ? -4.785 7.918 -12.523 1 86.06 295 VAL B O 1
ATOM 5844 N N . LEU B 1 296 ? -6.117 9.477 -11.719 1 87.06 296 LEU B N 1
ATOM 5845 C CA . LEU B 1 296 ? -5.258 9.672 -10.555 1 87.06 296 LEU B CA 1
ATOM 5846 C C . LEU B 1 296 ? -5.336 8.469 -9.625 1 87.06 296 LEU B C 1
ATOM 5848 O O . LEU B 1 296 ? -4.387 8.195 -8.883 1 87.06 296 LEU B O 1
ATOM 5852 N N . PHE B 1 297 ? -6.41 7.801 -9.734 1 87.69 297 PHE B N 1
ATOM 5853 C CA . PHE B 1 297 ? -6.617 6.551 -9.016 1 87.69 297 PHE B CA 1
ATOM 5854 C C . PHE B 1 297 ? -5.527 5.539 -9.352 1 87.69 297 PHE B C 1
ATOM 5856 O O . PHE B 1 297 ? -5.109 4.758 -8.5 1 87.69 297 PHE B O 1
ATOM 5863 N N . GLN B 1 298 ? -4.961 5.68 -10.461 1 85.06 298 GLN B N 1
ATOM 5864 C CA . GLN B 1 298 ? -3.949 4.742 -10.938 1 85.06 298 GLN B CA 1
ATOM 5865 C C . GLN B 1 298 ? -2.561 5.371 -10.922 1 85.06 298 GLN B C 1
ATOM 5867 O O . GLN B 1 298 ? -1.565 4.688 -10.672 1 85.06 298 GLN B O 1
ATOM 5872 N N . ARG B 1 299 ? -2.516 6.633 -11.062 1 85.94 299 ARG B N 1
ATOM 5873 C CA . ARG B 1 299 ? -1.226 7.23 -11.383 1 85.94 299 ARG B CA 1
ATOM 5874 C C . ARG B 1 299 ? -0.611 7.902 -10.164 1 85.94 299 ARG B C 1
ATOM 5876 O O . ARG B 1 299 ? 0.61 8.039 -10.07 1 85.94 299 ARG B O 1
ATOM 5883 N N . LEU B 1 300 ? -1.478 8.414 -9.328 1 92.75 300 LEU B N 1
ATOM 5884 C CA . LEU B 1 300 ? -0.942 9.055 -8.133 1 92.75 300 LEU B CA 1
ATOM 5885 C C . LEU B 1 300 ? -0.301 8.023 -7.211 1 92.75 300 LEU B C 1
ATOM 5887 O O . LEU B 1 300 ? -0.931 7.027 -6.852 1 92.75 300 LEU B O 1
ATOM 5891 N N . TRP B 1 301 ? 0.963 8.266 -6.91 1 94.06 301 TRP B N 1
ATOM 5892 C CA . TRP B 1 301 ? 1.673 7.293 -6.082 1 94.06 301 TRP B CA 1
ATOM 5893 C C . TRP B 1 301 ? 1.892 7.832 -4.676 1 94.06 301 TRP B C 1
ATOM 5895 O O . TRP B 1 301 ? 2.205 9.016 -4.496 1 94.06 301 TRP B O 1
ATOM 5905 N N . TYR B 1 302 ? 1.756 6.957 -3.703 1 93.56 302 TYR B N 1
ATOM 5906 C CA . TYR B 1 302 ? 1.852 7.324 -2.295 1 93.56 302 TYR B CA 1
ATOM 5907 C C . TYR B 1 302 ? 3.043 6.641 -1.634 1 93.56 302 TYR B C 1
ATOM 5909 O O . TYR B 1 302 ? 3.24 5.434 -1.791 1 93.56 302 TYR B O 1
ATOM 5917 N N . PHE B 1 303 ? 3.83 7.43 -0.922 1 94.56 303 PHE B N 1
ATOM 5918 C CA . PHE B 1 303 ? 4.891 6.906 -0.068 1 94.56 303 PHE B CA 1
ATOM 5919 C C . PHE B 1 303 ? 4.672 7.32 1.382 1 94.56 303 PHE B C 1
ATOM 5921 O O . PHE B 1 303 ? 4.559 8.516 1.683 1 94.56 303 PHE B O 1
ATOM 5928 N N . ASN B 1 304 ? 4.457 6.367 2.23 1 92.88 304 ASN B N 1
ATOM 5929 C CA . ASN B 1 304 ? 4.551 6.617 3.666 1 92.88 304 ASN B CA 1
ATOM 5930 C C . ASN B 1 304 ? 5.926 6.246 4.207 1 92.88 304 ASN B C 1
ATOM 5932 O O . ASN B 1 304 ? 6.34 5.086 4.129 1 92.88 304 ASN B O 1
ATOM 5936 N N . LEU B 1 305 ? 6.551 7.199 4.754 1 91.75 305 LEU B N 1
ATOM 5937 C CA . LEU B 1 305 ? 7.93 6.996 5.188 1 91.75 305 LEU B CA 1
ATOM 5938 C C . LEU B 1 305 ? 7.977 6.18 6.477 1 91.75 305 LEU B C 1
ATOM 5940 O O . LEU B 1 305 ? 7.117 6.332 7.348 1 91.75 305 LEU B O 1
ATOM 5944 N N . PRO B 1 306 ? 8.977 5.312 6.562 1 86.44 306 PRO B N 1
ATOM 5945 C CA . PRO B 1 306 ? 9.211 4.719 7.879 1 86.44 306 PRO B CA 1
ATOM 5946 C C . PRO B 1 306 ? 9.75 5.727 8.891 1 86.44 306 PRO B C 1
ATOM 5948 O O . PRO B 1 306 ? 10.125 6.844 8.523 1 86.44 306 PRO B O 1
ATOM 5951 N N . ASP B 1 307 ? 9.766 5.289 10.125 1 81.44 307 ASP B N 1
ATOM 5952 C CA . ASP B 1 307 ? 10.445 6.102 11.125 1 81.44 307 ASP B CA 1
ATOM 5953 C C . ASP B 1 307 ? 11.875 6.43 10.688 1 81.44 307 ASP B C 1
ATOM 5955 O O . ASP B 1 307 ? 12.562 5.582 10.117 1 81.44 307 ASP B O 1
ATOM 5959 N N . MET B 1 308 ? 12.289 7.625 10.969 1 80.25 308 MET B N 1
ATOM 5960 C CA . MET B 1 308 ? 13.57 8.133 10.484 1 80.25 308 MET B CA 1
ATOM 5961 C C . MET B 1 308 ? 14.727 7.25 10.961 1 80.25 308 MET B C 1
ATOM 5963 O O . MET B 1 308 ? 15.75 7.152 10.289 1 80.25 308 MET B O 1
ATOM 5967 N N . THR B 1 309 ? 14.516 6.633 12.094 1 79 309 THR B N 1
ATOM 5968 C CA . THR B 1 309 ? 15.578 5.805 12.648 1 79 309 THR B CA 1
ATOM 5969 C C . THR B 1 309 ? 15.586 4.422 12 1 79 309 THR B C 1
ATOM 5971 O O . THR B 1 309 ? 16.547 3.67 12.133 1 79 309 THR B O 1
ATOM 5974 N N . HIS B 1 310 ? 14.531 4.172 11.18 1 84.19 310 HIS B N 1
ATOM 5975 C CA . HIS B 1 310 ? 14.383 2.789 10.734 1 84.19 310 HIS B CA 1
ATOM 5976 C C . HIS B 1 310 ? 14.383 2.695 9.211 1 84.19 310 HIS B C 1
ATOM 5978 O O . HIS B 1 310 ? 14.234 1.606 8.648 1 84.19 310 HIS B O 1
ATOM 5984 N N . GLY B 1 311 ? 14.469 3.752 8.562 1 90.38 311 GLY B N 1
ATOM 5985 C CA . GLY B 1 311 ? 14.508 3.652 7.109 1 90.38 311 GLY B CA 1
ATOM 5986 C C . GLY B 1 311 ? 14.422 5 6.418 1 90.38 311 GLY B C 1
ATOM 5987 O O . GLY B 1 311 ? 14.508 6.043 7.07 1 90.38 311 GLY B O 1
ATOM 5988 N N . ASN B 1 312 ? 14.453 4.988 5.121 1 92.38 312 ASN B N 1
ATOM 5989 C CA . ASN B 1 312 ? 14.375 6.199 4.309 1 92.38 312 ASN B CA 1
ATOM 5990 C C . ASN B 1 312 ? 13.875 5.895 2.898 1 92.38 312 ASN B C 1
ATOM 5992 O O . ASN B 1 312 ? 13.758 4.73 2.514 1 92.38 312 ASN B O 1
ATOM 5996 N N . LEU B 1 313 ? 13.484 6.926 2.242 1 95.5 313 LEU B N 1
ATOM 5997 C CA . LEU B 1 313 ? 13.125 6.902 0.829 1 95.5 313 LEU B CA 1
ATOM 5998 C C . LEU B 1 313 ? 14.039 7.816 0.021 1 95.5 313 LEU B C 1
ATOM 6000 O O . LEU B 1 313 ? 14.227 8.984 0.377 1 95.5 313 LEU B O 1
ATOM 6004 N N . VAL B 1 314 ? 14.648 7.273 -0.993 1 95.44 314 VAL B N 1
ATOM 6005 C CA . VAL B 1 314 ? 15.461 8.055 -1.913 1 95.44 314 VAL B CA 1
ATOM 6006 C C . VAL B 1 314 ? 14.797 8.109 -3.285 1 95.44 314 VAL B C 1
ATOM 6008 O O . VAL B 1 314 ? 14.508 7.07 -3.883 1 95.44 314 VAL B O 1
ATOM 6011 N N . LEU B 1 315 ? 14.508 9.258 -3.729 1 92.81 315 LEU B N 1
ATOM 6012 C CA . LEU B 1 315 ? 14.031 9.461 -5.094 1 92.81 315 LEU B CA 1
ATOM 6013 C C . LEU B 1 315 ? 15.164 9.945 -5.992 1 92.81 315 LEU B C 1
ATOM 6015 O O . LEU B 1 315 ? 15.906 10.859 -5.629 1 92.81 315 LEU B O 1
ATOM 6019 N N . SER B 1 316 ? 15.273 9.289 -7.125 1 88.94 316 SER B N 1
ATOM 6020 C CA . SER B 1 316 ? 16.359 9.617 -8.047 1 88.94 316 SER B CA 1
ATOM 6021 C C . SER B 1 316 ? 15.836 9.859 -9.453 1 88.94 316 SER B C 1
ATOM 6023 O O . SER B 1 316 ? 15 9.102 -9.953 1 88.94 316 SER B O 1
ATOM 6025 N N . TRP B 1 317 ? 16.312 10.914 -10.016 1 86.69 317 TRP B N 1
ATOM 6026 C CA . TRP B 1 317 ? 15.945 11.258 -11.383 1 86.69 317 TRP B CA 1
ATOM 6027 C C . TRP B 1 317 ? 17.016 10.781 -12.367 1 86.69 317 TRP B C 1
ATOM 6029 O O . TRP B 1 317 ? 18.172 11.211 -12.289 1 86.69 317 TRP B O 1
ATOM 6039 N N . LYS B 1 318 ? 16.641 9.82 -13.188 1 80.56 318 LYS B N 1
ATOM 6040 C CA . LYS B 1 318 ? 17.547 9.281 -14.195 1 80.56 318 LYS B CA 1
ATOM 6041 C C . LYS B 1 318 ? 16.828 9.023 -15.516 1 80.56 318 LYS B C 1
ATOM 6043 O O . LYS B 1 318 ? 15.805 8.336 -15.547 1 80.56 318 LYS B O 1
ATOM 6048 N N . ASN B 1 319 ? 17.266 9.586 -16.625 1 78.25 319 ASN B N 1
ATOM 6049 C CA . ASN B 1 319 ? 16.766 9.328 -17.969 1 78.25 319 ASN B CA 1
ATOM 6050 C C . ASN B 1 319 ? 15.266 9.57 -18.078 1 78.25 319 ASN B C 1
ATOM 6052 O O . ASN B 1 319 ? 14.539 8.727 -18.609 1 78.25 319 ASN B O 1
ATOM 6056 N N . GLY B 1 320 ? 14.781 10.609 -17.375 1 79.31 320 GLY B N 1
ATOM 6057 C CA . GLY B 1 320 ? 13.383 10.984 -17.516 1 79.31 320 GLY B CA 1
ATOM 6058 C C . GLY B 1 320 ? 12.461 10.219 -16.578 1 79.31 320 GLY B C 1
ATOM 6059 O O . GLY B 1 320 ? 11.242 10.391 -16.625 1 79.31 320 GLY B O 1
ATOM 6060 N N . ARG B 1 321 ? 13.086 9.391 -15.75 1 85.38 321 ARG B N 1
ATOM 6061 C CA . ARG B 1 321 ? 12.289 8.602 -14.812 1 85.38 321 ARG B CA 1
ATOM 6062 C C . ARG B 1 321 ? 12.617 8.984 -13.367 1 85.38 321 ARG B C 1
ATOM 6064 O O . ARG B 1 321 ? 13.758 9.328 -13.055 1 85.38 321 ARG B O 1
ATOM 6071 N N . LEU B 1 322 ? 11.562 8.992 -12.602 1 89.75 322 LEU B N 1
ATOM 6072 C CA . LEU B 1 322 ? 11.781 9.195 -11.172 1 89.75 322 LEU B CA 1
ATOM 6073 C C . LEU B 1 322 ? 11.75 7.871 -10.422 1 89.75 322 LEU B C 1
ATOM 6075 O O . LEU B 1 322 ? 10.68 7.379 -10.062 1 89.75 322 LEU B O 1
ATOM 6079 N N . GLY B 1 323 ? 12.922 7.355 -10.242 1 90.94 323 GLY B N 1
ATOM 6080 C CA . GLY B 1 323 ? 13.055 6.102 -9.516 1 90.94 323 GLY B CA 1
ATOM 6081 C C . GLY B 1 323 ? 12.977 6.266 -8.008 1 90.94 323 GLY B C 1
ATOM 6082 O O . GLY B 1 323 ? 13.086 7.379 -7.496 1 90.94 323 GLY B O 1
ATOM 6083 N N . SER B 1 324 ? 12.68 5.176 -7.328 1 94.69 324 SER B N 1
ATOM 6084 C CA . SER B 1 324 ? 12.586 5.199 -5.871 1 94.69 324 SER B CA 1
ATOM 6085 C C . SER B 1 324 ? 13.352 4.031 -5.25 1 94.69 324 SER B C 1
ATOM 6087 O O . SER B 1 324 ? 13.398 2.939 -5.82 1 94.69 324 SER B O 1
ATOM 6089 N N . GLU B 1 325 ? 14 4.301 -4.152 1 94.81 325 GLU B N 1
ATOM 6090 C CA . GLU B 1 325 ? 14.594 3.287 -3.283 1 94.81 325 GLU B CA 1
ATOM 6091 C C . GLU B 1 325 ? 14.141 3.467 -1.836 1 94.81 325 GLU B C 1
ATOM 6093 O O . GLU B 1 325 ? 14.5 4.453 -1.187 1 94.81 325 GLU B O 1
ATOM 6098 N N . MET B 1 326 ? 13.375 2.541 -1.413 1 95.12 326 MET B N 1
ATOM 6099 C CA . MET B 1 326 ? 12.883 2.586 -0.042 1 95.12 326 MET B CA 1
ATOM 6100 C C . MET B 1 326 ? 13.586 1.549 0.827 1 95.12 326 MET B C 1
ATOM 6102 O O . MET B 1 326 ? 13.555 0.355 0.523 1 95.12 326 MET B O 1
ATOM 6106 N N . SER B 1 327 ? 14.211 2.02 1.832 1 93.88 327 SER B N 1
ATOM 6107 C CA . SER B 1 327 ? 14.906 1.147 2.775 1 93.88 327 SER B CA 1
ATOM 6108 C C . SER B 1 327 ? 14.211 1.13 4.129 1 93.88 327 SER B C 1
ATOM 6110 O O . SER B 1 327 ? 13.789 2.176 4.633 1 93.88 327 SER B O 1
ATOM 6112 N N . SER B 1 328 ? 14.008 -0.053 4.672 1 93.94 328 SER B N 1
ATOM 6113 C CA . SER B 1 328 ? 13.391 -0.243 5.98 1 93.94 328 SER B CA 1
ATOM 6114 C C . SER B 1 328 ? 14.156 -1.267 6.809 1 93.94 328 SER B C 1
ATOM 6116 O O . SER B 1 328 ? 14.633 -2.275 6.281 1 93.94 328 SER B O 1
ATOM 6118 N N . GLU B 1 329 ? 14.258 -1.016 8.062 1 89 329 GLU B N 1
ATOM 6119 C CA . GLU B 1 329 ? 14.953 -1.932 8.969 1 89 329 GLU B CA 1
ATOM 6120 C C . GLU B 1 329 ? 14.109 -3.17 9.25 1 89 329 GLU B C 1
ATOM 6122 O O . GLU B 1 329 ? 14.648 -4.23 9.586 1 89 329 GLU B O 1
ATOM 6127 N N . GLY B 1 330 ? 12.805 -3.002 9.109 1 88.38 330 GLY B N 1
ATOM 6128 C CA . GLY B 1 330 ? 11.906 -4.137 9.234 1 88.38 330 GLY B CA 1
ATOM 6129 C C . GLY B 1 330 ? 11.609 -4.508 10.672 1 88.38 330 GLY B C 1
ATOM 6130 O O . GLY B 1 330 ? 12.047 -3.82 11.602 1 88.38 330 GLY B O 1
ATOM 6131 N N . PHE B 1 331 ? 10.852 -5.574 10.867 1 84.56 331 PHE B N 1
ATOM 6132 C CA . PHE B 1 331 ? 10.391 -6.039 12.172 1 84.56 331 PHE B CA 1
ATOM 6133 C C . PHE B 1 331 ? 11.523 -6.73 12.93 1 84.56 331 PHE B C 1
ATOM 6135 O O . PHE B 1 331 ? 12.375 -7.379 12.32 1 84.56 331 PHE B O 1
ATOM 6142 N N . ASP B 1 332 ? 11.438 -6.516 14.227 1 79.44 332 ASP B N 1
ATOM 6143 C CA . ASP B 1 332 ? 12.305 -7.309 15.094 1 79.44 332 ASP B CA 1
ATOM 6144 C C . ASP B 1 332 ? 11.75 -8.719 15.281 1 79.44 332 ASP B C 1
ATOM 6146 O O . ASP B 1 332 ? 10.703 -8.906 15.906 1 79.44 332 ASP B O 1
ATOM 6150 N N . LEU B 1 333 ? 12.422 -9.664 14.75 1 79.38 333 LEU B N 1
ATOM 6151 C CA . LEU B 1 333 ? 11.969 -11.055 14.797 1 79.38 333 LEU B CA 1
ATOM 6152 C C . LEU B 1 333 ? 12.906 -11.898 15.656 1 79.38 333 LEU B C 1
ATOM 6154 O O . LEU B 1 333 ? 12.93 -13.125 15.531 1 79.38 333 LEU B O 1
ATOM 6158 N N . SER B 1 334 ? 13.641 -11.227 16.469 1 73.25 334 SER B N 1
ATOM 6159 C CA . SER B 1 334 ? 14.633 -11.922 17.297 1 73.25 334 SER B CA 1
ATOM 6160 C C . SER B 1 334 ? 13.961 -12.883 18.266 1 73.25 334 SER B C 1
ATOM 6162 O O . SER B 1 334 ? 14.57 -13.867 18.703 1 73.25 334 SER B O 1
ATOM 6164 N N . ASN B 1 335 ? 12.75 -12.492 18.688 1 65.56 335 ASN B N 1
ATOM 6165 C CA . ASN B 1 335 ? 12.039 -13.367 19.609 1 65.56 335 ASN B CA 1
ATOM 6166 C C . ASN B 1 335 ? 11.773 -14.742 19 1 65.56 335 ASN B C 1
ATOM 6168 O O . ASN B 1 335 ? 11.547 -15.719 19.719 1 65.56 335 ASN B O 1
ATOM 6172 N N . ARG B 1 336 ? 11.727 -14.859 17.781 1 64.56 336 ARG B N 1
ATOM 6173 C CA . ARG B 1 336 ? 11.523 -16.141 17.125 1 64.56 336 ARG B CA 1
ATOM 6174 C C . ARG B 1 336 ? 12.703 -17.078 17.375 1 64.56 336 ARG B C 1
ATOM 6176 O O . ARG B 1 336 ? 12.531 -18.312 17.406 1 64.56 336 ARG B O 1
ATOM 6183 N N . LYS B 1 337 ? 13.867 -16.625 17.609 1 57.31 337 LYS B N 1
ATOM 6184 C CA . LYS B 1 337 ? 15.023 -17.438 17.953 1 57.31 337 LYS B CA 1
ATOM 6185 C C . LYS B 1 337 ? 14.93 -17.953 19.391 1 57.31 337 LYS B C 1
ATOM 6187 O O . LYS B 1 337 ? 15.336 -19.078 19.688 1 57.31 337 LYS B O 1
ATOM 6192 N N . ARG B 1 338 ? 14.578 -17.094 20.391 1 49.12 338 ARG B N 1
ATOM 6193 C CA . ARG B 1 338 ? 14.609 -17.469 21.812 1 49.12 338 ARG B CA 1
ATOM 6194 C C . ARG B 1 338 ? 13.562 -18.531 22.125 1 49.12 338 ARG B C 1
ATOM 6196 O O . ARG B 1 338 ? 13.688 -19.25 23.109 1 49.12 338 ARG B O 1
ATOM 6203 N N . GLY B 1 339 ? 12.398 -18.484 21.609 1 45.03 339 GLY B N 1
ATOM 6204 C CA . GLY B 1 339 ? 11.359 -19.422 21.984 1 45.03 339 GLY B CA 1
ATOM 6205 C C . GLY B 1 339 ? 11.758 -20.875 21.734 1 45.03 339 GLY B C 1
ATOM 6206 O O . GLY B 1 339 ? 10.984 -21.781 22.016 1 45.03 339 GLY B O 1
ATOM 6207 N N . ALA B 1 340 ? 12.828 -21.156 21.062 1 43.56 340 ALA B N 1
ATOM 6208 C CA . ALA B 1 340 ? 13.18 -22.562 20.922 1 43.56 340 ALA B CA 1
ATOM 6209 C C . ALA B 1 340 ? 13.555 -23.172 22.266 1 43.56 340 ALA B C 1
ATOM 6211 O O . ALA B 1 340 ? 13.43 -24.391 22.469 1 43.56 340 ALA B O 1
ATOM 6212 N N . GLY B 1 341 ? 14.305 -22.547 23.188 1 37.06 341 GLY B N 1
ATOM 6213 C CA . GLY B 1 341 ? 14.688 -23.25 24.391 1 37.06 341 GLY B CA 1
ATOM 6214 C C . GLY B 1 341 ? 13.531 -23.453 25.359 1 37.06 341 GLY B C 1
ATOM 6215 O O . GLY B 1 341 ? 13.312 -24.562 25.859 1 37.06 341 GLY B O 1
ATOM 6216 N N . ASN B 1 342 ? 13.391 -22.562 26.453 1 32.69 342 ASN B N 1
ATOM 6217 C CA . ASN B 1 342 ? 12.508 -22.75 27.609 1 32.69 342 ASN B CA 1
ATOM 6218 C C . ASN B 1 342 ? 11.039 -22.547 27.234 1 32.69 342 ASN B C 1
ATOM 6220 O O . ASN B 1 342 ? 10.266 -22 28 1 32.69 342 ASN B O 1
ATOM 6224 N N . ALA B 1 343 ? 10.727 -22.391 26.188 1 32.78 343 ALA B N 1
ATOM 6225 C CA . ALA B 1 343 ? 9.273 -22.266 26.078 1 32.78 343 ALA B CA 1
ATOM 6226 C C . ALA B 1 343 ? 8.578 -23.438 26.781 1 32.78 343 ALA B C 1
ATOM 6228 O O . ALA B 1 343 ? 8.977 -24.594 26.625 1 32.78 343 ALA B O 1
ATOM 6229 N N . PRO B 1 344 ? 8.062 -23.344 27.938 1 28.95 344 PRO B N 1
ATOM 6230 C CA . PRO B 1 344 ? 7.227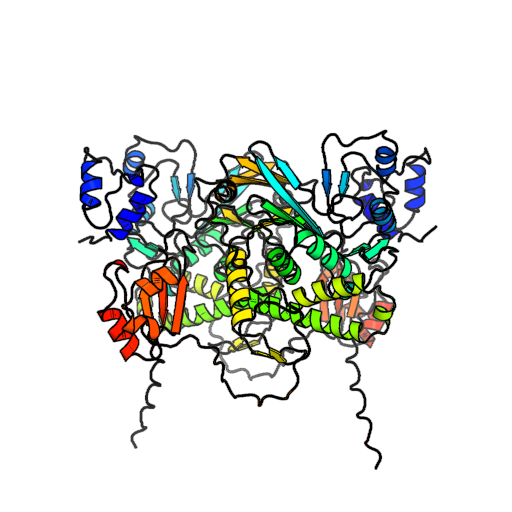 -24.516 28.219 1 28.95 344 PRO B CA 1
ATOM 6231 C C . PRO B 1 344 ? 6.652 -25.156 26.953 1 28.95 344 PRO B C 1
ATOM 6233 O O . PRO B 1 344 ? 6.48 -24.469 25.938 1 28.95 344 PRO B O 1
ATOM 6236 N N . ARG B 1 345 ? 6.906 -26.484 26.719 1 27.69 345 ARG B N 1
ATOM 6237 C CA . ARG B 1 345 ? 6.203 -27.344 25.766 1 27.69 345 ARG B CA 1
ATOM 6238 C C . ARG B 1 345 ? 4.77 -26.859 25.562 1 27.69 345 ARG B C 1
ATOM 6240 O O . ARG B 1 345 ? 3.855 -27.672 25.406 1 27.69 345 ARG B O 1
ATOM 6247 N N . GLY B 1 346 ? 4.426 -25.891 26.297 1 26.34 346 GLY B N 1
ATOM 6248 C CA . GLY B 1 346 ? 2.996 -25.75 26.062 1 26.34 346 GLY B CA 1
ATOM 6249 C C . GLY B 1 346 ? 2.635 -25.719 24.578 1 26.34 346 GLY B C 1
ATOM 6250 O O . GLY B 1 346 ? 3.375 -25.172 23.766 1 26.34 346 GLY B O 1
ATOM 6251 N N . GLY B 1 347 ? 2.178 -26.844 24.109 1 25.14 347 GLY B N 1
ATOM 6252 C CA . GLY B 1 347 ? 1.489 -27.094 22.844 1 25.14 347 GLY B CA 1
ATOM 6253 C C . GLY B 1 347 ? 0.93 -25.844 22.219 1 25.14 347 GLY B C 1
ATOM 6254 O O . GLY B 1 347 ? 0.764 -24.828 22.875 1 25.14 347 GLY B O 1
ATOM 6255 N N . TRP B 1 348 ? 1.302 -25.531 21.125 1 25.25 348 TRP B N 1
ATOM 6256 C CA . TRP B 1 348 ? 0.181 -24.781 20.562 1 25.25 348 TRP B CA 1
ATOM 6257 C C . TRP B 1 348 ? -1.096 -25.047 21.359 1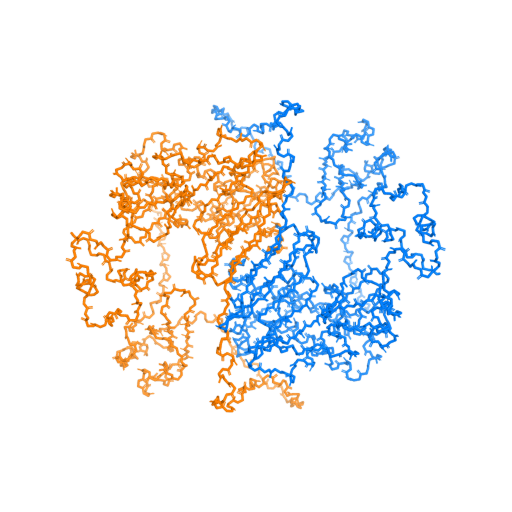 25.25 348 TRP B C 1
ATOM 6259 O O . TRP B 1 348 ? -1.469 -26.188 21.594 1 25.25 348 TRP B O 1
ATOM 6269 N N . LYS B 1 349 ? -1.368 -24.766 22.531 1 25.98 349 LYS B N 1
ATOM 6270 C CA . LYS B 1 349 ? -2.781 -25.078 22.734 1 25.98 349 LYS B CA 1
ATOM 6271 C C . LYS B 1 349 ? -3.51 -25.234 21.406 1 25.98 349 LYS B C 1
ATOM 6273 O O . LYS B 1 349 ? -3.516 -24.312 20.578 1 25.98 349 LYS B O 1
ATOM 6278 N N . GLU B 1 350 ? -3.416 -26.375 20.781 1 24.08 350 GLU B N 1
ATOM 6279 C CA . GLU B 1 350 ? -4.281 -26.984 19.766 1 24.08 350 GLU B CA 1
ATOM 6280 C C . GLU B 1 350 ? -5.629 -26.266 19.703 1 24.08 350 GLU B C 1
ATOM 6282 O O . GLU B 1 350 ? -6.469 -26.438 20.594 1 24.08 350 GLU B O 1
ATOM 6287 N N . ARG B 1 351 ? -5.809 -25.062 19.672 1 26.44 351 ARG B N 1
ATOM 6288 C CA . ARG B 1 351 ? -7.246 -24.828 19.547 1 26.44 351 ARG B CA 1
ATOM 6289 C C . ARG B 1 351 ? -7.922 -26.016 18.859 1 26.44 351 ARG B C 1
ATOM 6291 O O . ARG B 1 351 ? -7.348 -26.641 17.953 1 26.44 351 ARG B O 1
ATOM 6298 N N . GLU B 1 352 ? -8.758 -26.859 19.672 1 26.5 352 GLU B N 1
ATOM 6299 C CA . GLU B 1 352 ? -9.68 -27.938 19.359 1 26.5 352 GLU B CA 1
ATOM 6300 C C . GLU B 1 352 ? -10.117 -27.891 17.891 1 26.5 352 GLU B C 1
ATOM 6302 O O . GLU B 1 352 ? -11.07 -28.562 17.5 1 26.5 352 GLU B O 1
ATOM 6307 N N . ARG B 1 353 ? -9.539 -26.844 17.219 1 26.52 353 ARG B N 1
ATOM 6308 C CA . ARG B 1 353 ? -10.281 -26.859 15.961 1 26.52 353 ARG B CA 1
ATOM 6309 C C . ARG B 1 353 ? -9.883 -28.062 15.109 1 26.52 353 ARG B C 1
ATOM 6311 O O . ARG B 1 353 ? -9.938 -28 13.883 1 26.52 353 ARG B O 1
ATOM 6318 N N . ASP B 1 354 ? -8.984 -28.891 15.633 1 26.25 354 ASP B N 1
ATOM 6319 C CA . ASP B 1 354 ? -8.992 -30.031 14.742 1 26.25 354 ASP B CA 1
ATOM 6320 C C . ASP B 1 354 ? -10.414 -30.578 14.547 1 26.25 354 ASP B C 1
ATOM 6322 O O . ASP B 1 354 ? -11.102 -30.875 15.516 1 26.25 354 ASP B O 1
ATOM 6326 N N . PRO B 1 355 ? -11.016 -30.203 13.555 1 25.28 355 PRO B N 1
ATOM 6327 C CA . PRO B 1 355 ? -12.305 -30.875 13.406 1 25.28 355 PRO B CA 1
ATOM 6328 C C . PRO B 1 355 ? -12.227 -32.375 13.734 1 25.28 355 PRO B C 1
ATOM 6330 O O . PRO B 1 355 ? -11.508 -33.125 13.055 1 25.28 355 PRO B O 1
ATOM 6333 N N . VAL B 1 356 ? -12 -32.75 14.961 1 25.06 356 VAL B N 1
ATOM 6334 C CA . VAL B 1 356 ? -12.383 -34.125 15.18 1 25.06 356 VAL B CA 1
ATOM 6335 C C . VAL B 1 356 ? -13.711 -34.406 14.492 1 25.06 356 VAL B C 1
ATOM 6337 O O . VAL B 1 356 ? -14.703 -33.719 14.742 1 25.06 356 VAL B O 1
ATOM 6340 N N . LEU B 1 357 ? -13.641 -35.125 13.375 1 22.61 357 LEU B N 1
ATOM 6341 C CA . LEU B 1 357 ? -14.828 -35.781 12.82 1 22.61 357 LEU B CA 1
ATOM 6342 C C . LEU B 1 357 ? -15.594 -36.5 13.914 1 22.61 357 LEU B C 1
ATOM 6344 O O . LEU B 1 357 ? -15.234 -37.625 14.297 1 22.61 357 LEU B O 1
ATOM 6348 N N . LYS B 1 358 ? -15.914 -35.906 15.086 1 23.42 358 LYS B N 1
ATOM 6349 C CA . LYS B 1 358 ? -16.812 -36.656 15.961 1 23.42 358 LYS B CA 1
ATOM 6350 C C . LYS B 1 358 ? -17.938 -37.312 15.164 1 23.42 358 LYS B C 1
ATOM 6352 O O . LYS B 1 358 ? -18.422 -36.719 14.18 1 23.42 358 LYS B O 1
ATOM 6357 N N . ASN B 1 359 ? -18.203 -38.625 15.375 1 20.88 359 ASN B N 1
ATOM 6358 C CA . ASN B 1 359 ? -19.312 -39.531 15.039 1 20.88 359 ASN B CA 1
ATOM 6359 C C . ASN B 1 359 ? -20.656 -38.812 15.133 1 20.88 359 ASN B C 1
ATOM 6361 O O . ASN B 1 359 ? -20.781 -37.781 15.82 1 20.88 359 ASN B O 1
ATOM 6365 N N . THR B 1 360 ? -21.641 -39.344 14.453 1 21.39 360 THR B N 1
ATOM 6366 C CA . THR B 1 360 ? -23.047 -39.125 14.156 1 21.39 360 THR B CA 1
ATOM 6367 C C . THR B 1 360 ? -23.859 -38.969 15.438 1 21.39 360 THR B C 1
ATOM 6369 O O . THR B 1 360 ? -24.188 -39.938 16.094 1 21.39 360 THR B O 1
ATOM 6372 N N . PRO B 1 361 ? -23.406 -38.25 16.5 1 21.25 361 PRO B N 1
ATOM 6373 C CA . PRO B 1 361 ? -24.438 -38.406 17.531 1 21.25 361 PRO B CA 1
ATOM 6374 C C . PRO B 1 361 ? -25.844 -38.125 17.016 1 21.25 361 PRO B C 1
ATOM 6376 O O . PRO B 1 361 ? -26 -37.406 16.031 1 21.25 361 PRO B O 1
ATOM 6379 N N . THR B 1 362 ? -26.891 -38.844 17.625 1 22.22 362 THR B N 1
ATOM 6380 C CA . THR B 1 362 ? -28.328 -39.031 17.484 1 22.22 362 THR B CA 1
ATOM 6381 C C . THR B 1 362 ? -29.062 -37.688 17.516 1 22.22 362 THR B C 1
ATOM 6383 O O . THR B 1 362 ? -29.812 -37.406 16.594 1 22.22 362 THR B O 1
ATOM 6386 N N . GLY B 1 363 ? -30 -37.625 18.516 1 19.94 363 GLY B N 1
ATOM 6387 C CA . GLY B 1 363 ? -31.344 -37.094 18.453 1 19.94 363 GLY B CA 1
ATOM 6388 C C . GLY B 1 363 ? -31.391 -35.562 18.469 1 19.94 363 GLY B C 1
ATOM 6389 O O . GLY B 1 363 ? -30.375 -34.906 18.766 1 19.94 363 GLY B O 1
ATOM 6390 N N . PRO B 1 364 ? -32.594 -35 18.062 1 20.58 364 PRO B N 1
ATOM 6391 C CA . PRO B 1 364 ? -33.094 -33.688 17.688 1 20.58 364 PRO B CA 1
ATOM 6392 C C . PRO B 1 364 ? -32.938 -32.656 18.797 1 20.58 364 PRO B C 1
ATOM 6394 O O . PRO B 1 364 ? -33.438 -31.531 18.688 1 20.58 364 PRO B O 1
ATOM 6397 N N . ALA B 1 365 ? -31.844 -32.688 19.641 1 21.67 365 ALA B N 1
ATOM 6398 C CA . ALA B 1 365 ? -32.281 -31.891 20.781 1 21.67 365 ALA B CA 1
ATOM 6399 C C . ALA B 1 365 ? -32.781 -30.516 20.344 1 21.67 365 ALA B C 1
ATOM 6401 O O . ALA B 1 365 ? -32.344 -30 19.312 1 21.67 365 ALA B O 1
ATOM 6402 N N . GLU B 1 366 ? -33.781 -30.016 20.984 1 19.67 366 GLU B N 1
ATOM 6403 C CA . GLU B 1 366 ? -34.688 -28.875 20.922 1 19.67 366 GLU B CA 1
ATOM 6404 C C . GLU B 1 366 ? -33.938 -27.562 20.859 1 19.67 366 GLU B C 1
ATOM 6406 O O . GLU B 1 366 ? -32.812 -27.469 21.391 1 19.67 366 GLU B O 1
ATOM 6411 N N . PRO B 1 367 ? -34.406 -26.594 20 1 22.62 367 PRO B N 1
ATOM 6412 C CA . PRO B 1 367 ? -34.031 -25.281 19.453 1 22.62 367 PRO B CA 1
ATOM 6413 C C . PRO B 1 367 ? -33.656 -24.266 20.531 1 22.62 367 PRO B C 1
ATOM 6415 O O . PRO B 1 367 ? -33.531 -23.078 20.25 1 22.62 367 PRO B O 1
ATOM 6418 N N . GLY B 1 368 ? -32.969 -24.688 21.625 1 19.27 368 GLY B N 1
ATOM 6419 C CA . GLY B 1 368 ? -33.031 -23.594 22.578 1 19.27 368 GLY B CA 1
ATOM 6420 C C . GLY B 1 368 ? -32.531 -22.281 22.031 1 19.27 368 GLY B C 1
ATOM 6421 O O . GLY B 1 368 ? -31.719 -22.266 21.109 1 19.27 368 GLY B O 1
ATOM 6422 N N . SER B 1 369 ? -33.281 -21.125 22.141 1 20.39 369 SER B N 1
ATOM 6423 C CA . SER B 1 369 ? -33.438 -19.734 21.734 1 20.39 369 SER B CA 1
ATOM 6424 C C . SER B 1 369 ? -32.219 -18.906 22.031 1 20.39 369 SER B C 1
ATOM 6426 O O . SER B 1 369 ? -32.281 -17.688 22.125 1 20.39 369 SER B O 1
ATOM 6428 N N . ALA B 1 370 ? -31.094 -19.5 22.219 1 21.36 370 ALA B N 1
ATOM 6429 C CA . ALA B 1 370 ? -30.203 -18.547 22.875 1 21.36 370 ALA B CA 1
ATOM 6430 C C . ALA B 1 370 ? -29.812 -17.422 21.938 1 21.36 370 ALA B C 1
ATOM 6432 O O . ALA B 1 370 ? -29.375 -17.656 20.812 1 21.36 370 ALA B O 1
ATOM 6433 N N . SER B 1 371 ? -30.438 -16.25 21.984 1 20.91 371 SER B N 1
ATOM 6434 C CA . SER B 1 371 ? -30.359 -14.906 21.422 1 20.91 371 SER B CA 1
ATOM 6435 C C . SER B 1 371 ? -28.938 -14.383 21.406 1 20.91 371 SER B C 1
ATOM 6437 O O . SER B 1 371 ? -28.328 -14.18 22.469 1 20.91 371 SER B O 1
ATOM 6439 N N . SER B 1 372 ? -28.141 -14.938 20.797 1 21.38 372 SER B N 1
ATOM 6440 C CA . SER B 1 372 ? -26.734 -14.523 20.859 1 21.38 372 SER B CA 1
ATOM 6441 C C . SER B 1 372 ? -26.562 -13.086 20.375 1 21.38 372 SER B C 1
ATOM 6443 O O . SER B 1 372 ? -26.641 -12.812 19.172 1 21.38 372 SER B O 1
ATOM 6445 N N . LYS B 1 373 ? -27.125 -12.109 21.141 1 24.56 373 LYS B N 1
ATOM 6446 C CA . LYS B 1 373 ? -27.016 -10.664 20.984 1 24.56 373 LYS B CA 1
ATOM 6447 C C . LYS B 1 373 ? -25.578 -10.266 20.625 1 24.56 373 LYS B C 1
ATOM 6449 O O . LYS B 1 373 ? -24.625 -10.812 21.156 1 24.56 373 LYS B O 1
ATOM 6454 N N . ASP B 1 374 ? -25.25 -10.031 19.594 1 25.89 374 ASP B N 1
ATOM 6455 C CA . ASP B 1 374 ? -24.125 -9.352 18.969 1 25.89 374 ASP B CA 1
ATOM 6456 C C . ASP B 1 374 ? -23.531 -8.305 19.906 1 25.89 374 ASP B C 1
ATOM 6458 O O . ASP B 1 374 ? -23.969 -7.156 19.922 1 25.89 374 ASP B O 1
ATOM 6462 N N . HIS B 1 375 ? -23.297 -8.539 21.266 1 26.55 375 HIS B N 1
ATOM 6463 C CA . HIS B 1 375 ? -23.172 -7.621 22.391 1 26.55 375 HIS B CA 1
ATOM 6464 C C . HIS B 1 375 ? -21.984 -6.684 22.203 1 26.55 375 HIS B C 1
ATOM 6466 O O . HIS B 1 375 ? -20.844 -7.145 22.047 1 26.55 375 HIS B O 1
ATOM 6472 N N . ILE B 1 376 ? -21.984 -5.656 21.469 1 31.62 376 ILE B N 1
ATOM 6473 C CA . ILE B 1 376 ? -21.391 -4.441 22.016 1 31.62 376 ILE B CA 1
ATOM 6474 C C . ILE B 1 376 ? -21.375 -4.508 23.531 1 31.62 376 ILE B C 1
ATOM 6476 O O . ILE B 1 376 ? -22.438 -4.516 24.172 1 31.62 376 ILE B O 1
ATOM 6480 N N . VAL B 1 377 ? -20.656 -5.324 24.078 1 36.34 377 VAL B N 1
ATOM 6481 C CA . VAL B 1 377 ? -20.734 -5.625 25.5 1 36.34 377 VAL B CA 1
ATOM 6482 C C . VAL B 1 377 ? -20.969 -4.34 26.297 1 36.34 377 VAL B C 1
ATOM 6484 O O . VAL B 1 377 ? -20.109 -3.463 26.344 1 36.34 377 VAL B O 1
ATOM 6487 N N . GLU B 1 378 ? -22.078 -3.893 26.125 1 44.88 378 GLU B N 1
ATOM 6488 C CA . GLU B 1 378 ? -22.75 -2.857 26.906 1 44.88 378 GLU B CA 1
ATOM 6489 C C . GLU B 1 378 ? -22.906 -3.289 28.359 1 44.88 378 GLU B C 1
ATOM 6491 O O . GLU B 1 378 ? -23.875 -3.973 28.703 1 44.88 378 GLU B O 1
ATOM 6496 N N . GLY B 1 379 ? -21.938 -3.752 28.922 1 52.31 379 GLY B N 1
ATOM 6497 C CA . GLY B 1 379 ? -22.109 -3.957 30.359 1 52.31 379 GLY B CA 1
ATOM 6498 C C . GLY B 1 379 ? -21.281 -3 31.188 1 52.31 379 GLY B C 1
ATOM 6499 O O . GLY B 1 379 ? -20.391 -2.324 30.672 1 52.31 379 GLY B O 1
ATOM 6500 N N . PRO B 1 380 ? -21.703 -2.801 32.312 1 71.56 380 PRO B N 1
ATOM 6501 C CA . PRO B 1 380 ? -20.844 -2.01 33.188 1 71.56 380 PRO B CA 1
ATOM 6502 C C . PRO B 1 380 ? -19.438 -2.596 33.312 1 71.56 380 PRO B C 1
ATOM 6504 O O . PRO B 1 380 ? -19.281 -3.812 33.438 1 71.56 380 PRO B O 1
ATOM 6507 N N . GLY B 1 381 ? -18.5 -1.889 32.781 1 77.25 381 GLY B N 1
ATOM 6508 C CA . GLY B 1 381 ? -17.156 -2.424 32.781 1 77.25 381 GLY B CA 1
ATOM 6509 C C . GLY B 1 381 ? -16.172 -1.543 33.531 1 77.25 381 GLY B C 1
ATOM 6510 O O . GLY B 1 381 ? -16.5 -0.415 33.906 1 77.25 381 GLY B O 1
ATOM 6511 N N . VAL B 1 382 ? -15 -2.158 33.875 1 82.75 382 VAL B N 1
ATOM 6512 C CA . VAL B 1 382 ? -13.844 -1.484 34.469 1 82.75 382 VAL B CA 1
ATOM 6513 C C . VAL B 1 382 ? -12.695 -1.455 33.469 1 82.75 382 VAL B C 1
ATOM 6515 O O . VAL B 1 382 ? -12.367 -2.477 32.844 1 82.75 382 VAL B O 1
ATOM 6518 N N . TRP B 1 383 ? -12.289 -0.369 33.281 1 81.31 383 TRP B N 1
ATOM 6519 C CA . TRP B 1 383 ? -11.094 -0.14 32.469 1 81.31 383 TRP B CA 1
ATOM 6520 C C . TRP B 1 383 ? -9.844 -0.173 33.344 1 81.31 383 TRP B C 1
ATOM 6522 O O . TRP B 1 383 ? -9.805 0.445 34.406 1 81.31 383 TRP B O 1
ATOM 6532 N N . VAL B 1 384 ? -8.789 -0.93 32.812 1 81.75 384 VAL B N 1
ATOM 6533 C CA . VAL B 1 384 ? -7.516 -0.996 33.5 1 81.75 384 VAL B CA 1
ATOM 6534 C C . VAL B 1 384 ? -6.375 -0.709 32.531 1 81.75 384 VAL B C 1
ATOM 6536 O O . VAL B 1 384 ? -6.355 -1.235 31.422 1 81.75 384 VAL B O 1
ATOM 6539 N N . PRO B 1 385 ? -5.52 0.173 32.938 1 73.88 385 PRO B N 1
ATOM 6540 C CA . PRO B 1 385 ? -4.422 0.557 32.062 1 73.88 385 PRO B CA 1
ATOM 6541 C C . PRO B 1 385 ? -3.285 -0.465 32.062 1 73.88 385 PRO B C 1
ATOM 6543 O O . PRO B 1 385 ? -2.113 -0.091 32.156 1 73.88 385 PRO B O 1
ATOM 6546 N N . VAL B 1 386 ? -3.576 -1.608 32.094 1 71.5 386 VAL B N 1
ATOM 6547 C CA . VAL B 1 386 ? -2.609 -2.701 32.062 1 71.5 386 VAL B CA 1
ATOM 6548 C C . VAL B 1 386 ? -3.025 -3.74 31.031 1 71.5 386 VAL B C 1
ATOM 6550 O O . VAL B 1 386 ? -4.195 -4.121 30.953 1 71.5 386 VAL B O 1
ATOM 6553 N N . GLY B 1 387 ? -2.068 -3.975 30.25 1 68.56 387 GLY B N 1
ATOM 6554 C CA . GLY B 1 387 ? -2.213 -5.125 29.375 1 68.56 387 GLY B CA 1
ATOM 6555 C C . GLY B 1 387 ? -1.513 -6.363 29.891 1 68.56 387 GLY B C 1
ATOM 6556 O O . GLY B 1 387 ? -0.822 -6.312 30.906 1 68.56 387 GLY B O 1
ATOM 6557 N N . GLY B 1 388 ? -1.818 -7.66 29.281 1 60.66 388 GLY B N 1
ATOM 6558 C CA . GLY B 1 388 ? -1.206 -8.906 29.719 1 60.66 388 GLY B CA 1
ATOM 6559 C C . GLY B 1 388 ? -2.09 -10.117 29.5 1 60.66 388 GLY B C 1
ATOM 6560 O O . GLY B 1 388 ? -2.955 -10.102 28.625 1 60.66 388 GLY B O 1
ATOM 6561 N N . SER B 1 389 ? -1.762 -11.078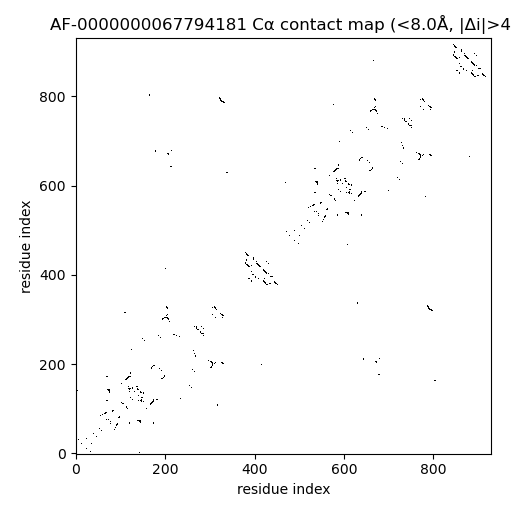 30.281 1 66.19 389 SER B N 1
ATOM 6562 C CA . SER B 1 389 ? -2.576 -12.281 30.203 1 66.19 389 SER B CA 1
ATOM 6563 C C . SER B 1 389 ? -3.93 -12.086 30.875 1 66.19 389 SER B C 1
ATOM 6565 O O . SER B 1 389 ? -4.059 -11.258 31.781 1 66.19 389 SER B O 1
ATOM 6567 N N . GLU B 1 390 ? -4.879 -12.742 30.297 1 73.38 390 GLU B N 1
ATOM 6568 C CA . GLU B 1 390 ? -6.195 -12.68 30.922 1 73.38 390 GLU B CA 1
ATOM 6569 C C . GLU B 1 390 ? -6.117 -13.055 32.406 1 73.38 390 GLU B C 1
ATOM 6571 O O . GLU B 1 390 ? -6.812 -12.469 33.219 1 73.38 390 GLU B O 1
ATOM 6576 N N . ASP B 1 391 ? -5.273 -13.945 32.75 1 72.88 391 ASP B N 1
ATOM 6577 C CA . ASP B 1 391 ? -5.121 -14.352 34.156 1 72.88 391 ASP B CA 1
ATOM 6578 C C . ASP B 1 391 ? -4.559 -13.219 35 1 72.88 391 ASP B C 1
ATOM 6580 O O . ASP B 1 391 ? -4.988 -13.016 36.125 1 72.88 391 ASP B O 1
ATOM 6584 N N . LEU B 1 392 ? -3.711 -12.523 34.469 1 74.94 392 LEU B N 1
ATOM 6585 C CA . LEU B 1 392 ? -3.158 -11.359 35.156 1 74.94 392 LEU B CA 1
ATOM 6586 C C . LEU B 1 392 ? -4.23 -10.305 35.375 1 74.94 392 LEU B C 1
ATOM 6588 O O . LEU B 1 392 ? -4.336 -9.75 36.469 1 74.94 392 LEU B O 1
ATOM 6592 N N . ILE B 1 393 ? -4.941 -10.117 34.375 1 79.75 393 ILE B N 1
ATOM 6593 C CA . ILE B 1 393 ? -5.953 -9.062 34.438 1 79.75 393 ILE B CA 1
ATOM 6594 C C . ILE B 1 393 ? -7.066 -9.469 35.406 1 79.75 393 ILE B C 1
ATOM 6596 O O . ILE B 1 393 ? -7.516 -8.664 36.219 1 79.75 393 ILE B O 1
ATOM 6600 N N . ARG B 1 394 ? -7.414 -10.656 35.344 1 82 394 ARG B N 1
ATOM 6601 C CA . ARG B 1 394 ? -8.406 -11.172 36.281 1 82 394 ARG B CA 1
ATOM 6602 C C . ARG B 1 394 ? -7.867 -11.172 37.688 1 82 394 ARG B C 1
ATOM 6604 O O . ARG B 1 394 ? -8.633 -11.016 38.656 1 82 394 ARG B O 1
ATOM 6611 N N . GLY B 1 395 ? -6.633 -11.242 37.844 1 79.5 395 GLY B N 1
ATOM 6612 C CA . GLY B 1 395 ? -5.965 -11.281 39.125 1 79.5 395 GLY B CA 1
ATOM 6613 C C . GLY B 1 395 ? -6.031 -9.953 39.875 1 79.5 395 GLY B C 1
ATOM 6614 O O . GLY B 1 395 ? -5.812 -9.906 41.094 1 79.5 395 GLY B O 1
ATOM 6615 N N . PHE B 1 396 ? -6.34 -8.945 39.188 1 82 396 PHE B N 1
ATOM 6616 C CA . PHE B 1 396 ? -6.438 -7.641 39.844 1 82 396 PHE B CA 1
ATOM 6617 C C . PHE B 1 396 ? -7.715 -7.539 40.656 1 82 396 PHE B C 1
ATOM 6619 O O . PHE B 1 396 ? -7.883 -6.602 41.438 1 82 396 PHE B O 1
ATOM 6626 N N . PHE B 1 397 ? -8.594 -8.5 40.531 1 86.56 397 PHE B N 1
ATOM 6627 C CA . PHE B 1 397 ? -9.875 -8.477 41.219 1 86.56 397 PHE B CA 1
ATOM 6628 C C . PHE B 1 397 ? -9.938 -9.586 42.25 1 86.56 397 PHE B C 1
ATOM 6630 O O . PHE B 1 397 ? -9.43 -10.688 42.031 1 86.56 397 PHE B O 1
ATOM 6637 N N . PRO B 1 398 ? -10.43 -9.25 43.5 1 85.5 398 PRO B N 1
ATOM 6638 C CA . PRO B 1 398 ? -10.625 -10.305 44.5 1 85.5 398 PRO B CA 1
ATOM 6639 C C . PRO B 1 398 ? -11.461 -11.469 43.969 1 85.5 398 PRO B C 1
ATOM 6641 O O . PRO B 1 398 ? -12.273 -11.281 43.062 1 85.5 398 PRO B O 1
ATOM 6644 N N . PRO B 1 399 ? -11.273 -12.656 44.531 1 83.38 399 PRO B N 1
ATOM 6645 C CA . PRO B 1 399 ? -11.93 -13.875 44.062 1 83.38 399 PRO B CA 1
ATOM 6646 C C . PRO B 1 399 ? -13.445 -13.727 43.938 1 83.38 399 PRO B C 1
ATOM 6648 O O . PRO B 1 399 ? -14.062 -14.289 43.031 1 83.38 399 PRO B O 1
ATOM 6651 N N . GLU B 1 400 ? -14.055 -12.938 44.812 1 83.81 400 GLU B N 1
ATOM 6652 C CA . GLU B 1 400 ? -15.508 -12.766 44.812 1 83.81 400 GLU B CA 1
ATOM 6653 C C . GLU B 1 400 ? -15.961 -12.008 43.562 1 83.81 400 GLU B C 1
ATOM 6655 O O . GLU B 1 400 ? -17.062 -12.242 43.062 1 83.81 400 GLU B O 1
ATOM 6660 N N . HIS B 1 401 ? -15.094 -11.086 43.062 1 85.38 401 HIS B N 1
ATOM 6661 C CA . HIS B 1 401 ? -15.477 -10.281 41.906 1 85.38 401 HIS B CA 1
ATOM 6662 C C . HIS B 1 401 ? -15.008 -10.922 40.594 1 85.38 401 HIS B C 1
ATOM 6664 O O . HIS B 1 401 ? -15.594 -10.695 39.531 1 85.38 401 HIS B O 1
ATOM 6670 N N . ARG B 1 402 ? -14.039 -11.734 40.656 1 84.56 402 ARG B N 1
ATOM 6671 C CA . ARG B 1 402 ? -13.5 -12.445 39.5 1 84.56 402 ARG B CA 1
ATOM 6672 C C . ARG B 1 402 ? -14.555 -13.359 38.875 1 84.56 402 ARG B C 1
ATOM 6674 O O . ARG B 1 402 ? -14.625 -13.492 37.656 1 84.56 402 ARG B O 1
ATOM 6681 N N . ALA B 1 403 ? -15.297 -13.938 39.75 1 81.69 403 ALA B N 1
ATOM 6682 C CA . ALA B 1 403 ? -16.344 -14.859 39.312 1 81.69 403 ALA B CA 1
ATOM 6683 C C . ALA B 1 403 ? -17.406 -14.133 38.5 1 81.69 403 ALA B C 1
ATOM 6685 O O . ALA B 1 403 ? -18.125 -14.75 37.719 1 81.69 403 ALA B O 1
ATOM 6686 N N . ASN B 1 404 ? -17.5 -12.812 38.75 1 82.06 404 ASN B N 1
ATOM 6687 C CA . ASN B 1 404 ? -18.547 -12.039 38.094 1 82.06 404 ASN B CA 1
ATOM 6688 C C . ASN B 1 404 ? -18.078 -11.461 36.75 1 82.06 404 ASN B C 1
ATOM 6690 O O . ASN B 1 404 ? -18.844 -10.797 36.062 1 82.06 404 ASN B O 1
ATOM 6694 N N . ILE B 1 405 ? -16.828 -11.648 36.438 1 82.56 405 ILE B N 1
ATOM 6695 C CA . ILE B 1 405 ? -16.297 -11.125 35.188 1 82.56 405 ILE B CA 1
ATOM 6696 C C . ILE B 1 405 ? -16.859 -11.922 34.031 1 82.56 405 ILE B C 1
ATOM 6698 O O . ILE B 1 405 ? -16.719 -13.148 33.969 1 82.56 405 ILE B O 1
ATOM 6702 N N . THR B 1 406 ? -17.469 -11.227 33.156 1 79.19 406 THR B N 1
ATOM 6703 C CA . THR B 1 406 ? -18.109 -11.883 32.031 1 79.19 406 THR B CA 1
ATOM 6704 C C . THR B 1 406 ? -17.156 -11.906 30.828 1 79.19 406 THR B C 1
ATOM 6706 O O . THR B 1 406 ? -17.219 -12.82 30 1 79.19 406 THR B O 1
ATOM 6709 N N . GLN B 1 407 ? -16.422 -10.852 30.797 1 76.88 407 GLN B N 1
ATOM 6710 C CA . GLN B 1 407 ? -15.523 -10.75 29.656 1 76.88 407 GLN B CA 1
ATOM 6711 C C . GLN B 1 407 ? -14.32 -9.859 29.969 1 76.88 407 GLN B C 1
ATOM 6713 O O . GLN B 1 407 ? -14.453 -8.875 30.688 1 76.88 407 GLN B O 1
ATOM 6718 N N . VAL B 1 408 ? -13.141 -10.297 29.5 1 75.88 408 VAL B N 1
ATOM 6719 C CA . VAL B 1 408 ? -11.938 -9.477 29.547 1 75.88 408 VAL B CA 1
ATOM 6720 C C . VAL B 1 408 ? -11.453 -9.195 28.125 1 75.88 408 VAL B C 1
ATOM 6722 O O . VAL B 1 408 ? -11.242 -10.125 27.344 1 75.88 408 VAL B O 1
ATOM 6725 N N . VAL B 1 409 ? -11.453 -8.023 27.906 1 68.38 409 VAL B N 1
ATOM 6726 C CA . VAL B 1 409 ? -10.891 -7.582 26.625 1 68.38 409 VAL B CA 1
ATOM 6727 C C . VAL B 1 409 ? -9.539 -6.922 26.859 1 68.38 409 VAL B C 1
ATOM 6729 O O . VAL B 1 409 ? -9.445 -5.898 27.531 1 68.38 409 VAL B O 1
ATOM 6732 N N . ILE B 1 410 ? -8.547 -7.523 26.438 1 63.69 410 ILE B N 1
ATOM 6733 C CA . ILE B 1 410 ? -7.191 -6.996 26.578 1 63.69 410 ILE B CA 1
ATOM 6734 C C . ILE B 1 410 ? -6.758 -6.336 25.266 1 63.69 410 ILE B C 1
ATOM 6736 O O . ILE B 1 410 ? -6.77 -6.969 24.219 1 63.69 410 ILE B O 1
ATOM 6740 N N . LYS B 1 411 ? -6.59 -5.188 25.422 1 53.59 411 LYS B N 1
ATOM 6741 C CA . LYS B 1 411 ? -6.062 -4.422 24.297 1 53.59 411 LYS B CA 1
ATOM 6742 C C . LYS B 1 411 ? -4.562 -4.18 24.453 1 53.59 411 LYS B C 1
ATOM 6744 O O . LYS B 1 411 ? -4.133 -3.529 25.406 1 53.59 411 LYS B O 1
ATOM 6749 N N . MET B 1 412 ? -3.846 -4.906 23.75 1 45.25 412 MET B N 1
ATOM 6750 C CA . MET B 1 412 ? -2.396 -4.742 23.797 1 45.25 412 MET B CA 1
ATOM 6751 C C . MET B 1 412 ? -1.965 -3.484 23.062 1 45.25 412 MET B C 1
ATOM 6753 O O . MET B 1 412 ? -2.74 -2.92 22.281 1 45.25 412 MET B O 1
ATOM 6757 N N . LYS B 1 413 ? -0.673 -3.156 23.094 1 44.59 413 LYS B N 1
ATOM 6758 C CA . LYS B 1 413 ? -0.053 -1.97 22.516 1 44.59 413 LYS B CA 1
ATOM 6759 C C . LYS B 1 413 ? -0.303 -1.9 21 1 44.59 413 LYS B C 1
ATOM 6761 O O . LYS B 1 413 ? 0.062 -2.818 20.266 1 44.59 413 LYS B O 1
ATOM 6766 N N . SER B 1 414 ? -1.268 -1.496 20.641 1 38.16 414 SER B N 1
ATOM 6767 C CA . SER B 1 414 ? -1.513 -1.479 19.203 1 38.16 414 SER B CA 1
ATOM 6768 C C . SER B 1 414 ? -0.668 -0.414 18.516 1 38.16 414 SER B C 1
ATOM 6770 O O . SER B 1 414 ? -0.268 -0.583 17.359 1 38.16 414 SER B O 1
ATOM 6772 N N . MET B 1 415 ? -0.689 0.937 18.812 1 32.94 415 MET B N 1
ATOM 6773 C CA . MET B 1 415 ? 0.088 2.061 18.297 1 32.94 415 MET B CA 1
ATOM 6774 C C . MET B 1 415 ? 1.187 2.457 19.281 1 32.94 415 MET B C 1
ATOM 6776 O O . MET B 1 415 ? 1.066 2.219 20.484 1 32.94 415 MET B O 1
ATOM 6780 N N . LYS B 1 416 ? 2.295 2.98 18.703 1 35.88 416 LYS B N 1
ATOM 6781 C CA . LYS B 1 416 ? 3.391 3.547 19.484 1 35.88 416 LYS B CA 1
ATOM 6782 C C . LYS B 1 416 ? 2.885 4.621 20.453 1 35.88 416 LYS B C 1
ATOM 6784 O O . LYS B 1 416 ? 2.367 5.652 20.016 1 35.88 416 LYS B O 1
ATOM 6789 N N . GLY B 1 417 ? 2.824 4.309 21.797 1 44.06 417 GLY B N 1
ATOM 6790 C CA . GLY B 1 417 ? 2.508 5.156 22.938 1 44.06 417 GLY B CA 1
ATOM 6791 C C . GLY B 1 417 ? 1.256 4.723 23.672 1 44.06 417 GLY B C 1
ATOM 6792 O O . GLY B 1 417 ? 0.896 5.312 24.703 1 44.06 417 GLY B O 1
ATOM 6793 N N . SER B 1 418 ? 0.507 3.906 23.047 1 45.16 418 SER B N 1
ATOM 6794 C CA . SER B 1 418 ? -0.653 3.545 23.859 1 45.16 418 SER B CA 1
ATOM 6795 C C . SER B 1 418 ? -0.309 2.449 24.859 1 45.16 418 SER B C 1
ATOM 6797 O O . SER B 1 418 ? 0.43 1.516 24.531 1 45.16 418 SER B O 1
ATOM 6799 N N . LYS B 1 419 ? -0.417 2.73 25.969 1 56.19 419 LYS B N 1
ATOM 6800 C CA . LYS B 1 419 ? -0.255 1.723 27.016 1 56.19 419 LYS B CA 1
ATOM 6801 C C . LYS B 1 419 ? -1.288 0.609 26.875 1 56.19 419 LYS B C 1
ATOM 6803 O O . LYS B 1 419 ? -2.439 0.867 26.516 1 56.19 419 LYS B O 1
ATOM 6808 N N . PRO B 1 420 ? -0.827 -0.499 26.844 1 64 420 PRO B N 1
ATOM 6809 C CA . PRO B 1 420 ? -1.821 -1.573 26.859 1 64 420 PRO B CA 1
ATOM 6810 C C . PRO B 1 420 ? -2.893 -1.371 27.938 1 64 420 PRO B C 1
ATOM 6812 O O . PRO B 1 420 ? -2.609 -0.821 29 1 64 420 PRO B O 1
ATOM 6815 N N . PHE B 1 421 ? -4.082 -1.521 27.453 1 69.56 421 PHE B N 1
ATOM 6816 C CA . PHE B 1 421 ? -5.148 -1.466 28.438 1 69.56 421 PHE B CA 1
ATOM 6817 C C . PHE B 1 421 ? -6.078 -2.666 28.312 1 69.56 421 PHE B C 1
ATOM 6819 O O . PHE B 1 421 ? -6.023 -3.389 27.312 1 69.56 421 PHE B O 1
ATOM 6826 N N . SER B 1 422 ? -6.777 -2.957 29.344 1 75.06 422 SER B N 1
ATOM 6827 C CA . SER B 1 422 ? -7.75 -4.047 29.375 1 75.06 422 SER B CA 1
ATOM 6828 C C . SER B 1 422 ? -9.125 -3.545 29.797 1 75.06 422 SER B C 1
ATOM 6830 O O . SER B 1 422 ? -9.234 -2.637 30.625 1 75.06 422 SER B O 1
ATOM 6832 N N . MET B 1 423 ? -10.078 -4 29.156 1 77.81 423 MET B N 1
ATOM 6833 C CA . MET B 1 423 ? -11.461 -3.764 29.547 1 77.81 423 MET B CA 1
ATOM 6834 C C . MET B 1 423 ? -12.094 -5.031 30.109 1 77.81 423 MET B C 1
ATOM 6836 O O . MET B 1 423 ? -12.039 -6.09 29.484 1 77.81 423 MET B O 1
ATOM 6840 N N . ILE B 1 424 ? -12.617 -4.918 31.328 1 80.31 424 ILE B N 1
ATOM 6841 C CA . ILE B 1 424 ? -13.219 -6.039 32.031 1 80.31 424 ILE B CA 1
ATOM 6842 C C . ILE B 1 424 ? -14.719 -5.801 32.188 1 80.31 424 ILE B C 1
ATOM 6844 O O . ILE B 1 424 ? -15.133 -4.773 32.719 1 80.31 424 ILE B O 1
ATOM 6848 N N . PHE B 1 425 ? -15.477 -6.652 31.781 1 79.5 425 PHE B N 1
ATOM 6849 C CA . PHE B 1 425 ? -16.922 -6.445 31.766 1 79.5 425 PHE B CA 1
ATOM 6850 C C . PHE B 1 425 ? -17.625 -7.391 32.719 1 79.5 425 PHE B C 1
ATOM 6852 O O . PHE B 1 425 ? -17.141 -8.492 33 1 79.5 425 PHE B O 1
ATOM 6859 N N . PHE B 1 426 ? -18.75 -6.883 33.344 1 80.94 426 PHE B N 1
ATOM 6860 C CA . PHE B 1 426 ? -19.562 -7.555 34.375 1 80.94 426 PHE B CA 1
ATOM 6861 C C . PHE B 1 426 ? -21.031 -7.602 33.938 1 80.94 426 PHE B C 1
ATOM 6863 O O . PHE B 1 426 ? -21.438 -6.914 33 1 80.94 426 PHE B O 1
ATOM 6870 N N . ASP B 1 427 ? -21.797 -8.352 34.562 1 77.62 427 ASP B N 1
ATOM 6871 C CA . ASP B 1 427 ? -23.203 -8.531 34.25 1 77.62 427 ASP B CA 1
ATOM 6872 C C . ASP B 1 427 ? -24.031 -7.309 34.656 1 77.62 427 ASP B C 1
ATOM 6874 O O . ASP B 1 427 ? -25.016 -6.965 34 1 77.62 427 ASP B O 1
ATOM 6878 N N . THR B 1 428 ? -23.703 -6.648 35.812 1 80 428 THR B N 1
ATOM 6879 C CA . THR B 1 428 ? -24.5 -5.531 36.312 1 80 428 THR B CA 1
ATOM 6880 C C . THR B 1 428 ? -23.609 -4.344 36.656 1 80 428 THR B C 1
ATOM 6882 O O . THR B 1 428 ? -22.406 -4.508 36.875 1 80 428 THR B O 1
ATOM 6885 N N . GLU B 1 429 ? -24.188 -3.15 36.688 1 79.88 429 GLU B N 1
ATOM 6886 C CA . GLU B 1 429 ? -23.469 -1.937 37.031 1 79.88 429 GLU B CA 1
ATOM 6887 C C . GLU B 1 429 ? -22.922 -2.025 38.469 1 79.88 429 GLU B C 1
ATOM 6889 O O . GLU B 1 429 ? -21.828 -1.556 38.75 1 79.88 429 GLU B O 1
ATOM 6894 N N . GLU B 1 430 ? -23.734 -2.68 39.312 1 82.44 430 GLU B N 1
ATOM 6895 C CA . GLU B 1 430 ? -23.344 -2.84 40.719 1 82.44 430 GLU B CA 1
ATOM 6896 C C . GLU B 1 430 ? -22.109 -3.721 40.844 1 82.44 430 GLU B C 1
ATOM 6898 O O . GLU B 1 430 ? -21.234 -3.443 41.656 1 82.44 430 GLU B O 1
ATOM 6903 N N . GLN B 1 431 ? -22.047 -4.699 40 1 84.06 431 GLN B N 1
ATOM 6904 C CA . GLN B 1 431 ? -20.891 -5.594 40.031 1 84.06 431 GLN B CA 1
ATOM 6905 C C . GLN B 1 431 ? -19.641 -4.871 39.562 1 84.06 431 GLN B C 1
ATOM 6907 O O . GLN B 1 431 ? -18.562 -5.031 40.125 1 84.06 431 GLN B O 1
ATOM 6912 N N . ALA B 1 432 ? -19.781 -4.07 38.594 1 85.94 432 ALA B N 1
ATOM 6913 C CA . ALA B 1 432 ? -18.656 -3.32 38.062 1 85.94 432 ALA B CA 1
ATOM 6914 C C . ALA B 1 432 ? -18.156 -2.291 39.062 1 85.94 432 ALA B C 1
ATOM 6916 O O . ALA B 1 432 ? -16.953 -2.137 39.281 1 85.94 432 ALA B O 1
ATOM 6917 N N . ASP B 1 433 ? -19.094 -1.651 39.625 1 84.31 433 ASP B N 1
ATOM 6918 C CA . ASP B 1 433 ? -18.75 -0.655 40.656 1 84.31 433 ASP B CA 1
ATOM 6919 C C . ASP B 1 433 ? -18.062 -1.302 41.844 1 84.31 433 ASP B C 1
ATOM 6921 O O . ASP B 1 433 ? -17.078 -0.776 42.344 1 84.31 433 ASP B O 1
ATOM 6925 N N . ALA B 1 434 ? -18.609 -2.428 42.312 1 86.31 434 ALA B N 1
ATOM 6926 C CA . ALA B 1 434 ? -18.031 -3.146 43.469 1 86.31 434 ALA B CA 1
ATOM 6927 C C . ALA B 1 434 ? -16.641 -3.668 43.125 1 86.31 434 ALA B C 1
ATOM 6929 O O . ALA B 1 434 ? -15.727 -3.617 43.938 1 86.31 434 ALA B O 1
ATOM 6930 N N . ALA B 1 435 ? -16.5 -4.145 41.875 1 86.94 435 ALA B N 1
ATOM 6931 C CA . ALA B 1 435 ? -15.195 -4.648 41.438 1 86.94 435 ALA B CA 1
ATOM 6932 C C . ALA B 1 435 ? -14.172 -3.521 41.344 1 86.94 435 ALA B C 1
ATOM 6934 O O . ALA B 1 435 ? -13.016 -3.689 41.75 1 86.94 435 ALA B O 1
ATOM 6935 N N . LEU B 1 436 ? -14.57 -2.402 40.812 1 86.31 436 LEU B N 1
ATOM 6936 C CA . LEU B 1 436 ? -13.688 -1.249 40.719 1 86.31 436 LEU B CA 1
ATOM 6937 C C . LEU B 1 436 ? -13.242 -0.779 42.094 1 86.31 436 LEU B C 1
ATOM 6939 O O . LEU B 1 436 ? -12.086 -0.42 42.281 1 86.31 436 LEU B O 1
ATOM 6943 N N . ALA B 1 437 ? -14.117 -0.747 43 1 85.31 437 ALA B N 1
ATOM 6944 C CA . ALA B 1 437 ? -13.828 -0.306 44.375 1 85.31 437 ALA B CA 1
ATOM 6945 C C . ALA B 1 437 ? -12.852 -1.257 45.062 1 85.31 437 ALA B C 1
ATOM 6947 O O . ALA B 1 437 ? -12.102 -0.849 45.938 1 85.31 437 ALA B O 1
ATOM 6948 N N . ALA B 1 438 ? -12.875 -2.564 44.688 1 82.81 438 ALA B N 1
ATOM 6949 C CA . ALA B 1 438 ? -12.07 -3.574 45.344 1 82.81 438 ALA B CA 1
ATOM 6950 C C . ALA B 1 438 ? -10.812 -3.904 44.562 1 82.81 438 ALA B C 1
ATOM 6952 O O . ALA B 1 438 ? -10.07 -4.82 44.906 1 82.81 438 ALA B O 1
ATOM 6953 N N . ILE B 1 439 ? -10.602 -3.252 43.406 1 81.69 439 ILE B N 1
ATOM 6954 C CA . ILE B 1 439 ? -9.531 -3.604 42.469 1 81.69 439 ILE B CA 1
ATOM 6955 C C . ILE B 1 439 ? -8.18 -3.355 43.125 1 81.69 439 ILE B C 1
ATOM 6957 O O . ILE B 1 439 ? -8.031 -2.43 43.938 1 81.69 439 ILE B O 1
ATOM 6961 N N . ASP B 1 440 ? -7.32 -4.262 42.906 1 80.5 440 ASP B N 1
ATOM 6962 C CA . ASP B 1 440 ? -5.969 -4.156 43.438 1 80.5 440 ASP B CA 1
ATOM 6963 C C . ASP B 1 440 ? -5.273 -2.895 42.938 1 80.5 440 ASP B C 1
ATOM 6965 O O . ASP B 1 440 ? -5.375 -2.557 41.75 1 80.5 440 ASP B O 1
ATOM 6969 N N . ALA B 1 441 ? -4.559 -2.256 43.75 1 76.94 441 ALA B N 1
ATOM 6970 C CA . ALA B 1 441 ? -3.822 -1.044 43.406 1 76.94 441 ALA B CA 1
ATOM 6971 C C . ALA B 1 441 ? -2.818 -1.32 42.281 1 76.94 441 ALA B C 1
ATOM 6973 O O . ALA B 1 441 ? -2.461 -0.417 41.531 1 76.94 441 ALA B O 1
ATOM 6974 N N . ALA B 1 442 ? -2.502 -2.523 42.156 1 73.75 442 ALA B N 1
ATOM 6975 C CA . ALA B 1 442 ? -1.53 -2.924 41.125 1 73.75 442 ALA B CA 1
ATOM 6976 C C . ALA B 1 442 ? -2.115 -2.783 39.75 1 73.75 442 ALA B C 1
ATOM 6978 O O . ALA B 1 442 ? -1.375 -2.748 38.75 1 73.75 442 ALA B O 1
ATOM 6979 N N . ALA B 1 443 ? -3.373 -2.658 39.625 1 76.69 443 ALA B N 1
ATOM 6980 C CA . ALA B 1 443 ? -4.039 -2.545 38.312 1 76.69 443 ALA B CA 1
ATOM 6981 C C . ALA B 1 443 ? -3.887 -1.139 37.75 1 76.69 443 ALA B C 1
ATOM 6983 O O . ALA B 1 443 ? -4.148 -0.913 36.562 1 76.69 443 ALA B O 1
ATOM 6984 N N . GLY B 1 444 ? -3.494 -0.241 38.531 1 71.69 444 GLY B N 1
ATOM 6985 C CA . GLY B 1 444 ? -3.35 1.138 38.094 1 71.69 444 GLY B CA 1
ATOM 6986 C C . GLY B 1 444 ? -4.629 1.942 38.219 1 71.69 444 GLY B C 1
ATOM 6987 O O . GLY B 1 444 ? -5.5 1.606 39 1 71.69 444 GLY B O 1
ATOM 6988 N N . SER B 1 445 ? -4.66 3.066 37.5 1 75.31 445 SER B N 1
ATOM 6989 C CA . SER B 1 445 ? -5.844 3.922 37.531 1 75.31 445 SER B CA 1
ATOM 6990 C C . SER B 1 445 ? -7.004 3.291 36.781 1 75.31 445 SER B C 1
ATOM 6992 O O . SER B 1 445 ? -7.234 3.605 35.625 1 75.31 445 SER B O 1
ATOM 6994 N N . ALA B 1 446 ? -7.621 2.447 37.375 1 79.69 446 ALA B N 1
ATOM 6995 C CA . ALA B 1 446 ? -8.781 1.776 36.812 1 79.69 446 ALA B CA 1
ATOM 6996 C C . ALA B 1 446 ? -10.016 2.674 36.844 1 79.69 446 ALA B C 1
ATOM 6998 O O . ALA B 1 446 ? -10.172 3.477 37.781 1 79.69 446 ALA B O 1
ATOM 6999 N N . SER B 1 447 ? -10.805 2.664 35.844 1 80.81 447 SER B N 1
ATOM 7000 C CA . SER B 1 447 ? -12 3.502 35.812 1 80.81 447 SER B CA 1
ATOM 7001 C C . SER B 1 447 ? -13.203 2.73 35.281 1 80.81 447 SER B C 1
ATOM 7003 O O . SER B 1 447 ? -13.039 1.68 34.656 1 80.81 447 SER B O 1
ATOM 7005 N N . ARG B 1 448 ? -14.398 3.301 35.625 1 80.88 448 ARG B N 1
ATOM 7006 C CA . ARG B 1 448 ? -15.648 2.74 35.125 1 80.88 448 ARG B CA 1
ATOM 7007 C C . ARG B 1 448 ? -15.812 3.041 33.625 1 80.88 448 ARG B C 1
ATOM 7009 O O . ARG B 1 448 ? -15.562 4.164 33.188 1 80.88 448 ARG B O 1
ATOM 7016 N N . ILE B 1 449 ? -16.125 2.062 32.938 1 74.5 449 ILE B N 1
ATOM 7017 C CA . ILE B 1 449 ? -16.5 2.287 31.547 1 74.5 449 ILE B CA 1
ATOM 7018 C C . ILE B 1 449 ? -17.906 2.859 31.469 1 74.5 449 ILE B C 1
ATOM 7020 O O . ILE B 1 449 ? -18.859 2.25 31.969 1 74.5 449 ILE B O 1
ATOM 7024 N N . LYS B 1 450 ? -18.125 4.191 31.125 1 55.19 450 LYS B N 1
ATOM 7025 C CA . LYS B 1 450 ? -19.422 4.863 31.078 1 55.19 450 LYS B CA 1
ATOM 7026 C C . LYS B 1 450 ? -20.234 4.395 29.875 1 55.19 450 LYS B C 1
ATOM 7028 O O . LYS B 1 450 ? -19.703 4.246 28.766 1 55.19 450 LYS B O 1
ATOM 7033 N N . LYS B 1 451 ? -21.406 3.996 30.078 1 49.28 451 LYS B N 1
ATOM 7034 C CA . LYS B 1 451 ? -22.406 3.777 29.031 1 49.28 451 LYS B CA 1
ATOM 7035 C C . LYS B 1 451 ? -22.594 5.035 28.188 1 49.28 451 LYS B C 1
ATOM 7037 O O . LYS B 1 451 ? -22.844 6.117 28.719 1 49.28 451 LYS B O 1
ATOM 7042 N N . GLU B 1 452 ? -22.141 5.234 27.078 1 38.78 452 GLU B N 1
ATOM 7043 C CA . GLU B 1 452 ? -22.625 6.391 26.344 1 38.78 452 GLU B CA 1
ATOM 7044 C C . GLU B 1 452 ? -24.156 6.484 26.406 1 38.78 452 GLU B C 1
ATOM 7046 O O . GLU B 1 452 ? -24.859 5.535 26.047 1 38.78 452 GLU B O 1
ATOM 7051 N N . ARG B 1 453 ? -24.766 7.336 27.219 1 33.56 453 ARG B N 1
ATOM 7052 C CA . ARG B 1 453 ? -26.188 7.664 27.25 1 33.56 453 ARG B CA 1
ATOM 7053 C C . ARG B 1 453 ? -26.719 7.918 25.844 1 33.56 453 ARG B C 1
ATOM 7055 O O . ARG B 1 453 ? -26.141 8.703 25.094 1 33.56 453 ARG B O 1
ATOM 7062 N N . LYS B 1 454 ? -27.516 7.102 25.281 1 36.62 454 LYS B N 1
ATOM 7063 C CA . LYS B 1 454 ? -28.422 7.504 24.203 1 36.62 454 LYS B CA 1
ATOM 7064 C C . LYS B 1 454 ? -29.047 8.867 24.5 1 36.62 454 LYS B C 1
ATOM 7066 O O . LYS B 1 454 ? -29.609 9.086 25.562 1 36.62 454 LYS B O 1
ATOM 7071 N N . GLY B 1 455 ? -28.578 9.898 23.797 1 31.84 455 GLY B N 1
ATOM 7072 C CA . GLY B 1 455 ? -29.266 11.172 23.906 1 31.84 455 GLY B CA 1
ATOM 7073 C C . GLY B 1 455 ? -30.781 11.031 23.922 1 31.84 455 GLY B C 1
ATOM 7074 O O . GLY B 1 455 ? -31.344 10.164 23.25 1 31.84 455 GLY B O 1
ATOM 7075 N N . ARG B 1 456 ? -31.438 11.453 24.969 1 32.66 456 ARG B N 1
ATOM 7076 C CA . ARG B 1 456 ? -32.875 11.602 25.125 1 32.66 456 ARG B CA 1
ATOM 7077 C C . ARG B 1 456 ? -33.5 12.242 23.891 1 32.66 456 ARG B C 1
ATOM 7079 O O . ARG B 1 456 ? -32.969 13.219 23.359 1 32.66 456 ARG B O 1
ATOM 7086 N N . PRO B 1 457 ? -34.312 11.57 23.125 1 32.53 457 PRO B N 1
ATOM 7087 C CA . PRO B 1 457 ? -35.125 12.266 22.109 1 32.53 457 PRO B CA 1
ATOM 7088 C C . PRO B 1 457 ? -35.719 13.578 22.625 1 32.53 457 PRO B C 1
ATOM 7090 O O . PRO B 1 457 ? -36.188 13.641 23.781 1 32.53 457 PRO B O 1
ATOM 7093 N N . ARG B 1 458 ? -35.312 14.812 22.172 1 33.06 458 ARG B N 1
ATOM 7094 C CA . ARG B 1 458 ? -35.938 16.094 22.5 1 33.06 458 ARG B CA 1
ATOM 7095 C C . ARG B 1 458 ? -37.438 16.031 22.391 1 33.06 458 ARG B C 1
ATOM 7097 O O . ARG B 1 458 ? -38 15.453 21.453 1 33.06 458 ARG B O 1
ATOM 7104 N N . PRO B 1 459 ? -38.156 16.156 23.453 1 33.16 459 PRO B N 1
ATOM 7105 C CA . PRO B 1 459 ? -39.625 16.219 23.469 1 33.16 459 PRO B CA 1
ATOM 7106 C C . PRO B 1 459 ? -40.188 17.172 22.422 1 33.16 459 PRO B C 1
ATOM 7108 O O . PRO B 1 459 ? -39.562 18.172 22.094 1 33.16 459 PRO B O 1
ATOM 7111 N N . GLY B 1 460 ? -40.906 16.672 21.422 1 32.69 460 GLY B N 1
ATOM 7112 C CA . GLY B 1 460 ? -41.719 17.406 20.453 1 32.69 460 GLY B CA 1
ATOM 7113 C C . GLY B 1 460 ? -42.469 18.578 21.078 1 32.69 460 GLY B C 1
ATOM 7114 O O . GLY B 1 460 ? -43.094 18.438 22.125 1 32.69 460 GLY B O 1
ATOM 7115 N N . ARG B 1 461 ? -42 19.859 20.953 1 30.25 461 ARG B N 1
ATOM 7116 C CA . ARG B 1 461 ? -42.719 21.094 21.297 1 30.25 461 ARG B CA 1
ATOM 7117 C C . ARG B 1 461 ? -44.156 21.047 20.797 1 30.25 461 ARG B C 1
ATOM 7119 O O . ARG B 1 461 ? -44.406 20.812 19.609 1 30.25 461 ARG B O 1
ATOM 7126 N N . GLY B 1 462 ? -45.188 20.672 21.547 1 28.08 462 GLY B N 1
ATOM 7127 C CA . GLY B 1 462 ? -46.625 20.828 21.391 1 28.08 462 GLY B CA 1
ATOM 7128 C C . GLY B 1 462 ? -47.031 22.172 20.812 1 28.08 462 GLY B C 1
ATOM 7129 O O . GLY B 1 462 ? -46.406 23.188 21.125 1 28.08 462 GLY B O 1
ATOM 7130 N N . GLY B 1 463 ? -47.531 22.234 19.531 1 27.38 463 GLY B N 1
ATOM 7131 C CA . GLY B 1 463 ? -48.281 23.297 18.875 1 27.38 463 GLY B CA 1
ATOM 7132 C C . GLY B 1 463 ? -49.344 23.906 19.75 1 27.38 463 GLY B C 1
ATOM 7133 O O . GLY B 1 463 ? -50.219 23.203 20.266 1 27.38 463 GLY B O 1
ATOM 7134 N N . ARG B 1 464 ? -49.156 24.953 20.5 1 25.05 464 ARG B N 1
ATOM 7135 C CA . ARG B 1 464 ? -50.219 25.875 20.938 1 25.05 464 ARG B CA 1
ATOM 7136 C C . ARG B 1 464 ? -51.031 26.375 19.766 1 25.05 464 ARG B C 1
ATOM 7138 O O . ARG B 1 464 ? -50.469 26.969 18.828 1 25.05 464 ARG B O 1
ATOM 7145 N N . GLY B 1 465 ? -52.281 25.766 19.5 1 21.28 465 GLY B N 1
ATOM 7146 C CA . GLY B 1 465 ? -53.531 26.469 19.328 1 21.28 465 GLY B CA 1
ATOM 7147 C C . GLY B 1 465 ? -53.906 27.328 20.516 1 21.28 465 GLY B C 1
ATOM 7148 O O . GLY B 1 465 ? -53.438 27.094 21.641 1 21.28 465 GLY B O 1
#